Protein AF-0000000083695727 (afdb_homodimer)

Nearest PDB structures (foldseek):
  7vg2-assembly1_A  TM=9.216E-01  e=6.471E-38  Arabidopsis thaliana
  7vg3-assembly1_A  TM=9.177E-01  e=1.705E-36  Arabidopsis thaliana
  7yz4-assembly1_A  TM=7.762E-01  e=6.079E-14  Mus musculus
  7yym-assembly1_A  TM=6.990E-01  e=1.496E-14  Mus musculus
  7w0f-assembly1_A  TM=5.469E-01  e=5.383E-13  Drosophila melanogaster

Radius of gyration: 50.28 Å; Cα contacts (8 Å, |Δi|>4): 1415; chains: 2; bounding box: 49×164×102 Å

Sequence (978 aa):
MKVAKAKSFHELFFNGLFGRLIRKSKSGNGEREFLLQKDTELLWSPKNSYLLLPLEKSNDICMGSLQIHWSAISSCASAIEFVRRRFSLVAEDSDDNGKIISPPCDTTDSSDMERESTDIFHFANCAINVSNVKDTVALAIHTGKVYCIIDVVENSSAESAFDGNSDKAGAECKVTFSQYFKKRYGITLKHPEQPLLRLKQGHNAHNLFLNIHDEDAEDKSSLIGPVTKKPPVHVHIPAELLCLLDIKRDVYKSMYLLPSLMYRIESLMLSSQLRAEINGHTDIFKIPSSLVLEALTTLRCCEKFSMERLELLGDSVLKYAVSCHLFLKYPKIHEGHLSAKRQYAVRNSTLHKCGTDRNLQGYIRDSAFDPRRWVAPGQDCVHPVPCDCGLETLEVPLDKFHTEDPKKVVGKLCDRGHRWMCSKTIADCVEALIGAYYVGGGLIAALHMMKWLGIDSGLEPSMVDEAITAASLHTYTPKLNEIAILETKMKVAKAKSFHELFFNGLFGRLIRKSKSGNGEREFLLQKDTELLWSPKNSYLLLPLEKSNDICMGSLQIHWSAISSCASAIEFVRRRFSLVAEDSDDNGKIISPPCDTTDSSDMERESTDIFHFANCAINVSNVKDTVALAIHTGKVYCIIDVVENSSAESAFDGNSDKAGAECKVTFSQYFKKRYGITLKHPEQPLLRLKQGHNAHNLFLNIHDEDAEDKSSLIGPVTKKPPVHVHIPAELLCLLDIKRDVYKSMYLLPSLMYRIESLMLSSQLRAEINGHTDIFKIPSSLVLEALTTLRCCEKFSMERLELLGDSVLKYAVSCHLFLKYPKIHEGHLSAKRQYAVRNSTLHKCGTDRNLQGYIRDSAFDPRRWVAPGQDCVHPVPCDCGLETLEVPLDKFHTEDPKKVVGKLCDRGHRWMCSKTIADCVEALIGAYYVGGGLIAALHMMKWLGIDSGLEPSMVDEAITAASLHTYTPKLNEIAILETK

Organism: NCBI:txid97028

Solvent-accessible surface area (backbone atoms only — not comparable to full-atom values): 54596 Å² total; per-residue (Å²): 112,68,63,61,28,50,49,34,26,32,34,49,50,47,11,20,52,75,38,67,32,45,41,70,39,81,78,75,76,69,46,77,37,58,64,74,63,58,85,60,65,84,35,52,50,85,89,53,75,70,83,89,74,63,63,49,84,54,88,67,69,74,76,83,74,87,44,73,35,57,66,32,28,46,32,39,34,51,47,50,53,52,52,40,51,54,57,51,50,54,65,69,41,65,81,59,86,68,67,59,69,73,74,76,74,80,71,65,80,73,64,81,72,64,70,76,70,87,52,62,42,57,33,56,76,47,73,42,52,59,88,72,46,56,43,24,26,28,35,30,71,89,61,29,41,38,31,35,28,63,42,74,39,76,97,38,29,27,73,36,75,32,88,81,57,62,88,83,54,55,85,90,69,57,50,22,40,49,52,45,38,31,71,78,69,44,40,69,74,89,65,45,74,46,48,27,30,35,25,36,64,64,64,77,57,57,59,75,57,57,54,71,62,71,74,59,53,63,60,56,36,48,73,55,47,65,77,61,75,66,69,83,68,65,44,74,45,57,42,53,49,24,33,72,35,63,37,45,46,68,60,58,58,54,55,51,49,44,53,46,49,52,51,50,51,50,48,42,50,52,25,42,51,49,50,45,64,67,46,52,90,46,82,77,64,83,58,56,36,67,48,46,35,30,16,31,23,32,72,60,30,41,40,83,60,41,16,58,51,30,22,55,43,8,46,28,50,49,47,28,43,38,39,54,27,48,56,47,75,42,76,84,60,53,44,72,58,50,52,50,52,45,49,53,67,70,30,53,70,47,34,26,49,35,27,55,76,68,53,44,68,78,69,48,39,56,39,50,75,56,39,74,64,55,66,56,51,31,26,65,77,80,61,77,38,78,66,81,80,86,66,93,56,76,71,72,64,61,89,76,67,69,79,87,61,82,82,62,65,66,44,55,65,27,73,65,68,48,63,45,73,62,64,62,55,44,17,44,31,48,23,2,42,34,19,34,32,27,53,53,50,33,69,65,37,21,50,50,52,36,48,70,47,66,47,83,42,83,68,46,74,67,47,56,56,48,36,34,48,50,62,54,54,62,50,69,61,76,45,71,62,54,53,47,50,54,66,73,95,112,67,63,60,29,50,49,34,26,33,34,49,51,47,11,20,53,76,35,65,31,44,41,70,43,79,85,71,77,70,47,77,37,58,66,76,63,56,86,61,65,84,36,50,48,88,88,53,76,69,84,88,77,61,62,49,84,53,87,68,70,74,77,84,74,87,45,74,33,58,67,33,29,48,31,38,36,50,47,52,53,52,52,42,52,53,55,52,50,53,65,67,40,63,78,58,86,68,68,58,69,73,72,75,73,81,72,64,81,74,65,80,74,65,71,75,70,88,54,62,44,56,34,56,77,48,72,43,53,59,87,71,46,57,41,24,26,28,34,30,72,87,60,31,41,38,30,34,28,63,42,75,38,76,96,39,30,28,74,36,74,34,87,80,56,60,87,82,56,57,84,89,68,56,50,22,39,50,54,44,38,32,70,76,69,44,39,68,73,89,64,45,75,47,49,26,28,35,27,36,63,64,64,78,56,55,60,76,58,56,53,71,61,70,75,57,55,63,60,55,37,50,70,52,48,68,76,61,74,67,67,83,68,64,44,75,45,57,42,52,49,24,33,72,33,62,37,47,45,68,62,59,58,54,54,52,48,43,52,46,50,53,50,51,50,51,48,42,49,53,24,42,51,48,50,45,63,67,46,52,90,46,82,78,63,82,58,55,35,65,44,46,36,32,17,32,24,33,71,60,30,40,40,83,58,41,16,56,53,30,21,57,42,9,46,28,50,50,47,28,44,38,39,54,27,48,55,49,76,41,76,82,60,53,45,71,58,51,51,49,53,43,50,54,66,70,30,55,70,45,33,26,49,34,28,56,75,68,52,45,70,78,69,48,38,56,40,50,75,57,37,72,64,56,66,59,49,33,26,64,77,79,62,76,39,77,68,81,79,86,62,92,56,78,70,73,64,63,88,78,68,69,78,87,61,81,81,63,66,66,42,55,64,26,73,65,67,48,62,45,73,63,63,62,56,43,17,44,31,48,25,2,42,34,20,34,31,27,53,52,49,33,69,67,38,22,48,51,51,36,46,70,48,66,45,82,42,80,65,48,71,65,46,56,53,45,36,32,49,48,62,56,56,61,52,71,60,76,45,70,61,55,53,48,50,55,65,71,97

Foldseek 3Di:
DQVVLQLLLQQQQCCQQQHFQWDQDPPPPRDIDGNVLDDLVVLFDPVADDTDFDWDPDPCVPDDDTHTPSQLSNLSVVVSVLLNVQSVVQVVCVVDQSASPLPPPCPPPPPPVPPPPVFWAAASNDIDGQVPQAQFKWAQSQGSHIKGFHHWDPPAFQQDFAPPDDPPDDPVPTAGNQRVCCVPRVYHDPCRGGTKTKIATHDHADQPQAPPPVPVCPPCVVVVPVVPPPPRDIHIDRRHRIRTGRDGNVVVVVVSCCLNVVVVVVLLVLLVVVVCVLCPPPPPFPQHSVLSSQLQEDCQQNGPGHLQVLLVQLLVLLLVLLLLLLCLVCVPDDPVVSVVSSCVLLPLVNLLVLLVVVPVVLSHQRHHDDSSQDAHRSHDRPDAAADPPPDPDLDDDPVPPDDPDPPADARDAHPSGDGDDDSSSSSSSLSSNLSSLCVRPNSVSSVSSCVSSVRPRCVPVVSVVVSVVSVVVVPCPPPPVNVVVVVVD/DQVVLQLLLQQQQCCQQQHFQWDQDPPPPRDIDGNVLDDLVVLFDPVADDTDFDWDPDPCVPDDDTHTPSQLSVLSVVVSVLLNVQSVVQVVCVVDQSASPLPPPCPPPPPPVPPPPVQWAAASNGIDGQVPQAQFKKAQSQGSHIKGFHHWDPPAFQQDFAPPDDPPDPPVPTAGNQRVCCVPPVYHDPCRGGTKTKIATHDHADQPQAPPPPPVCPPCVVVVPVVPPPPRDIHIDRRHRIRTGRDGNVVVVVVSCCLNVVVVVVLLVLLVVVVCVLCPPPPPFPQHSVLSSQLQEDCQQNGPGHLQVLLVQLLVLLLVLLLLLLCLVCVPDDPVVSVVSSCVLLPLVNLLCLLVVVPVVLSHQRHHDDSSQDAHRSHDRPDAAADPPPDPDLDDDPVVDDDPDPPADARDAHPSGDGDDDSSSSSSSLSSNLSSLCVRPNSVSSVSSCVSSVRPSPPPVVSSVVSVVVVVVVPPPVPPVNVVVVVVD

pLDDT: mean 79.07, std 19.6, range [30.8, 98.0]

InterPro domains:
  IPR000999 Ribonuclease III domain [PF00636] (308-441)
  IPR000999 Ribonuclease III domain [PS50142] (271-442)
  IPR000999 Ribonuclease III domain [SM00535] (290-462)
  IPR000999 Ribonuclease III domain [cd00593] (290-453)
  IPR003100 PAZ domain [PF02170] (132-264)
  IPR003100 PAZ domain [PS50821] (119-246)
  IPR003100 PAZ domain [SM00949] (115-270)
  IPR036085 PAZ domain superfamily [SSF101690] (131-245)
  IPR036389 Ribonuclease III, endonuclease domain superfamily [G3DSA:1.10.1520.10] (277-453)
  IPR036389 Ribonuclease III, endonuclease domain superfamily [SSF69065] (285-456)

Secondary structure (DSSP, 8-state):
-HHHHHHHHHHHHHHHHHS-SEEE-SSSS--EEETTSS--GGG--TTS------B---S-TTSS-PPB-HHHHHHHHHHHHHHHHHHHHHHHTTSS------------S--S--S--TTEEE-SS-EEEGGGTTTEEEEETTT--EEEEEEEETT--TTSBPTT--TTS-GGGPPBHHHHHHHHH----S-TTSPEEEEEE------TT----SSTTTTTTTTS---------EEEE-GGGEEEEEEEHHHHHHGGGHHHHHHHHHHHHHHHHHHHHHHTT-TT----HHHHHHHHB-GGG--S--SHHHHHHHHHHHHHHHHHHHHHH-TTS-HHHHHHHHHHHHSHHHHHHHHHHTTGGGT-B-S---GGG---TTPPPSS-----SS--SSS--TTT-----TTSPTT---TTS-----HHHHHHHHHHHHHHHHHHHHHHHHHHHHHHHT------HHHHHHHHHHHHHT-----HHHHHHHHH-/-HHHHHHHHHHHHHHHHHS-SEEE-SSSS--EEETTSS--GGG--TTS------B---S-TTSS-PPB-HHHHHHHHHHHHHHHHHHHHHHHTTSS------------S--S-----TTEEE-SS-EEEGGGTTTEEEEETTT--EEEEEEEETT--TTSBPTT--TTS-GGGPPBHHHHHHHHH----S-TTSPEEEEEE------TT----SSTTTTTTTTS---------EEEEEGGGEEEEEEEHHHHHHGGGHHHHHHHHHHHHHHHHHHHHHHTT-TT----HHHHHHHHB-GGG--S--SHHHHHHHHHHHHHHHHHHHHHH-TTS-HHHHHHHHHHHHSHHHHHHHHHHTTGGGT-B-S---GGG---TTPPPSS-----SS--SSS--TTT-----TTSPTT---TTS-----HHHHHHHHHHHHHHHHHHHHHHHHHHHHHHHT------HHHHHHHHHHHHHT-----HHHHHHHHH-

Structure (mmCIF, N/CA/C/O backbone):
data_AF-0000000083695727-model_v1
#
loop_
_entity.id
_entity.type
_entity.pdbx_description
1 polymer 'Endoribonuclease dicer 3a-like'
#
loop_
_atom_site.group_PDB
_atom_site.id
_atom_site.type_symbol
_atom_site.label_atom_id
_atom_site.label_alt_id
_atom_site.label_comp_id
_atom_site.label_asym_id
_atom_site.label_entity_id
_atom_site.label_seq_id
_atom_site.pdbx_PDB_ins_code
_atom_site.Cartn_x
_atom_site.Cartn_y
_atom_site.Cartn_z
_atom_site.occupancy
_atom_site.B_iso_or_equiv
_atom_site.auth_seq_id
_atom_site.auth_comp_id
_atom_site.auth_asym_id
_atom_site.auth_atom_id
_atom_site.pdbx_PDB_model_num
ATOM 1 N N . MET A 1 1 ? -10.523 -45.406 -42.312 1 79.38 1 MET A N 1
ATOM 2 C CA . MET A 1 1 ? -9.594 -46.5 -42.062 1 79.38 1 MET A CA 1
ATOM 3 C C . MET A 1 1 ? -8.391 -46 -41.25 1 79.38 1 MET A C 1
ATOM 5 O O . MET A 1 1 ? -8.047 -46.562 -40.219 1 79.38 1 MET A O 1
ATOM 9 N N . LYS A 1 2 ? -7.922 -44.781 -41.594 1 87.25 2 LYS A N 1
ATOM 10 C CA . LYS A 1 2 ? -6.719 -44.281 -40.969 1 87.25 2 LYS A CA 1
ATOM 11 C C . LYS A 1 2 ? -7.02 -43.781 -39.531 1 87.25 2 LYS A C 1
ATOM 13 O O . LYS A 1 2 ? -6.242 -44.031 -38.625 1 87.25 2 LYS A O 1
ATOM 18 N N . VAL A 1 3 ? -8.203 -43.281 -39.406 1 89.69 3 VAL A N 1
ATOM 19 C CA . VAL A 1 3 ? -8.586 -42.75 -38.094 1 89.69 3 VAL A CA 1
ATOM 20 C C . VAL A 1 3 ? -8.812 -43.906 -37.125 1 89.69 3 VAL A C 1
ATOM 22 O O . VAL A 1 3 ? -8.453 -43.812 -35.938 1 89.69 3 VAL A O 1
ATOM 25 N N . ALA A 1 4 ? -9.344 -44.906 -37.594 1 91.19 4 ALA A N 1
ATOM 26 C CA . ALA A 1 4 ? -9.586 -46.062 -36.75 1 91.19 4 ALA A CA 1
ATOM 27 C C . ALA A 1 4 ? -8.273 -46.688 -36.281 1 91.19 4 ALA A C 1
ATOM 29 O O . ALA A 1 4 ? -8.164 -47.094 -35.125 1 91.19 4 ALA A O 1
ATOM 30 N N . LYS A 1 5 ? -7.285 -46.719 -37.156 1 93.25 5 LYS A N 1
ATOM 31 C CA . LYS A 1 5 ? -5.977 -47.25 -36.781 1 93.25 5 LYS A CA 1
ATOM 32 C C . LYS A 1 5 ? -5.289 -46.344 -35.75 1 93.25 5 LYS A C 1
ATOM 34 O O . LYS A 1 5 ? -4.613 -46.812 -34.844 1 93.25 5 LYS A O 1
ATOM 39 N N . ALA A 1 6 ? -5.52 -45.094 -36 1 93.06 6 ALA A N 1
ATOM 40 C CA . ALA A 1 6 ? -4.945 -44.125 -35.062 1 93.06 6 ALA A CA 1
ATOM 41 C C . ALA A 1 6 ? -5.551 -44.281 -33.656 1 93.06 6 ALA A C 1
ATOM 43 O O . ALA A 1 6 ? -4.844 -44.188 -32.656 1 93.06 6 ALA A O 1
ATOM 44 N N . LYS A 1 7 ? -6.809 -44.5 -33.625 1 93.44 7 LYS A N 1
ATOM 45 C CA . LYS A 1 7 ? -7.48 -44.75 -32.344 1 93.44 7 LYS A CA 1
ATOM 46 C C . LYS A 1 7 ? -6.961 -46 -31.688 1 93.44 7 LYS A C 1
ATOM 48 O O . LYS A 1 7 ? -6.77 -46.031 -30.469 1 93.44 7 LYS A O 1
ATOM 53 N N . SER A 1 8 ? -6.715 -46.969 -32.5 1 94 8 SER A N 1
ATOM 54 C CA . SER A 1 8 ? -6.184 -48.219 -31.984 1 94 8 SER A CA 1
ATOM 55 C C . SER A 1 8 ? -4.797 -48.031 -31.375 1 94 8 SER A C 1
ATOM 57 O O . SER A 1 8 ? -4.453 -48.656 -30.375 1 94 8 SER A O 1
ATOM 59 N N . PHE A 1 9 ? -4.129 -47.188 -32.062 1 94.19 9 PHE A N 1
ATOM 60 C CA . PHE A 1 9 ? -2.805 -46.875 -31.547 1 94.19 9 PHE A CA 1
ATOM 61 C C . PHE A 1 9 ? -2.902 -46.281 -30.141 1 94.19 9 PHE A C 1
ATOM 63 O O . PHE A 1 9 ? -2.188 -46.719 -29.234 1 94.19 9 PHE A O 1
ATOM 70 N N . HIS A 1 10 ? -3.744 -45.312 -29.938 1 94.19 10 HIS A N 1
ATOM 71 C CA . HIS A 1 10 ? -3.963 -44.719 -28.641 1 94.19 10 HIS A CA 1
ATOM 72 C C . HIS A 1 10 ? -4.355 -45.75 -27.594 1 94.19 10 HIS A C 1
ATOM 74 O O . HIS A 1 10 ? -3.793 -45.781 -26.5 1 94.19 10 HIS A O 1
ATOM 80 N N . GLU A 1 11 ? -5.281 -46.562 -28 1 94.31 11 GLU A N 1
ATOM 81 C CA . GLU A 1 11 ? -5.852 -47.562 -27.094 1 94.31 11 GLU A CA 1
ATOM 82 C C . GLU A 1 11 ? -4.797 -48.562 -26.625 1 94.31 11 GLU A C 1
ATOM 84 O O . GLU A 1 11 ? -4.738 -48.875 -25.438 1 94.31 11 GLU A O 1
ATOM 89 N N . LEU A 1 12 ? -4.008 -48.906 -27.5 1 94.06 12 LEU A N 1
ATOM 90 C CA . LEU A 1 12 ? -3.006 -49.906 -27.141 1 94.06 12 LEU A CA 1
ATOM 91 C C . LEU A 1 12 ? -1.843 -49.281 -26.391 1 94.06 12 LEU A C 1
ATOM 93 O O . LEU A 1 12 ? -1.468 -49.719 -25.312 1 94.06 12 LEU A O 1
ATOM 97 N N . PHE A 1 13 ? -1.393 -48.281 -26.953 1 91.81 13 PHE A N 1
ATOM 98 C CA . PHE A 1 13 ? -0.117 -47.75 -26.5 1 91.81 13 PHE A CA 1
ATOM 99 C C . PHE A 1 13 ? -0.275 -47.062 -25.141 1 91.81 13 PHE A C 1
ATOM 101 O O . PHE A 1 13 ? 0.503 -47.312 -24.219 1 91.81 13 PHE A O 1
ATOM 108 N N . PHE A 1 14 ? -1.23 -46.219 -24.938 1 92.69 14 PHE A N 1
ATOM 109 C CA . PHE A 1 14 ? -1.37 -45.469 -23.688 1 92.69 14 PHE A CA 1
ATOM 110 C C . PHE A 1 14 ? -1.872 -46.375 -22.578 1 92.69 14 PHE A C 1
ATOM 112 O O . PHE A 1 14 ? -1.518 -46.188 -21.406 1 92.69 14 PHE A O 1
ATOM 119 N N . ASN A 1 15 ? -2.711 -47.312 -22.906 1 92.56 15 ASN A N 1
ATOM 120 C CA . ASN A 1 15 ? -3.115 -48.25 -21.891 1 92.56 15 ASN A CA 1
ATOM 121 C C . ASN A 1 15 ? -1.979 -49.219 -21.547 1 92.56 15 ASN A C 1
ATOM 123 O O . ASN A 1 15 ? -1.878 -49.688 -20.406 1 92.56 15 ASN A O 1
ATOM 127 N N . GLY A 1 16 ? -1.174 -49.531 -22.469 1 91.56 16 GLY A N 1
ATOM 128 C CA . GLY A 1 16 ? -0.032 -50.375 -22.219 1 91.56 16 GLY A CA 1
ATOM 129 C C . GLY A 1 16 ? 1.057 -49.719 -21.406 1 91.56 16 GLY A C 1
ATOM 130 O O . GLY A 1 16 ? 1.688 -50.344 -20.547 1 91.56 16 GLY A O 1
ATOM 131 N N . LEU A 1 17 ? 1.228 -48.5 -21.656 1 90.38 17 LEU A N 1
ATOM 132 C CA . LEU A 1 17 ? 2.301 -47.781 -21 1 90.38 17 LEU A CA 1
ATOM 133 C C . LEU A 1 17 ? 1.855 -47.281 -19.625 1 90.38 17 LEU A C 1
ATOM 135 O O . LEU A 1 17 ? 2.592 -47.406 -18.641 1 90.38 17 LEU A O 1
ATOM 139 N N . PHE A 1 18 ? 0.673 -46.625 -19.609 1 90.56 18 PHE A N 1
ATOM 140 C CA . PHE A 1 18 ? 0.27 -45.938 -18.391 1 90.56 18 PHE A CA 1
ATOM 141 C C . PHE A 1 18 ? -0.938 -46.625 -17.766 1 90.56 18 PHE A C 1
ATOM 143 O O . PHE A 1 18 ? -1.421 -46.188 -16.719 1 90.56 18 PHE A O 1
ATOM 150 N N . GLY A 1 19 ? -1.404 -47.594 -18.344 1 89.88 19 GLY A N 1
ATOM 151 C CA . GLY A 1 19 ? -2.572 -48.312 -17.828 1 89.88 19 GLY A CA 1
ATOM 152 C C . GLY A 1 19 ? -2.377 -49.812 -17.75 1 89.88 19 GLY A C 1
ATOM 153 O O . GLY A 1 19 ? -1.295 -50.281 -17.391 1 89.88 19 GLY A O 1
ATOM 154 N N . ARG A 1 20 ? -3.588 -50.5 -17.938 1 89.5 20 ARG A N 1
ATOM 155 C CA . ARG A 1 20 ? -3.6 -51.969 -17.891 1 89.5 20 ARG A CA 1
ATOM 156 C C . ARG A 1 20 ? -4.426 -52.531 -19.047 1 89.5 20 ARG A C 1
ATOM 158 O O . ARG A 1 20 ? -5.645 -52.344 -19.094 1 89.5 20 ARG A O 1
ATOM 165 N N . LEU A 1 21 ? -3.695 -53.188 -19.875 1 91.94 21 LEU A N 1
ATOM 166 C CA . LEU A 1 21 ? -4.391 -53.781 -21.016 1 91.94 21 LEU A CA 1
ATOM 167 C C . LEU A 1 21 ? -5.066 -55.094 -20.625 1 91.94 21 LEU A C 1
ATOM 169 O O . LEU A 1 21 ? -6.117 -55.438 -21.172 1 91.94 21 LEU A O 1
ATOM 173 N N . ILE A 1 22 ? -4.43 -55.812 -19.703 1 91.19 22 ILE A N 1
ATOM 174 C CA . ILE A 1 22 ? -4.977 -57.094 -19.219 1 91.19 22 ILE A CA 1
ATOM 175 C C . ILE A 1 22 ? -5.27 -57 -17.734 1 91.19 22 ILE A C 1
ATOM 177 O O . ILE A 1 22 ? -4.398 -56.625 -16.938 1 91.19 22 ILE A O 1
ATOM 181 N N . ARG A 1 23 ? -6.516 -57.188 -17.359 1 85.81 23 ARG A N 1
ATOM 182 C CA . ARG A 1 23 ? -6.945 -57.125 -15.969 1 85.81 23 ARG A CA 1
ATOM 183 C C . ARG A 1 23 ? -7.566 -58.469 -15.523 1 85.81 23 ARG A C 1
ATOM 185 O O . ARG A 1 23 ? -8.078 -59.219 -16.359 1 85.81 23 ARG A O 1
ATOM 192 N N . LYS A 1 24 ? -7.367 -58.688 -14.219 1 77.94 24 LYS A N 1
ATOM 193 C CA . LYS A 1 24 ? -8.031 -59.875 -13.656 1 77.94 24 LYS A CA 1
ATOM 194 C C . LYS A 1 24 ? -9.523 -59.625 -13.492 1 77.94 24 LYS A C 1
ATOM 196 O O . LYS A 1 24 ? -9.945 -58.562 -13.039 1 77.94 24 LYS A O 1
ATOM 201 N N . SER A 1 25 ? -10.297 -60.406 -14.141 1 70.12 25 SER A N 1
ATOM 202 C CA . SER A 1 25 ? -11.742 -60.25 -14.094 1 70.12 25 SER A CA 1
ATOM 203 C C . SER A 1 25 ? -12.258 -60.312 -12.664 1 70.12 25 SER A C 1
ATOM 205 O O . SER A 1 25 ? -11.758 -61.062 -11.844 1 70.12 25 SER A O 1
ATOM 207 N N . LYS A 1 26 ? -12.992 -59.25 -12.164 1 64.5 26 LYS A N 1
ATOM 208 C CA . LYS A 1 26 ? -13.617 -59.25 -10.844 1 64.5 26 LYS A CA 1
ATOM 209 C C . LYS A 1 26 ? -14.594 -60.406 -10.688 1 64.5 26 LYS A C 1
ATOM 211 O O . LYS A 1 26 ? -14.969 -60.75 -9.57 1 64.5 26 LYS A O 1
ATOM 216 N N . SER A 1 27 ? -15.195 -60.656 -11.781 1 55.25 27 SER A N 1
ATOM 217 C CA . SER A 1 27 ? -16.234 -61.688 -11.641 1 55.25 27 SER A CA 1
ATOM 218 C C . SER A 1 27 ? -15.633 -63.031 -11.352 1 55.25 27 SER A C 1
ATOM 220 O O . SER A 1 27 ? -15.211 -63.75 -12.273 1 55.25 27 SER A O 1
ATOM 222 N N . GLY A 1 28 ? -15.086 -63.312 -10.258 1 54.44 28 GLY A N 1
ATOM 223 C CA . GLY A 1 28 ? -14.852 -64.5 -9.391 1 54.44 28 GLY A CA 1
ATOM 224 C C . GLY A 1 28 ? -13.828 -65.438 -9.945 1 54.44 28 GLY A C 1
ATOM 225 O O . GLY A 1 28 ? -13.227 -66.188 -9.195 1 54.44 28 GLY A O 1
ATOM 226 N N . ASN A 1 29 ? -13.867 -65.875 -11.18 1 54.75 29 ASN A N 1
ATOM 227 C CA . ASN A 1 29 ? -13.133 -67.125 -11.422 1 54.75 29 ASN A CA 1
ATOM 228 C C . ASN A 1 29 ? -11.68 -66.812 -11.797 1 54.75 29 ASN A C 1
ATOM 230 O O . ASN A 1 29 ? -11.008 -67.688 -12.359 1 54.75 29 ASN A O 1
ATOM 234 N N . GLY A 1 30 ? -11.078 -65.688 -11.57 1 62.12 30 GLY A N 1
ATOM 235 C CA . GLY A 1 30 ? -9.656 -65.438 -11.719 1 62.12 30 GLY A CA 1
ATOM 236 C C . GLY A 1 30 ? -9.227 -65.312 -13.164 1 62.12 30 GLY A C 1
ATOM 237 O O . GLY A 1 30 ? -8.047 -65.375 -13.492 1 62.12 30 GLY A O 1
ATOM 238 N N . GLU A 1 31 ? -10.164 -65.125 -14.117 1 73.12 31 GLU A N 1
ATOM 239 C CA . GLU A 1 31 ? -9.82 -65.125 -15.539 1 73.12 31 GLU A CA 1
ATOM 240 C C . GLU A 1 31 ? -9.344 -63.719 -15.945 1 73.12 31 GLU A C 1
ATOM 242 O O . GLU A 1 31 ? -9.766 -62.719 -15.367 1 73.12 31 GLU A O 1
ATOM 247 N N . ARG A 1 32 ? -8.289 -63.688 -16.766 1 82 32 ARG A N 1
ATOM 248 C CA . ARG A 1 32 ? -7.707 -62.469 -17.297 1 82 32 ARG A CA 1
ATOM 249 C C . ARG A 1 32 ? -8.531 -61.938 -18.469 1 82 32 ARG A C 1
ATOM 251 O O . ARG A 1 32 ? -9.039 -62.719 -19.281 1 82 32 ARG A O 1
ATOM 258 N N . GLU A 1 33 ? -8.828 -60.656 -18.375 1 86.31 33 GLU A N 1
ATOM 259 C CA . GLU A 1 33 ? -9.602 -60 -19.422 1 86.31 33 GLU A CA 1
ATOM 260 C C . GLU A 1 33 ? -8.758 -58.938 -20.156 1 86.31 33 GLU A C 1
ATOM 262 O O . GLU A 1 33 ? -7.984 -58.219 -19.547 1 86.31 33 GLU A O 1
ATOM 267 N N . PHE A 1 34 ? -8.906 -59.031 -21.484 1 90.56 34 PHE A N 1
ATOM 268 C CA . PHE A 1 34 ? -8.258 -58.031 -22.328 1 90.56 34 PHE A CA 1
ATOM 269 C C . PHE A 1 34 ? -9.125 -56.781 -22.453 1 90.56 34 PHE A C 1
ATOM 271 O O . PHE A 1 34 ? -10.266 -56.875 -22.922 1 90.56 34 PHE A O 1
ATOM 278 N N . LEU A 1 35 ? -8.688 -55.625 -22.109 1 90.56 35 LEU A N 1
ATOM 279 C CA . LEU A 1 35 ? -9.422 -54.375 -22.062 1 90.56 35 LEU A CA 1
ATOM 280 C C . LEU A 1 35 ? -10.039 -54.062 -23.406 1 90.56 35 LEU A C 1
ATOM 282 O O . LEU A 1 35 ? -11.164 -53.531 -23.484 1 90.56 35 LEU A O 1
ATOM 286 N N . LEU A 1 36 ? -9.312 -54.406 -24.5 1 91.38 36 LEU A N 1
ATOM 287 C CA . LEU A 1 36 ? -9.727 -54 -25.844 1 91.38 36 LEU A CA 1
ATOM 288 C C . LEU A 1 36 ? -10.438 -55.156 -26.547 1 91.38 36 LEU A C 1
ATOM 290 O O . LEU A 1 36 ? -10.461 -55.219 -27.781 1 91.38 36 LEU A O 1
ATOM 294 N N . GLN A 1 37 ? -10.938 -56.031 -25.797 1 87.19 37 GLN A N 1
ATOM 295 C CA . GLN A 1 37 ? -11.625 -57.188 -26.375 1 87.19 37 GLN A CA 1
ATOM 296 C C . GLN A 1 37 ? -12.945 -56.781 -27.016 1 87.19 37 GLN A C 1
ATOM 298 O O . GLN A 1 37 ? -13.289 -57.25 -28.094 1 87.19 37 GLN A O 1
ATOM 303 N N . LYS A 1 38 ? -13.68 -55.906 -26.219 1 80.81 38 LYS A N 1
ATOM 304 C CA . LYS A 1 38 ? -14.992 -55.469 -26.703 1 80.81 38 LYS A CA 1
ATOM 305 C C . LYS A 1 38 ? -14.938 -54.062 -27.25 1 80.81 38 LYS A C 1
ATOM 307 O O . LYS A 1 38 ? -13.859 -53.531 -27.531 1 80.81 38 LYS A O 1
ATOM 312 N N . ASP A 1 39 ? -16.047 -53.562 -27.422 1 81.62 39 ASP A N 1
ATOM 313 C CA . ASP A 1 39 ? -16.219 -52.219 -27.969 1 81.62 39 ASP A CA 1
ATOM 314 C C . ASP A 1 39 ? -15.523 -51.188 -27.109 1 81.62 39 ASP A C 1
ATOM 316 O O . ASP A 1 39 ? -15.727 -51.125 -25.891 1 81.62 39 ASP A O 1
ATOM 320 N N . THR A 1 40 ? -14.664 -50.406 -27.766 1 84.56 40 THR A N 1
ATOM 321 C CA . THR A 1 40 ? -13.812 -49.469 -27.078 1 84.56 40 THR A CA 1
ATOM 322 C C . THR A 1 40 ? -14.414 -48.062 -27.156 1 84.56 40 THR A C 1
ATOM 324 O O . THR A 1 40 ? -13.742 -47.062 -26.859 1 84.56 40 THR A O 1
ATOM 327 N N . GLU A 1 41 ? -15.648 -47.938 -27.469 1 84 41 GLU A N 1
ATOM 328 C CA . GLU A 1 41 ? -16.281 -46.625 -27.609 1 84 41 GLU A CA 1
ATOM 329 C C . GLU A 1 41 ? -16.328 -45.875 -26.281 1 84 41 GLU A C 1
ATOM 331 O O . GLU A 1 41 ? -16.25 -44.656 -26.266 1 84 41 GLU A O 1
ATOM 336 N N . LEU A 1 42 ? -16.312 -46.594 -25.25 1 83.31 42 LEU A N 1
ATOM 337 C CA . LEU A 1 42 ? -16.422 -46 -23.922 1 83.31 42 LEU A CA 1
ATOM 338 C C . LEU A 1 42 ? -15.125 -45.312 -23.516 1 83.31 42 LEU A C 1
ATOM 340 O O . LEU A 1 42 ? -15.109 -44.469 -22.609 1 83.31 42 LEU A O 1
ATOM 344 N N . LEU A 1 43 ? -14.039 -45.625 -24.188 1 89.88 43 LEU A N 1
ATOM 345 C CA . LEU A 1 43 ? -12.734 -45.062 -23.859 1 89.88 43 LEU A CA 1
ATOM 346 C C . LEU A 1 43 ? -12.57 -43.688 -24.484 1 89.88 43 LEU A C 1
ATOM 348 O O . LEU A 1 43 ? -11.656 -42.938 -24.125 1 89.88 43 LEU A O 1
ATOM 352 N N . TRP A 1 44 ? -13.508 -43.375 -25.328 1 90.31 44 TRP A N 1
ATOM 353 C CA . TRP A 1 44 ? -13.383 -42.125 -26.047 1 90.31 44 TRP A CA 1
ATOM 354 C C . TRP A 1 44 ? -14.484 -41.156 -25.641 1 90.31 44 TRP A C 1
ATOM 356 O O . TRP A 1 44 ? -15.664 -41.5 -25.641 1 90.31 44 TRP A O 1
ATOM 366 N N . SER A 1 45 ? -14.047 -40 -25.141 1 85.88 45 SER A N 1
ATOM 367 C CA . SER A 1 45 ? -14.977 -38.938 -24.766 1 85.88 45 SER A CA 1
ATOM 368 C C . SER A 1 45 ? -14.992 -37.812 -25.812 1 85.88 45 SER A C 1
ATOM 370 O O . SER A 1 45 ? -13.938 -37.438 -26.328 1 85.88 45 SER A O 1
ATOM 372 N N . PRO A 1 46 ? -16.078 -37.25 -26.062 1 82.88 46 PRO A N 1
ATOM 373 C CA . PRO A 1 46 ? -16.156 -36.125 -27.016 1 82.88 46 PRO A CA 1
ATOM 374 C C . PRO A 1 46 ? -15.555 -34.844 -26.484 1 82.88 46 PRO A C 1
ATOM 376 O O . PRO A 1 46 ? -15.188 -33.969 -27.266 1 82.88 46 PRO A O 1
ATOM 379 N N . LYS A 1 47 ? -15.414 -34.719 -25.25 1 78.75 47 LYS A N 1
ATOM 380 C CA . LYS A 1 47 ? -14.898 -33.5 -24.641 1 78.75 47 LYS A CA 1
ATOM 381 C C . LYS A 1 47 ? -13.383 -33.375 -24.828 1 78.75 47 LYS A C 1
ATOM 383 O O . LYS A 1 47 ? -12.836 -32.281 -24.844 1 78.75 47 LYS A O 1
ATOM 388 N N . ASN A 1 48 ? -12.766 -34.438 -24.922 1 79.5 48 ASN A N 1
ATOM 389 C CA . ASN A 1 48 ? -11.32 -34.469 -25.078 1 79.5 48 ASN A CA 1
ATOM 390 C C . ASN A 1 48 ? -10.898 -35.375 -26.219 1 79.5 48 ASN A C 1
ATOM 392 O O . ASN A 1 48 ? -10.5 -36.531 -26 1 79.5 48 ASN A O 1
ATOM 396 N N . SER A 1 49 ? -11.016 -34.812 -27.453 1 82.81 49 SER A N 1
ATOM 397 C CA . SER A 1 49 ? -10.711 -35.688 -28.578 1 82.81 49 SER A CA 1
ATOM 398 C C . SER A 1 49 ? -9.523 -35.156 -29.375 1 82.81 49 SER A C 1
ATOM 400 O O . SER A 1 49 ? -9.656 -34.156 -30.094 1 82.81 49 SER A O 1
ATOM 402 N N . TYR A 1 50 ? -8.492 -35.688 -29.125 1 88.38 50 TYR A N 1
ATOM 403 C CA . TYR A 1 50 ? -7.297 -35.406 -29.906 1 88.38 50 TYR A CA 1
ATOM 404 C C . TYR A 1 50 ? -6.445 -36.656 -30.094 1 88.38 50 TYR A C 1
ATOM 406 O O . TYR A 1 50 ? -6.645 -37.656 -29.406 1 88.38 50 TYR A O 1
ATOM 414 N N . LEU A 1 51 ? -5.562 -36.625 -31.047 1 91.62 51 LEU A N 1
ATOM 415 C CA . LEU A 1 51 ? -4.691 -37.75 -31.344 1 91.62 51 LEU A CA 1
ATOM 416 C C . LEU A 1 51 ? -3.223 -37.344 -31.234 1 91.62 51 LEU A C 1
ATOM 418 O O . LEU A 1 51 ? -2.832 -36.281 -31.703 1 91.62 51 LEU A O 1
ATOM 422 N N . LEU A 1 52 ? -2.545 -38.062 -30.484 1 91.44 52 LEU A N 1
ATOM 423 C CA . LEU A 1 52 ? -1.092 -37.938 -30.406 1 91.44 52 LEU A CA 1
ATOM 424 C C . LEU A 1 52 ? -0.419 -39.062 -31.172 1 91.44 52 LEU A C 1
ATOM 426 O O . LEU A 1 52 ? -0.492 -40.25 -30.766 1 91.44 52 LEU A O 1
ATOM 430 N N . LEU A 1 53 ? 0.289 -38.75 -32.25 1 91.81 53 LEU A N 1
ATOM 431 C CA . LEU A 1 53 ? 0.8 -39.75 -33.156 1 91.81 53 LEU A CA 1
ATOM 432 C C . LEU A 1 53 ? 2.303 -39.594 -33.344 1 91.81 53 LEU A C 1
ATOM 434 O O . LEU A 1 53 ? 2.826 -38.5 -33.312 1 91.81 53 LEU A O 1
ATOM 438 N N . PRO A 1 54 ? 2.979 -40.75 -33.5 1 90.94 54 PRO A N 1
ATOM 439 C CA . PRO A 1 54 ? 4.414 -40.688 -33.781 1 90.94 54 PRO A CA 1
ATOM 440 C C . PRO A 1 54 ? 4.727 -40.188 -35.188 1 90.94 54 PRO A C 1
ATOM 442 O O . PRO A 1 54 ? 3.949 -40.438 -36.125 1 90.94 54 PRO A O 1
ATOM 445 N N . LEU A 1 55 ? 5.859 -39.562 -35.312 1 86.25 55 LEU A N 1
ATOM 446 C CA . LEU A 1 55 ? 6.305 -39.031 -36.594 1 86.25 55 LEU A CA 1
ATOM 447 C C . LEU A 1 55 ? 7.484 -39.844 -37.125 1 86.25 55 LEU A C 1
ATOM 449 O O . LEU A 1 55 ? 8.234 -40.438 -36.344 1 86.25 55 LEU A O 1
ATOM 453 N N . GLU A 1 56 ? 7.586 -39.938 -38.438 1 80.69 56 GLU A N 1
ATOM 454 C CA . GLU A 1 56 ? 8.695 -40.656 -39.062 1 80.69 56 GLU A CA 1
ATOM 455 C C . GLU A 1 56 ? 9.961 -39.781 -39.094 1 80.69 56 GLU A C 1
ATOM 457 O O . GLU A 1 56 ? 9.891 -38.594 -39.312 1 80.69 56 GLU A O 1
ATOM 462 N N . LYS A 1 57 ? 11.125 -40.188 -38.344 1 70.38 57 LYS A N 1
ATOM 463 C CA . LYS A 1 57 ? 12.375 -39.438 -38.438 1 70.38 57 LYS A CA 1
ATOM 464 C C . LYS A 1 57 ? 12.859 -39.375 -39.875 1 70.38 57 LYS A C 1
ATOM 466 O O . LYS A 1 57 ? 13.047 -40.375 -40.562 1 70.38 57 LYS A O 1
ATOM 471 N N . SER A 1 58 ? 12.305 -38.656 -40.719 1 59.06 58 SER A N 1
ATOM 472 C CA . SER A 1 58 ? 12.891 -38.594 -42.031 1 59.06 58 SER A CA 1
ATOM 473 C C . SER A 1 58 ? 14.25 -37.906 -42 1 59.06 58 SER A C 1
ATOM 475 O O . SER A 1 58 ? 14.453 -36.969 -41.25 1 59.06 58 SER A O 1
ATOM 477 N N . ASN A 1 59 ? 15.391 -38.75 -42.188 1 54.41 59 ASN A N 1
ATOM 478 C CA . ASN A 1 59 ? 16.734 -38.219 -42.375 1 54.41 59 ASN A CA 1
ATOM 479 C C . ASN A 1 59 ? 16.703 -36.812 -42.969 1 54.41 59 ASN A C 1
ATOM 481 O O . ASN A 1 59 ? 17.703 -36.094 -42.938 1 54.41 59 ASN A O 1
ATOM 485 N N . ASP A 1 60 ? 15.977 -36.625 -43.906 1 48.47 60 ASP A N 1
ATOM 486 C CA . ASP A 1 60 ? 16.047 -35.312 -44.562 1 48.47 60 ASP A CA 1
ATOM 487 C C . ASP A 1 60 ? 15.289 -34.25 -43.781 1 48.47 60 ASP A C 1
ATOM 489 O O . ASP A 1 60 ? 14.102 -34.031 -44.031 1 48.47 60 ASP A O 1
ATOM 493 N N . ILE A 1 61 ? 15.648 -34.188 -42.562 1 50.5 61 ILE A N 1
ATOM 494 C CA . ILE A 1 61 ? 15.102 -33.188 -41.656 1 50.5 61 ILE A CA 1
ATOM 495 C C . ILE A 1 61 ? 14.875 -31.875 -42.406 1 50.5 61 ILE A C 1
ATOM 497 O O . ILE A 1 61 ? 14.32 -30.906 -41.844 1 50.5 61 ILE A O 1
ATOM 501 N N . CYS A 1 62 ? 15.766 -31.75 -43.438 1 45.44 62 CYS A N 1
ATOM 502 C CA . CYS A 1 62 ? 15.734 -30.422 -44.031 1 45.44 62 CYS A CA 1
ATOM 503 C C . CYS A 1 62 ? 14.312 -30 -44.375 1 45.44 62 CYS A C 1
ATOM 505 O O . CYS A 1 62 ? 14.008 -28.812 -44.438 1 45.44 62 CYS A O 1
ATOM 507 N N . MET A 1 63 ? 13.641 -30.625 -45.375 1 47 63 MET A N 1
ATOM 508 C CA . MET A 1 63 ? 12.633 -29.984 -46.219 1 47 63 MET A CA 1
ATOM 509 C C . MET A 1 63 ? 11.25 -30.094 -45.594 1 47 63 MET A C 1
ATOM 511 O O . MET A 1 63 ? 10.469 -30.984 -45.938 1 47 63 MET A O 1
ATOM 515 N N . GLY A 1 64 ? 10.812 -29.609 -44.406 1 55.94 64 GLY A N 1
ATOM 516 C CA . GLY A 1 64 ? 9.641 -28.953 -43.875 1 55.94 64 GLY A CA 1
ATOM 517 C C . GLY A 1 64 ? 8.562 -29.938 -43.438 1 55.94 64 GLY A C 1
ATOM 518 O O . GLY A 1 64 ? 7.629 -29.562 -42.719 1 55.94 64 GLY A O 1
ATOM 519 N N . SER A 1 65 ? 8.156 -31.125 -44.219 1 64.25 65 SER A N 1
ATOM 520 C CA . SER A 1 65 ? 6.852 -31.734 -43.969 1 64.25 65 SER A CA 1
ATOM 521 C C . SER A 1 65 ? 6.957 -32.906 -43 1 64.25 65 SER A C 1
ATOM 523 O O . SER A 1 65 ? 7.77 -33.812 -43.188 1 64.25 65 SER A O 1
ATOM 525 N N . LEU A 1 66 ? 6.582 -32.781 -41.75 1 75.88 66 LEU A N 1
ATOM 526 C CA . LEU A 1 66 ? 6.434 -33.844 -40.781 1 75.88 66 LEU A CA 1
ATOM 527 C C . LEU A 1 66 ? 5.383 -34.875 -41.219 1 75.88 66 LEU A C 1
ATOM 529 O O . LEU A 1 66 ? 4.277 -34.469 -41.594 1 75.88 66 LEU A O 1
ATOM 533 N N . GLN A 1 67 ? 5.93 -36.188 -41.438 1 84.44 67 GLN A N 1
ATOM 534 C CA . GLN A 1 67 ? 4.992 -37.25 -41.844 1 84.44 67 GLN A CA 1
ATOM 535 C C . GLN A 1 67 ? 4.676 -38.188 -40.688 1 84.44 67 GLN A C 1
ATOM 537 O O . GLN A 1 67 ? 5.559 -38.5 -39.875 1 84.44 67 GLN A O 1
ATOM 542 N N . ILE A 1 68 ? 3.461 -38.562 -40.625 1 89 68 ILE A N 1
ATOM 543 C CA . ILE A 1 68 ? 2.986 -39.469 -39.594 1 89 68 ILE A CA 1
ATOM 544 C C . ILE A 1 68 ? 3.547 -40.875 -39.844 1 89 68 ILE A C 1
ATOM 546 O O . ILE A 1 68 ? 3.617 -41.312 -41 1 89 68 ILE A O 1
ATOM 550 N N . HIS A 1 69 ? 4.031 -41.594 -38.812 1 90.75 69 HIS A N 1
ATOM 551 C CA . HIS A 1 69 ? 4.562 -42.938 -38.875 1 90.75 69 HIS A CA 1
ATOM 552 C C . HIS A 1 69 ? 3.438 -43.969 -38.938 1 90.75 69 HIS A C 1
ATOM 554 O O . HIS A 1 69 ? 3.186 -44.688 -37.969 1 90.75 69 HIS A O 1
ATOM 560 N N . TRP A 1 70 ? 2.855 -44.219 -40.125 1 90.88 70 TRP A N 1
ATOM 561 C CA . TRP A 1 70 ? 1.666 -45.062 -40.25 1 90.88 70 TRP A CA 1
ATOM 562 C C . TRP A 1 70 ? 2.01 -46.531 -40.062 1 90.88 70 TRP A C 1
ATOM 564 O O . TRP A 1 70 ? 1.17 -47.312 -39.594 1 90.88 70 TRP A O 1
ATOM 574 N N . SER A 1 71 ? 3.258 -46.969 -40.406 1 89.69 71 SER A N 1
ATOM 575 C CA . SER A 1 71 ? 3.654 -48.344 -40.188 1 89.69 71 SER A CA 1
ATOM 576 C C . SER A 1 71 ? 3.596 -48.719 -38.719 1 89.69 71 SER A C 1
ATOM 578 O O . SER A 1 71 ? 3.127 -49.781 -38.344 1 89.69 71 SER A O 1
ATOM 580 N N . ALA A 1 72 ? 4.043 -47.812 -37.938 1 91 72 ALA A N 1
ATOM 581 C CA . ALA A 1 72 ? 3.99 -48.031 -36.5 1 91 72 ALA A CA 1
ATOM 582 C C . ALA A 1 72 ? 2.547 -48.094 -36 1 91 72 ALA A C 1
ATOM 584 O O . ALA A 1 72 ? 2.205 -48.969 -35.219 1 91 72 ALA A O 1
ATOM 585 N N . ILE A 1 73 ? 1.723 -47.25 -36.5 1 93.56 73 ILE A N 1
ATOM 586 C CA . ILE A 1 73 ? 0.32 -47.188 -36.094 1 93.56 73 ILE A CA 1
ATOM 587 C C . ILE A 1 73 ? -0.392 -48.469 -36.531 1 93.56 73 ILE A C 1
ATOM 589 O O . ILE A 1 73 ? -1.139 -49.062 -35.75 1 93.56 73 ILE A O 1
ATOM 593 N N . SER A 1 74 ? -0.094 -48.875 -37.719 1 93.44 74 SER A N 1
ATOM 594 C CA . SER A 1 74 ? -0.715 -50.094 -38.25 1 93.44 74 SER A CA 1
ATOM 595 C C . SER A 1 74 ? -0.254 -51.344 -37.469 1 93.44 74 SER A C 1
ATOM 597 O O . SER A 1 74 ? -1.02 -52.281 -37.281 1 93.44 74 SER A O 1
ATOM 599 N N . SER A 1 75 ? 0.962 -51.312 -37.094 1 93.44 75 SER A N 1
ATOM 600 C CA . SER A 1 75 ? 1.486 -52.438 -36.312 1 93.44 75 SER A CA 1
ATOM 601 C C . SER A 1 75 ? 0.747 -52.594 -35 1 93.44 75 SER A C 1
ATOM 603 O O . SER A 1 75 ? 0.511 -53.719 -34.531 1 93.44 75 SER A O 1
ATOM 605 N N . CYS A 1 76 ? 0.381 -51.5 -34.406 1 93.44 76 CYS A N 1
ATOM 606 C CA . CYS A 1 76 ? -0.368 -51.562 -33.156 1 93.44 76 CYS A CA 1
ATOM 607 C C . CYS A 1 76 ? -1.773 -52.094 -33.375 1 93.44 76 CYS A C 1
ATOM 609 O O . CYS A 1 76 ? -2.279 -52.875 -32.562 1 93.44 76 CYS A O 1
ATOM 611 N N . ALA A 1 77 ? -2.385 -51.688 -34.406 1 93.25 77 ALA A N 1
ATOM 612 C CA . ALA A 1 77 ? -3.711 -52.188 -34.719 1 93.25 77 ALA A CA 1
ATOM 613 C C . ALA A 1 77 ? -3.67 -53.719 -34.938 1 93.25 77 ALA A C 1
ATOM 615 O O . ALA A 1 77 ? -4.547 -54.438 -34.469 1 93.25 77 ALA A O 1
ATOM 616 N N . SER A 1 78 ? -2.643 -54.156 -35.656 1 93.38 78 SER A N 1
ATOM 617 C CA . SER A 1 78 ? -2.479 -55.594 -35.906 1 93.38 78 SER A CA 1
ATOM 618 C C . SER A 1 78 ? -2.227 -56.344 -34.594 1 93.38 78 SER A C 1
ATOM 620 O O . SER A 1 78 ? -2.701 -57.469 -34.438 1 93.38 78 SER A O 1
ATOM 622 N N . ALA A 1 79 ? -1.506 -55.719 -33.781 1 93.69 79 ALA A N 1
ATOM 623 C CA . ALA A 1 79 ? -1.225 -56.344 -32.5 1 93.69 79 ALA A CA 1
ATOM 624 C C . ALA A 1 79 ? -2.504 -56.531 -31.688 1 93.69 79 ALA A C 1
ATOM 626 O O . ALA A 1 79 ? -2.684 -57.562 -31.031 1 93.69 79 ALA A O 1
ATOM 627 N N . ILE A 1 80 ? -3.383 -55.562 -31.703 1 93.62 80 ILE A N 1
ATOM 628 C CA . ILE A 1 80 ? -4.652 -55.656 -30.984 1 93.62 80 ILE A CA 1
ATOM 629 C C . ILE A 1 80 ? -5.461 -56.844 -31.516 1 93.62 80 ILE A C 1
ATOM 631 O O . ILE A 1 80 ? -5.992 -57.625 -30.734 1 93.62 80 ILE A O 1
ATOM 635 N N . GLU A 1 81 ? -5.52 -56.938 -32.812 1 91.5 81 GLU A N 1
ATOM 636 C CA . GLU A 1 81 ? -6.262 -58.031 -33.438 1 91.5 81 GLU A CA 1
ATOM 637 C C . GLU A 1 81 ? -5.652 -59.375 -33.062 1 91.5 81 GLU A C 1
ATOM 639 O O . GLU A 1 81 ? -6.375 -60.344 -32.812 1 91.5 81 GLU A O 1
ATOM 644 N N . PHE A 1 82 ? -4.383 -59.406 -33.062 1 91.69 82 PHE A N 1
ATOM 645 C CA . PHE A 1 82 ? -3.67 -60.625 -32.688 1 91.69 82 PHE A CA 1
ATOM 646 C C . PHE A 1 82 ? -4.023 -61.062 -31.266 1 91.69 82 PHE A C 1
ATOM 648 O O . PHE A 1 82 ? -4.34 -62.219 -31.016 1 91.69 82 PHE A O 1
ATOM 655 N N . VAL A 1 83 ? -3.971 -60.156 -30.344 1 90.44 83 VAL A N 1
ATOM 656 C CA . VAL A 1 83 ? -4.25 -60.438 -28.938 1 90.44 83 VAL A CA 1
ATOM 657 C C . VAL A 1 83 ? -5.727 -60.781 -28.766 1 90.44 83 VAL A C 1
ATOM 659 O O . VAL A 1 83 ? -6.074 -61.688 -27.984 1 90.44 83 VAL A O 1
ATOM 662 N N . ARG A 1 84 ? -6.566 -60.125 -29.484 1 89.56 84 ARG A N 1
ATOM 663 C CA . ARG A 1 84 ? -7.992 -60.438 -29.438 1 89.56 84 ARG A CA 1
ATOM 664 C C . ARG A 1 84 ? -8.25 -61.875 -29.812 1 89.56 84 ARG A C 1
ATOM 666 O O . ARG A 1 84 ? -9.031 -62.562 -29.156 1 89.56 84 ARG A O 1
ATOM 673 N N . ARG A 1 85 ? -7.633 -62.312 -30.828 1 86.81 85 ARG A N 1
ATOM 674 C CA . ARG A 1 85 ? -7.797 -63.656 -31.312 1 86.81 85 ARG A CA 1
ATOM 675 C C . ARG A 1 85 ? -7.293 -64.688 -30.281 1 86.81 85 ARG A C 1
ATOM 677 O O . ARG A 1 85 ? -7.898 -65.75 -30.094 1 86.81 85 ARG A O 1
ATOM 684 N N . ARG A 1 86 ? -6.262 -64.375 -29.719 1 82.38 86 ARG A N 1
ATOM 685 C CA . ARG A 1 86 ? -5.672 -65.25 -28.719 1 82.38 86 ARG A CA 1
ATOM 686 C C . ARG A 1 86 ? -6.59 -65.375 -27.516 1 82.38 86 ARG A C 1
ATOM 688 O O . ARG A 1 86 ? -6.746 -66.5 -26.984 1 82.38 86 ARG A O 1
ATOM 695 N N . PHE A 1 87 ? -7.145 -64.375 -27.031 1 81.56 87 PHE A N 1
ATOM 696 C CA . PHE A 1 87 ? -8.016 -64.375 -25.859 1 81.56 87 PHE A CA 1
ATOM 697 C C . PHE A 1 87 ? -9.359 -65 -26.203 1 81.56 87 PHE A C 1
ATOM 699 O O . PHE A 1 87 ? -10.016 -65.625 -25.344 1 81.56 87 PHE A O 1
ATOM 706 N N . SER A 1 88 ? -9.82 -64.812 -27.391 1 72.69 88 SER A N 1
ATOM 707 C CA . SER A 1 88 ? -11.062 -65.5 -27.828 1 72.69 88 SER A CA 1
ATOM 708 C C . SER A 1 88 ? -10.898 -67 -27.906 1 72.69 88 SER A C 1
ATOM 710 O O . SER A 1 88 ? -11.828 -67.75 -27.562 1 72.69 88 SER A O 1
ATOM 712 N N . LEU A 1 89 ? -9.797 -67.438 -28.328 1 63.44 89 LEU A N 1
ATOM 713 C CA . LEU A 1 89 ? -9.523 -68.875 -28.438 1 63.44 89 LEU A CA 1
ATOM 714 C C . LEU A 1 89 ? -9.461 -69.5 -27.062 1 63.44 89 LEU A C 1
ATOM 716 O O . LEU A 1 89 ? -9.953 -70.625 -26.891 1 63.44 89 LEU A O 1
ATOM 720 N N . VAL A 1 90 ? -8.914 -68.812 -26.156 1 58.56 90 VAL A N 1
ATOM 721 C CA . VAL A 1 90 ? -8.805 -69.312 -24.797 1 58.56 90 VAL A CA 1
ATOM 722 C C . VAL A 1 90 ? -10.195 -69.438 -24.172 1 58.56 90 VAL A C 1
ATOM 724 O O . VAL A 1 90 ? -10.477 -70.438 -23.453 1 58.56 90 VAL A O 1
ATOM 727 N N . ALA A 1 91 ? -11.125 -68.625 -24.422 1 56.94 91 ALA A N 1
ATOM 728 C CA . ALA A 1 91 ? -12.484 -68.688 -23.875 1 56.94 91 ALA A CA 1
ATOM 729 C C . ALA A 1 91 ? -13.25 -69.812 -24.469 1 56.94 91 ALA A C 1
ATOM 731 O O . ALA A 1 91 ? -14.07 -70.438 -23.781 1 56.94 91 ALA A O 1
ATOM 732 N N . GLU A 1 92 ? -13.031 -70.062 -25.734 1 53.12 92 GLU A N 1
ATOM 733 C CA . GLU A 1 92 ? -13.734 -71.188 -26.344 1 53.12 92 GLU A CA 1
ATOM 734 C C . GLU A 1 92 ? -13.156 -72.5 -25.875 1 53.12 92 GLU A C 1
ATOM 736 O O . GLU A 1 92 ? -13.875 -73.5 -25.75 1 53.12 92 GLU A O 1
ATOM 741 N N . ASP A 1 93 ? -11.844 -72.625 -25.781 1 49.31 93 ASP A N 1
ATOM 742 C CA . ASP A 1 93 ? -11.227 -73.875 -25.438 1 49.31 93 ASP A CA 1
ATOM 743 C C . ASP A 1 93 ? -11.414 -74.188 -23.969 1 49.31 93 ASP A C 1
ATOM 745 O O . ASP A 1 93 ? -10.727 -75.062 -23.422 1 49.31 93 ASP A O 1
ATOM 749 N N . SER A 1 94 ? -12.109 -73.438 -23.188 1 42.78 94 SER A N 1
ATOM 750 C CA . SER A 1 94 ? -12.312 -73.875 -21.797 1 42.78 94 SER A CA 1
ATOM 751 C C . SER A 1 94 ? -12.719 -75.312 -21.688 1 42.78 94 SER A C 1
ATOM 753 O O . SER A 1 94 ? -12.859 -75.875 -20.578 1 42.78 94 SER A O 1
ATOM 755 N N . ASP A 1 95 ? -13.461 -75.938 -22.547 1 37.97 95 ASP A N 1
ATOM 756 C CA . ASP A 1 95 ? -13.656 -77.375 -22.203 1 37.97 95 ASP A CA 1
ATOM 757 C C . ASP A 1 95 ? -12.32 -78.125 -22.141 1 37.97 95 ASP A C 1
ATOM 759 O O . ASP A 1 95 ? -12.18 -79.062 -21.391 1 37.97 95 ASP A O 1
ATOM 763 N N . ASP A 1 96 ? -11.594 -78.438 -23.359 1 34.56 96 ASP A N 1
ATOM 764 C CA . ASP A 1 96 ? -10.406 -79.25 -23.359 1 34.56 96 ASP A CA 1
ATOM 765 C C . ASP A 1 96 ? -9.211 -78.5 -22.734 1 34.56 96 ASP A C 1
ATOM 767 O O . ASP A 1 96 ? -9.188 -77.312 -22.688 1 34.56 96 ASP A O 1
ATOM 771 N N . ASN A 1 97 ? -8.086 -79.312 -22.203 1 35.03 97 ASN A N 1
ATOM 772 C CA . ASN A 1 97 ? -6.859 -78.875 -21.531 1 35.03 97 ASN A CA 1
ATOM 773 C C . ASN A 1 97 ? -6.258 -77.625 -22.172 1 35.03 97 ASN A C 1
ATOM 775 O O . ASN A 1 97 ? -6.273 -77.5 -23.406 1 35.03 97 ASN A O 1
ATOM 779 N N . GLY A 1 98 ? -6.176 -76.5 -21.594 1 35.22 98 GLY A N 1
ATOM 780 C CA . GLY A 1 98 ? -5.758 -75.062 -21.641 1 35.22 98 GLY A CA 1
ATOM 781 C C . GLY A 1 98 ? -4.551 -74.875 -22.531 1 35.22 98 GLY A C 1
ATOM 782 O O . GLY A 1 98 ? -3.812 -73.875 -22.344 1 35.22 98 GLY A O 1
ATOM 783 N N . LYS A 1 99 ? -4.211 -75.875 -23.344 1 38.19 99 LYS A N 1
ATOM 784 C CA . LYS A 1 99 ? -2.969 -75.625 -24.078 1 38.19 99 LYS A CA 1
ATOM 785 C C . LYS A 1 99 ? -3.139 -74.5 -25.094 1 38.19 99 LYS A C 1
ATOM 787 O O . LYS A 1 99 ? -3.998 -74.562 -25.969 1 38.19 99 LYS A O 1
ATOM 792 N N . ILE A 1 100 ? -2.971 -73.312 -24.734 1 36.94 100 ILE A N 1
ATOM 793 C CA . ILE A 1 100 ? -2.801 -72.188 -25.625 1 36.94 100 ILE A CA 1
ATOM 794 C C . ILE A 1 100 ? -1.894 -72.562 -26.781 1 36.94 100 ILE A C 1
ATOM 796 O O . ILE A 1 100 ? -0.705 -72.812 -26.594 1 36.94 100 ILE A O 1
ATOM 800 N N . ILE A 1 101 ? -2.391 -73.312 -27.797 1 34.62 101 ILE A N 1
ATOM 801 C CA . ILE A 1 101 ? -1.615 -73.562 -29 1 34.62 101 ILE A CA 1
ATOM 802 C C . ILE A 1 101 ? -1.262 -72.312 -29.719 1 34.62 101 ILE A C 1
ATOM 804 O O . ILE A 1 101 ? -2.135 -71.438 -29.969 1 34.62 101 ILE A O 1
ATOM 808 N N . SER A 1 102 ? -0.072 -71.75 -29.609 1 35.75 102 SER A N 1
ATOM 809 C CA . SER A 1 102 ? 0.467 -70.688 -30.422 1 35.75 102 SER A CA 1
ATOM 810 C C . SER A 1 102 ? -0.002 -70.812 -31.875 1 35.75 102 SER A C 1
ATOM 812 O O . SER A 1 102 ? 0.041 -71.875 -32.469 1 35.75 102 SER A O 1
ATOM 814 N N . PRO A 1 103 ? -1.025 -70.062 -32.281 1 36.53 103 PRO A N 1
ATOM 815 C CA . PRO A 1 103 ? -1.416 -70.25 -33.688 1 36.53 103 PRO A CA 1
ATOM 816 C C . PRO A 1 103 ? -0.216 -70.375 -34.625 1 36.53 103 PRO A C 1
ATOM 818 O O . PRO A 1 103 ? 0.874 -69.875 -34.312 1 36.53 103 PRO A O 1
ATOM 821 N N . PRO A 1 104 ? -0.099 -71.438 -35.469 1 32.56 104 PRO A N 1
ATOM 822 C CA . PRO A 1 104 ? 0.968 -71.562 -36.469 1 32.56 104 PRO A CA 1
ATOM 823 C C . PRO A 1 104 ? 1.192 -70.312 -37.281 1 32.56 104 PRO A C 1
ATOM 825 O O . PRO A 1 104 ? 0.236 -69.562 -37.594 1 32.56 104 PRO A O 1
ATOM 828 N N . CYS A 1 105 ? 2.164 -69.438 -36.969 1 33.41 105 CYS A N 1
ATOM 829 C CA . CYS A 1 105 ? 2.609 -68.5 -38 1 33.41 105 CYS A CA 1
ATOM 830 C C . CYS A 1 105 ? 2.377 -69.062 -39.406 1 33.41 105 CYS A C 1
ATOM 832 O O . CYS A 1 105 ? 2.85 -70.125 -39.719 1 33.41 105 CYS A O 1
ATOM 834 N N . ASP A 1 106 ? 1.231 -68.875 -40 1 32.19 106 ASP A N 1
ATOM 835 C CA . ASP A 1 106 ? 1.109 -69.188 -41.406 1 32.19 106 ASP A CA 1
ATOM 836 C C . ASP A 1 106 ? 2.406 -68.938 -42.156 1 32.19 106 ASP A C 1
ATOM 838 O O . ASP A 1 106 ? 2.734 -67.75 -42.438 1 32.19 106 ASP A O 1
ATOM 842 N N . THR A 1 107 ? 3.553 -69.5 -41.844 1 33.56 107 THR A N 1
ATOM 843 C CA . THR A 1 107 ? 4.695 -69.562 -42.75 1 33.56 107 THR A CA 1
ATOM 844 C C . THR A 1 107 ? 4.258 -70 -44.156 1 33.56 107 THR A C 1
ATOM 846 O O . THR A 1 107 ? 4.211 -71.188 -44.438 1 33.56 107 THR A O 1
ATOM 849 N N . THR A 1 108 ? 3.074 -69.625 -44.688 1 33.03 10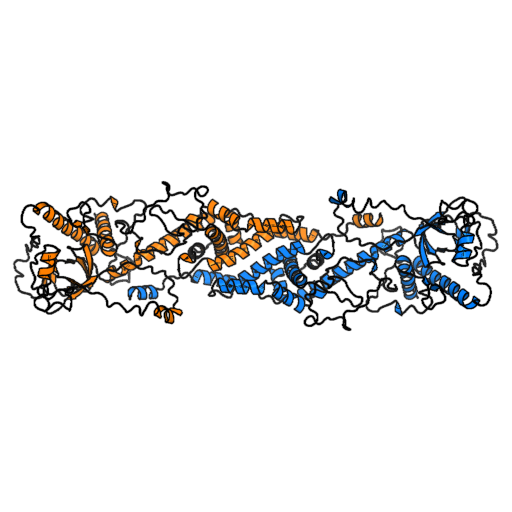8 THR A N 1
ATOM 850 C CA . THR A 1 108 ? 2.873 -70.062 -46.062 1 33.03 108 THR A CA 1
ATOM 851 C C . THR A 1 108 ? 4.188 -70.062 -46.844 1 33.03 108 THR A C 1
ATOM 853 O O . THR A 1 108 ? 4.535 -71.062 -47.5 1 33.03 108 THR A O 1
ATOM 856 N N . ASP A 1 109 ? 4.426 -68.938 -47.688 1 33.34 109 ASP A N 1
ATOM 857 C CA . ASP A 1 109 ? 5.16 -68.938 -48.938 1 33.34 109 ASP A CA 1
ATOM 858 C C . ASP A 1 109 ? 6.641 -69.25 -48.719 1 33.34 109 ASP A C 1
ATOM 860 O O . ASP A 1 109 ? 7.434 -69.25 -49.656 1 33.34 109 ASP A O 1
ATOM 864 N N . SER A 1 110 ? 7.297 -68.688 -47.656 1 32.66 110 SER A N 1
ATOM 865 C CA . SER A 1 110 ? 8.734 -68.938 -47.812 1 32.66 110 SER A CA 1
ATOM 866 C C . SER A 1 110 ? 9.102 -70.375 -47.656 1 32.66 110 SER A C 1
ATOM 868 O O . SER A 1 110 ? 9.156 -70.875 -46.531 1 32.66 110 SER A O 1
ATOM 870 N N . SER A 1 111 ? 8.508 -71.312 -48.344 1 33.5 111 SER A N 1
ATOM 871 C CA . SER A 1 111 ? 8.977 -72.688 -48.562 1 33.5 111 SER A CA 1
ATOM 872 C C . SER A 1 111 ? 10.492 -72.812 -48.469 1 33.5 111 SER A C 1
ATOM 874 O O . SER A 1 111 ? 11.031 -73.75 -47.906 1 33.5 111 SER A O 1
ATOM 876 N N . ASP A 1 112 ? 11.242 -72.25 -49.594 1 34.03 112 ASP A N 1
ATOM 877 C CA . ASP A 1 112 ? 12.625 -72.562 -49.938 1 34.03 112 ASP A CA 1
ATOM 878 C C . ASP A 1 112 ? 13.578 -72.062 -48.844 1 34.03 112 ASP A C 1
ATOM 880 O O . ASP A 1 112 ? 14.797 -72.25 -48.969 1 34.03 112 ASP A O 1
ATOM 884 N N . MET A 1 113 ? 13.297 -70.875 -48.188 1 33.47 113 MET A N 1
ATOM 885 C CA . MET A 1 113 ? 14.359 -70.5 -47.25 1 33.47 113 MET A CA 1
ATOM 886 C C . MET A 1 113 ? 14.391 -71.438 -46.062 1 33.47 113 MET A C 1
ATOM 888 O O . MET A 1 113 ? 13.703 -71.25 -45.062 1 33.47 113 MET A O 1
ATOM 892 N N . GLU A 1 114 ? 14.164 -72.688 -46.094 1 36.16 114 GLU A N 1
ATOM 893 C CA . GLU A 1 114 ? 14.523 -73.75 -45.156 1 36.16 114 GLU A CA 1
ATOM 894 C C . GLU A 1 114 ? 15.883 -73.5 -44.5 1 36.16 114 GLU A C 1
ATOM 896 O O . GLU A 1 114 ? 16.422 -74.312 -43.781 1 36.16 114 GLU A O 1
ATOM 901 N N . ARG A 1 115 ? 16.812 -72.812 -45.344 1 37.38 115 ARG A N 1
ATOM 902 C CA . ARG A 1 115 ? 18.141 -72.875 -44.75 1 37.38 115 ARG A CA 1
ATOM 903 C C . ARG A 1 115 ? 18.125 -72.438 -43.312 1 37.38 115 ARG A C 1
ATOM 905 O O . ARG A 1 115 ? 17.328 -71.562 -42.938 1 37.38 115 ARG A O 1
ATOM 912 N N . GLU A 1 116 ? 18.578 -73.188 -42.281 1 40.38 116 GLU A N 1
ATOM 913 C CA . GLU A 1 116 ? 19.047 -73.125 -40.906 1 40.38 116 GLU A CA 1
ATOM 914 C C . GLU A 1 116 ? 19.531 -71.75 -40.5 1 40.38 116 GLU A C 1
ATOM 916 O O . GLU A 1 116 ? 20.609 -71.625 -39.906 1 40.38 116 GLU A O 1
ATOM 921 N N . SER A 1 117 ? 19.359 -70.75 -41.188 1 44.16 117 SER A N 1
ATOM 922 C CA . SER A 1 117 ? 20.125 -69.562 -40.688 1 44.16 117 SER A CA 1
ATOM 923 C C . SER A 1 117 ? 19.766 -69.25 -39.219 1 44.16 117 SER A C 1
ATOM 925 O O . SER A 1 117 ? 18.594 -69.125 -38.906 1 44.16 117 SER A O 1
ATOM 927 N N . THR A 1 118 ? 20.453 -69.75 -38.188 1 55.94 118 THR A N 1
ATOM 928 C CA . THR A 1 118 ? 20.656 -69.625 -36.719 1 55.94 118 THR A CA 1
ATOM 929 C C . THR A 1 118 ? 20.219 -68.25 -36.219 1 55.94 118 THR A C 1
ATOM 931 O O . THR A 1 118 ? 20 -68.062 -35.031 1 55.94 118 THR A O 1
ATOM 934 N N . ASP A 1 119 ? 19.891 -67.375 -37.062 1 76.62 119 ASP A N 1
ATOM 935 C CA . ASP A 1 119 ? 19.781 -66 -36.5 1 76.62 119 ASP A CA 1
ATOM 936 C C . ASP A 1 119 ? 18.344 -65.5 -36.531 1 76.62 119 ASP A C 1
ATOM 938 O O . ASP A 1 119 ? 18.094 -64.312 -36.531 1 76.62 119 ASP A O 1
ATOM 942 N N . ILE A 1 120 ? 17.25 -66.375 -36.688 1 85.62 120 ILE A N 1
ATOM 943 C CA . ILE A 1 120 ? 15.875 -65.938 -36.75 1 85.62 120 ILE A CA 1
ATOM 944 C C . ILE A 1 120 ? 15.219 -66.125 -35.375 1 85.62 120 ILE A C 1
ATOM 946 O O . ILE A 1 120 ? 15.289 -67.188 -34.781 1 85.62 120 ILE A O 1
ATOM 950 N N . PHE A 1 121 ? 14.602 -65.062 -34.844 1 89.19 121 PHE A N 1
ATOM 951 C CA . PHE A 1 121 ? 13.836 -65.062 -33.625 1 89.19 121 PHE A CA 1
ATOM 952 C C . PHE A 1 121 ? 12.344 -65.188 -33.906 1 89.19 121 PHE A C 1
ATOM 954 O O . PHE A 1 121 ? 11.812 -64.438 -34.719 1 89.19 121 PHE A O 1
ATOM 961 N N . HIS A 1 122 ? 11.727 -66.125 -33.312 1 91 122 HIS A N 1
ATOM 962 C CA . HIS A 1 122 ? 10.281 -66.312 -33.406 1 91 122 HIS A CA 1
ATOM 963 C C . HIS A 1 122 ? 9.555 -65.562 -32.312 1 91 122 HIS A C 1
ATOM 965 O O . HIS A 1 122 ? 9.578 -66 -31.141 1 91 122 HIS A O 1
ATOM 971 N N . PHE A 1 123 ? 8.898 -64.5 -32.688 1 93.69 123 PHE A N 1
ATOM 972 C CA . PHE A 1 123 ? 8.062 -63.75 -31.766 1 93.69 123 PHE A CA 1
ATOM 973 C C . PHE A 1 123 ? 6.629 -64.25 -31.781 1 93.69 123 PHE A C 1
ATOM 975 O O . PHE A 1 123 ? 6.324 -65.25 -32.469 1 93.69 123 PHE A O 1
ATOM 982 N N . ALA A 1 124 ? 5.793 -63.688 -30.984 1 91.88 124 ALA A N 1
ATOM 983 C CA . ALA A 1 124 ? 4.402 -64.125 -30.922 1 91.88 124 ALA A CA 1
ATOM 984 C C . ALA A 1 124 ? 3.688 -63.875 -32.25 1 91.88 124 ALA A C 1
ATOM 986 O O . ALA A 1 124 ? 2.883 -64.688 -32.688 1 91.88 124 ALA A O 1
ATOM 987 N N . ASN A 1 125 ? 3.992 -62.719 -32.875 1 88.75 125 ASN A N 1
ATOM 988 C CA . ASN A 1 125 ? 3.236 -62.312 -34.031 1 88.75 125 ASN A CA 1
ATOM 989 C C . ASN A 1 125 ? 4.074 -62.438 -35.312 1 88.75 125 ASN A C 1
ATOM 991 O O . ASN A 1 125 ? 3.547 -62.344 -36.406 1 88.75 125 ASN A O 1
ATOM 995 N N . CYS A 1 126 ? 5.414 -62.562 -35.156 1 87.06 126 CYS A N 1
ATOM 996 C CA . CYS A 1 126 ? 6.23 -62.594 -36.344 1 87.06 126 CYS A CA 1
ATOM 997 C C . CYS A 1 126 ? 7.57 -63.25 -36.094 1 87.06 126 CYS A C 1
ATOM 999 O O . CYS A 1 126 ? 7.859 -63.656 -34.938 1 87.06 126 CYS A O 1
ATOM 1001 N N . ALA A 1 127 ? 8.312 -63.562 -37.188 1 90.31 127 ALA A N 1
ATOM 1002 C CA . ALA A 1 127 ? 9.68 -64.062 -37.156 1 90.31 127 ALA A CA 1
ATOM 1003 C C . ALA A 1 127 ? 10.641 -63.094 -37.844 1 90.31 127 ALA A C 1
ATOM 1005 O O . ALA A 1 127 ? 10.422 -62.719 -38.969 1 90.31 127 ALA A O 1
ATOM 1006 N N . ILE A 1 128 ? 11.492 -62.656 -37.062 1 87.75 128 ILE A N 1
ATOM 1007 C CA . ILE A 1 128 ? 12.398 -61.656 -37.625 1 87.75 128 ILE A CA 1
ATOM 1008 C C . ILE A 1 128 ? 13.844 -62.031 -37.312 1 87.75 128 ILE A C 1
ATOM 1010 O O . ILE A 1 128 ? 14.102 -62.844 -36.438 1 87.75 128 ILE A O 1
ATOM 1014 N N . ASN A 1 129 ? 14.633 -61.312 -38.094 1 86.38 129 ASN A N 1
ATOM 1015 C CA . ASN A 1 129 ? 16.062 -61.5 -37.844 1 86.38 129 ASN A CA 1
ATOM 1016 C C . ASN A 1 129 ? 16.516 -60.781 -36.594 1 86.38 129 ASN A C 1
ATOM 1018 O O . ASN A 1 129 ? 16.047 -59.688 -36.281 1 86.38 129 ASN A O 1
ATOM 1022 N N . VAL A 1 130 ? 17.516 -61.375 -35.906 1 80.69 130 VAL A N 1
ATOM 1023 C CA . VAL A 1 130 ? 18.016 -60.906 -34.625 1 80.69 130 VAL A CA 1
ATOM 1024 C C . VAL A 1 130 ? 18.562 -59.5 -34.75 1 80.69 130 VAL A C 1
ATOM 1026 O O . VAL A 1 130 ? 18.5 -58.688 -33.812 1 80.69 130 VAL A O 1
ATOM 1029 N N . SER A 1 131 ? 19.047 -59.062 -35.938 1 82.62 131 SER A N 1
ATOM 1030 C CA . SER A 1 131 ? 19.703 -57.781 -36.125 1 82.62 131 SER A CA 1
ATOM 1031 C C . SER A 1 131 ? 18.703 -56.625 -36.062 1 82.62 131 SER A C 1
ATOM 1033 O O . SER A 1 131 ? 19.094 -55.5 -35.781 1 82.62 131 SER A O 1
ATOM 1035 N N . ASN A 1 132 ? 17.469 -56.875 -36.188 1 83.62 132 ASN A N 1
ATOM 1036 C CA . ASN A 1 132 ? 16.469 -55.812 -36.281 1 83.62 132 ASN A CA 1
ATOM 1037 C C . ASN A 1 132 ? 15.633 -55.719 -35 1 83.62 132 ASN A C 1
ATOM 1039 O O . ASN A 1 132 ? 14.688 -54.906 -34.938 1 83.62 132 ASN A O 1
ATOM 1043 N N . VAL A 1 133 ? 16.047 -56.406 -33.969 1 88.31 133 VAL A N 1
ATOM 1044 C CA . VAL A 1 133 ? 15.172 -56.5 -32.812 1 88.31 133 VAL A CA 1
ATOM 1045 C C . VAL A 1 133 ? 15.594 -55.5 -31.75 1 88.31 133 VAL A C 1
ATOM 1047 O O . VAL A 1 133 ? 14.773 -55.031 -30.969 1 88.31 133 VAL A O 1
ATOM 1050 N N . LYS A 1 134 ? 16.812 -55.031 -31.844 1 90.69 134 LYS A N 1
ATOM 1051 C CA . LYS A 1 134 ? 17.344 -54.156 -30.812 1 90.69 134 LYS A CA 1
ATOM 1052 C C . LYS A 1 134 ? 16.625 -52.781 -30.859 1 90.69 134 LYS A C 1
ATOM 1054 O O . LYS A 1 134 ? 16.375 -52.25 -31.922 1 90.69 134 LYS A O 1
ATOM 1059 N N . ASP A 1 135 ? 16.234 -52.281 -29.688 1 92.31 135 ASP A N 1
ATOM 1060 C CA . ASP A 1 135 ? 15.641 -50.969 -29.469 1 92.31 135 ASP A CA 1
ATOM 1061 C C . ASP A 1 135 ? 14.242 -50.906 -30.078 1 92.31 135 ASP A C 1
ATOM 1063 O O . ASP A 1 135 ? 13.836 -49.844 -30.594 1 92.31 135 ASP A O 1
ATOM 1067 N N . THR A 1 136 ? 13.633 -52 -30.172 1 93.5 136 THR A N 1
ATOM 1068 C CA . THR A 1 136 ? 12.25 -52.031 -30.641 1 93.5 136 THR A CA 1
ATOM 1069 C C . THR A 1 136 ? 11.297 -52.312 -29.469 1 93.5 136 THR A C 1
ATOM 1071 O O . THR A 1 136 ? 11.656 -52.969 -28.5 1 93.5 136 THR A O 1
ATOM 1074 N N . VAL A 1 137 ? 10.125 -51.781 -29.625 1 94.88 137 VAL A N 1
ATOM 1075 C CA . VAL A 1 137 ? 9.125 -51.906 -28.578 1 94.88 137 VAL A CA 1
ATOM 1076 C C . VAL A 1 137 ? 8.289 -53.156 -28.812 1 94.88 137 VAL A C 1
ATOM 1078 O O . VAL A 1 137 ? 7.984 -53.5 -29.953 1 94.88 137 VAL A O 1
ATOM 1081 N N . ALA A 1 138 ? 7.988 -53.844 -27.719 1 95.5 138 ALA A N 1
ATOM 1082 C CA . ALA A 1 138 ? 7.195 -55.094 -27.812 1 95.5 138 ALA A CA 1
ATOM 1083 C C . ALA A 1 138 ? 6.125 -55.125 -26.719 1 95.5 138 ALA A C 1
ATOM 1085 O O . ALA A 1 138 ? 6.285 -54.5 -25.656 1 95.5 138 ALA A O 1
ATOM 1086 N N . LEU A 1 139 ? 5.035 -55.75 -26.984 1 95.19 139 LEU A N 1
ATOM 1087 C CA . LEU A 1 139 ? 3.932 -55.969 -26.062 1 95.19 139 LEU A CA 1
ATOM 1088 C C . LEU A 1 139 ? 3.943 -57.406 -25.531 1 95.19 139 LEU A C 1
ATOM 1090 O O . LEU A 1 139 ? 3.979 -58.344 -26.328 1 95.19 139 LEU A O 1
ATOM 1094 N N . ALA A 1 140 ? 4.023 -57.562 -24.266 1 94.44 140 ALA A N 1
ATOM 1095 C CA . ALA A 1 140 ? 3.91 -58.906 -23.688 1 94.44 140 ALA A CA 1
ATOM 1096 C C . ALA A 1 140 ? 2.471 -59.406 -23.75 1 94.44 140 ALA A C 1
ATOM 1098 O O . ALA A 1 140 ? 1.569 -58.812 -23.172 1 94.44 140 ALA A O 1
ATOM 1099 N N . ILE A 1 141 ? 2.256 -60.469 -24.297 1 91.25 141 ILE A N 1
ATOM 1100 C CA . ILE A 1 141 ? 0.903 -60.938 -24.562 1 91.25 141 ILE A CA 1
ATOM 1101 C C . ILE A 1 141 ? 0.278 -61.469 -23.281 1 91.25 141 ILE A C 1
ATOM 1103 O O . ILE A 1 141 ? -0.947 -61.5 -23.141 1 91.25 141 ILE A O 1
ATOM 1107 N N . HIS A 1 142 ? 1.11 -61.938 -22.359 1 88.5 142 HIS A N 1
ATOM 1108 C CA . HIS A 1 142 ? 0.578 -62.562 -21.141 1 88.5 142 HIS A CA 1
ATOM 1109 C C . HIS A 1 142 ? 0.232 -61.5 -20.094 1 88.5 142 HIS A C 1
ATOM 1111 O O . HIS A 1 142 ? -0.647 -61.719 -19.266 1 88.5 142 HIS A O 1
ATOM 1117 N N . THR A 1 143 ? 0.872 -60.344 -20.031 1 89.5 143 THR A N 1
ATOM 1118 C CA . THR A 1 143 ? 0.631 -59.312 -19.016 1 89.5 143 THR A CA 1
ATOM 1119 C C . THR A 1 143 ? 0.013 -58.062 -19.641 1 89.5 143 THR A C 1
ATOM 1121 O O . THR A 1 143 ? -0.619 -57.281 -18.953 1 89.5 143 THR A O 1
ATOM 1124 N N . GLY A 1 144 ? 0.257 -57.844 -20.875 1 90.38 144 GLY A N 1
ATOM 1125 C CA . GLY A 1 144 ? -0.225 -56.656 -21.531 1 90.38 144 GLY A CA 1
ATOM 1126 C C . GLY A 1 144 ? 0.678 -55.469 -21.328 1 90.38 144 GLY A C 1
ATOM 1127 O O . GLY A 1 144 ? 0.301 -54.312 -21.641 1 90.38 144 GLY A O 1
ATOM 1128 N N . LYS A 1 145 ? 1.836 -55.688 -20.797 1 92.19 145 LYS A N 1
ATOM 1129 C CA . LYS A 1 145 ? 2.781 -54.594 -20.547 1 92.19 145 LYS A CA 1
ATOM 1130 C C . LYS A 1 145 ? 3.662 -54.344 -21.766 1 92.19 145 LYS A C 1
ATOM 1132 O O . LYS A 1 145 ? 3.955 -55.281 -22.531 1 92.19 145 LYS A O 1
ATOM 1137 N N . VAL A 1 146 ? 3.998 -53.156 -21.875 1 93.19 146 VAL A N 1
ATOM 1138 C CA . VAL A 1 146 ? 4.852 -52.781 -23 1 93.19 146 VAL A CA 1
ATOM 1139 C C . VAL A 1 146 ? 6.305 -52.688 -22.531 1 93.19 146 VAL A C 1
ATOM 1141 O O . VAL A 1 146 ? 6.586 -52.125 -21.469 1 93.19 146 VAL A O 1
ATOM 1144 N N . TYR A 1 147 ? 7.219 -53.25 -23.359 1 93.56 147 TYR A N 1
ATOM 1145 C CA . TYR A 1 147 ? 8.648 -53.281 -23.047 1 93.56 147 TYR A CA 1
ATOM 1146 C C . TYR A 1 147 ? 9.469 -52.75 -24.219 1 93.56 147 TYR A C 1
ATOM 1148 O O . TYR A 1 147 ? 8.984 -52.719 -25.359 1 93.56 147 TYR A O 1
ATOM 1156 N N . CYS A 1 148 ? 10.586 -52.344 -23.891 1 93.44 148 CYS A N 1
ATOM 1157 C CA . CYS A 1 148 ? 11.594 -52.031 -24.906 1 93.44 148 CYS A CA 1
ATOM 1158 C C . CYS A 1 148 ? 12.695 -53.094 -24.906 1 93.44 148 CYS A C 1
ATOM 1160 O O . CYS A 1 148 ? 13.273 -53.375 -23.859 1 93.44 148 CYS A O 1
ATOM 1162 N N . ILE A 1 149 ? 12.992 -53.562 -26.031 1 94.88 149 ILE A N 1
ATOM 1163 C CA . ILE A 1 149 ? 14.016 -54.594 -26.141 1 94.88 149 ILE A CA 1
ATOM 1164 C C . ILE A 1 149 ? 15.398 -53.938 -26.141 1 94.88 149 ILE A C 1
ATOM 1166 O O . ILE A 1 149 ? 15.688 -53.094 -26.969 1 94.88 149 ILE A O 1
ATOM 1170 N N . ILE A 1 150 ? 16.188 -54.344 -25.25 1 92.31 150 ILE A N 1
ATOM 1171 C CA . ILE A 1 150 ? 17.516 -53.781 -25.125 1 92.31 150 ILE A CA 1
ATOM 1172 C C . ILE A 1 150 ? 18.516 -54.625 -25.906 1 92.31 150 ILE A C 1
ATOM 1174 O O . ILE A 1 150 ? 19.281 -54.094 -26.719 1 92.31 150 ILE A O 1
ATOM 1178 N N . ASP A 1 151 ? 18.469 -55.906 -25.578 1 91.88 151 ASP A N 1
ATOM 1179 C CA . ASP A 1 151 ? 19.453 -56.781 -26.203 1 91.88 151 ASP A CA 1
ATOM 1180 C C . ASP A 1 151 ? 19 -58.25 -26.141 1 91.88 151 ASP A C 1
ATOM 1182 O O . ASP A 1 151 ? 18.016 -58.562 -25.469 1 91.88 151 ASP A O 1
ATOM 1186 N N . VAL A 1 152 ? 19.766 -59.031 -26.969 1 91.94 152 VAL A N 1
ATOM 1187 C CA . VAL A 1 152 ? 19.594 -60.5 -26.922 1 91.94 152 VAL A CA 1
ATOM 1188 C C . VAL A 1 152 ? 20.594 -61.094 -25.938 1 91.94 152 VAL A C 1
ATOM 1190 O O . VAL A 1 152 ? 21.781 -60.75 -25.969 1 91.94 152 VAL A O 1
ATOM 1193 N N . VAL A 1 153 ? 20.062 -61.844 -25.047 1 93.12 153 VAL A N 1
ATOM 1194 C CA . VAL A 1 153 ? 20.938 -62.5 -24.078 1 93.12 153 VAL A CA 1
ATOM 1195 C C . VAL A 1 153 ? 21.578 -63.75 -24.703 1 93.12 153 VAL A C 1
ATOM 1197 O O . VAL A 1 153 ? 20.953 -64.812 -24.766 1 93.12 153 VAL A O 1
ATOM 1200 N N . GLU A 1 154 ? 22.844 -63.594 -24.938 1 88.75 154 GLU A N 1
ATOM 1201 C CA . GLU A 1 154 ? 23.562 -64.688 -25.562 1 88.75 154 GLU A CA 1
ATOM 1202 C C . GLU A 1 154 ? 23.703 -65.875 -24.609 1 88.75 154 GLU A C 1
ATOM 1204 O O . GLU A 1 154 ? 23.812 -65.688 -23.391 1 88.75 154 GLU A O 1
ATOM 1209 N N . ASN A 1 155 ? 23.703 -67.062 -25.094 1 88.5 155 ASN A N 1
ATOM 1210 C CA . ASN A 1 155 ? 23.906 -68.312 -24.375 1 88.5 155 ASN A CA 1
ATOM 1211 C C . ASN A 1 155 ? 22.797 -68.562 -23.344 1 88.5 155 ASN A C 1
ATOM 1213 O O . ASN A 1 155 ? 23.062 -69 -22.234 1 88.5 155 ASN A O 1
ATOM 1217 N N . SER A 1 156 ? 21.688 -68 -23.641 1 91.56 156 SER A N 1
ATOM 1218 C CA . SER A 1 156 ? 20.547 -68.25 -22.766 1 91.56 156 SER A CA 1
ATOM 1219 C C . SER A 1 156 ? 19.438 -69 -23.5 1 91.56 156 SER A C 1
ATOM 1221 O O . SER A 1 156 ? 19.469 -69.125 -24.734 1 91.56 156 SER A O 1
ATOM 1223 N N . SER A 1 157 ? 18.547 -69.562 -22.766 1 92.25 157 SER A N 1
ATOM 1224 C CA . SER A 1 157 ? 17.344 -70.188 -23.297 1 92.25 157 SER A CA 1
ATOM 1225 C C . SER A 1 157 ? 16.219 -70.188 -22.266 1 92.25 157 SER A C 1
ATOM 1227 O O . SER A 1 157 ? 16.406 -69.75 -21.125 1 92.25 157 SER A O 1
ATOM 1229 N N . ALA A 1 158 ? 15.117 -70.625 -22.641 1 92.75 158 ALA A N 1
ATOM 1230 C CA . ALA A 1 158 ? 13.977 -70.688 -21.734 1 92.75 158 ALA A CA 1
ATOM 1231 C C . ALA A 1 158 ? 14.188 -71.75 -20.641 1 92.75 158 ALA A C 1
ATOM 1233 O O . ALA A 1 158 ? 13.43 -71.812 -19.672 1 92.75 158 ALA A O 1
ATOM 1234 N N . GLU A 1 159 ? 15.258 -72.5 -20.828 1 91.5 159 GLU A N 1
ATOM 1235 C CA . GLU A 1 159 ? 15.57 -73.5 -19.828 1 91.5 159 GLU A CA 1
ATOM 1236 C C . GLU A 1 159 ? 16.547 -73 -18.781 1 91.5 159 GLU A C 1
ATOM 1238 O O . GLU A 1 159 ? 16.859 -73.688 -17.797 1 91.5 159 GLU A O 1
ATOM 1243 N N . SER A 1 160 ? 16.906 -71.75 -19.047 1 91.06 160 SER A N 1
ATOM 1244 C CA . SER A 1 160 ? 17.734 -71.125 -18.047 1 91.06 160 SER A CA 1
ATOM 1245 C C . SER A 1 160 ? 16.938 -70.75 -16.797 1 91.06 160 SER A C 1
ATOM 1247 O O . SER A 1 160 ? 15.703 -70.812 -16.812 1 91.06 160 SER A O 1
ATOM 1249 N N . ALA A 1 161 ? 17.609 -70.438 -15.75 1 88.5 161 ALA A N 1
ATOM 1250 C CA . ALA A 1 161 ? 17 -70.125 -14.461 1 88.5 161 ALA A CA 1
ATOM 1251 C C . ALA A 1 161 ? 16.219 -68.812 -14.508 1 88.5 161 ALA A C 1
ATOM 1253 O O . ALA A 1 161 ? 16.703 -67.812 -15.047 1 88.5 161 ALA A O 1
ATOM 1254 N N . PHE A 1 162 ? 15.062 -68.875 -14 1 89 162 PHE A N 1
ATOM 1255 C CA . PHE A 1 162 ? 14.188 -67.75 -13.969 1 89 162 PHE A CA 1
ATOM 1256 C C . PHE A 1 162 ? 14.727 -66.625 -13.031 1 89 162 PHE A C 1
ATOM 1258 O O . PHE A 1 162 ? 15.258 -67 -11.961 1 89 162 PHE A O 1
ATOM 1265 N N . ASP A 1 163 ? 14.5 -65.375 -13.391 1 80.94 163 ASP A N 1
ATOM 1266 C CA . ASP A 1 163 ? 15.055 -64.188 -12.68 1 80.94 163 ASP A CA 1
ATOM 1267 C C . ASP A 1 163 ? 14.516 -64.125 -11.25 1 80.94 163 ASP A C 1
ATOM 1269 O O . ASP A 1 163 ? 15.188 -63.625 -10.352 1 80.94 163 ASP A O 1
ATOM 1273 N N . GLY A 1 164 ? 13.359 -64.562 -11.008 1 73.62 164 GLY A N 1
ATOM 1274 C CA . GLY A 1 164 ? 12.719 -64.438 -9.711 1 73.62 164 GLY A CA 1
ATOM 1275 C C . GLY A 1 164 ? 13.164 -65.5 -8.711 1 73.62 164 GLY A C 1
ATOM 1276 O O . GLY A 1 164 ? 12.734 -65.438 -7.555 1 73.62 164 GLY A O 1
ATOM 1277 N N . ASN A 1 165 ? 13.969 -66.375 -9.062 1 71.94 165 ASN A N 1
ATOM 1278 C CA . ASN A 1 165 ? 14.43 -67.375 -8.141 1 71.94 165 ASN A CA 1
ATOM 1279 C C . ASN A 1 165 ? 15.242 -66.812 -6.996 1 71.94 165 ASN A C 1
ATOM 1281 O O . ASN A 1 165 ? 15.992 -65.875 -7.195 1 71.94 165 ASN A O 1
ATOM 1285 N N . SER A 1 166 ? 14.68 -67.062 -5.75 1 67.75 166 SER A N 1
ATOM 1286 C CA . SER A 1 166 ? 15.422 -66.625 -4.574 1 67.75 166 SER A CA 1
ATOM 1287 C C . SER A 1 166 ? 16.844 -67.188 -4.59 1 67.75 166 SER A C 1
ATOM 1289 O O . SER A 1 166 ? 17.094 -68.25 -5.094 1 67.75 166 SER A O 1
ATOM 1291 N N . ASP A 1 167 ? 17.781 -66.438 -4.172 1 64.88 167 ASP A N 1
ATOM 1292 C CA . ASP A 1 167 ? 19.172 -66.812 -4.062 1 64.88 167 ASP A CA 1
ATOM 1293 C C . ASP A 1 167 ? 19.312 -68 -3.094 1 64.88 167 ASP A C 1
ATOM 1295 O O . ASP A 1 167 ? 20.344 -68.688 -3.098 1 64.88 167 ASP A O 1
ATOM 1299 N N . LYS A 1 168 ? 18.359 -68 -2.145 1 60.47 168 LYS A N 1
ATOM 1300 C CA . LYS A 1 168 ? 18.531 -69 -1.079 1 60.47 168 LYS A CA 1
ATOM 1301 C C . LYS A 1 168 ? 18.078 -70.375 -1.534 1 60.47 168 LYS A C 1
ATOM 1303 O O . LYS A 1 168 ? 18.219 -71.375 -0.802 1 60.47 168 LYS A O 1
ATOM 1308 N N . ALA A 1 169 ? 17.391 -70.5 -2.707 1 58.66 169 ALA A N 1
ATOM 1309 C CA . ALA A 1 169 ? 16.859 -71.812 -3.08 1 58.66 169 ALA A CA 1
ATOM 1310 C C . ALA A 1 169 ? 17.922 -72.688 -3.766 1 58.66 169 ALA A C 1
ATOM 1312 O O . ALA A 1 169 ? 18.75 -72.125 -4.52 1 58.66 169 ALA A O 1
ATOM 1313 N N . GLY A 1 170 ? 18.344 -73.812 -3.287 1 55.5 170 GLY A N 1
ATOM 1314 C CA . GLY A 1 170 ? 19.297 -74.75 -3.816 1 55.5 170 GLY A CA 1
ATOM 1315 C C . GLY A 1 170 ? 19.141 -75 -5.305 1 55.5 170 GLY A C 1
ATOM 1316 O O . GLY A 1 170 ? 18.094 -74.688 -5.879 1 55.5 170 GLY A O 1
ATOM 1317 N N . ALA A 1 171 ? 20.188 -75.188 -6.137 1 60.03 171 ALA A N 1
ATOM 1318 C CA . ALA A 1 171 ? 20.297 -75.438 -7.578 1 60.03 171 ALA A CA 1
ATOM 1319 C C . ALA A 1 171 ? 19.172 -76.312 -8.086 1 60.03 171 ALA A C 1
ATOM 1321 O O . ALA A 1 171 ? 18.656 -76.125 -9.18 1 60.03 171 ALA A O 1
ATOM 1322 N N . GLU A 1 172 ? 18.875 -77.25 -7.363 1 59.44 172 GLU A N 1
ATOM 1323 C CA . GLU A 1 172 ? 17.906 -78.312 -7.762 1 59.44 172 GLU A CA 1
ATOM 1324 C C . GLU A 1 172 ? 16.484 -77.75 -7.738 1 59.44 172 GLU A C 1
ATOM 1326 O O . GLU A 1 172 ? 15.594 -78.312 -8.391 1 59.44 172 GLU A O 1
ATOM 1331 N N . CYS A 1 173 ? 16.25 -76.562 -7.156 1 63.97 173 CYS A N 1
ATOM 1332 C CA . CYS A 1 173 ? 14.875 -76.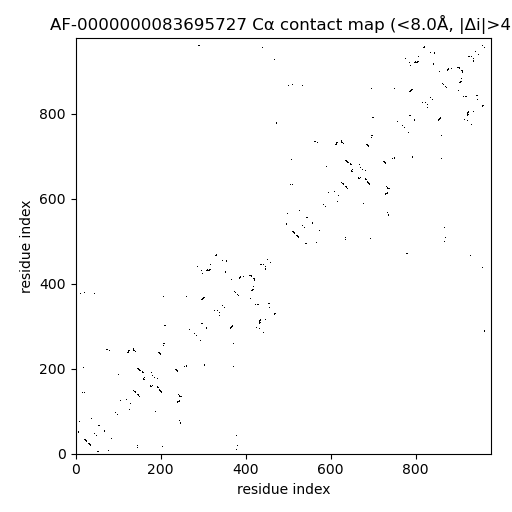062 -6.961 1 63.97 173 CYS A CA 1
ATOM 1333 C C . CYS A 1 173 ? 14.609 -74.812 -7.793 1 63.97 173 CYS A C 1
ATOM 1335 O O . CYS A 1 173 ? 13.555 -74.188 -7.656 1 63.97 173 CYS A O 1
ATOM 1337 N N . LYS A 1 174 ? 15.516 -74.688 -8.742 1 80.25 174 LYS A N 1
ATOM 1338 C CA . LYS A 1 174 ? 15.32 -73.438 -9.492 1 80.25 174 LYS A CA 1
ATOM 1339 C C . LYS A 1 174 ? 14.375 -73.625 -10.672 1 80.25 174 LYS A C 1
ATOM 1341 O O . LYS A 1 174 ? 14.523 -74.625 -11.422 1 80.25 174 LYS A O 1
ATOM 1346 N N . VAL A 1 175 ? 13.398 -72.875 -10.734 1 88.12 175 VAL A N 1
ATOM 1347 C CA . VAL A 1 175 ? 12.391 -72.938 -11.789 1 88.12 175 VAL A CA 1
ATOM 1348 C C . VAL A 1 175 ? 12.93 -72.25 -13.039 1 88.12 175 VAL A C 1
ATOM 1350 O O . VAL A 1 175 ? 13.602 -71.25 -12.953 1 88.12 175 VAL A O 1
ATOM 1353 N N . THR A 1 176 ? 12.914 -73 -14.148 1 91.56 176 THR A N 1
ATOM 1354 C CA . THR A 1 176 ? 13.336 -72.438 -15.422 1 91.56 176 THR A CA 1
ATOM 1355 C C . THR A 1 176 ? 12.258 -71.5 -15.969 1 91.56 176 THR A C 1
ATOM 1357 O O . THR A 1 176 ? 11.141 -71.438 -15.461 1 91.56 176 THR A O 1
ATOM 1360 N N . PHE A 1 177 ? 12.508 -70.688 -16.953 1 92.94 177 PHE A N 1
ATOM 1361 C CA . PHE A 1 177 ? 11.539 -69.812 -17.578 1 92.94 177 PHE A CA 1
ATOM 1362 C C . PHE A 1 177 ? 10.375 -70.562 -18.172 1 92.94 177 PHE A C 1
ATOM 1364 O O . PHE A 1 177 ? 9.219 -70.188 -18.047 1 92.94 177 PHE A O 1
ATOM 1371 N N . SER A 1 178 ? 10.68 -71.688 -18.797 1 92.25 178 SER A N 1
ATOM 1372 C CA . SER A 1 178 ? 9.641 -72.562 -19.375 1 92.25 178 SER A CA 1
ATOM 1373 C C . SER A 1 178 ? 8.68 -73.062 -18.297 1 92.25 178 SER A C 1
ATOM 1375 O O . SER A 1 178 ? 7.461 -73 -18.5 1 92.25 178 SER A O 1
ATOM 1377 N N . GLN A 1 179 ? 9.219 -73.438 -17.234 1 91.31 179 GLN A N 1
ATOM 1378 C CA . GLN A 1 179 ? 8.398 -73.938 -16.141 1 91.31 179 GLN A CA 1
ATOM 1379 C C . GLN A 1 179 ? 7.582 -72.812 -15.5 1 91.31 179 GLN A C 1
ATOM 1381 O O . GLN A 1 179 ? 6.414 -73 -15.148 1 91.31 179 GLN A O 1
ATOM 1386 N N . TYR A 1 180 ? 8.195 -71.812 -15.375 1 91.19 180 TYR A N 1
ATOM 1387 C CA . TYR A 1 180 ? 7.527 -70.688 -14.75 1 91.19 180 TYR A CA 1
ATOM 1388 C C . TYR A 1 180 ? 6.297 -70.25 -15.5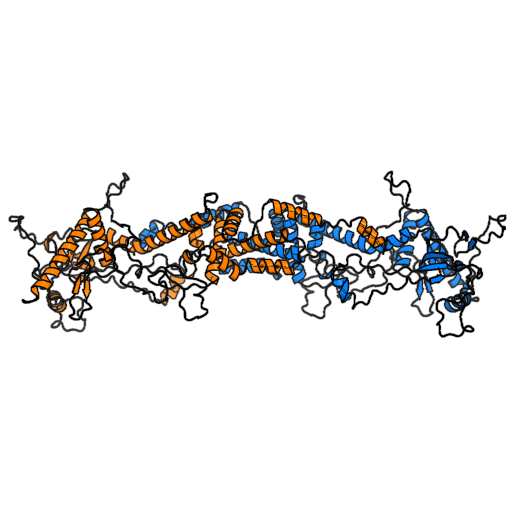47 1 91.19 180 TYR A C 1
ATOM 1390 O O . TYR A 1 180 ? 5.203 -70.125 -14.984 1 91.19 180 TYR A O 1
ATOM 1398 N N . PHE A 1 181 ? 6.395 -70.062 -16.812 1 90.75 181 PHE A N 1
ATOM 1399 C CA . PHE A 1 181 ? 5.293 -69.562 -17.641 1 90.75 181 PHE A CA 1
ATOM 1400 C C . PHE A 1 181 ? 4.219 -70.625 -17.797 1 90.75 181 PHE A C 1
ATOM 1402 O O . PHE A 1 181 ? 3.033 -70.312 -17.906 1 90.75 181 PHE A O 1
ATOM 1409 N N . LYS A 1 182 ? 4.656 -71.812 -17.797 1 89.88 182 LYS A N 1
ATOM 1410 C CA . LYS A 1 182 ? 3.676 -72.938 -17.828 1 89.88 182 LYS A CA 1
ATOM 1411 C C . LYS A 1 182 ? 2.861 -72.938 -16.531 1 89.88 182 LYS A C 1
ATOM 1413 O O . LYS A 1 182 ? 1.637 -73.062 -16.562 1 89.88 182 LYS A O 1
ATOM 1418 N N . LYS A 1 183 ? 3.521 -72.812 -15.484 1 88.25 183 LYS A N 1
ATOM 1419 C CA . LYS A 1 183 ? 2.865 -72.938 -14.188 1 88.25 183 LYS A CA 1
ATOM 1420 C C . LYS A 1 183 ? 2.004 -71.688 -13.93 1 88.25 183 LYS A C 1
ATOM 1422 O O . LYS A 1 183 ? 0.844 -71.812 -13.523 1 88.25 183 LYS A O 1
ATOM 1427 N N . ARG A 1 184 ? 2.514 -70.5 -14.141 1 86.94 184 ARG A N 1
ATOM 1428 C CA . ARG A 1 184 ? 1.872 -69.25 -13.742 1 86.94 184 ARG A CA 1
ATOM 1429 C C . ARG A 1 184 ? 0.828 -68.812 -14.766 1 86.94 184 ARG A C 1
ATOM 1431 O O . ARG A 1 184 ? -0.212 -68.25 -14.406 1 86.94 184 ARG A O 1
ATOM 1438 N N . TYR A 1 185 ? 1.101 -69.062 -16.047 1 85.94 185 TYR A N 1
ATOM 1439 C CA . TYR A 1 185 ? 0.226 -68.5 -17.078 1 85.94 185 TYR A CA 1
ATOM 1440 C C . TYR A 1 185 ? -0.357 -69.625 -17.953 1 85.94 185 TYR A C 1
ATOM 1442 O O . TYR A 1 185 ? -1.174 -69.312 -18.844 1 85.94 185 TYR A O 1
ATOM 1450 N N . GLY A 1 186 ? 0.11 -70.812 -17.766 1 83.19 186 GLY A N 1
ATOM 1451 C CA . GLY A 1 186 ? -0.384 -71.938 -18.562 1 83.19 186 GLY A CA 1
ATOM 1452 C C . GLY A 1 186 ? 0.113 -71.875 -20 1 83.19 186 GLY A C 1
ATOM 1453 O O . GLY A 1 186 ? -0.562 -72.375 -20.906 1 83.19 186 GLY A O 1
ATOM 1454 N N . ILE A 1 187 ? 1.259 -71.312 -20.188 1 88 187 ILE A N 1
ATOM 1455 C CA . ILE A 1 187 ? 1.779 -71.125 -21.547 1 88 187 ILE A CA 1
ATOM 1456 C C . ILE A 1 187 ? 2.92 -72.125 -21.766 1 88 187 ILE A C 1
ATOM 1458 O O . ILE A 1 187 ? 3.898 -72.125 -21.031 1 88 187 ILE A O 1
ATOM 1462 N N . THR A 1 188 ? 2.805 -72.938 -22.766 1 90.25 188 THR A N 1
ATOM 1463 C CA . THR A 1 188 ? 3.883 -73.812 -23.188 1 90.25 188 THR A CA 1
ATOM 1464 C C . THR A 1 188 ? 4.641 -73.25 -24.375 1 90.25 188 THR A C 1
ATOM 1466 O O . THR A 1 188 ? 4.051 -72.938 -25.422 1 90.25 188 THR A O 1
ATOM 1469 N N . LEU A 1 189 ? 5.883 -73.125 -24.266 1 91.44 189 LEU A N 1
ATOM 1470 C CA . LEU A 1 189 ? 6.703 -72.5 -25.281 1 91.44 189 LEU A CA 1
ATOM 1471 C C . LEU A 1 189 ? 6.957 -73.438 -26.453 1 91.44 189 LEU A C 1
ATOM 1473 O O . LEU A 1 189 ? 7.195 -74.625 -26.234 1 91.44 189 LEU A O 1
ATOM 1477 N N . LYS A 1 190 ? 6.941 -72.938 -27.609 1 89.5 190 LYS A N 1
ATOM 1478 C CA . LYS A 1 190 ? 7.199 -73.75 -28.812 1 89.5 190 LYS A CA 1
ATOM 1479 C C . LYS A 1 190 ? 8.688 -73.75 -29.141 1 89.5 190 LYS A C 1
ATOM 1481 O O . LYS A 1 190 ? 9.188 -74.75 -29.688 1 89.5 190 LYS A O 1
ATOM 1486 N N . HIS A 1 191 ? 9.328 -72.625 -28.859 1 90.56 191 HIS A N 1
ATOM 1487 C CA . HIS A 1 191 ? 10.75 -72.5 -29.172 1 90.56 191 HIS A CA 1
ATOM 1488 C C . HIS A 1 191 ? 11.555 -72.188 -27.922 1 90.56 191 HIS A C 1
ATOM 1490 O O . HIS A 1 191 ? 12.188 -71.125 -27.844 1 90.56 191 HIS A O 1
ATOM 1496 N N . PRO A 1 192 ? 11.672 -73.125 -26.969 1 92.06 192 PRO A N 1
ATOM 1497 C CA . PRO A 1 192 ? 12.367 -72.875 -25.719 1 92.06 192 PRO A CA 1
ATOM 1498 C C . PRO A 1 192 ? 13.875 -72.688 -25.891 1 92.06 192 PRO A C 1
ATOM 1500 O O . PRO A 1 192 ? 14.555 -72.188 -25 1 92.06 192 PRO A O 1
ATOM 1503 N N . GLU A 1 193 ? 14.383 -73.125 -27.047 1 90.62 193 GLU A N 1
ATOM 1504 C CA . GLU A 1 193 ? 15.82 -73.062 -27.266 1 90.62 193 GLU A CA 1
ATOM 1505 C C . GLU A 1 193 ? 16.297 -71.688 -27.672 1 90.62 193 GLU A C 1
ATOM 1507 O O . GLU A 1 193 ? 17.484 -71.375 -27.625 1 90.62 193 GLU A O 1
ATOM 1512 N N . GLN A 1 194 ? 15.328 -70.812 -28.062 1 90.75 194 GLN A N 1
ATOM 1513 C CA . GLN A 1 194 ? 15.711 -69.5 -28.469 1 90.75 194 GLN A CA 1
ATOM 1514 C C . GLN A 1 194 ? 16.25 -68.688 -27.297 1 90.75 194 GLN A C 1
ATOM 1516 O O . GLN A 1 194 ? 15.797 -68.812 -26.156 1 90.75 194 GLN A O 1
ATOM 1521 N N . PRO A 1 195 ? 17.25 -67.812 -27.625 1 92.62 195 PRO A N 1
ATOM 1522 C CA . PRO A 1 195 ? 17.781 -67 -26.547 1 92.62 195 PRO A CA 1
ATOM 1523 C C . PRO A 1 195 ? 16.719 -66.062 -25.969 1 92.62 195 PRO A C 1
ATOM 1525 O O . PRO A 1 195 ? 15.766 -65.688 -26.641 1 92.62 195 PRO A O 1
ATOM 1528 N N . LEU A 1 196 ? 16.922 -65.688 -24.703 1 94.19 196 LEU A N 1
ATOM 1529 C CA . LEU A 1 196 ? 16.031 -64.75 -24.031 1 94.19 196 LEU A CA 1
ATOM 1530 C C . LEU A 1 196 ? 16.344 -63.344 -24.453 1 94.19 196 LEU A C 1
ATOM 1532 O O . LEU A 1 196 ? 17.438 -63.062 -24.953 1 94.19 196 LEU A O 1
ATOM 1536 N N . LEU A 1 197 ? 15.352 -62.531 -24.312 1 94.25 197 LEU A N 1
ATOM 1537 C CA . LEU A 1 197 ? 15.531 -61.094 -24.578 1 94.25 197 LEU A CA 1
ATOM 1538 C C . LEU A 1 197 ? 15.602 -60.312 -23.281 1 94.25 197 LEU A C 1
ATOM 1540 O O . LEU A 1 197 ? 14.867 -60.594 -22.328 1 94.25 197 LEU A O 1
ATOM 1544 N N . ARG A 1 198 ? 16.516 -59.406 -23.281 1 94.5 198 ARG A N 1
ATOM 1545 C CA . ARG A 1 198 ? 16.609 -58.469 -22.172 1 94.5 198 ARG A CA 1
ATOM 1546 C C . ARG A 1 198 ? 15.734 -57.219 -22.453 1 94.5 198 ARG A C 1
ATOM 1548 O O . ARG A 1 198 ? 15.93 -56.531 -23.453 1 94.5 198 ARG A O 1
ATOM 1555 N N . LEU A 1 199 ? 14.789 -57.031 -21.578 1 93.81 199 LEU A N 1
ATOM 1556 C CA . LEU A 1 199 ? 13.805 -55.969 -21.812 1 93.81 199 LEU A CA 1
ATOM 1557 C C . LEU A 1 199 ? 13.812 -54.969 -20.688 1 93.81 199 LEU A C 1
ATOM 1559 O O . LEU A 1 199 ? 14.172 -55.281 -19.547 1 93.81 199 LEU A O 1
ATOM 1563 N N . LYS A 1 200 ? 13.469 -53.781 -21.047 1 90.94 200 LYS A N 1
ATOM 1564 C CA . LYS A 1 200 ? 13.227 -52.719 -20.078 1 90.94 200 LYS A CA 1
ATOM 1565 C C . LYS A 1 200 ? 11.742 -52.406 -19.969 1 90.94 200 LYS A C 1
ATOM 1567 O O . LYS A 1 200 ? 11.078 -52.156 -20.984 1 90.94 200 LYS A O 1
ATOM 1572 N N . GLN A 1 201 ? 11.266 -52.531 -18.75 1 85.12 201 GLN A N 1
ATOM 1573 C CA . GLN A 1 201 ? 9.844 -52.25 -18.547 1 85.12 201 GLN A CA 1
ATOM 1574 C C . GLN A 1 201 ? 9.578 -50.75 -18.469 1 85.12 201 GLN A C 1
ATOM 1576 O O . GLN A 1 201 ? 10.414 -50 -17.984 1 85.12 201 GLN A O 1
ATOM 1581 N N . GLY A 1 202 ? 8.438 -50.438 -18.984 1 78.75 202 GLY A N 1
ATOM 1582 C CA . GLY A 1 202 ? 8 -49.062 -18.844 1 78.75 202 GLY A CA 1
ATOM 1583 C C . GLY A 1 202 ? 7.789 -48.656 -17.391 1 78.75 202 GLY A C 1
ATOM 1584 O O . GLY A 1 202 ? 7.742 -49.5 -16.5 1 78.75 202 GLY A O 1
ATOM 1585 N N . HIS A 1 203 ? 7.879 -47.375 -17.109 1 78.62 203 HIS A N 1
ATOM 1586 C CA . HIS A 1 203 ? 7.66 -46.844 -15.766 1 78.62 203 HIS A CA 1
ATOM 1587 C C . HIS A 1 203 ? 6.527 -45.812 -15.758 1 78.62 203 HIS A C 1
ATOM 1589 O O . HIS A 1 203 ? 5.973 -45.5 -16.812 1 78.62 203 HIS A O 1
ATOM 1595 N N . ASN A 1 204 ? 6.164 -45.469 -14.57 1 80.75 204 ASN A N 1
ATOM 1596 C CA . ASN A 1 204 ? 5.129 -44.469 -14.422 1 80.75 204 ASN A CA 1
ATOM 1597 C C . ASN A 1 204 ? 5.605 -43.094 -14.93 1 80.75 204 ASN A C 1
ATOM 1599 O O . ASN A 1 204 ? 6.801 -42.812 -14.906 1 80.75 204 ASN A O 1
ATOM 1603 N N . ALA A 1 205 ? 4.625 -42.438 -15.406 1 81.88 205 ALA A N 1
ATOM 1604 C CA . ALA A 1 205 ? 4.949 -41.094 -15.82 1 81.88 205 ALA A CA 1
ATOM 1605 C C . ALA A 1 205 ? 5.336 -40.219 -14.617 1 81.88 205 ALA A C 1
ATOM 1607 O O . ALA A 1 205 ? 4.828 -40.438 -13.516 1 81.88 205 ALA A O 1
ATOM 1608 N N . HIS A 1 206 ? 6.223 -39.312 -14.828 1 79.44 206 HIS A N 1
ATOM 1609 C CA . HIS A 1 206 ? 6.672 -38.406 -13.766 1 79.44 206 HIS A CA 1
ATOM 1610 C C . HIS A 1 206 ? 6.27 -36.969 -14.055 1 79.44 206 HIS A C 1
ATOM 1612 O O . HIS A 1 206 ? 6.066 -36.594 -15.211 1 79.44 206 HIS A O 1
ATOM 1618 N N . ASN A 1 207 ? 6.07 -36.219 -12.961 1 82 207 ASN A N 1
ATOM 1619 C CA . ASN A 1 207 ? 5.848 -34.781 -13.07 1 82 207 ASN A CA 1
ATOM 1620 C C . ASN A 1 207 ? 7.141 -34.031 -13.414 1 82 207 ASN A C 1
ATOM 1622 O O . ASN A 1 207 ? 8.031 -33.906 -12.57 1 82 207 ASN A O 1
ATOM 1626 N N . LEU A 1 208 ? 7.188 -33.531 -14.547 1 76.69 208 LEU A N 1
ATOM 1627 C CA . LEU A 1 208 ? 8.422 -32.906 -15.047 1 76.69 208 LEU A CA 1
ATOM 1628 C C . LEU A 1 208 ? 8.523 -31.453 -14.602 1 76.69 208 LEU A C 1
ATOM 1630 O O . LEU A 1 208 ? 9.539 -30.797 -14.844 1 76.69 208 LEU A O 1
ATOM 1634 N N . PHE A 1 209 ? 7.488 -30.906 -13.984 1 78.88 209 PHE A N 1
ATOM 1635 C CA . PHE A 1 209 ? 7.449 -29.484 -13.633 1 78.88 209 PHE A CA 1
ATOM 1636 C C . PHE A 1 209 ? 7.996 -29.266 -12.227 1 78.88 209 PHE A C 1
ATOM 1638 O O . PHE A 1 209 ? 8.203 -28.125 -11.812 1 78.88 209 PHE A O 1
ATOM 1645 N N . LEU A 1 210 ? 8.25 -30.281 -11.516 1 72.44 210 LEU A N 1
ATOM 1646 C CA . LEU A 1 210 ? 8.664 -30.125 -10.125 1 72.44 210 LEU A CA 1
ATOM 1647 C C . LEU A 1 210 ? 9.984 -29.375 -10.023 1 72.44 210 LEU A C 1
ATOM 1649 O O . LEU A 1 210 ? 10.891 -29.609 -10.82 1 72.44 210 LEU A O 1
ATOM 1653 N N . ASN A 1 211 ? 9.953 -28.172 -9.328 1 64.5 211 ASN A N 1
ATOM 1654 C CA . ASN A 1 211 ? 11.148 -27.391 -9.062 1 64.5 211 ASN A CA 1
ATOM 1655 C C . ASN A 1 211 ? 12.141 -28.141 -8.195 1 64.5 211 ASN A C 1
ATOM 1657 O O . ASN A 1 211 ? 11.953 -28.266 -6.98 1 64.5 211 ASN A O 1
ATOM 1661 N N . ILE A 1 212 ? 12.945 -28.969 -8.75 1 53.22 212 ILE A N 1
ATOM 1662 C CA . ILE A 1 212 ? 13.961 -29.688 -7.969 1 53.22 212 ILE A CA 1
ATOM 1663 C C . ILE A 1 212 ? 15.094 -28.719 -7.602 1 53.22 212 ILE A C 1
ATOM 1665 O O . ILE A 1 212 ? 15.719 -28.125 -8.484 1 53.22 212 ILE A O 1
ATOM 1669 N N . HIS A 1 213 ? 14.938 -27.812 -6.691 1 49.16 213 HIS A N 1
ATOM 1670 C CA . HIS A 1 213 ? 16 -26.922 -6.23 1 49.16 213 HIS A CA 1
ATOM 1671 C C . HIS A 1 213 ? 17.375 -27.578 -6.371 1 49.16 213 HIS A C 1
ATOM 1673 O O . HIS A 1 213 ? 17.578 -28.703 -5.898 1 49.16 213 HIS A O 1
ATOM 1679 N N . ASP A 1 214 ? 18.062 -27.297 -7.281 1 39.5 214 ASP A N 1
ATOM 1680 C CA . ASP A 1 214 ? 19.469 -27.688 -7.434 1 39.5 214 ASP A CA 1
ATOM 1681 C C . ASP A 1 214 ? 20.203 -27.609 -6.098 1 39.5 214 ASP A C 1
ATOM 1683 O O . ASP A 1 214 ? 21.094 -28.422 -5.828 1 39.5 214 ASP A O 1
ATOM 1687 N N . GLU A 1 215 ? 20.125 -26.453 -5.293 1 39.06 215 GLU A N 1
ATOM 1688 C CA . GLU A 1 215 ? 21.141 -26.312 -4.258 1 39.06 215 GLU A CA 1
ATOM 1689 C C . GLU A 1 215 ? 20.984 -27.375 -3.178 1 39.06 215 GLU A C 1
ATOM 1691 O O . GLU A 1 215 ? 21.984 -27.922 -2.686 1 39.06 215 GLU A O 1
ATOM 1696 N N . ASP A 1 216 ? 19.859 -27.422 -2.359 1 35.16 216 ASP A N 1
ATOM 1697 C CA . ASP A 1 216 ? 19.938 -28.375 -1.254 1 35.16 216 ASP A CA 1
ATOM 1698 C C . ASP A 1 216 ? 19.703 -29.812 -1.742 1 35.16 216 ASP A C 1
ATOM 1700 O O . ASP A 1 216 ? 19.391 -30.703 -0.948 1 35.16 216 ASP A O 1
ATOM 1704 N N . ALA A 1 217 ? 19.594 -30.156 -2.973 1 35.81 217 ALA A N 1
ATOM 1705 C CA . ALA A 1 217 ? 19.797 -31.531 -3.43 1 35.81 217 ALA A CA 1
ATOM 1706 C C . ALA A 1 217 ? 21.062 -32.125 -2.811 1 35.81 217 ALA A C 1
ATOM 1708 O O . ALA A 1 217 ? 21.344 -33.312 -2.994 1 35.81 217 ALA A O 1
ATOM 1709 N N . GLU A 1 218 ? 21.922 -31.234 -2.217 1 33.66 218 GLU A N 1
ATOM 1710 C CA . GLU A 1 218 ? 22.938 -31.969 -1.492 1 33.66 218 GLU A CA 1
ATOM 1711 C C . GLU A 1 218 ? 22.375 -32.594 -0.213 1 33.66 218 GLU A C 1
ATOM 1713 O O . GLU A 1 218 ? 22.734 -33.719 0.152 1 33.66 218 GLU A O 1
ATOM 1718 N N . ASP A 1 219 ? 21.797 -31.719 0.713 1 32.53 219 ASP A N 1
ATOM 1719 C CA . ASP A 1 219 ? 21.609 -32.375 2.012 1 32.53 219 ASP A CA 1
ATOM 1720 C C . ASP A 1 219 ? 20.328 -33.219 2.027 1 32.53 219 ASP A C 1
ATOM 1722 O O . ASP A 1 219 ? 20.25 -34.219 2.736 1 32.53 219 ASP A O 1
ATOM 1726 N N . LYS A 1 220 ? 19.141 -32.656 1.723 1 33.69 220 LYS A N 1
ATOM 1727 C CA . LYS A 1 220 ? 18.016 -33.531 2.033 1 33.69 220 LYS A CA 1
ATOM 1728 C C . LYS A 1 220 ? 17.75 -34.5 0.901 1 33.69 220 LYS A C 1
ATOM 1730 O O . LYS A 1 220 ? 16.719 -35.188 0.875 1 33.69 220 LYS A O 1
ATOM 1735 N N . SER A 1 221 ? 18.344 -34.25 -0.194 1 30.88 221 SER A N 1
ATOM 1736 C CA . SER A 1 221 ? 18.5 -35.438 -0.985 1 30.88 221 SER A CA 1
ATOM 1737 C C . SER A 1 221 ? 18.922 -36.625 -0.111 1 30.88 221 SER A C 1
ATOM 1739 O O . SER A 1 221 ? 19.047 -37.75 -0.596 1 30.88 221 SER A O 1
ATOM 1741 N N . SER A 1 222 ? 19.594 -36.219 0.992 1 32.78 222 SER A N 1
ATOM 1742 C CA . SER A 1 222 ? 19.969 -37.281 1.928 1 32.78 222 SER A CA 1
ATOM 1743 C C . SER A 1 222 ? 18.734 -37.938 2.521 1 32.78 222 SER A C 1
ATOM 1745 O O . SER A 1 222 ? 18.828 -39.031 3.092 1 32.78 222 SER A O 1
ATOM 1747 N N . LEU A 1 223 ? 17.781 -37.094 2.994 1 32.41 223 LEU A N 1
ATOM 1748 C CA . LEU A 1 223 ? 16.75 -37.938 3.594 1 32.41 223 LEU A CA 1
ATOM 1749 C C . LEU A 1 223 ? 16.062 -38.781 2.531 1 32.41 223 LEU A C 1
ATOM 1751 O O . LEU A 1 223 ? 15.242 -39.625 2.857 1 32.41 223 LEU A O 1
ATOM 1755 N N . ILE A 1 224 ? 15.562 -38.062 1.388 1 31.19 224 ILE A N 1
ATOM 1756 C CA . ILE A 1 224 ? 15.312 -39.156 0.435 1 31.19 224 ILE A CA 1
ATOM 1757 C C . ILE A 1 224 ? 16.625 -39.812 0.027 1 31.19 224 ILE A C 1
ATOM 1759 O O . ILE A 1 224 ? 17.562 -39.125 -0.386 1 31.19 224 ILE A O 1
ATOM 1763 N N . GLY A 1 225 ? 17.125 -40.719 0.691 1 32.12 225 GLY A N 1
ATOM 1764 C CA . GLY A 1 225 ? 18.328 -41.469 0.39 1 32.12 225 GLY A CA 1
ATOM 1765 C C . GLY A 1 225 ? 18.844 -41.25 -1.023 1 32.12 225 GLY A C 1
ATOM 1766 O O . GLY A 1 225 ? 18.156 -40.656 -1.848 1 32.12 225 GLY A O 1
ATOM 1767 N N . PRO A 1 226 ? 20.125 -41.188 -1.23 1 33.78 226 PRO A N 1
ATOM 1768 C CA . PRO A 1 226 ? 20.578 -41.281 -2.619 1 33.78 226 PRO A CA 1
ATOM 1769 C C . PRO A 1 226 ? 19.531 -41.875 -3.539 1 33.78 226 PRO A C 1
ATOM 1771 O O . PRO A 1 226 ? 18.891 -42.875 -3.182 1 33.78 226 PRO A O 1
ATOM 1774 N N . VAL A 1 227 ? 18.609 -41.094 -4.133 1 37.5 227 VAL A N 1
ATOM 1775 C CA . VAL A 1 227 ? 18 -41.906 -5.18 1 37.5 227 VAL A CA 1
ATOM 1776 C C . VAL A 1 227 ? 18.969 -43 -5.621 1 37.5 227 VAL A C 1
ATOM 1778 O O . VAL A 1 227 ? 20.016 -42.719 -6.199 1 37.5 227 VAL A O 1
ATOM 1781 N N . THR A 1 228 ? 19.438 -43.844 -4.773 1 36.66 228 THR A N 1
ATOM 1782 C CA . THR A 1 228 ? 20.078 -45.031 -5.324 1 36.66 228 THR A CA 1
ATOM 1783 C C . THR A 1 228 ? 19.562 -45.312 -6.734 1 36.66 228 THR A C 1
ATOM 1785 O O . THR A 1 228 ? 18.359 -45.438 -6.949 1 36.66 228 THR A O 1
ATOM 1788 N N . LYS A 1 229 ? 20.188 -44.688 -7.707 1 43.44 229 LYS A N 1
ATOM 1789 C CA . LYS A 1 229 ? 19.938 -45.188 -9.062 1 43.44 229 LYS A CA 1
ATOM 1790 C C . LYS A 1 229 ? 19.438 -46.625 -9.047 1 43.44 229 LYS A C 1
ATOM 1792 O O . LYS A 1 229 ? 20.203 -47.562 -8.781 1 43.44 229 LYS A O 1
ATOM 1797 N N . LYS A 1 230 ? 18.328 -46.875 -8.562 1 46.66 230 LYS A N 1
ATOM 1798 C CA . LYS A 1 230 ? 17.906 -48.281 -8.703 1 46.66 230 LYS A CA 1
ATOM 1799 C C . LYS A 1 230 ? 18.375 -48.844 -10.047 1 46.66 230 LYS A C 1
ATOM 1801 O O . LYS A 1 230 ? 18.234 -48.188 -11.078 1 46.66 230 LYS A O 1
ATOM 1806 N N . PRO A 1 231 ? 19.312 -49.656 -10.109 1 52.31 231 PRO A N 1
ATOM 1807 C CA . PRO A 1 231 ? 19.688 -50.281 -11.367 1 52.31 231 PRO A CA 1
ATOM 1808 C C . PRO A 1 231 ? 18.5 -50.562 -12.289 1 52.31 231 PRO A C 1
ATOM 1810 O O . PRO A 1 231 ? 17.391 -50.781 -11.812 1 52.31 231 PRO A O 1
ATOM 1813 N N . PRO A 1 232 ? 18.672 -50 -13.523 1 59.66 232 PRO A N 1
ATOM 1814 C CA . PRO A 1 232 ? 17.562 -50.312 -14.43 1 59.66 232 PRO A CA 1
ATOM 1815 C C . PRO A 1 232 ? 17.078 -51.75 -14.297 1 59.66 232 PRO A C 1
ATOM 1817 O O . PRO A 1 232 ? 17.891 -52.688 -14.266 1 59.66 232 PRO A O 1
ATOM 1820 N N . VAL A 1 233 ? 15.938 -51.906 -13.781 1 72 233 VAL A N 1
ATOM 1821 C CA . VAL A 1 233 ? 15.375 -53.25 -13.633 1 72 233 VAL A CA 1
ATOM 1822 C C . VAL A 1 233 ? 15.086 -53.844 -15 1 72 233 VAL A C 1
ATOM 1824 O O . VAL A 1 233 ? 14.242 -53.344 -15.742 1 72 233 VAL A O 1
ATOM 1827 N N . HIS A 1 234 ? 16.016 -54.594 -15.523 1 87.19 234 HIS A N 1
ATOM 1828 C CA . HIS A 1 234 ? 15.797 -55.344 -16.75 1 87.19 234 HIS A CA 1
ATOM 1829 C C . HIS A 1 234 ? 15.133 -56.688 -16.469 1 87.19 234 HIS A C 1
ATOM 1831 O O . HIS A 1 234 ? 15.328 -57.25 -15.398 1 87.19 234 HIS A O 1
ATOM 1837 N N . VAL A 1 235 ? 14.297 -57.031 -17.297 1 90.19 235 VAL A N 1
ATOM 1838 C CA . VAL A 1 235 ? 13.641 -58.312 -17.203 1 90.19 235 VAL A CA 1
ATOM 1839 C C . VAL A 1 235 ? 13.969 -59.156 -18.438 1 90.19 235 VAL A C 1
ATOM 1841 O O . VAL A 1 235 ? 14.305 -58.625 -19.5 1 90.19 235 VAL A O 1
ATOM 1844 N N . HIS A 1 236 ? 13.906 -60.438 -18.234 1 93.75 236 HIS A N 1
ATOM 1845 C CA . HIS A 1 236 ? 14.109 -61.344 -19.359 1 93.75 236 HIS A CA 1
ATOM 1846 C C . HIS A 1 236 ? 12.812 -62.062 -19.734 1 93.75 236 HIS A C 1
ATOM 1848 O O . HIS A 1 236 ? 12.102 -62.562 -18.859 1 93.75 236 HIS A O 1
ATOM 1854 N N . ILE A 1 237 ? 12.516 -62.062 -21 1 94.31 237 ILE A N 1
ATOM 1855 C CA . ILE A 1 237 ? 11.305 -62.719 -21.484 1 94.31 237 ILE A CA 1
ATOM 1856 C C . ILE A 1 237 ? 11.594 -63.438 -22.781 1 94.31 237 ILE A C 1
ATOM 1858 O O . ILE A 1 237 ? 12.336 -62.969 -23.625 1 94.31 237 ILE A O 1
ATOM 1862 N N . PRO A 1 238 ? 11.078 -64.688 -22.875 1 94.56 238 PRO A N 1
ATOM 1863 C CA . PRO A 1 238 ? 11.195 -65.375 -24.172 1 94.56 238 PRO A CA 1
ATOM 1864 C C . PRO A 1 238 ? 10.516 -64.625 -25.297 1 94.56 238 PRO A C 1
ATOM 1866 O O . PRO A 1 238 ? 9.438 -64 -25.109 1 94.56 238 PRO A O 1
ATOM 1869 N N . ALA A 1 239 ? 11.055 -64.562 -26.453 1 93.44 239 ALA A N 1
ATOM 1870 C CA . ALA A 1 239 ? 10.586 -63.812 -27.609 1 93.44 239 ALA A CA 1
ATOM 1871 C C . ALA A 1 239 ? 9.188 -64.25 -28.016 1 93.44 239 ALA A C 1
ATOM 1873 O O . ALA A 1 239 ? 8.391 -63.438 -28.5 1 93.44 239 ALA A O 1
ATOM 1874 N N . GLU A 1 240 ? 8.836 -65.5 -27.797 1 92.88 240 GLU A N 1
ATOM 1875 C CA . GLU A 1 240 ? 7.551 -66 -28.25 1 92.88 240 GLU A CA 1
ATOM 1876 C C . GLU A 1 240 ? 6.391 -65.375 -27.484 1 92.88 240 GLU A C 1
ATOM 1878 O O . GLU A 1 240 ? 5.234 -65.5 -27.906 1 92.88 240 GLU A O 1
ATOM 1883 N N . LEU A 1 241 ? 6.688 -64.812 -26.375 1 94.25 241 LEU A N 1
ATOM 1884 C CA . LEU A 1 241 ? 5.648 -64.188 -25.562 1 94.25 241 LEU A CA 1
ATOM 1885 C C . LEU A 1 241 ? 5.512 -62.688 -25.875 1 94.25 241 LEU A C 1
ATOM 1887 O O . LEU A 1 241 ? 4.676 -62 -25.297 1 94.25 241 LEU A O 1
ATOM 1891 N N . LEU A 1 242 ? 6.262 -62.25 -26.797 1 95.19 242 LEU A N 1
ATOM 1892 C CA . LEU A 1 242 ? 6.293 -60.844 -27.109 1 95.19 242 LEU A CA 1
ATOM 1893 C C . LEU A 1 242 ? 5.734 -60.562 -28.5 1 95.19 242 LEU A C 1
ATOM 1895 O O . LEU A 1 242 ? 6.074 -61.281 -29.453 1 95.19 242 LEU A O 1
ATOM 1899 N N . CYS A 1 243 ? 4.824 -59.594 -28.516 1 94.5 243 CYS A N 1
ATOM 1900 C CA . CYS A 1 243 ? 4.344 -59.094 -29.797 1 94.5 243 CYS A CA 1
ATOM 1901 C C . CYS A 1 243 ? 5.145 -57.844 -30.219 1 94.5 243 CYS A C 1
ATOM 1903 O O . CYS A 1 243 ? 5.117 -56.812 -29.531 1 94.5 243 CYS A O 1
ATOM 1905 N N . LEU A 1 244 ? 5.836 -57.969 -31.297 1 93.69 244 LEU A N 1
ATOM 1906 C CA . LEU A 1 244 ? 6.695 -56.875 -31.734 1 93.69 244 LEU A CA 1
ATOM 1907 C C . LEU A 1 244 ? 5.871 -55.75 -32.344 1 93.69 244 LEU A C 1
ATOM 1909 O O . LEU A 1 244 ? 4.984 -56 -33.188 1 93.69 244 LEU A O 1
ATOM 1913 N N . LEU A 1 245 ? 6.172 -54.594 -31.828 1 93.31 245 LEU A N 1
ATOM 1914 C CA . LEU A 1 245 ? 5.562 -53.375 -32.406 1 93.31 245 LEU A CA 1
ATOM 1915 C C . LEU A 1 245 ? 6.574 -52.625 -33.25 1 93.31 245 LEU A C 1
ATOM 1917 O O . LEU A 1 245 ? 7.766 -52.594 -32.938 1 93.31 245 LEU A O 1
ATOM 1921 N N . ASP A 1 246 ? 6.215 -52.094 -34.344 1 90.62 246 ASP A N 1
ATOM 1922 C CA . ASP A 1 246 ? 7.102 -51.344 -35.219 1 90.62 246 ASP A CA 1
ATOM 1923 C C . ASP A 1 246 ? 7.355 -49.938 -34.656 1 90.62 246 ASP A C 1
ATOM 1925 O O . ASP A 1 246 ? 7.172 -48.938 -35.375 1 90.62 246 ASP A O 1
ATOM 1929 N N . ILE A 1 247 ? 7.641 -49.875 -33.438 1 92.31 247 ILE A N 1
ATOM 1930 C CA . ILE A 1 247 ? 7.941 -48.594 -32.75 1 92.31 247 ILE A CA 1
ATOM 1931 C C . ILE A 1 247 ? 9.344 -48.656 -32.156 1 92.31 247 ILE A C 1
ATOM 1933 O O . ILE A 1 247 ? 9.727 -49.656 -31.547 1 92.31 247 ILE A O 1
ATOM 1937 N N . LYS A 1 248 ? 10.008 -47.625 -32.375 1 90.56 248 LYS A N 1
ATOM 1938 C CA . LYS A 1 248 ? 11.383 -47.562 -31.906 1 90.56 248 LYS A CA 1
ATOM 1939 C C . LYS A 1 248 ? 11.453 -46.969 -30.5 1 90.56 248 LYS A C 1
ATOM 1941 O O . LYS A 1 248 ? 10.5 -46.344 -30.047 1 90.56 248 LYS A O 1
ATOM 1946 N N . ARG A 1 249 ? 12.547 -47.156 -29.922 1 89.56 249 ARG A N 1
ATOM 1947 C CA . ARG A 1 249 ? 12.789 -46.75 -28.547 1 89.56 249 ARG A CA 1
ATOM 1948 C C . ARG A 1 249 ? 12.609 -45.25 -28.375 1 89.56 249 ARG A C 1
ATOM 1950 O O . ARG A 1 249 ? 12.117 -44.812 -27.344 1 89.56 249 ARG A O 1
ATOM 1957 N N . ASP A 1 250 ? 12.953 -44.5 -29.359 1 85.44 250 ASP A N 1
ATOM 1958 C CA . ASP A 1 250 ? 12.875 -43.062 -29.25 1 85.44 250 ASP A CA 1
ATOM 1959 C C . ASP A 1 250 ? 11.43 -42.594 -29.094 1 85.44 250 ASP A C 1
ATOM 1961 O O . ASP A 1 250 ? 11.141 -41.656 -28.344 1 85.44 250 ASP A O 1
ATOM 1965 N N . VAL A 1 251 ? 10.602 -43.188 -29.844 1 86.62 251 VAL A N 1
ATOM 1966 C CA . VAL A 1 251 ? 9.188 -42.875 -29.75 1 86.62 251 VAL A CA 1
ATOM 1967 C C . VAL A 1 251 ? 8.641 -43.281 -28.391 1 86.62 251 VAL A C 1
ATOM 1969 O O . VAL A 1 251 ? 7.918 -42.531 -27.734 1 86.62 251 VAL A O 1
ATOM 1972 N N . TYR A 1 252 ? 9.07 -44.375 -28.031 1 88.12 252 TYR A N 1
ATOM 1973 C CA . TYR A 1 252 ? 8.688 -44.938 -26.719 1 88.12 252 TYR A CA 1
ATOM 1974 C C . TYR A 1 252 ? 9.094 -44 -25.594 1 88.12 252 TYR A C 1
ATOM 1976 O O . TYR A 1 252 ? 8.281 -43.688 -24.719 1 88.12 252 TYR A O 1
ATOM 1984 N N . LYS A 1 253 ? 10.203 -43.5 -25.609 1 84.88 253 LYS A N 1
ATOM 1985 C CA . LYS A 1 253 ? 10.719 -42.594 -24.578 1 84.88 253 LYS A CA 1
ATOM 1986 C C . LYS A 1 253 ? 9.984 -41.281 -24.594 1 84.88 253 LYS A C 1
ATOM 1988 O O . LYS A 1 253 ? 9.711 -40.688 -23.531 1 84.88 253 LYS A O 1
ATOM 1993 N N . SER A 1 254 ? 9.68 -40.781 -25.734 1 86.12 254 SER A N 1
ATOM 1994 C CA . SER A 1 254 ? 9.039 -39.469 -25.891 1 86.12 254 SER A CA 1
ATOM 1995 C C . SER A 1 254 ? 7.621 -39.5 -25.312 1 86.12 254 SER A C 1
ATOM 1997 O O . SER A 1 254 ? 7.078 -38.438 -24.969 1 86.12 254 SER A O 1
ATOM 1999 N N . MET A 1 255 ? 7.074 -40.656 -25.203 1 87.44 255 MET A N 1
ATOM 2000 C CA . MET A 1 255 ? 5.707 -40.781 -24.719 1 87.44 255 MET A CA 1
ATOM 2001 C C . MET A 1 255 ? 5.625 -40.375 -23.234 1 87.44 255 MET A C 1
ATOM 2003 O O . MET A 1 255 ? 4.59 -39.906 -22.781 1 87.44 255 MET A O 1
ATOM 2007 N N . TYR A 1 256 ? 6.676 -40.469 -22.547 1 87.44 256 TYR A N 1
ATOM 2008 C CA . TYR A 1 256 ? 6.691 -40.156 -21.125 1 87.44 256 TYR A CA 1
ATOM 2009 C C . TYR A 1 256 ? 6.691 -38.656 -20.875 1 87.44 256 TYR A C 1
ATOM 2011 O O . TYR A 1 256 ? 6.43 -38.219 -19.766 1 87.44 256 TYR A O 1
ATOM 2019 N N . LEU A 1 257 ? 6.859 -37.844 -21.875 1 87.81 257 LEU A N 1
ATOM 2020 C CA . LEU A 1 257 ? 6.82 -36.406 -21.766 1 87.81 257 LEU A CA 1
ATOM 2021 C C . LEU A 1 257 ? 5.402 -35.875 -21.984 1 87.81 257 LEU A C 1
ATOM 2023 O O . LEU A 1 257 ? 5.082 -34.75 -21.578 1 87.81 257 LEU A O 1
ATOM 2027 N N . LEU A 1 258 ? 4.621 -36.719 -22.531 1 89.88 258 LEU A N 1
ATOM 2028 C CA . LEU A 1 258 ? 3.342 -36.25 -23.047 1 89.88 258 LEU A CA 1
ATOM 2029 C C . LEU A 1 258 ? 2.424 -35.812 -21.922 1 89.88 258 LEU A C 1
ATOM 2031 O O . LEU A 1 258 ? 1.771 -34.781 -22 1 89.88 258 LEU A O 1
ATOM 2035 N N . PRO A 1 259 ? 2.375 -36.562 -20.812 1 91.06 259 PRO A N 1
ATOM 2036 C CA . PRO A 1 259 ? 1.481 -36.125 -19.75 1 91.06 259 PRO A CA 1
ATOM 2037 C C . PRO A 1 259 ? 1.811 -34.719 -19.25 1 91.06 259 PRO A C 1
ATOM 2039 O O . PRO A 1 259 ? 0.92 -33.875 -19.141 1 91.06 259 PRO A O 1
ATOM 2042 N N . SER A 1 260 ? 3.025 -34.406 -18.984 1 90.94 260 SER A N 1
ATOM 2043 C CA . SER A 1 260 ? 3.441 -33.094 -18.5 1 90.94 260 SER A CA 1
ATOM 2044 C C . SER A 1 260 ? 3.258 -32.031 -19.578 1 90.94 260 SER A C 1
ATOM 2046 O O . SER A 1 260 ? 2.814 -30.906 -19.297 1 90.94 260 SER A O 1
ATOM 2048 N N . LEU A 1 261 ? 3.582 -32.375 -20.781 1 89.88 261 LEU A N 1
ATOM 2049 C CA . LEU A 1 261 ? 3.449 -31.453 -21.891 1 89.88 261 LEU A CA 1
ATOM 2050 C C . LEU A 1 261 ? 1.991 -31.062 -22.109 1 89.88 261 LEU A C 1
ATOM 2052 O O . LEU A 1 261 ? 1.68 -29.891 -22.281 1 89.88 261 LEU A O 1
ATOM 2056 N N . MET A 1 262 ? 1.189 -32.094 -22.141 1 90.5 262 MET A N 1
ATOM 2057 C CA . MET A 1 262 ? -0.229 -31.828 -22.375 1 90.5 262 MET A CA 1
ATOM 2058 C C . MET A 1 262 ? -0.823 -31 -21.234 1 90.5 262 MET A C 1
ATOM 2060 O O . MET A 1 262 ? -1.683 -30.156 -21.453 1 90.5 262 MET A O 1
ATOM 2064 N N . TYR A 1 263 ? -0.377 -31.266 -20.047 1 92.06 263 TYR A N 1
ATOM 2065 C CA . TYR A 1 263 ? -0.805 -30.484 -18.906 1 92.06 263 TYR A CA 1
ATOM 2066 C C . TYR A 1 263 ? -0.432 -29.016 -19.078 1 92.06 263 TYR A C 1
ATOM 2068 O O . TYR A 1 263 ? -1.24 -28.125 -18.797 1 92.06 263 TYR A O 1
ATOM 2076 N N . ARG A 1 264 ? 0.719 -28.734 -19.531 1 91.12 264 ARG A N 1
ATOM 2077 C CA . ARG A 1 264 ? 1.198 -27.375 -19.719 1 91.12 264 ARG A CA 1
ATOM 2078 C C . ARG A 1 264 ? 0.427 -26.672 -20.844 1 91.12 264 ARG A C 1
ATOM 2080 O O . ARG A 1 264 ? 0.063 -25.5 -20.719 1 91.12 264 ARG A O 1
ATOM 2087 N N . ILE A 1 265 ? 0.213 -27.406 -21.906 1 89.94 265 ILE A N 1
ATOM 2088 C CA . ILE A 1 265 ? -0.544 -26.844 -23.016 1 89.94 265 ILE A CA 1
ATOM 2089 C C . ILE A 1 265 ? -1.946 -26.453 -22.547 1 89.94 265 ILE A C 1
ATOM 2091 O O . ILE A 1 265 ? -2.434 -25.375 -22.859 1 89.94 265 ILE A O 1
ATOM 2095 N N . GLU A 1 266 ? -2.496 -27.359 -21.828 1 90.62 266 GLU A N 1
ATOM 2096 C CA . GLU A 1 266 ? -3.826 -27.078 -21.297 1 90.62 266 GLU A CA 1
ATOM 2097 C C . GLU A 1 266 ? -3.814 -25.844 -20.406 1 90.62 266 GLU A C 1
ATOM 2099 O O . GLU A 1 266 ? -4.707 -25 -20.484 1 90.62 266 GLU A O 1
ATOM 2104 N N . SER A 1 267 ? -2.826 -25.719 -19.547 1 93.44 267 SER A N 1
ATOM 2105 C CA . SER A 1 267 ? -2.703 -24.578 -18.656 1 93.44 267 SER A CA 1
ATOM 2106 C C . SER A 1 267 ? -2.555 -23.266 -19.438 1 93.44 267 SER A C 1
ATOM 2108 O O . SER A 1 267 ? -3.154 -22.266 -19.062 1 93.44 267 SER A O 1
ATOM 2110 N N . LEU A 1 268 ? -1.812 -23.281 -20.469 1 91.88 268 LEU A N 1
ATOM 2111 C CA . LEU A 1 268 ? -1.596 -22.094 -21.281 1 91.88 268 LEU A CA 1
ATOM 2112 C C . LEU A 1 268 ? -2.861 -21.734 -22.047 1 91.88 268 LEU A C 1
ATOM 2114 O O . LEU A 1 268 ? -3.158 -20.547 -22.219 1 91.88 268 LEU A O 1
ATOM 2118 N N . MET A 1 269 ? -3.535 -22.734 -22.484 1 92.94 269 MET A N 1
ATOM 2119 C CA . MET A 1 269 ? -4.793 -22.484 -23.188 1 92.94 269 MET A CA 1
ATOM 2120 C C . MET A 1 269 ? -5.805 -21.812 -22.266 1 92.94 269 MET A C 1
ATOM 2122 O O . MET A 1 269 ? -6.5 -20.891 -22.656 1 92.94 269 MET A O 1
ATOM 2126 N N . LEU A 1 270 ? -5.859 -22.344 -21.094 1 93.44 270 LEU A N 1
ATOM 2127 C CA . LEU A 1 270 ? -6.754 -21.734 -20.109 1 93.44 270 LEU A CA 1
ATOM 2128 C C . LEU A 1 270 ? -6.359 -20.297 -19.812 1 93.44 270 LEU A C 1
ATOM 2130 O O . LEU A 1 270 ? -7.219 -19.422 -19.688 1 93.44 270 LEU A O 1
ATOM 2134 N N . SER A 1 271 ? -5.09 -20.016 -19.641 1 94.56 271 SER A N 1
ATOM 2135 C CA . SER A 1 271 ? -4.594 -18.656 -19.422 1 94.56 271 SER A CA 1
ATOM 2136 C C . SER A 1 271 ? -4.953 -17.75 -20.594 1 94.56 271 SER A C 1
ATOM 2138 O O . SER A 1 271 ? -5.316 -16.594 -20.391 1 94.56 271 SER A O 1
ATOM 2140 N N . SER A 1 272 ? -4.828 -18.297 -21.797 1 91.44 272 SER A N 1
ATOM 2141 C CA . SER A 1 272 ? -5.176 -17.547 -23 1 91.44 272 SER A CA 1
ATOM 2142 C C . SER A 1 272 ? -6.668 -17.219 -23.031 1 91.44 272 SER A C 1
ATOM 2144 O O . SER A 1 272 ? -7.062 -16.125 -23.422 1 91.44 272 SER A O 1
ATOM 2146 N N . GLN A 1 273 ? -7.426 -18.203 -22.672 1 93.5 273 GLN A N 1
ATOM 2147 C CA . GLN A 1 273 ? -8.867 -18 -22.609 1 93.5 273 GLN A CA 1
ATOM 2148 C C . GLN A 1 273 ? -9.227 -16.891 -21.625 1 93.5 273 GLN A C 1
ATOM 2150 O O . GLN A 1 273 ? -10.055 -16.031 -21.922 1 93.5 273 GLN A O 1
ATOM 2155 N N . LEU A 1 274 ? -8.617 -16.906 -20.484 1 95.38 274 LEU A N 1
ATOM 2156 C CA . LEU A 1 274 ? -8.867 -15.875 -19.484 1 95.38 274 LEU A CA 1
ATOM 2157 C C . LEU A 1 274 ? -8.445 -14.5 -20 1 95.38 274 LEU A C 1
ATOM 2159 O O . LEU A 1 274 ? -9.172 -13.523 -19.812 1 95.38 274 LEU A O 1
ATOM 2163 N N . ARG A 1 275 ? -7.309 -14.43 -20.562 1 92.31 275 ARG A N 1
ATOM 2164 C CA . ARG A 1 275 ? -6.836 -13.18 -21.141 1 92.31 275 ARG A CA 1
ATOM 2165 C C . ARG A 1 275 ? -7.852 -12.617 -22.141 1 92.31 275 ARG A C 1
ATOM 2167 O O . ARG A 1 275 ? -8.109 -11.414 -22.156 1 92.31 275 ARG A O 1
ATOM 2174 N N . ALA A 1 276 ? -8.383 -13.539 -22.953 1 90.81 276 ALA A N 1
ATOM 2175 C CA . ALA A 1 276 ? -9.375 -13.125 -23.938 1 90.81 276 ALA A CA 1
ATOM 2176 C C . ALA A 1 276 ? -10.641 -12.602 -23.266 1 90.81 276 ALA A C 1
ATOM 2178 O O . ALA A 1 276 ? -11.258 -11.648 -23.75 1 90.81 276 ALA A O 1
ATOM 2179 N N . GLU A 1 277 ? -10.969 -13.234 -22.219 1 91.88 277 GLU A N 1
ATOM 2180 C CA . GLU A 1 277 ? -12.133 -12.789 -21.469 1 91.88 277 GLU A CA 1
ATOM 2181 C C . GLU A 1 277 ? -11.906 -11.406 -20.859 1 91.88 277 GLU A C 1
ATOM 2183 O O . GLU A 1 277 ? -12.82 -10.57 -20.844 1 91.88 277 GLU A O 1
ATOM 2188 N N . ILE A 1 278 ? -10.727 -11.172 -20.328 1 92.19 278 ILE A N 1
ATOM 2189 C CA . ILE A 1 278 ? -10.398 -9.906 -19.672 1 92.19 278 ILE A CA 1
ATOM 2190 C C . ILE A 1 278 ? -10.305 -8.797 -20.719 1 92.19 278 ILE A C 1
ATOM 2192 O O . ILE A 1 278 ? -10.812 -7.695 -20.516 1 92.19 278 ILE A O 1
ATOM 2196 N N . ASN A 1 279 ? -9.57 -9.039 -21.797 1 84.25 279 ASN A N 1
ATOM 2197 C CA . ASN A 1 279 ? -9.328 -8.031 -22.828 1 84.25 279 ASN A CA 1
ATOM 2198 C C . ASN A 1 279 ? -10.594 -7.75 -23.641 1 84.25 279 ASN A C 1
ATOM 2200 O O . ASN A 1 279 ? -10.758 -6.656 -24.188 1 84.25 279 ASN A O 1
ATOM 2204 N N . GLY A 1 280 ? -11.43 -8.617 -23.562 1 71.19 280 GLY A N 1
ATOM 2205 C CA . GLY A 1 280 ? -12.609 -8.477 -24.406 1 71.19 280 GLY A CA 1
ATOM 2206 C C . GLY A 1 280 ? -12.289 -8.453 -25.875 1 71.19 280 GLY A C 1
ATOM 2207 O O . GLY A 1 280 ? -11.547 -9.297 -26.375 1 71.19 280 GLY A O 1
ATOM 2208 N N . HIS A 1 281 ? -12.891 -7.5 -26.516 1 59.81 281 HIS A N 1
ATOM 2209 C CA . HIS A 1 281 ? -12.766 -7.379 -27.953 1 59.81 281 HIS A CA 1
ATOM 2210 C C . HIS A 1 281 ? -11.586 -6.496 -28.344 1 59.81 281 HIS A C 1
ATOM 2212 O O . HIS A 1 281 ? -11.25 -6.375 -29.516 1 59.81 281 HIS A O 1
ATOM 2218 N N . THR A 1 282 ? -10.906 -5.945 -27.328 1 59.97 282 THR A N 1
ATOM 2219 C CA . THR A 1 282 ? -9.844 -5.008 -27.688 1 59.97 282 THR A CA 1
ATOM 2220 C C . THR A 1 282 ? -8.477 -5.602 -27.391 1 59.97 282 THR A C 1
ATOM 2222 O O . THR A 1 282 ? -8.227 -6.059 -26.266 1 59.97 282 THR A O 1
ATOM 2225 N N . ASP A 1 283 ? -7.898 -6.203 -28.328 1 63.12 283 ASP A N 1
ATOM 2226 C CA . ASP A 1 283 ? -6.543 -6.703 -28.141 1 63.12 283 ASP A CA 1
ATOM 2227 C C . ASP A 1 283 ? -5.566 -5.559 -27.875 1 63.12 283 ASP A C 1
ATOM 2229 O O . ASP A 1 283 ? -4.598 -5.379 -28.609 1 63.12 283 ASP A O 1
ATOM 2233 N N . ILE A 1 284 ? -5.965 -4.688 -26.906 1 67.75 284 ILE A N 1
ATOM 2234 C CA . ILE A 1 284 ? -5.18 -3.477 -26.688 1 67.75 284 ILE A CA 1
ATOM 2235 C C . ILE A 1 284 ? -3.91 -3.82 -25.906 1 67.75 284 ILE A C 1
ATOM 2237 O O . ILE A 1 284 ? -2.832 -3.309 -26.219 1 67.75 284 ILE A O 1
ATOM 2241 N N . PHE A 1 285 ? -4.098 -4.914 -25.016 1 77.62 285 PHE A N 1
ATOM 2242 C CA . PHE A 1 285 ? -2.918 -5.219 -24.219 1 77.62 285 PHE A CA 1
ATOM 2243 C C . PHE A 1 285 ? -2.338 -6.574 -24.609 1 77.62 285 PHE A C 1
ATOM 2245 O O . PHE A 1 285 ? -3.07 -7.555 -24.734 1 77.62 285 PHE A O 1
ATOM 2252 N N . LYS A 1 286 ? -1.222 -6.66 -25.078 1 80.81 286 LYS A N 1
ATOM 2253 C CA . LYS A 1 286 ? -0.55 -7.902 -25.453 1 80.81 286 LYS A CA 1
ATOM 2254 C C . LYS A 1 286 ? 0.143 -8.531 -24.234 1 80.81 286 LYS A C 1
ATOM 2256 O O . LYS A 1 286 ? 1.37 -8.648 -24.219 1 80.81 286 LYS A O 1
ATOM 2261 N N . ILE A 1 287 ? -0.69 -8.984 -23.281 1 87.69 287 ILE A N 1
ATOM 2262 C CA . ILE A 1 287 ? -0.151 -9.625 -22.078 1 87.69 287 ILE A CA 1
ATOM 2263 C C . ILE A 1 287 ? 0.199 -11.078 -22.391 1 87.69 287 ILE A C 1
ATOM 2265 O O . ILE A 1 287 ? -0.635 -11.828 -22.891 1 87.69 287 ILE A O 1
ATOM 2269 N N . PRO A 1 288 ? 1.333 -11.508 -22.156 1 86.94 288 PRO A N 1
ATOM 2270 C CA . PRO A 1 288 ? 1.695 -12.898 -22.406 1 86.94 288 PRO A CA 1
ATOM 2271 C C . PRO A 1 288 ? 0.89 -13.883 -21.562 1 86.94 288 PRO A C 1
ATOM 2273 O O . PRO A 1 288 ? 0.663 -13.641 -20.375 1 86.94 288 PRO A O 1
ATOM 2276 N N . SER A 1 289 ? 0.493 -14.977 -22.188 1 90.31 289 SER A N 1
ATOM 2277 C CA . SER A 1 289 ? -0.248 -16.016 -21.469 1 90.31 289 SER A CA 1
ATOM 2278 C C . SER A 1 289 ? 0.597 -16.625 -20.359 1 90.31 289 SER A C 1
ATOM 2280 O O . SER A 1 289 ? 0.065 -17.062 -19.344 1 90.31 289 SER A O 1
ATOM 2282 N N . SER A 1 290 ? 1.856 -16.672 -20.578 1 90.69 290 SER A N 1
ATOM 2283 C CA . SER A 1 290 ? 2.758 -17.203 -19.578 1 90.69 290 SER A CA 1
ATOM 2284 C C . SER A 1 290 ? 2.703 -16.391 -18.281 1 90.69 290 SER A C 1
ATOM 2286 O O . SER A 1 290 ? 2.789 -16.938 -17.188 1 90.69 290 SER A O 1
ATOM 2288 N N . LEU A 1 291 ? 2.561 -15.125 -18.484 1 92.31 291 LEU A N 1
ATOM 2289 C CA . LEU A 1 291 ? 2.467 -14.242 -17.328 1 92.31 291 LEU A CA 1
ATOM 2290 C C . LEU A 1 291 ? 1.153 -14.461 -16.578 1 92.31 291 LEU A C 1
ATOM 2292 O O . LEU A 1 291 ? 1.126 -14.461 -15.344 1 92.31 291 LEU A O 1
ATOM 2296 N N . VAL A 1 292 ? 0.135 -14.602 -17.344 1 95.81 292 VAL A N 1
ATOM 2297 C CA . VAL A 1 292 ? -1.167 -14.898 -16.766 1 95.81 292 VAL A CA 1
ATOM 2298 C C . VAL A 1 292 ? -1.116 -16.25 -16.047 1 95.81 292 VAL A C 1
ATOM 2300 O O . VAL A 1 292 ? -1.65 -16.391 -14.938 1 95.81 292 VAL A O 1
ATOM 2303 N N . LEU A 1 293 ? -0.44 -17.219 -16.672 1 96.06 293 LEU A N 1
ATOM 2304 C CA . LEU A 1 293 ? -0.291 -18.531 -16.062 1 96.06 293 LEU A CA 1
ATOM 2305 C C . LEU A 1 293 ? 0.446 -18.438 -14.727 1 96.06 293 LEU A C 1
ATOM 2307 O O . LEU A 1 293 ? 0.061 -19.078 -13.75 1 96.06 293 LEU A O 1
ATOM 2311 N N . GLU A 1 294 ? 1.448 -17.656 -14.711 1 94.81 294 GLU A N 1
ATOM 2312 C CA . GLU A 1 294 ? 2.193 -17.453 -13.469 1 94.81 294 GLU A CA 1
ATOM 2313 C C . GLU A 1 294 ? 1.293 -16.891 -12.375 1 94.81 294 GLU A C 1
ATOM 2315 O O . GLU A 1 294 ? 1.366 -17.312 -11.219 1 94.81 294 GLU A O 1
ATOM 2320 N N . ALA A 1 295 ? 0.479 -15.969 -12.719 1 97.56 295 ALA A N 1
ATOM 2321 C CA . ALA A 1 295 ? -0.411 -15.312 -11.766 1 97.56 295 ALA A CA 1
ATOM 2322 C C . ALA A 1 295 ? -1.459 -16.281 -11.234 1 97.56 295 ALA A C 1
ATOM 2324 O O . ALA A 1 295 ? -2.025 -16.078 -10.164 1 97.56 295 ALA A O 1
ATOM 2325 N N . LEU A 1 296 ? -1.697 -17.375 -11.992 1 97.75 296 LEU A N 1
ATOM 2326 C CA . LEU A 1 296 ? -2.746 -18.328 -11.633 1 97.75 296 LEU A CA 1
ATOM 2327 C C . LEU A 1 296 ? -2.16 -19.531 -10.922 1 97.75 296 LEU A C 1
ATOM 2329 O O . LEU A 1 296 ? -2.895 -20.438 -10.516 1 97.75 296 LEU A O 1
ATOM 2333 N N . THR A 1 297 ? -0.877 -19.609 -10.758 1 96.56 297 THR A N 1
ATOM 2334 C CA . THR A 1 297 ? -0.206 -20.781 -10.211 1 96.56 297 THR A CA 1
ATOM 2335 C C . THR A 1 297 ? 0.228 -20.531 -8.766 1 96.56 297 THR A C 1
ATOM 2337 O O . THR A 1 297 ? 1.021 -19.625 -8.5 1 96.56 297 THR A O 1
ATOM 2340 N N . THR A 1 298 ? -0.3 -21.281 -7.852 1 95 298 THR A N 1
ATOM 2341 C CA . THR A 1 298 ? 0.047 -21.125 -6.441 1 95 298 THR A CA 1
ATOM 2342 C C . THR A 1 298 ? 1.335 -21.875 -6.117 1 95 298 THR A C 1
ATOM 2344 O O . THR A 1 298 ? 1.849 -22.625 -6.945 1 95 298 THR A O 1
ATOM 2347 N N . LEU A 1 299 ? 1.776 -21.703 -4.891 1 90.81 299 LEU A N 1
ATOM 2348 C CA . LEU A 1 299 ? 2.977 -22.391 -4.414 1 90.81 299 LEU A CA 1
ATOM 2349 C C . LEU A 1 299 ? 2.732 -23.891 -4.281 1 90.81 299 LEU A C 1
ATOM 2351 O O . LEU A 1 299 ? 3.668 -24.688 -4.391 1 90.81 299 LEU A O 1
ATOM 2355 N N . ARG A 1 300 ? 1.532 -24.297 -4.109 1 90.31 300 ARG A N 1
ATOM 2356 C CA . ARG A 1 300 ? 1.191 -25.688 -3.893 1 90.31 300 ARG A CA 1
ATOM 2357 C C . ARG A 1 300 ? 1.432 -26.516 -5.152 1 90.31 300 ARG A C 1
ATOM 2359 O O . ARG A 1 300 ? 1.476 -27.75 -5.098 1 90.31 300 ARG A O 1
ATOM 2366 N N . CYS A 1 301 ? 1.584 -25.859 -6.27 1 91.44 301 CYS A N 1
ATOM 2367 C CA . CYS A 1 301 ? 1.84 -26.547 -7.527 1 91.44 301 CYS A CA 1
ATOM 2368 C C . CYS A 1 301 ? 3.289 -27.016 -7.609 1 91.44 301 CYS A C 1
ATOM 2370 O O . CYS A 1 301 ? 3.631 -27.844 -8.445 1 91.44 301 CYS A O 1
ATOM 2372 N N . CYS A 1 302 ? 4.145 -26.438 -6.773 1 87 302 CYS A N 1
ATOM 2373 C CA . CYS A 1 302 ? 5.547 -26.828 -6.668 1 87 302 CYS A CA 1
ATOM 2374 C C . CYS A 1 302 ? 6.262 -26.672 -8.008 1 87 302 CYS A C 1
ATOM 2376 O O . CYS A 1 302 ? 7.059 -27.531 -8.391 1 87 302 CYS A O 1
ATOM 2378 N N . GLU A 1 303 ? 5.859 -25.781 -8.719 1 89.5 303 GLU A N 1
ATOM 2379 C CA . GLU A 1 303 ? 6.531 -25.484 -9.984 1 89.5 303 GLU A CA 1
ATOM 2380 C C . GLU A 1 303 ? 7.609 -24.422 -9.805 1 89.5 303 GLU A C 1
ATOM 2382 O O . GLU A 1 303 ? 7.809 -23.906 -8.695 1 89.5 303 GLU A O 1
ATOM 2387 N N . LYS A 1 304 ? 8.359 -24.141 -10.883 1 82.5 304 LYS A N 1
ATOM 2388 C CA . LYS A 1 304 ? 9.477 -23.203 -10.836 1 82.5 304 LYS A CA 1
ATOM 2389 C C . LYS A 1 304 ? 8.984 -21.766 -10.648 1 82.5 304 LYS A C 1
ATOM 2391 O O . LYS A 1 304 ? 9.734 -20.891 -10.203 1 82.5 304 LYS A O 1
ATOM 2396 N N . PHE A 1 305 ? 7.785 -21.516 -11 1 86.56 305 PHE A N 1
ATOM 2397 C CA . PHE A 1 305 ? 7.207 -20.188 -10.836 1 86.56 305 PHE A CA 1
ATOM 2398 C C . PHE A 1 305 ? 5.949 -20.25 -9.977 1 86.56 305 PHE A C 1
ATOM 2400 O O . PHE A 1 305 ? 5.355 -21.312 -9.812 1 86.56 305 PHE A O 1
ATOM 2407 N N . SER A 1 306 ? 5.602 -19.219 -9.375 1 92.44 306 SER A N 1
ATOM 2408 C CA . SER A 1 306 ? 4.379 -19.078 -8.594 1 92.44 306 SER A CA 1
ATOM 2409 C C . SER A 1 306 ? 3.867 -17.641 -8.625 1 92.44 306 SER A C 1
ATOM 2411 O O . SER A 1 306 ? 4.559 -16.734 -9.102 1 92.44 306 SER A O 1
ATOM 2413 N N . MET A 1 307 ? 2.766 -17.469 -8.125 1 95.88 307 MET A N 1
ATOM 2414 C CA . MET A 1 307 ? 2.088 -16.172 -8.211 1 95.88 307 MET A CA 1
ATOM 2415 C C . MET A 1 307 ? 2.564 -15.234 -7.102 1 95.88 307 MET A C 1
ATOM 2417 O O . MET A 1 307 ? 2.189 -14.062 -7.074 1 95.88 307 MET A O 1
ATOM 2421 N N . GLU A 1 308 ? 3.463 -15.625 -6.211 1 94.19 308 GLU A N 1
ATOM 2422 C CA . GLU A 1 308 ? 3.746 -14.914 -4.969 1 94.19 308 GLU A CA 1
ATOM 2423 C C . GLU A 1 308 ? 4.336 -13.539 -5.242 1 94.19 308 GLU A C 1
ATOM 2425 O O . GLU A 1 308 ? 3.924 -12.547 -4.633 1 94.19 308 GLU A O 1
ATOM 2430 N N . ARG A 1 309 ? 5.277 -13.445 -6.125 1 92.88 309 ARG A N 1
ATOM 2431 C CA . ARG A 1 309 ? 5.914 -12.172 -6.434 1 92.88 309 ARG A CA 1
ATOM 2432 C C . ARG A 1 309 ? 4.926 -11.219 -7.105 1 92.88 309 ARG A C 1
ATOM 2434 O O . ARG A 1 309 ? 4.902 -10.023 -6.797 1 92.88 309 ARG A O 1
ATOM 2441 N N . LEU A 1 310 ? 4.145 -11.773 -8.031 1 94.75 310 LEU A N 1
ATOM 2442 C CA . LEU A 1 310 ? 3.139 -10.961 -8.711 1 94.75 310 LEU A CA 1
ATOM 2443 C C . LEU A 1 310 ? 2.066 -10.492 -7.738 1 94.75 310 LEU A C 1
ATOM 2445 O O . LEU A 1 310 ? 1.538 -9.391 -7.875 1 94.75 310 LEU A O 1
ATOM 2449 N N . GLU A 1 311 ? 1.721 -11.398 -6.801 1 96.75 311 GLU A N 1
ATOM 2450 C CA . GLU A 1 311 ? 0.763 -11.055 -5.754 1 96.75 311 GLU A CA 1
ATOM 2451 C C . GLU A 1 311 ? 1.229 -9.836 -4.957 1 96.75 311 GLU A C 1
ATOM 2453 O O . GLU A 1 311 ? 0.45 -8.914 -4.711 1 96.75 311 GLU A O 1
ATOM 2458 N N . LEU A 1 312 ? 2.5 -9.859 -4.598 1 94.69 312 LEU A N 1
ATOM 2459 C CA . LEU A 1 312 ? 3.078 -8.766 -3.824 1 94.69 312 LEU A CA 1
ATOM 2460 C C . LEU A 1 312 ? 3.025 -7.457 -4.605 1 94.69 312 LEU A C 1
ATOM 2462 O O . LEU A 1 312 ? 2.641 -6.418 -4.062 1 94.69 312 LEU A O 1
ATOM 2466 N N . LEU A 1 313 ? 3.434 -7.484 -5.824 1 93.38 313 LEU A N 1
ATOM 2467 C CA . LEU A 1 313 ? 3.389 -6.305 -6.68 1 93.38 313 LEU A CA 1
ATOM 2468 C C . LEU A 1 313 ? 1.952 -5.844 -6.898 1 93.38 313 LEU A C 1
ATOM 2470 O O . LEU A 1 313 ? 1.656 -4.648 -6.805 1 93.38 313 LEU A O 1
ATOM 2474 N N . GLY A 1 314 ? 1.073 -6.809 -7.199 1 95.56 314 GLY A N 1
ATOM 2475 C CA . GLY A 1 314 ? -0.324 -6.496 -7.453 1 95.56 314 GLY A CA 1
ATOM 2476 C C . GLY A 1 314 ? -1.01 -5.832 -6.273 1 95.56 314 GLY A C 1
ATOM 2477 O O . GLY A 1 314 ? -1.835 -4.934 -6.453 1 95.56 314 GLY A O 1
ATOM 2478 N N . ASP A 1 315 ? -0.708 -6.277 -5.066 1 95.31 315 ASP A N 1
ATOM 2479 C CA . ASP A 1 315 ? -1.248 -5.68 -3.852 1 95.31 315 ASP A CA 1
ATOM 2480 C C . ASP A 1 315 ? -0.918 -4.188 -3.779 1 95.31 315 ASP A C 1
ATOM 2482 O O . ASP A 1 315 ? -1.775 -3.375 -3.432 1 95.31 315 ASP A O 1
ATOM 2486 N N . SER A 1 316 ? 0.327 -3.861 -4.078 1 93.44 316 SER A N 1
ATOM 2487 C CA . SER A 1 316 ? 0.768 -2.471 -4.047 1 93.44 316 SER A CA 1
ATOM 2488 C C . SER A 1 316 ? 0.069 -1.644 -5.121 1 93.44 316 SER A C 1
ATOM 2490 O O . SER A 1 316 ? -0.319 -0.5 -4.875 1 93.44 316 SER A O 1
ATOM 2492 N N . VAL A 1 317 ? -0.064 -2.182 -6.297 1 92.19 317 VAL A N 1
ATOM 2493 C CA . VAL A 1 317 ? -0.719 -1.484 -7.398 1 92.19 317 VAL A CA 1
ATOM 2494 C C . VAL A 1 317 ? -2.189 -1.253 -7.062 1 92.19 317 VAL A C 1
ATOM 2496 O O . VAL A 1 317 ? -2.725 -0.167 -7.301 1 92.19 317 VAL A O 1
ATOM 2499 N N . LEU A 1 318 ? -2.785 -2.285 -6.504 1 95.06 318 LEU A N 1
ATOM 2500 C CA . LEU A 1 318 ? -4.191 -2.201 -6.125 1 95.06 318 LEU A CA 1
ATOM 2501 C C . LEU A 1 318 ? -4.414 -1.11 -5.086 1 95.06 318 LEU A C 1
ATOM 2503 O O . LEU A 1 318 ? -5.289 -0.257 -5.25 1 95.06 318 LEU A O 1
ATOM 2507 N N . LYS A 1 319 ? -3.637 -1.121 -4.074 1 93.25 319 LYS A N 1
ATOM 2508 C CA . LYS A 1 319 ? -3.764 -0.146 -2.994 1 93.25 319 LYS A CA 1
ATOM 2509 C C . LYS A 1 319 ? -3.502 1.271 -3.5 1 93.25 319 LYS A C 1
ATOM 2511 O O . LYS A 1 319 ? -4.18 2.215 -3.09 1 93.25 319 LYS A O 1
ATOM 2516 N N . TYR A 1 320 ? -2.527 1.384 -4.316 1 91.62 320 TYR A N 1
ATOM 2517 C CA . TYR A 1 320 ? -2.209 2.672 -4.922 1 91.62 320 TYR A CA 1
ATOM 2518 C C . TYR A 1 320 ? -3.385 3.195 -5.738 1 91.62 320 TYR A C 1
ATOM 2520 O O . TYR A 1 320 ? -3.816 4.336 -5.555 1 91.62 320 TYR A O 1
ATOM 2528 N N . ALA A 1 321 ? -3.891 2.375 -6.621 1 90.38 321 ALA A N 1
ATOM 2529 C CA . ALA A 1 321 ? -4.977 2.771 -7.512 1 90.38 321 ALA A CA 1
ATOM 2530 C C . ALA A 1 321 ? -6.23 3.129 -6.723 1 90.38 321 ALA A C 1
ATOM 2532 O O . ALA A 1 321 ? -6.867 4.152 -6.988 1 90.38 321 ALA A O 1
ATOM 2533 N N . VAL A 1 322 ? -6.586 2.338 -5.754 1 92.81 322 VAL A N 1
ATOM 2534 C CA . VAL A 1 322 ? -7.785 2.553 -4.949 1 92.81 322 VAL A CA 1
ATOM 2535 C C . VAL A 1 322 ? -7.625 3.814 -4.109 1 92.81 322 VAL A C 1
ATOM 2537 O O . VAL A 1 322 ? -8.562 4.609 -3.984 1 92.81 322 VAL A O 1
ATOM 2540 N N . SER A 1 323 ? -6.422 3.975 -3.506 1 90.62 323 SER A N 1
ATOM 2541 C CA . SER A 1 323 ? -6.164 5.156 -2.689 1 90.62 323 SER A CA 1
ATOM 2542 C C . SER A 1 323 ? -6.289 6.434 -3.514 1 90.62 323 SER A C 1
ATOM 2544 O O . SER A 1 323 ? -6.891 7.41 -3.064 1 90.62 323 SER A O 1
ATOM 2546 N N . CYS A 1 324 ? -5.707 6.43 -4.668 1 85.81 324 CYS A N 1
ATOM 2547 C CA . CYS A 1 324 ? -5.801 7.578 -5.562 1 85.81 324 CYS A CA 1
ATOM 2548 C C . CYS A 1 324 ? -7.254 7.875 -5.914 1 85.81 324 CYS A C 1
ATOM 2550 O O . CYS A 1 324 ? -7.68 9.031 -5.875 1 85.81 324 CYS A O 1
ATOM 2552 N N . HIS A 1 325 ? -7.969 6.828 -6.199 1 87.31 325 HIS A N 1
ATOM 2553 C CA . HIS A 1 325 ? -9.375 6.98 -6.562 1 87.31 325 HIS A CA 1
ATOM 2554 C C . HIS A 1 325 ? -10.18 7.582 -5.414 1 87.31 325 HIS A C 1
ATOM 2556 O O . HIS A 1 325 ? -10.945 8.531 -5.617 1 87.31 325 HIS A O 1
ATOM 2562 N N . LEU A 1 326 ? -10 7.047 -4.238 1 89.44 326 LEU A N 1
ATOM 2563 C CA . LEU A 1 326 ? -10.758 7.5 -3.072 1 89.44 326 LEU A CA 1
ATOM 2564 C C . LEU A 1 326 ? -10.375 8.93 -2.701 1 89.44 326 LEU A C 1
ATOM 2566 O O . LEU A 1 326 ? -11.234 9.727 -2.326 1 89.44 326 LEU A O 1
ATOM 2570 N N . PHE A 1 327 ? -9.094 9.281 -2.781 1 89.12 327 PHE A N 1
ATOM 2571 C CA . PHE A 1 327 ? -8.602 10.617 -2.455 1 89.12 327 PHE A CA 1
ATOM 2572 C C . PHE A 1 327 ? -9.242 11.664 -3.354 1 89.12 327 PHE A C 1
ATOM 2574 O O . PHE A 1 327 ? -9.594 12.75 -2.891 1 89.12 327 PHE A O 1
ATOM 2581 N N . LEU A 1 328 ? -9.391 11.273 -4.578 1 82.06 328 LEU A N 1
ATOM 2582 C CA . LEU A 1 328 ? -9.938 12.195 -5.566 1 82.06 328 LEU A CA 1
ATOM 2583 C C . LEU A 1 328 ? -11.461 12.227 -5.488 1 82.06 328 LEU A C 1
ATOM 2585 O O . LEU A 1 328 ? -12.07 13.297 -5.621 1 82.06 328 LEU A O 1
ATOM 2589 N N . LYS A 1 329 ? -12.086 11.164 -5.281 1 83.19 329 LYS A N 1
ATOM 2590 C CA . LYS A 1 329 ? -13.539 11.039 -5.273 1 83.19 329 LYS A CA 1
ATOM 2591 C C . LYS A 1 329 ? -14.141 11.711 -4.039 1 83.19 329 LYS A C 1
ATOM 2593 O O . LYS A 1 329 ? -15.219 12.297 -4.109 1 83.19 329 LYS A O 1
ATOM 2598 N N . TYR A 1 330 ? -13.398 11.648 -2.93 1 85.62 330 TYR A N 1
ATOM 2599 C CA . TYR A 1 330 ? -13.922 12.164 -1.672 1 85.62 330 TYR A CA 1
ATOM 2600 C C . TYR A 1 330 ? -12.984 13.227 -1.091 1 85.62 330 TYR A C 1
ATOM 2602 O O . TYR A 1 330 ? -12.305 12.977 -0.095 1 85.62 330 TYR A O 1
ATOM 2610 N N . PRO A 1 331 ? -13.062 14.414 -1.533 1 79.44 331 PRO A N 1
ATOM 2611 C CA . PRO A 1 331 ? -12.141 15.453 -1.081 1 79.44 331 PRO A CA 1
ATOM 2612 C C . PRO A 1 331 ? -12.461 15.969 0.321 1 79.44 331 PRO A C 1
ATOM 2614 O O . PRO A 1 331 ? -11.602 16.547 0.987 1 79.44 331 PRO A O 1
ATOM 2617 N N . LYS A 1 332 ? -13.672 15.75 0.847 1 78.69 332 LYS A N 1
ATOM 2618 C CA . LYS A 1 332 ? -14.086 16.359 2.105 1 78.69 332 LYS A CA 1
ATOM 2619 C C . LYS A 1 332 ? -14.141 15.336 3.227 1 78.69 332 LYS A C 1
ATOM 2621 O O . LYS A 1 332 ? -14.359 15.68 4.391 1 78.69 332 LYS A O 1
ATOM 2626 N N . ILE A 1 333 ? -13.953 14.094 2.834 1 79.12 333 ILE A N 1
ATOM 2627 C CA . ILE A 1 333 ? -14.078 13.055 3.852 1 79.12 333 ILE A CA 1
ATOM 2628 C C . ILE A 1 333 ? -12.789 12.961 4.66 1 79.12 333 ILE A C 1
ATOM 2630 O O . ILE A 1 333 ? -11.695 13.07 4.109 1 79.12 333 ILE A O 1
ATOM 2634 N N . HIS A 1 334 ? -13.008 12.758 5.984 1 81.44 334 HIS A N 1
ATOM 2635 C CA . HIS A 1 334 ? -11.875 12.641 6.895 1 81.44 334 HIS A CA 1
ATOM 2636 C C . HIS A 1 334 ? -11.078 11.367 6.617 1 81.44 334 HIS A C 1
ATOM 2638 O O . HIS A 1 334 ? -11.594 10.422 6.027 1 81.44 334 HIS A O 1
ATOM 2644 N N . GLU A 1 335 ? -9.828 11.406 7.066 1 81.62 335 GLU A N 1
ATOM 2645 C CA . GLU A 1 335 ? -8.883 10.312 6.844 1 81.62 335 GLU A CA 1
ATOM 2646 C C . GLU A 1 335 ? -9.445 8.984 7.352 1 81.62 335 GLU A C 1
ATOM 2648 O O . GLU A 1 335 ? -9.289 7.953 6.699 1 81.62 335 GLU A O 1
ATOM 2653 N N . GLY A 1 336 ? -10.109 9.047 8.539 1 82.62 336 GLY A N 1
ATOM 2654 C CA . GLY A 1 336 ? -10.641 7.82 9.102 1 82.62 336 GLY A CA 1
ATOM 2655 C C . GLY A 1 336 ? -11.602 7.102 8.172 1 82.62 336 GLY A C 1
ATOM 2656 O O . GLY A 1 336 ? -11.5 5.887 7.984 1 82.62 336 GLY A O 1
ATOM 2657 N N . HIS A 1 337 ? -12.438 7.844 7.508 1 87.56 337 HIS A N 1
ATOM 2658 C CA . HIS A 1 337 ? -13.398 7.27 6.57 1 87.56 337 HIS A CA 1
ATOM 2659 C C . HIS A 1 337 ? -12.711 6.832 5.281 1 87.56 337 HIS A C 1
ATOM 2661 O O . HIS A 1 337 ? -13.07 5.805 4.699 1 87.56 337 HIS A O 1
ATOM 2667 N N . LEU A 1 338 ? -11.766 7.605 4.863 1 89.19 338 LEU A N 1
ATOM 2668 C CA . LEU A 1 338 ? -11.016 7.258 3.662 1 89.19 338 LEU A CA 1
ATOM 2669 C C . LEU A 1 338 ? -10.258 5.949 3.854 1 89.19 338 LEU A C 1
ATOM 2671 O O . LEU A 1 338 ? -10.25 5.094 2.967 1 89.19 338 LEU A O 1
ATOM 2675 N N . SER A 1 339 ? -9.656 5.809 4.973 1 91 339 SER A N 1
ATOM 2676 C CA . SER A 1 339 ? -8.922 4.594 5.309 1 91 339 SER A CA 1
ATOM 2677 C C . SER A 1 339 ? -9.852 3.385 5.363 1 91 339 SER A C 1
ATOM 2679 O O . SER A 1 339 ? -9.492 2.301 4.898 1 91 339 SER A O 1
ATOM 2681 N N . ALA A 1 340 ? -11.023 3.588 5.91 1 92.25 340 ALA A N 1
ATOM 2682 C CA . ALA A 1 340 ? -12.008 2.51 6 1 92.25 340 ALA A CA 1
ATOM 2683 C C . ALA A 1 340 ? -12.469 2.078 4.609 1 92.25 340 ALA A C 1
ATOM 2685 O O . ALA A 1 340 ? -12.594 0.883 4.336 1 92.25 340 ALA A O 1
ATOM 2686 N N . LYS A 1 341 ? -12.734 3.045 3.82 1 91.69 341 LYS A N 1
ATOM 2687 C CA . LYS A 1 341 ? -13.164 2.744 2.457 1 91.69 341 LYS A CA 1
ATOM 2688 C C . LYS A 1 341 ? -12.07 2.004 1.688 1 91.69 341 LYS A C 1
ATOM 2690 O O . LYS A 1 341 ? -12.359 1.091 0.913 1 91.69 341 LYS A O 1
ATOM 2695 N N . ARG A 1 342 ? -10.875 2.439 1.861 1 91.44 342 ARG A N 1
ATOM 2696 C CA . ARG A 1 342 ? -9.75 1.754 1.223 1 91.44 342 ARG A CA 1
ATOM 2697 C C . ARG A 1 342 ? -9.648 0.31 1.703 1 91.44 342 ARG A C 1
ATOM 2699 O O . ARG A 1 342 ? -9.516 -0.611 0.894 1 91.44 342 ARG A O 1
ATOM 2706 N N . GLN A 1 343 ? -9.695 0.132 3 1 93.12 343 GLN A N 1
ATOM 2707 C CA . GLN A 1 343 ? -9.594 -1.202 3.584 1 93.12 343 GLN A CA 1
ATOM 2708 C C . GLN A 1 343 ? -10.703 -2.113 3.062 1 93.12 343 GLN A C 1
ATOM 2710 O O . GLN A 1 343 ? -10.469 -3.293 2.793 1 93.12 343 GLN A O 1
ATOM 2715 N N . TYR A 1 344 ? -11.836 -1.561 2.889 1 93 344 TYR A N 1
ATOM 2716 C CA . TYR A 1 344 ? -12.969 -2.33 2.381 1 93 344 TYR A CA 1
ATOM 2717 C C . TYR A 1 344 ? -12.727 -2.762 0.938 1 93 344 TYR A C 1
ATOM 2719 O O . TYR A 1 344 ? -13.023 -3.9 0.568 1 93 344 TYR A O 1
ATOM 2727 N N . ALA A 1 345 ? -12.188 -1.919 0.187 1 91.81 345 ALA A N 1
ATOM 2728 C CA . ALA A 1 345 ? -12 -2.16 -1.241 1 91.81 345 ALA A CA 1
ATOM 2729 C C . ALA A 1 345 ? -10.891 -3.186 -1.483 1 91.81 345 ALA A C 1
ATOM 2731 O O . ALA A 1 345 ? -10.938 -3.938 -2.459 1 91.81 345 ALA A O 1
ATOM 2732 N N . VAL A 1 346 ? -9.883 -3.256 -0.534 1 93.56 346 VAL A N 1
ATOM 2733 C CA . VAL A 1 346 ? -8.703 -4.062 -0.824 1 93.56 346 VAL A CA 1
ATOM 2734 C C . VAL A 1 346 ? -8.688 -5.297 0.074 1 93.56 346 VAL A C 1
ATOM 2736 O O . VAL A 1 346 ? -7.789 -6.137 -0.033 1 93.56 346 VAL A O 1
ATOM 2739 N N . ARG A 1 347 ? -9.695 -5.477 0.895 1 93.75 347 ARG A N 1
ATOM 2740 C CA . ARG A 1 347 ? -9.688 -6.602 1.821 1 93.75 347 ARG A CA 1
ATOM 2741 C C . ARG A 1 347 ? -9.914 -7.918 1.084 1 93.75 347 ARG A C 1
ATOM 2743 O O . ARG A 1 347 ? -10.5 -7.938 -0 1 93.75 347 ARG A O 1
ATOM 2750 N N . ASN A 1 348 ? -9.5 -8.969 1.66 1 93.94 348 ASN A N 1
ATOM 2751 C CA . ASN A 1 348 ? -9.531 -10.297 1.047 1 93.94 348 ASN A CA 1
ATOM 2752 C C . ASN A 1 348 ? -10.953 -10.719 0.703 1 93.94 348 ASN A C 1
ATOM 2754 O O . ASN A 1 348 ? -11.195 -11.312 -0.349 1 93.94 348 ASN A O 1
ATOM 2758 N N . SER A 1 349 ? -11.891 -10.461 1.569 1 94.5 349 SER A N 1
ATOM 2759 C CA . SER A 1 349 ? -13.273 -10.867 1.324 1 94.5 349 SER A CA 1
ATOM 2760 C C . SER A 1 349 ? -13.836 -10.195 0.078 1 94.5 349 SER A C 1
ATOM 2762 O O . SER A 1 349 ? -14.539 -10.828 -0.714 1 94.5 349 SER A O 1
ATOM 2764 N N . THR A 1 350 ? -13.523 -8.898 -0.069 1 95.5 350 THR A N 1
ATOM 2765 C CA . THR A 1 350 ? -13.984 -8.172 -1.245 1 95.5 350 THR A CA 1
ATOM 2766 C C . THR A 1 350 ? -13.328 -8.711 -2.51 1 95.5 350 THR A C 1
ATOM 2768 O O . THR A 1 350 ? -13.992 -8.93 -3.521 1 95.5 350 THR A O 1
ATOM 2771 N N . LEU A 1 351 ? -12.039 -8.945 -2.449 1 96.75 351 LEU A N 1
ATOM 2772 C CA . LEU A 1 351 ? -11.312 -9.453 -3.605 1 96.75 351 LEU A CA 1
ATOM 2773 C C . LEU A 1 351 ? -11.781 -10.867 -3.961 1 96.75 351 LEU A C 1
ATOM 2775 O O . LEU A 1 351 ? -11.852 -11.219 -5.141 1 96.75 351 LEU A O 1
ATOM 2779 N N . HIS A 1 352 ? -12.055 -11.656 -2.916 1 95.88 352 HIS A N 1
ATOM 2780 C CA . HIS A 1 352 ? -12.617 -12.984 -3.125 1 95.88 352 HIS A CA 1
ATOM 2781 C C . HIS A 1 352 ? -13.93 -12.914 -3.906 1 95.88 352 HIS A C 1
ATOM 2783 O O . HIS A 1 352 ? -14.133 -13.68 -4.852 1 95.88 352 HIS A O 1
ATOM 2789 N N . LYS A 1 353 ? -14.773 -12.016 -3.52 1 95.5 353 LYS A N 1
ATOM 2790 C CA . LYS A 1 353 ? -16.062 -11.852 -4.195 1 95.5 353 LYS A CA 1
ATOM 2791 C C . LYS A 1 353 ? -15.867 -11.391 -5.641 1 95.5 353 LYS A C 1
ATOM 2793 O O . LYS A 1 353 ? -16.5 -11.914 -6.555 1 95.5 353 LYS A O 1
ATOM 2798 N N . CYS A 1 354 ? -14.953 -10.438 -5.855 1 96.19 354 CYS A N 1
ATOM 2799 C CA . CYS A 1 354 ? -14.664 -9.969 -7.203 1 96.19 354 CYS A CA 1
ATOM 2800 C C . CYS A 1 354 ? -14.172 -11.109 -8.086 1 96.19 354 CYS A C 1
ATOM 2802 O O . CYS A 1 354 ? -14.57 -11.211 -9.25 1 96.19 354 CYS A O 1
ATOM 2804 N N . GLY A 1 355 ? -13.297 -11.953 -7.547 1 96.31 355 GLY A N 1
ATOM 2805 C CA . GLY A 1 355 ? -12.766 -13.086 -8.289 1 96.31 355 GLY A CA 1
ATOM 2806 C C . GLY A 1 355 ? -13.82 -14.141 -8.609 1 96.31 355 GLY A C 1
ATOM 2807 O O . GLY A 1 355 ? -13.898 -14.617 -9.742 1 96.31 355 GLY A O 1
ATOM 2808 N N . THR A 1 356 ? -14.648 -14.5 -7.609 1 94.94 356 THR A N 1
ATOM 2809 C CA . THR A 1 356 ? -15.656 -15.539 -7.789 1 94.94 356 THR A CA 1
ATOM 2810 C C . THR A 1 356 ? -16.766 -15.062 -8.711 1 94.94 356 THR A C 1
ATOM 2812 O O . THR A 1 356 ? -17.359 -15.852 -9.453 1 94.94 356 THR A O 1
ATOM 2815 N N . ASP A 1 357 ? -17.062 -13.742 -8.703 1 94.69 357 ASP A N 1
ATOM 2816 C CA . ASP A 1 357 ? -18.062 -13.18 -9.609 1 94.69 357 ASP A CA 1
ATOM 2817 C C . ASP A 1 357 ? -17.641 -13.352 -11.062 1 94.69 357 ASP A C 1
ATOM 2819 O O . ASP A 1 357 ? -18.5 -13.383 -11.961 1 94.69 357 ASP A O 1
ATOM 2823 N N . ARG A 1 358 ? -16.359 -13.5 -11.336 1 95.19 358 ARG A N 1
ATOM 2824 C CA . ARG A 1 358 ? -15.852 -13.68 -12.688 1 95.19 358 ARG A CA 1
ATOM 2825 C C . ARG A 1 358 ? -15.391 -15.117 -12.922 1 95.19 358 ARG A C 1
ATOM 2827 O O . ARG A 1 358 ? -14.695 -15.398 -13.891 1 95.19 358 ARG A O 1
ATOM 2834 N N . ASN A 1 359 ? -15.641 -15.992 -11.992 1 93.5 359 ASN A N 1
ATOM 2835 C CA . ASN A 1 359 ? -15.328 -17.422 -12.062 1 93.5 359 ASN A CA 1
ATOM 2836 C C . ASN A 1 359 ? -13.828 -17.656 -12.164 1 93.5 359 ASN A C 1
ATOM 2838 O O . ASN A 1 359 ? -13.383 -18.516 -12.922 1 93.5 359 ASN A O 1
ATOM 2842 N N . LEU A 1 360 ? -13.047 -16.875 -11.43 1 95.44 360 LEU A N 1
ATOM 2843 C CA . LEU A 1 360 ? -11.594 -17.016 -11.477 1 95.44 360 LEU A CA 1
ATOM 2844 C C . LEU A 1 360 ? -11.156 -18.328 -10.852 1 95.44 360 LEU A C 1
ATOM 2846 O O . LEU A 1 360 ? -10.102 -18.859 -11.195 1 95.44 360 LEU A O 1
ATOM 2850 N N . GLN A 1 361 ? -11.93 -18.922 -9.922 1 92.94 361 GLN A N 1
ATOM 2851 C CA . GLN A 1 361 ? -11.578 -20.156 -9.211 1 92.94 361 GLN A CA 1
ATOM 2852 C C . GLN A 1 361 ? -11.391 -21.312 -10.18 1 92.94 361 GLN A C 1
ATOM 2854 O O . GLN A 1 361 ? -10.602 -22.234 -9.914 1 92.94 361 GLN A O 1
ATOM 2859 N N . GLY A 1 362 ? -12.055 -21.25 -11.305 1 92 362 GLY A N 1
ATOM 2860 C CA . GLY A 1 362 ? -11.938 -22.312 -12.281 1 92 362 GLY A CA 1
ATOM 2861 C C . GLY A 1 362 ? -10.617 -22.297 -13.039 1 92 362 GLY A C 1
ATOM 2862 O O . GLY A 1 362 ? -10.195 -23.312 -13.586 1 92 362 GLY A O 1
ATOM 2863 N N . TYR A 1 363 ? -9.945 -21.156 -13.031 1 95.31 363 TYR A N 1
ATOM 2864 C CA . TYR A 1 363 ? -8.703 -21 -13.773 1 95.31 363 TYR A CA 1
ATOM 2865 C C . TYR A 1 363 ? -7.492 -21.25 -12.883 1 95.31 363 TYR A C 1
ATOM 2867 O O . TYR A 1 363 ? -6.387 -21.484 -13.375 1 95.31 363 TYR A O 1
ATOM 2875 N N . ILE A 1 364 ? -7.641 -21.203 -11.57 1 96 364 ILE A N 1
ATOM 2876 C CA . ILE A 1 364 ? -6.535 -21.203 -10.617 1 96 364 ILE A CA 1
ATOM 2877 C C . ILE A 1 364 ? -5.98 -22.625 -10.484 1 96 364 ILE A C 1
ATOM 2879 O O . ILE A 1 364 ? -6.742 -23.594 -10.414 1 96 364 ILE A O 1
ATOM 2883 N N . ARG A 1 365 ? -4.703 -22.703 -10.508 1 94.19 365 ARG A N 1
ATOM 2884 C CA . ARG A 1 365 ? -3.996 -23.953 -10.25 1 94.19 365 ARG A CA 1
ATOM 2885 C C . ARG A 1 365 ? -3.484 -24 -8.82 1 94.19 365 ARG A C 1
ATOM 2887 O O . ARG A 1 365 ? -2.615 -23.219 -8.43 1 94.19 365 ARG A O 1
ATOM 2894 N N . ASP A 1 366 ? -3.986 -24.906 -8.023 1 92.19 366 ASP A N 1
ATOM 2895 C CA . ASP A 1 366 ? -3.68 -24.891 -6.598 1 92.19 366 ASP A CA 1
ATOM 2896 C C . ASP A 1 366 ? -3.18 -26.25 -6.121 1 92.19 366 ASP A C 1
ATOM 2898 O O . ASP A 1 366 ? -3.242 -26.547 -4.93 1 92.19 366 ASP A O 1
ATOM 2902 N N . SER A 1 367 ? -2.809 -27.141 -7.043 1 90.19 367 SER A N 1
ATOM 2903 C CA . SER A 1 367 ? -2.217 -28.422 -6.684 1 90.19 367 SER A CA 1
ATOM 2904 C C . SER A 1 367 ? -1.172 -28.859 -7.707 1 90.19 367 SER A C 1
ATOM 2906 O O . SER A 1 367 ? -1.228 -28.453 -8.867 1 90.19 367 SER A O 1
ATOM 2908 N N . ALA A 1 368 ? -0.335 -29.672 -7.191 1 90.19 368 ALA A N 1
ATOM 2909 C CA . ALA A 1 368 ? 0.702 -30.188 -8.078 1 90.19 368 ALA A CA 1
ATOM 2910 C C . ALA A 1 368 ? 0.11 -31.125 -9.125 1 90.19 368 ALA A C 1
ATOM 2912 O O . ALA A 1 368 ? -0.817 -31.875 -8.836 1 90.19 368 ALA A O 1
ATOM 2913 N N . PHE A 1 369 ? 0.688 -31.062 -10.289 1 91.12 369 PHE A N 1
ATOM 2914 C CA . PHE A 1 369 ? 0.274 -31.953 -11.367 1 91.12 369 PHE A CA 1
ATOM 2915 C C . PHE A 1 369 ? 0.566 -33.406 -11.008 1 91.12 369 PHE A C 1
ATOM 2917 O O . PHE A 1 369 ? 1.67 -33.719 -10.57 1 91.12 369 PHE A O 1
ATOM 2924 N N . ASP A 1 370 ? -0.441 -34.25 -11.102 1 89.75 370 ASP A N 1
ATOM 2925 C CA . ASP A 1 370 ? -0.274 -35.688 -10.922 1 89.75 370 ASP A CA 1
ATOM 2926 C C . ASP A 1 370 ? -0.335 -36.406 -12.266 1 89.75 370 ASP A C 1
ATOM 2928 O O . ASP A 1 370 ? -1.421 -36.656 -12.789 1 89.75 370 ASP A O 1
ATOM 2932 N N . PRO A 1 371 ? 0.798 -36.812 -12.742 1 89.75 371 PRO A N 1
ATOM 2933 C CA . PRO A 1 371 ? 0.832 -37.469 -14.062 1 89.75 371 PRO A CA 1
ATOM 2934 C C . PRO A 1 371 ? 0.063 -38.781 -14.094 1 89.75 371 PRO A C 1
ATOM 2936 O O . PRO A 1 371 ? -0.355 -39.219 -15.164 1 89.75 371 PRO A O 1
ATOM 2939 N N . ARG A 1 372 ? -0.096 -39.469 -12.977 1 88.31 372 ARG A N 1
ATOM 2940 C CA . ARG A 1 372 ? -0.796 -40.75 -12.93 1 88.31 372 ARG A CA 1
ATOM 2941 C C . ARG A 1 372 ? -2.287 -40.562 -13.188 1 88.31 372 ARG A C 1
ATOM 2943 O O . ARG A 1 372 ? -2.986 -41.5 -13.523 1 88.31 372 ARG A O 1
ATOM 2950 N N . ARG A 1 373 ? -2.676 -39.344 -13.086 1 89 373 ARG A N 1
ATOM 2951 C CA . ARG A 1 373 ? -4.098 -39.062 -13.266 1 89 373 ARG A CA 1
ATOM 2952 C C . ARG A 1 373 ? -4.379 -38.5 -14.648 1 89 373 ARG A C 1
ATOM 2954 O O . ARG A 1 373 ? -5.535 -38.281 -15.016 1 89 373 ARG A O 1
ATOM 2961 N N . TRP A 1 374 ? -3.363 -38.25 -15.328 1 89.69 374 TRP A N 1
ATOM 2962 C CA . TRP A 1 374 ? -3.551 -37.844 -16.719 1 89.69 374 TRP A CA 1
ATOM 2963 C C . TRP A 1 374 ? -4 -39 -17.578 1 89.69 374 TRP A C 1
ATOM 2965 O O . TRP A 1 374 ? -3.422 -40.094 -17.516 1 89.69 374 TRP A O 1
ATOM 2975 N N . VAL A 1 375 ? -4.996 -38.844 -18.312 1 90.81 375 VAL A N 1
ATOM 2976 C CA . VAL A 1 375 ? -5.539 -39.906 -19.156 1 90.81 375 VAL A CA 1
ATOM 2977 C C . VAL A 1 375 ? -5.637 -39.406 -20.609 1 90.81 375 VAL A C 1
ATOM 2979 O O . VAL A 1 375 ? -6.293 -38.406 -20.891 1 90.81 375 VAL A O 1
ATOM 2982 N N . ALA A 1 376 ? -4.973 -40.094 -21.469 1 92.19 376 ALA A N 1
ATOM 2983 C CA . ALA A 1 376 ? -5.098 -39.781 -22.891 1 92.19 376 ALA A CA 1
ATOM 2984 C C . ALA A 1 376 ? -6.418 -40.281 -23.453 1 92.19 376 ALA A C 1
ATOM 2986 O O . ALA A 1 376 ? -7.016 -41.219 -22.891 1 92.19 376 ALA A O 1
ATOM 2987 N N . PRO A 1 377 ? -6.902 -39.656 -24.562 1 91.56 377 PRO A N 1
ATOM 2988 C CA . PRO A 1 377 ? -8.086 -40.219 -25.203 1 91.56 377 PRO A CA 1
ATOM 2989 C C . PRO A 1 377 ? -7.895 -41.688 -25.594 1 91.56 377 PRO A C 1
ATOM 2991 O O . PRO A 1 377 ? -6.867 -42.062 -26.188 1 91.56 377 PRO A O 1
ATOM 2994 N N . GLY A 1 378 ? -8.812 -42.531 -25.219 1 91.31 378 GLY A N 1
ATOM 2995 C CA . GLY A 1 378 ? -8.711 -43.938 -25.531 1 91.31 378 GLY A CA 1
ATOM 2996 C C . GLY A 1 378 ? -8.078 -44.75 -24.406 1 91.31 378 GLY A C 1
ATOM 2997 O O . GLY A 1 378 ? -7.941 -45.969 -24.516 1 91.31 378 GLY A O 1
ATOM 2998 N N . GLN A 1 379 ? -7.676 -44.062 -23.406 1 92.38 379 GLN A N 1
ATOM 2999 C CA . GLN A 1 379 ? -7.062 -44.719 -22.266 1 92.38 379 GLN A CA 1
ATOM 3000 C C . GLN A 1 379 ? -8.062 -44.906 -21.125 1 92.38 379 GLN A C 1
ATOM 3002 O O . GLN A 1 379 ? -8.891 -44 -20.875 1 92.38 379 GLN A O 1
ATOM 3007 N N . ASP A 1 380 ? -7.926 -45.969 -20.469 1 90.44 380 ASP A N 1
ATOM 3008 C CA . ASP A 1 380 ? -8.742 -46.219 -19.281 1 90.44 380 ASP A CA 1
ATOM 3009 C C . ASP A 1 380 ? -8.078 -45.625 -18.031 1 90.44 380 ASP A C 1
ATOM 3011 O O . ASP A 1 380 ? -6.859 -45.688 -17.875 1 90.44 380 ASP A O 1
ATOM 3015 N N . CYS A 1 381 ? -8.875 -45.062 -17.188 1 86.62 381 CYS A N 1
ATOM 3016 C CA . CYS A 1 381 ? -8.344 -44.469 -15.969 1 86.62 381 CYS A CA 1
ATOM 3017 C C . CYS A 1 381 ? -8.055 -45.531 -14.914 1 86.62 381 CYS A C 1
ATOM 3019 O O . CYS A 1 381 ? -8.961 -46.25 -14.484 1 86.62 381 CYS A O 1
ATOM 3021 N N . VAL A 1 382 ? -6.82 -45.562 -14.438 1 87.5 382 VAL A N 1
ATOM 3022 C CA . VAL A 1 382 ? -6.398 -46.562 -13.469 1 87.5 382 VAL A CA 1
ATOM 3023 C C . VAL A 1 382 ? -6.551 -46 -12.055 1 87.5 382 VAL A C 1
ATOM 3025 O O . VAL A 1 382 ? -6.711 -46.781 -11.094 1 87.5 382 VAL A O 1
ATOM 3028 N N . HIS A 1 383 ? -6.535 -44.719 -11.938 1 88.5 383 HIS A N 1
ATOM 3029 C CA . HIS A 1 383 ? -6.613 -44.094 -10.625 1 88.5 383 HIS A CA 1
ATOM 3030 C C . HIS A 1 383 ? -7.805 -43.156 -10.531 1 88.5 383 HIS A C 1
ATOM 3032 O O . HIS A 1 383 ? -7.629 -41.938 -10.391 1 88.5 383 HIS A O 1
ATOM 3038 N N . PRO A 1 384 ? -8.914 -43.719 -10.547 1 87.75 384 PRO A N 1
ATOM 3039 C CA . PRO A 1 384 ? -10.102 -42.844 -10.461 1 87.75 384 PRO A CA 1
ATOM 3040 C C . PRO A 1 384 ? -10.305 -42.25 -9.07 1 87.75 384 PRO A C 1
ATOM 3042 O O . PRO A 1 384 ? -9.906 -42.875 -8.07 1 87.75 384 PRO A O 1
ATOM 3045 N N . VAL A 1 385 ? -10.742 -41.094 -8.992 1 88.25 385 VAL A N 1
ATOM 3046 C CA . VAL A 1 385 ? -11.148 -40.438 -7.762 1 88.25 385 VAL A CA 1
ATOM 3047 C C . VAL A 1 385 ? -12.633 -40.062 -7.84 1 88.25 385 VAL A C 1
ATOM 3049 O O . VAL A 1 385 ? -12.984 -38.938 -8.242 1 88.25 385 VAL A O 1
ATOM 3052 N N . PRO A 1 386 ? -13.445 -41 -7.43 1 87.75 386 PRO A N 1
ATOM 3053 C CA . PRO A 1 386 ? -14.891 -40.75 -7.539 1 87.75 386 PRO A CA 1
ATOM 3054 C C . PRO A 1 386 ? -15.328 -39.5 -6.777 1 87.75 386 PRO A C 1
ATOM 3056 O O . PRO A 1 386 ? -14.781 -39.188 -5.715 1 87.75 386 PRO A O 1
ATOM 3059 N N . CYS A 1 387 ? -16.234 -38.812 -7.406 1 87.62 387 CYS A N 1
ATOM 3060 C CA . CYS A 1 387 ? -16.734 -37.594 -6.801 1 87.62 387 CYS A CA 1
ATOM 3061 C C . CYS A 1 387 ? -17.688 -37.906 -5.648 1 87.62 387 CYS A C 1
ATOM 3063 O O . CYS A 1 387 ? -18.734 -38.5 -5.855 1 87.62 387 CYS A O 1
ATOM 3065 N N . ASP A 1 388 ? -17.344 -37.594 -4.453 1 83 388 ASP A N 1
ATOM 3066 C CA . ASP A 1 388 ? -18.188 -37.75 -3.281 1 83 388 ASP A CA 1
ATOM 3067 C C . ASP A 1 388 ? -18.625 -36.406 -2.727 1 83 388 ASP A C 1
ATOM 3069 O O . ASP A 1 388 ? -18.844 -36.25 -1.523 1 83 388 ASP A O 1
ATOM 3073 N N . CYS A 1 389 ? -18.734 -35.406 -3.609 1 82.44 389 CYS A N 1
ATOM 3074 C CA . CYS A 1 389 ? -18.969 -34.062 -3.156 1 82.44 389 CYS A CA 1
ATOM 3075 C C . CYS A 1 389 ? -20.469 -33.75 -3.082 1 82.44 389 CYS A C 1
ATOM 3077 O O . CYS A 1 389 ? -20.875 -32.719 -2.559 1 82.44 389 CYS A O 1
ATOM 3079 N N . GLY A 1 390 ? -21.312 -34.656 -3.441 1 78.62 390 GLY A N 1
ATOM 3080 C CA . GLY A 1 390 ? -22.766 -34.5 -3.344 1 78.62 390 GLY A CA 1
ATOM 3081 C C . GLY A 1 390 ? -23.344 -33.594 -4.426 1 78.62 390 GLY A C 1
ATOM 3082 O O . GLY A 1 390 ? -24.422 -33.031 -4.27 1 78.62 390 GLY A O 1
ATOM 3083 N N . LEU A 1 391 ? -22.5 -33.219 -5.371 1 82 391 LEU A N 1
ATOM 3084 C CA . LEU A 1 391 ? -22.969 -32.375 -6.469 1 82 391 LEU A CA 1
ATOM 3085 C C . LEU A 1 391 ? -22.984 -33.156 -7.777 1 82 391 LEU A C 1
ATOM 3087 O O . LEU A 1 391 ? -22.109 -33.969 -8.031 1 82 391 LEU A O 1
ATOM 3091 N N . GLU A 1 392 ? -24.062 -32.969 -8.492 1 78 392 GLU A N 1
ATOM 3092 C CA . GLU A 1 392 ? -24.172 -33.656 -9.781 1 78 392 GLU A CA 1
ATOM 3093 C C . GLU A 1 392 ? -23.688 -32.75 -10.914 1 78 392 GLU A C 1
ATOM 3095 O O . GLU A 1 392 ? -23.344 -33.219 -11.992 1 78 392 GLU A O 1
ATOM 3100 N N . THR A 1 393 ? -23.609 -31.438 -10.57 1 81.31 393 THR A N 1
ATOM 3101 C CA . THR A 1 393 ? -23.234 -30.5 -11.617 1 81.31 393 THR A CA 1
ATOM 3102 C C . THR A 1 393 ? -21.766 -30.141 -11.516 1 81.31 393 THR A C 1
ATOM 3104 O O . THR A 1 393 ? -21.141 -30.312 -10.469 1 81.31 393 THR A O 1
ATOM 3107 N N . LEU A 1 394 ? -21.188 -29.797 -12.703 1 80.12 394 LEU A N 1
ATOM 3108 C CA . LEU A 1 394 ? -19.812 -29.328 -12.758 1 80.12 394 LEU A CA 1
ATOM 3109 C C . LEU A 1 394 ? -19.656 -28.016 -12.016 1 80.12 394 LEU A C 1
ATOM 3111 O O . LEU A 1 394 ? -18.641 -27.797 -11.344 1 80.12 394 LEU A O 1
ATOM 3115 N N . GLU A 1 395 ? -20.734 -27.234 -12.055 1 82.75 395 GLU A N 1
ATOM 3116 C CA . GLU A 1 395 ? -20.719 -25.922 -11.398 1 82.75 395 GLU A CA 1
ATOM 3117 C C . GLU A 1 395 ? -21.078 -26.047 -9.922 1 82.75 395 GLU A C 1
ATOM 3119 O O . GLU A 1 395 ? -22.016 -26.781 -9.562 1 82.75 395 GLU A O 1
ATOM 3124 N N . VAL A 1 396 ? -20.312 -25.547 -9.117 1 84.5 396 VAL A N 1
ATOM 3125 C CA . VAL A 1 396 ? -20.531 -25.609 -7.676 1 84.5 396 VAL A CA 1
ATOM 3126 C C . VAL A 1 396 ? -21.156 -24.297 -7.188 1 84.5 396 VAL A C 1
ATOM 3128 O O . VAL A 1 396 ? -20.609 -23.219 -7.426 1 84.5 396 VAL A O 1
ATOM 3131 N N . PRO A 1 397 ? -22.312 -24.391 -6.633 1 82.12 397 PRO A N 1
ATOM 3132 C CA . PRO A 1 397 ? -22.844 -23.188 -5.98 1 82.12 397 PRO A CA 1
ATOM 3133 C C . PRO A 1 397 ? -22 -22.766 -4.777 1 82.12 397 PRO A C 1
ATOM 3135 O O . PRO A 1 397 ? -22.031 -23.422 -3.732 1 82.12 397 PRO A O 1
ATOM 3138 N N . LEU A 1 398 ? -21.312 -21.75 -4.859 1 83.75 398 LEU A N 1
ATOM 3139 C CA . LEU A 1 398 ? -20.312 -21.312 -3.885 1 83.75 398 LEU A CA 1
ATOM 3140 C C . LEU A 1 398 ? -20.984 -20.906 -2.572 1 83.75 398 LEU A C 1
ATOM 3142 O O . LEU A 1 398 ? -20.359 -21 -1.507 1 83.75 398 LEU A O 1
ATOM 3146 N N . ASP A 1 399 ? -22.156 -20.453 -2.594 1 80.25 399 ASP A N 1
ATOM 3147 C CA . ASP A 1 399 ? -22.875 -20.016 -1.397 1 80.25 399 ASP A CA 1
ATOM 3148 C C . ASP A 1 399 ? -23.172 -21.203 -0.473 1 80.25 399 ASP A C 1
ATOM 3150 O O . ASP A 1 399 ? -23.203 -21.031 0.749 1 80.25 399 ASP A O 1
ATOM 3154 N N . LYS A 1 400 ? -23.297 -22.359 -1.029 1 78.12 400 LYS A N 1
ATOM 3155 C CA . LYS A 1 400 ? -23.703 -23.547 -0.263 1 78.12 400 LYS A CA 1
ATOM 3156 C C . LYS A 1 400 ? -22.484 -24.375 0.128 1 78.12 400 LYS A C 1
ATOM 3158 O O . LYS A 1 400 ? -22.547 -25.156 1.084 1 78.12 400 LYS A O 1
ATOM 3163 N N . PHE A 1 401 ? -21.453 -24.188 -0.583 1 80.25 401 PHE A N 1
ATOM 3164 C CA . PHE A 1 401 ? -20.312 -25.062 -0.364 1 80.25 401 PHE A CA 1
ATOM 3165 C C . PHE A 1 401 ? -19.125 -24.281 0.213 1 80.25 401 PHE A C 1
ATOM 3167 O O . PHE A 1 401 ? -18.094 -24.125 -0.447 1 80.25 401 PHE A O 1
ATOM 3174 N N . HIS A 1 402 ? -19.312 -23.734 1.33 1 82 402 HIS A N 1
ATOM 3175 C CA . HIS A 1 402 ? -18.281 -23.078 2.129 1 82 402 HIS A CA 1
ATOM 3176 C C . HIS A 1 402 ? -18.109 -23.781 3.477 1 82 402 HIS A C 1
ATOM 3178 O O . HIS A 1 402 ? -19.078 -24.203 4.09 1 82 402 HIS A O 1
ATOM 3184 N N . THR A 1 403 ? -16.906 -24.125 3.797 1 80 403 THR A N 1
ATOM 3185 C CA . THR A 1 403 ? -16.672 -24.812 5.059 1 80 403 THR A CA 1
ATOM 3186 C C . THR A 1 403 ? -15.445 -24.266 5.77 1 80 403 THR A C 1
ATOM 3188 O O . THR A 1 403 ? -14.539 -23.719 5.129 1 80 403 THR A O 1
ATOM 3191 N N . GLU A 1 404 ? -15.445 -24.203 7.023 1 78.81 404 GLU A N 1
ATOM 3192 C CA . GLU A 1 404 ? -14.297 -23.844 7.84 1 78.81 404 GLU A CA 1
ATOM 3193 C C . GLU A 1 404 ? -13.648 -25.078 8.461 1 78.81 404 GLU A C 1
ATOM 3195 O O . GLU A 1 404 ? -12.781 -24.969 9.328 1 78.81 404 GLU A O 1
ATOM 3200 N N . ASP A 1 405 ? -14.102 -26.188 8 1 76.12 405 ASP A N 1
ATOM 3201 C CA . ASP A 1 405 ? -13.586 -27.438 8.523 1 76.12 405 ASP A CA 1
ATOM 3202 C C . ASP A 1 405 ? -12.148 -27.688 8.078 1 76.12 405 ASP A C 1
ATOM 3204 O O . ASP A 1 405 ? -11.875 -27.797 6.879 1 76.12 405 ASP A O 1
ATOM 3208 N N . PRO A 1 406 ? -11.195 -27.734 8.992 1 71.56 406 PRO A N 1
ATOM 3209 C CA . PRO A 1 406 ? -9.789 -27.938 8.633 1 71.56 406 PRO A CA 1
ATOM 3210 C C . PRO A 1 406 ? -9.516 -29.328 8.078 1 71.56 406 PRO A C 1
ATOM 3212 O O . PRO A 1 406 ? -8.469 -29.562 7.465 1 71.56 406 PRO A O 1
ATOM 3215 N N . LYS A 1 407 ? -10.5 -30.25 8.25 1 75.69 407 LYS A N 1
ATOM 3216 C CA . LYS A 1 407 ? -10.281 -31.625 7.832 1 75.69 407 LYS A CA 1
ATOM 3217 C C . LYS A 1 407 ? -10.398 -31.781 6.316 1 75.69 407 LYS A C 1
ATOM 3219 O O . LYS A 1 407 ? -9.93 -32.75 5.742 1 75.69 407 LYS A O 1
ATOM 3224 N N . LYS A 1 408 ? -11.047 -30.797 5.703 1 78.19 408 LYS A N 1
ATOM 3225 C CA . LYS A 1 408 ? -11.195 -30.891 4.254 1 78.19 408 LYS A CA 1
ATOM 3226 C C . LYS A 1 408 ? -9.867 -30.641 3.549 1 78.19 408 LYS A C 1
ATOM 3228 O O . LYS A 1 408 ? -9.156 -29.688 3.871 1 78.19 408 LYS A O 1
ATOM 3233 N N . VAL A 1 409 ? -9.531 -31.625 2.736 1 78.88 409 VAL A N 1
ATOM 3234 C CA . VAL A 1 409 ? -8.25 -31.547 2.037 1 78.88 409 VAL A CA 1
ATOM 3235 C C . VAL A 1 409 ? -8.375 -30.578 0.856 1 78.88 409 VAL A C 1
ATOM 3237 O O . VAL A 1 409 ? -9.234 -30.75 -0.006 1 78.88 409 VAL A O 1
ATOM 3240 N N . VAL A 1 410 ? -7.527 -29.641 0.864 1 80.44 410 VAL A N 1
ATOM 3241 C CA . VAL A 1 410 ? -7.531 -28.609 -0.172 1 80.44 410 VAL A CA 1
ATOM 3242 C C . VAL A 1 410 ? -6.719 -29.094 -1.375 1 80.44 410 VAL A C 1
ATOM 3244 O O . VAL A 1 410 ? -5.672 -29.719 -1.214 1 80.44 410 VAL A O 1
ATOM 3247 N N . GLY A 1 411 ? -7.176 -28.875 -2.57 1 75.31 411 GLY A N 1
ATOM 3248 C CA . GLY A 1 411 ? -6.422 -29.062 -3.801 1 75.31 411 GLY A CA 1
ATOM 3249 C C . GLY A 1 411 ? -6.633 -30.438 -4.422 1 75.31 411 GLY A C 1
ATOM 3250 O O . GLY A 1 411 ? -6.035 -30.75 -5.453 1 75.31 411 GLY A O 1
ATOM 3251 N N . LYS A 1 412 ? -7.383 -31.328 -3.748 1 78.94 412 LYS A N 1
ATOM 3252 C CA . LYS A 1 412 ? -7.629 -32.625 -4.332 1 78.94 412 LYS A CA 1
ATOM 3253 C C . LYS A 1 412 ? -8.844 -32.625 -5.258 1 78.94 412 LYS A C 1
ATOM 3255 O O . LYS A 1 412 ? -9.945 -32.25 -4.836 1 78.94 412 LYS A O 1
ATOM 3260 N N . LEU A 1 413 ? -8.578 -32.938 -6.535 1 85.38 413 LEU A N 1
ATOM 3261 C CA . LEU A 1 413 ? -9.609 -32.875 -7.562 1 85.38 413 LEU A CA 1
ATOM 3262 C C . LEU A 1 413 ? -10.336 -34.219 -7.664 1 85.38 413 LEU A C 1
ATOM 3264 O O . LEU A 1 413 ? -9.695 -35.281 -7.656 1 85.38 413 LEU A O 1
ATOM 3268 N N . CYS A 1 414 ? -11.656 -34.156 -7.648 1 88 414 CYS A N 1
ATOM 3269 C CA . CYS A 1 414 ? -12.422 -35.375 -7.957 1 88 414 CYS A CA 1
ATOM 3270 C C . CYS A 1 414 ? -12.578 -35.562 -9.461 1 88 414 CYS A C 1
ATOM 3272 O O . CYS A 1 414 ? -12.148 -34.688 -10.242 1 88 414 CYS A O 1
ATOM 3274 N N . ASP A 1 415 ? -13.133 -36.625 -9.906 1 86 415 ASP A N 1
ATOM 3275 C CA . ASP A 1 415 ? -13.234 -36.969 -11.32 1 86 415 ASP A CA 1
ATOM 3276 C C . ASP A 1 415 ? -14.211 -36.062 -12.047 1 86 415 ASP A C 1
ATOM 3278 O O . ASP A 1 415 ? -14.211 -36 -13.281 1 86 415 ASP A O 1
ATOM 3282 N N . ARG A 1 416 ? -15 -35.281 -11.297 1 85.19 416 ARG A N 1
ATOM 3283 C CA . ARG A 1 416 ? -15.914 -34.344 -11.914 1 85.19 416 ARG A CA 1
ATOM 3284 C C . ARG A 1 416 ? -15.32 -32.938 -11.938 1 85.19 416 ARG A C 1
ATOM 3286 O O . ARG A 1 416 ? -15.969 -32 -12.391 1 85.19 416 ARG A O 1
ATOM 3293 N N . GLY A 1 417 ? -14.211 -32.844 -11.406 1 83.88 417 GLY A N 1
ATOM 3294 C CA . GLY A 1 417 ? -13.516 -31.578 -11.484 1 83.88 417 GLY A CA 1
ATOM 3295 C C . GLY A 1 417 ? -13.727 -30.703 -10.266 1 83.88 417 GLY A C 1
ATOM 3296 O O . GLY A 1 417 ? -13.336 -29.531 -10.258 1 83.88 417 GLY A O 1
ATOM 3297 N N . HIS A 1 418 ? -14.367 -31.25 -9.203 1 88.5 418 HIS A N 1
ATOM 3298 C CA . HIS A 1 418 ? -14.602 -30.469 -7.996 1 88.5 418 HIS A CA 1
ATOM 3299 C C . HIS A 1 418 ? -13.359 -30.438 -7.113 1 88.5 418 HIS A C 1
ATOM 3301 O O . HIS A 1 418 ? -12.641 -31.422 -6.996 1 88.5 418 HIS A O 1
ATOM 3307 N N . ARG A 1 419 ? -13.141 -29.359 -6.473 1 87.81 419 ARG A N 1
ATOM 3308 C CA . ARG A 1 419 ? -12.062 -29.25 -5.496 1 87.81 419 ARG A CA 1
ATOM 3309 C C . ARG A 1 419 ? -12.359 -28.172 -4.469 1 87.81 419 ARG A C 1
ATOM 3311 O O . ARG A 1 419 ? -13.055 -27.188 -4.766 1 87.81 419 ARG A O 1
ATOM 3318 N N . TRP A 1 420 ? -11.781 -28.359 -3.305 1 88.31 420 TRP A N 1
ATOM 3319 C CA . TRP A 1 420 ? -11.844 -27.344 -2.252 1 88.31 420 TRP A CA 1
ATOM 3320 C C . TRP A 1 420 ? -10.664 -26.391 -2.35 1 88.31 420 TRP A C 1
ATOM 3322 O O . TRP A 1 420 ? -9.539 -26.797 -2.633 1 88.31 420 TRP A O 1
ATOM 3332 N N . MET A 1 421 ? -10.953 -25.156 -2.201 1 90.31 421 MET A N 1
ATOM 3333 C CA . MET A 1 421 ? -9.914 -24.125 -2.25 1 90.31 421 MET A CA 1
ATOM 3334 C C . MET A 1 421 ? -10.102 -23.109 -1.139 1 90.31 421 MET A C 1
ATOM 3336 O O . MET A 1 421 ? -11.234 -22.797 -0.767 1 90.31 421 MET A O 1
ATOM 3340 N N . CYS A 1 422 ? -8.969 -22.625 -0.601 1 89.75 422 CYS A N 1
ATOM 3341 C CA . CYS A 1 422 ? -9.055 -21.562 0.396 1 89.75 422 CYS A CA 1
ATOM 3342 C C . CYS A 1 422 ? -9.523 -20.25 -0.234 1 89.75 422 CYS A C 1
ATOM 3344 O O . CYS A 1 422 ? -9.094 -19.906 -1.335 1 89.75 422 CYS A O 1
ATOM 3346 N N . SER A 1 423 ? -10.352 -19.516 0.488 1 89.56 423 SER A N 1
ATOM 3347 C CA . SER A 1 423 ? -10.859 -18.234 -0.015 1 89.56 423 SER A CA 1
ATOM 3348 C C . SER A 1 423 ? -9.734 -17.25 -0.259 1 89.56 423 SER A C 1
ATOM 3350 O O . SER A 1 423 ? -9.781 -16.453 -1.207 1 89.56 423 SER A O 1
ATOM 3352 N N . LYS A 1 424 ? -8.758 -17.281 0.561 1 93.56 424 LYS A N 1
ATOM 3353 C CA . LYS A 1 424 ? -7.637 -16.359 0.439 1 93.56 424 LYS A CA 1
ATOM 3354 C C . LYS A 1 424 ? -6.871 -16.578 -0.86 1 93.56 424 LYS A C 1
ATOM 3356 O O . LYS A 1 424 ? -6.305 -15.648 -1.429 1 93.56 424 LYS A O 1
ATOM 3361 N N . THR A 1 425 ? -6.898 -17.828 -1.339 1 94.94 425 THR A N 1
ATOM 3362 C CA . THR A 1 425 ? -6.172 -18.156 -2.562 1 94.94 425 THR A CA 1
ATOM 3363 C C . THR A 1 425 ? -6.746 -17.391 -3.75 1 94.94 425 THR A C 1
ATOM 3365 O O . THR A 1 425 ? -5.996 -16.891 -4.598 1 94.94 425 THR A O 1
ATOM 3368 N N . ILE A 1 426 ? -8.031 -17.297 -3.787 1 96.5 426 ILE A N 1
ATOM 3369 C CA . ILE A 1 426 ? -8.688 -16.594 -4.879 1 96.5 426 ILE A CA 1
ATOM 3370 C C . ILE A 1 426 ? -8.336 -15.102 -4.812 1 96.5 426 ILE A C 1
ATOM 3372 O O . ILE A 1 426 ? -8.016 -14.484 -5.828 1 96.5 426 ILE A O 1
ATOM 3376 N N . ALA A 1 427 ? -8.414 -14.562 -3.617 1 97.38 427 ALA A N 1
ATOM 3377 C CA . ALA A 1 427 ? -8.055 -13.156 -3.422 1 97.38 427 ALA A CA 1
ATOM 3378 C C . ALA A 1 427 ? -6.609 -12.891 -3.828 1 97.38 427 ALA A C 1
ATOM 3380 O O . ALA A 1 427 ? -6.32 -11.906 -4.5 1 97.38 427 ALA A O 1
ATOM 3381 N N . ASP A 1 428 ? -5.703 -13.734 -3.43 1 97.38 428 ASP A N 1
ATOM 3382 C CA . ASP A 1 428 ? -4.293 -13.625 -3.789 1 97.38 428 ASP A CA 1
ATOM 3383 C C . ASP A 1 428 ? -4.105 -13.672 -5.305 1 97.38 428 ASP A C 1
ATOM 3385 O O . ASP A 1 428 ? -3.256 -12.961 -5.848 1 97.38 428 ASP A O 1
ATOM 3389 N N . CYS A 1 429 ? -4.867 -14.5 -5.93 1 97.75 429 CYS A N 1
ATOM 3390 C CA . CYS A 1 429 ? -4.762 -14.617 -7.379 1 97.75 429 CYS A CA 1
ATOM 3391 C C . CYS A 1 429 ? -5.238 -13.344 -8.062 1 97.75 429 CYS A C 1
ATOM 3393 O O . CYS A 1 429 ? -4.699 -12.945 -9.102 1 97.75 429 CYS A O 1
ATOM 3395 N N . VAL A 1 430 ? -6.301 -12.727 -7.496 1 98 430 VAL A N 1
ATOM 3396 C CA . VAL A 1 430 ? -6.77 -11.445 -8.023 1 98 430 VAL A CA 1
ATOM 3397 C C . VAL A 1 430 ? -5.637 -10.422 -7.988 1 98 430 VAL A C 1
ATOM 3399 O O . VAL A 1 430 ? -5.363 -9.75 -8.984 1 98 430 VAL A O 1
ATOM 3402 N N . GLU A 1 431 ? -4.996 -10.336 -6.879 1 97.88 431 GLU A N 1
ATOM 3403 C CA . GLU A 1 431 ? -3.863 -9.422 -6.734 1 97.88 431 GLU A CA 1
ATOM 3404 C C . GLU A 1 431 ? -2.748 -9.773 -7.715 1 97.88 431 GLU A C 1
ATOM 3406 O O . GLU A 1 431 ? -2.182 -8.883 -8.359 1 97.88 431 GLU A O 1
ATOM 3411 N N . ALA A 1 432 ? -2.459 -11.039 -7.844 1 97.81 432 ALA A N 1
ATOM 3412 C CA . ALA A 1 432 ? -1.396 -11.492 -8.742 1 97.81 432 ALA A CA 1
ATOM 3413 C C . ALA A 1 432 ? -1.717 -11.148 -10.188 1 97.81 432 ALA A C 1
ATOM 3415 O O . ALA A 1 432 ? -0.825 -10.773 -10.961 1 97.81 432 ALA A O 1
ATOM 3416 N N . LEU A 1 433 ? -2.973 -11.297 -10.578 1 97.69 433 LEU A N 1
ATOM 3417 C CA . LEU A 1 433 ? -3.377 -10.953 -11.938 1 97.69 433 LEU A CA 1
ATOM 3418 C C . LEU A 1 433 ? -3.197 -9.461 -12.195 1 97.69 433 LEU A C 1
ATOM 3420 O O . LEU A 1 433 ? -2.754 -9.062 -13.273 1 97.69 433 LEU A O 1
ATOM 3424 N N . ILE A 1 434 ? -3.566 -8.68 -11.211 1 96.25 434 ILE A N 1
ATOM 3425 C CA . ILE A 1 434 ? -3.324 -7.25 -11.328 1 96.25 434 ILE A CA 1
ATOM 3426 C C . ILE A 1 434 ? -1.835 -6.992 -11.539 1 96.25 434 ILE A C 1
ATOM 3428 O O . ILE A 1 434 ? -1.452 -6.207 -12.406 1 96.25 434 ILE A O 1
ATOM 3432 N N . GLY A 1 435 ? -1.022 -7.66 -10.766 1 95.12 435 GLY A N 1
ATOM 3433 C CA . GLY A 1 435 ? 0.417 -7.555 -10.945 1 95.12 435 GLY A CA 1
ATOM 3434 C C . GLY A 1 435 ? 0.879 -7.969 -12.328 1 95.12 435 GLY A C 1
ATOM 3435 O O . GLY A 1 435 ? 1.743 -7.32 -12.922 1 95.12 435 GLY A O 1
ATOM 3436 N N . ALA A 1 436 ? 0.33 -9.047 -12.836 1 95.44 436 ALA A N 1
ATOM 3437 C CA . ALA A 1 436 ? 0.699 -9.539 -14.164 1 95.44 436 ALA A CA 1
ATOM 3438 C C . ALA A 1 436 ? 0.363 -8.516 -15.242 1 95.44 436 ALA A C 1
ATOM 3440 O O . ALA A 1 436 ? 1.172 -8.258 -16.141 1 95.44 436 ALA A O 1
ATOM 3441 N N . TYR A 1 437 ? -0.792 -7.977 -15.172 1 92.38 437 TYR A N 1
ATOM 3442 C CA . TYR A 1 437 ? -1.193 -6.977 -16.156 1 92.38 437 TYR A CA 1
ATOM 3443 C C . TYR A 1 437 ? -0.364 -5.707 -16.016 1 92.38 437 TYR A C 1
ATOM 3445 O O . TYR A 1 437 ? -0.089 -5.023 -17 1 92.38 437 TYR A O 1
ATOM 3453 N N . TYR A 1 438 ? -0.033 -5.383 -14.852 1 90.88 438 TYR A N 1
ATOM 3454 C CA . TYR A 1 438 ? 0.842 -4.234 -14.641 1 90.88 438 TYR A CA 1
ATOM 3455 C C . TYR A 1 438 ? 2.197 -4.457 -15.305 1 90.88 438 TYR A C 1
ATOM 3457 O O . TYR A 1 438 ? 2.709 -3.574 -16 1 90.88 438 TYR A O 1
ATOM 3465 N N . VAL A 1 439 ? 2.752 -5.625 -15.055 1 88.94 439 VAL A N 1
ATOM 3466 C CA . VAL A 1 439 ? 4.059 -5.957 -15.617 1 88.94 439 VAL A CA 1
ATOM 3467 C C . VAL A 1 439 ? 3.98 -5.98 -17.141 1 88.94 439 VAL A C 1
ATOM 3469 O O . VAL A 1 439 ? 4.871 -5.469 -17.812 1 88.94 439 VAL A O 1
ATOM 3472 N N . GLY A 1 440 ? 2.953 -6.543 -17.641 1 84.81 440 GLY A N 1
ATOM 3473 C CA . GLY A 1 440 ? 2.818 -6.715 -19.078 1 84.81 440 GLY A CA 1
ATOM 3474 C C . GLY A 1 440 ? 2.416 -5.441 -19.797 1 84.81 440 GLY A C 1
ATOM 3475 O O . GLY A 1 440 ? 2.816 -5.211 -20.938 1 84.81 440 GLY A O 1
ATOM 3476 N N . GLY A 1 441 ? 1.575 -4.586 -19.156 1 82.81 441 GLY A N 1
ATOM 3477 C CA . GLY A 1 441 ? 1.007 -3.455 -19.859 1 82.81 441 GLY A CA 1
ATOM 3478 C C . GLY A 1 441 ? 1.032 -2.168 -19.062 1 82.81 441 GLY A C 1
ATOM 3479 O O . GLY A 1 441 ? 0.446 -1.164 -19.469 1 82.81 441 GLY A O 1
ATOM 3480 N N . GLY A 1 442 ? 1.611 -2.154 -17.969 1 83.06 442 GLY A N 1
ATOM 3481 C CA . GLY A 1 442 ? 1.701 -0.951 -17.156 1 83.06 442 GLY A CA 1
ATOM 3482 C C . GLY A 1 442 ? 0.446 -0.681 -16.359 1 83.06 442 GLY A C 1
ATOM 3483 O O . GLY A 1 442 ? -0.376 -1.578 -16.156 1 83.06 442 GLY A O 1
ATOM 3484 N N . LEU A 1 443 ? 0.382 0.584 -15.891 1 82.69 443 LEU A N 1
ATOM 3485 C CA . LEU A 1 443 ? -0.712 0.967 -15 1 82.69 443 LEU A CA 1
ATOM 3486 C C . LEU A 1 443 ? -2.045 0.935 -15.742 1 82.69 443 LEU A C 1
ATOM 3488 O O . LEU A 1 443 ? -3.066 0.538 -15.172 1 82.69 443 LEU A O 1
ATOM 3492 N N . ILE A 1 444 ? -2.051 1.299 -16.906 1 82.69 444 ILE A N 1
ATOM 3493 C CA . ILE A 1 444 ? -3.277 1.354 -17.703 1 82.69 444 ILE A CA 1
ATOM 3494 C C . ILE A 1 444 ? -3.869 -0.047 -17.828 1 82.69 444 ILE A C 1
ATOM 3496 O O . ILE A 1 444 ? -5.078 -0.234 -17.672 1 82.69 444 ILE A O 1
ATOM 3500 N N . ALA A 1 445 ? -3.02 -1.034 -18.125 1 88.12 445 ALA A N 1
ATOM 3501 C CA . ALA A 1 445 ? -3.477 -2.416 -18.234 1 88.12 445 ALA A CA 1
ATOM 3502 C C . ALA A 1 445 ? -4.004 -2.936 -16.906 1 88.12 445 ALA A C 1
ATOM 3504 O O . ALA A 1 445 ? -5.012 -3.646 -16.859 1 88.12 445 ALA A O 1
ATOM 3505 N N . ALA A 1 446 ? -3.275 -2.572 -15.828 1 91 446 ALA A N 1
ATOM 3506 C CA . ALA A 1 446 ? -3.709 -2.986 -14.492 1 91 446 ALA A CA 1
ATOM 3507 C C . ALA A 1 446 ? -5.082 -2.41 -14.164 1 91 446 ALA A C 1
ATOM 3509 O O . ALA A 1 446 ? -5.938 -3.107 -13.617 1 91 446 ALA A O 1
ATOM 3510 N N . LEU A 1 447 ? -5.309 -1.127 -14.555 1 89.19 447 LEU A N 1
ATOM 3511 C CA . LEU A 1 447 ? -6.59 -0.478 -14.305 1 89.19 447 LEU A CA 1
ATOM 3512 C C . LEU A 1 447 ? -7.699 -1.135 -15.117 1 89.19 447 LEU A C 1
ATOM 3514 O O . LEU A 1 447 ? -8.828 -1.271 -14.641 1 89.19 447 LEU A O 1
ATOM 3518 N N . HIS A 1 448 ? -7.363 -1.494 -16.297 1 89.44 448 HIS A N 1
ATOM 3519 C CA . HIS A 1 448 ? -8.32 -2.207 -17.141 1 89.44 448 HIS A CA 1
ATOM 3520 C C . HIS A 1 448 ? -8.75 -3.518 -16.5 1 89.44 448 HIS A C 1
ATOM 3522 O O . HIS A 1 448 ? -9.938 -3.844 -16.484 1 89.44 448 HIS A O 1
ATOM 3528 N N . MET A 1 449 ? -7.77 -4.246 -16.016 1 92.31 449 MET A N 1
ATOM 3529 C CA . MET A 1 449 ? -8.031 -5.512 -15.336 1 92.31 449 MET A CA 1
ATOM 3530 C C . MET A 1 449 ? -8.891 -5.293 -14.094 1 92.31 449 MET A C 1
ATOM 3532 O O . MET A 1 449 ? -9.82 -6.062 -13.828 1 92.31 449 MET A O 1
ATOM 3536 N N . MET A 1 450 ? -8.609 -4.266 -13.305 1 94.62 450 MET A N 1
ATOM 3537 C CA . MET A 1 450 ? -9.375 -3.943 -12.109 1 94.62 450 MET A CA 1
ATOM 3538 C C . MET A 1 450 ? -10.82 -3.596 -12.461 1 94.62 450 MET A C 1
ATOM 3540 O O . MET A 1 450 ? -11.75 -4.008 -11.766 1 94.62 450 MET A O 1
ATOM 3544 N N . LYS A 1 451 ? -10.977 -2.863 -13.5 1 91.69 451 LYS A N 1
ATOM 3545 C CA . LYS A 1 451 ? -12.32 -2.521 -13.961 1 91.69 451 LYS A CA 1
ATOM 3546 C C . LYS A 1 451 ? -13.102 -3.771 -14.352 1 91.69 451 LYS A C 1
ATOM 3548 O O . LYS A 1 451 ? -14.289 -3.889 -14.039 1 91.69 451 LYS A O 1
ATOM 3553 N N . TRP A 1 452 ? -12.43 -4.672 -15.102 1 93.06 452 TRP A N 1
ATOM 3554 C CA . TRP A 1 452 ? -13.055 -5.934 -15.477 1 93.06 452 TRP A CA 1
ATOM 3555 C C . TRP A 1 452 ? -13.516 -6.703 -14.25 1 93.06 452 TRP A C 1
ATOM 3557 O O . TRP A 1 452 ? -14.578 -7.336 -14.266 1 93.06 452 TRP A O 1
ATOM 3567 N N . LEU A 1 453 ? -12.742 -6.625 -13.133 1 94.56 453 LEU A N 1
ATOM 3568 C CA . LEU A 1 453 ? -13.055 -7.316 -11.891 1 94.56 453 LEU A CA 1
ATOM 3569 C C . LEU A 1 453 ? -14.188 -6.609 -11.141 1 94.56 453 LEU A C 1
ATOM 3571 O O . LEU A 1 453 ? -14.75 -7.156 -10.195 1 94.56 453 LEU A O 1
ATOM 3575 N N . GLY A 1 454 ? -14.469 -5.344 -11.547 1 91.88 454 GLY A N 1
ATOM 3576 C CA . GLY A 1 454 ? -15.508 -4.574 -10.891 1 91.88 454 GLY A CA 1
ATOM 3577 C C . GLY A 1 454 ? -14.984 -3.719 -9.75 1 91.88 454 GLY A C 1
ATOM 3578 O O . GLY A 1 454 ? -15.758 -3.275 -8.898 1 91.88 454 GLY A O 1
ATOM 3579 N N . ILE A 1 455 ? -13.695 -3.561 -9.664 1 90 455 ILE A N 1
ATOM 3580 C CA . ILE A 1 455 ? -13.102 -2.705 -8.633 1 90 455 ILE A CA 1
ATOM 3581 C C . ILE A 1 455 ? -13.125 -1.252 -9.102 1 90 455 ILE A C 1
ATOM 3583 O O . ILE A 1 455 ? -12.641 -0.935 -10.188 1 90 455 ILE A O 1
ATOM 3587 N N . ASP A 1 456 ? -13.797 -0.394 -8.375 1 77.69 456 ASP A N 1
ATOM 3588 C CA . ASP A 1 456 ? -13.891 1.019 -8.727 1 77.69 456 ASP A CA 1
ATOM 3589 C C . ASP A 1 456 ? -12.523 1.696 -8.633 1 77.69 456 ASP A C 1
ATOM 3591 O O . ASP A 1 456 ? -11.961 1.821 -7.543 1 77.69 456 ASP A O 1
ATOM 3595 N N . SER A 1 457 ? -11.812 1.911 -9.633 1 64.69 457 SER A N 1
ATOM 3596 C CA . SER A 1 457 ? -10.508 2.559 -9.664 1 64.69 457 SER A CA 1
ATOM 3597 C C . SER A 1 457 ? -10.453 3.65 -10.727 1 64.69 457 SER A C 1
ATOM 3599 O O . SER A 1 457 ? -9.375 3.969 -11.242 1 64.69 457 SER A O 1
ATOM 3601 N N . GLY A 1 458 ? -11.633 4.238 -11.203 1 60.56 458 GLY A N 1
ATOM 3602 C CA . GLY A 1 458 ? -11.703 5.148 -12.336 1 60.56 458 GLY A CA 1
ATOM 3603 C C . GLY A 1 458 ? -10.789 6.352 -12.188 1 60.56 458 GLY A C 1
ATOM 3604 O O . GLY A 1 458 ? -11.219 7.406 -11.703 1 60.56 458 GLY A O 1
ATOM 3605 N N . LEU A 1 459 ? -9.43 6.188 -12.078 1 56.16 459 LEU A N 1
ATOM 3606 C CA . LEU A 1 459 ? -8.477 7.289 -12.172 1 56.16 459 LEU A CA 1
ATOM 3607 C C . LEU A 1 459 ? -8.562 7.965 -13.539 1 56.16 459 LEU A C 1
ATOM 3609 O O . LEU A 1 459 ? -8.047 7.434 -14.531 1 56.16 459 LEU A O 1
ATOM 3613 N N . GLU A 1 460 ? -9.758 8.445 -13.914 1 52.06 460 GLU A N 1
ATOM 3614 C CA . GLU A 1 460 ? -9.734 9.227 -15.148 1 52.06 460 GLU A CA 1
ATOM 3615 C C . GLU A 1 460 ? -8.781 10.414 -15.031 1 52.06 460 GLU A C 1
ATOM 3617 O O . GLU A 1 460 ? -8.68 11.031 -13.969 1 52.06 460 GLU A O 1
ATOM 3622 N N . PRO A 1 461 ? -7.832 10.516 -15.875 1 48.81 461 PRO A N 1
ATOM 3623 C CA . PRO A 1 461 ? -6.914 11.656 -15.875 1 48.81 461 PRO A CA 1
ATOM 3624 C C . PRO A 1 461 ? -7.59 12.953 -15.438 1 48.81 461 PRO A C 1
ATOM 3626 O O . PRO A 1 461 ? -6.961 13.797 -14.797 1 48.81 461 PRO A O 1
ATOM 3629 N N . SER A 1 462 ? -8.766 13.109 -15.797 1 49.5 462 SER A N 1
ATOM 3630 C CA . SER A 1 462 ? -9.484 14.344 -15.484 1 49.5 462 SER A CA 1
ATOM 3631 C C . SER A 1 462 ? -9.641 14.531 -13.984 1 49.5 462 SER A C 1
ATOM 3633 O O . SER A 1 462 ? -9.648 15.656 -13.492 1 49.5 462 SER A O 1
ATOM 3635 N N . MET A 1 463 ? -9.672 13.492 -13.32 1 50.34 463 MET A N 1
ATOM 3636 C CA . MET A 1 463 ? -9.906 13.578 -11.883 1 50.34 463 MET A CA 1
ATOM 3637 C C . MET A 1 463 ? -8.656 14.055 -11.148 1 50.34 463 MET A C 1
ATOM 3639 O O . MET A 1 463 ? -8.758 14.719 -10.117 1 50.34 463 MET A O 1
ATOM 3643 N N . VAL A 1 464 ? -7.543 13.695 -11.688 1 48.59 464 VAL A N 1
ATOM 3644 C CA . VAL A 1 464 ? -6.289 14.148 -11.102 1 48.59 464 VAL A CA 1
ATOM 3645 C C . VAL A 1 464 ? -6.23 15.672 -11.117 1 48.59 464 VAL A C 1
ATOM 3647 O O . VAL A 1 464 ? -5.832 16.297 -10.133 1 48.59 464 VAL A O 1
ATOM 3650 N N . ASP A 1 465 ? -6.641 16.266 -12.25 1 48.06 465 ASP A N 1
ATOM 3651 C CA . ASP A 1 465 ? -6.676 17.719 -12.367 1 48.06 465 ASP A CA 1
ATOM 3652 C C . ASP A 1 465 ? -7.605 18.328 -11.32 1 48.06 465 ASP A C 1
ATOM 3654 O O . ASP A 1 465 ? -7.293 19.375 -10.734 1 48.06 465 ASP A O 1
ATOM 3658 N N . GLU A 1 466 ? -8.656 17.734 -11.102 1 48.91 466 GLU A N 1
ATOM 3659 C CA . GLU A 1 466 ? -9.609 18.266 -10.141 1 48.91 466 GLU A CA 1
ATOM 3660 C C . GLU A 1 466 ? -9.07 18.172 -8.719 1 48.91 466 GLU A C 1
ATOM 3662 O O . GLU A 1 466 ? -9.273 19.094 -7.91 1 48.91 466 GLU A O 1
ATOM 3667 N N . ALA A 1 467 ? -8.438 17.141 -8.523 1 50 467 ALA A N 1
ATOM 3668 C CA . ALA A 1 467 ? -7.867 16.984 -7.188 1 50 467 ALA A CA 1
ATOM 3669 C C . ALA A 1 467 ? -6.816 18.047 -6.898 1 50 467 ALA A C 1
ATOM 3671 O O . ALA A 1 467 ? -6.75 18.578 -5.789 1 50 467 ALA A O 1
ATOM 3672 N N . ILE A 1 468 ? -6.023 18.281 -7.91 1 47.19 468 ILE A N 1
ATOM 3673 C CA . ILE A 1 468 ? -5.039 19.359 -7.793 1 47.19 468 ILE A CA 1
ATOM 3674 C C . ILE A 1 468 ? -5.738 20.672 -7.484 1 47.19 468 ILE A C 1
ATOM 3676 O O . ILE A 1 468 ? -5.301 21.438 -6.613 1 47.19 468 ILE A O 1
ATOM 3680 N N . THR A 1 469 ? -6.777 20.875 -8.281 1 45.94 469 THR A N 1
ATOM 3681 C CA . THR A 1 469 ? -7.52 22.109 -8.094 1 45.94 469 THR A CA 1
ATOM 3682 C C . THR A 1 469 ? -8.148 22.156 -6.703 1 45.94 469 THR A C 1
ATOM 3684 O O . THR A 1 469 ? -8.172 23.219 -6.059 1 45.94 469 THR A O 1
ATOM 3687 N N . ALA A 1 470 ? -8.688 21.094 -6.336 1 45.47 470 ALA A N 1
ATOM 3688 C CA . ALA A 1 470 ? -9.344 21.062 -5.031 1 45.47 470 ALA A CA 1
ATOM 3689 C C . ALA A 1 470 ? -8.328 21.219 -3.9 1 45.47 470 ALA A C 1
ATOM 3691 O O . ALA A 1 470 ? -8.602 21.875 -2.898 1 45.47 470 ALA A O 1
ATOM 3692 N N . ALA A 1 471 ? -7.297 20.453 -4.016 1 45.38 471 ALA A N 1
ATOM 3693 C CA . ALA A 1 471 ? -6.223 20.594 -3.031 1 45.38 471 ALA A CA 1
ATOM 3694 C C . ALA A 1 471 ? -5.711 22.031 -2.994 1 45.38 471 ALA A C 1
ATOM 3696 O O . ALA A 1 471 ? -5.387 22.562 -1.925 1 45.38 471 ALA A O 1
ATOM 3697 N N . SER A 1 472 ? -5.523 22.594 -4.215 1 40.59 472 SER A N 1
ATOM 3698 C CA . SER A 1 472 ? -5.129 23.984 -4.289 1 40.59 472 SER A CA 1
ATOM 3699 C C . SER A 1 472 ? -6.16 24.891 -3.617 1 40.59 472 SER A C 1
ATOM 3701 O O . SER A 1 472 ? -5.805 25.891 -3.004 1 40.59 472 SER A O 1
ATOM 3703 N N . LEU A 1 473 ? -7.383 24.547 -3.928 1 37.78 473 LEU A N 1
ATOM 3704 C CA . LEU A 1 473 ? -8.453 25.438 -3.477 1 37.78 473 LEU A CA 1
ATOM 3705 C C . LEU A 1 473 ? -8.602 25.391 -1.96 1 37.78 473 LEU A C 1
ATOM 3707 O O . LEU A 1 473 ? -9.266 26.234 -1.367 1 37.78 473 LEU A O 1
ATOM 3711 N N . HIS A 1 474 ? -8.297 24.297 -1.451 1 37.06 474 HIS A N 1
ATOM 3712 C CA . HIS A 1 474 ? -8.398 24.5 -0.011 1 37.06 474 HIS A CA 1
ATOM 3713 C C . HIS A 1 474 ? -7.43 25.578 0.457 1 37.06 474 HIS A C 1
ATOM 3715 O O . HIS A 1 474 ? -7.18 25.719 1.656 1 37.06 474 HIS A O 1
ATOM 3721 N N . THR A 1 475 ? -6.664 26.047 -0.406 1 34.78 475 THR A N 1
ATOM 3722 C CA . THR A 1 475 ? -6.008 27.297 -0.034 1 34.78 475 THR A CA 1
ATOM 3723 C C . THR A 1 475 ? -7 28.266 0.619 1 34.78 475 THR A C 1
ATOM 3725 O O . THR A 1 475 ? -7.879 28.812 -0.053 1 34.78 475 THR A O 1
ATOM 3728 N N . TYR A 1 476 ? -7.43 27.953 1.643 1 34.41 476 TYR A N 1
ATOM 3729 C CA . TYR A 1 476 ? -8.258 28.875 2.424 1 34.41 476 TYR A CA 1
ATOM 3730 C C . TYR A 1 476 ? -7.727 30.297 2.336 1 34.41 476 TYR A C 1
ATOM 3732 O O . TYR A 1 476 ? -6.672 30.609 2.896 1 34.41 476 TYR A O 1
ATOM 3740 N N . THR A 1 477 ? -7.656 30.828 1.215 1 35.94 477 THR A N 1
ATOM 3741 C CA . THR A 1 477 ? -7.562 32.281 1.342 1 35.94 477 THR A CA 1
ATOM 3742 C C . THR A 1 477 ? -8.633 32.812 2.285 1 35.94 477 THR A C 1
ATOM 3744 O O . THR A 1 477 ? -9.828 32.625 2.055 1 35.94 477 THR A O 1
ATOM 3747 N N . PRO A 1 478 ? -8.32 33.094 3.443 1 37.25 478 PRO A N 1
ATOM 3748 C CA . PRO A 1 478 ? -9.352 33.75 4.254 1 37.25 478 PRO A CA 1
ATOM 3749 C C . PRO A 1 478 ? -10.211 34.719 3.447 1 37.25 478 PRO A C 1
ATOM 3751 O O . PRO A 1 478 ? -9.68 35.562 2.727 1 37.25 478 PRO A O 1
ATOM 3754 N N . LYS A 1 479 ? -11.289 34.312 3.02 1 40.97 479 LYS A N 1
ATOM 3755 C CA . LYS A 1 479 ? -12.195 35.25 2.33 1 40.97 479 LYS A CA 1
ATOM 3756 C C . LYS A 1 479 ? -12.391 36.531 3.119 1 40.97 479 LYS A C 1
ATOM 3758 O O . LYS A 1 479 ? -12.281 36.531 4.348 1 40.97 479 LYS A O 1
ATOM 3763 N N . LEU A 1 480 ? -12.297 37.531 2.412 1 43.19 480 LEU A N 1
ATOM 3764 C CA . LEU A 1 480 ? -12.57 38.875 2.936 1 43.19 480 LEU A CA 1
ATOM 3765 C C . LEU A 1 480 ? -13.711 38.844 3.947 1 43.19 480 LEU A C 1
ATOM 3767 O O . LEU A 1 480 ? -13.664 39.531 4.957 1 43.19 480 LEU A O 1
ATOM 3771 N N . ASN A 1 481 ? -14.602 37.969 3.672 1 43.25 481 ASN A N 1
ATOM 3772 C CA . ASN A 1 481 ? -15.75 37.938 4.574 1 43.25 481 ASN A CA 1
ATOM 3773 C C . ASN A 1 481 ? -15.383 37.312 5.914 1 43.25 481 ASN A C 1
ATOM 3775 O O . ASN A 1 481 ? -15.969 37.625 6.945 1 43.25 481 ASN A O 1
ATOM 3779 N N . GLU A 1 482 ? -14.531 36.406 5.898 1 44.59 482 GLU A N 1
ATOM 3780 C CA . GLU A 1 482 ? -14.164 35.781 7.156 1 44.59 482 GLU A CA 1
ATOM 3781 C C . GLU A 1 482 ? -13.32 36.719 8.023 1 44.59 482 GLU A C 1
ATOM 3783 O O . GLU A 1 482 ? -13.445 36.719 9.25 1 44.59 482 GLU A O 1
ATOM 3788 N N . ILE A 1 483 ? -12.547 37.438 7.398 1 41.66 483 ILE A N 1
ATOM 3789 C CA . ILE A 1 483 ? -11.875 38.531 8.117 1 41.66 483 ILE A CA 1
ATOM 3790 C C . ILE A 1 483 ? -12.914 39.5 8.68 1 41.66 483 ILE A C 1
ATOM 3792 O O . ILE A 1 483 ? -12.797 39.969 9.812 1 41.66 483 ILE A O 1
ATOM 3796 N N . ALA A 1 484 ? -13.914 39.75 7.848 1 44.12 484 ALA A N 1
ATOM 3797 C CA . ALA A 1 484 ? -14.969 40.625 8.305 1 44.12 484 ALA A CA 1
ATOM 3798 C C . ALA A 1 484 ? -15.672 40.094 9.539 1 44.12 484 ALA A C 1
ATOM 3800 O O . ALA A 1 484 ? -15.984 40.812 10.469 1 44.12 484 ALA A O 1
ATOM 3801 N N . ILE A 1 485 ? -15.805 38.844 9.531 1 42.75 485 ILE A N 1
ATOM 3802 C CA . ILE A 1 485 ? -16.5 38.219 10.656 1 42.75 485 ILE A CA 1
ATOM 3803 C C . ILE A 1 485 ? -15.602 38.281 11.898 1 42.75 485 ILE A C 1
ATOM 3805 O O . ILE A 1 485 ? -16.078 38.5 13.008 1 42.75 485 ILE A O 1
ATOM 3809 N N . LEU A 1 486 ? -14.461 38.094 11.656 1 40.44 486 LEU A N 1
ATOM 3810 C CA . LEU A 1 486 ? -13.523 38.156 12.773 1 40.44 486 LEU A CA 1
ATOM 3811 C C . LEU A 1 486 ? -13.43 39.562 13.32 1 40.44 486 LEU A C 1
ATOM 3813 O O . LEU A 1 486 ? -13.289 39.781 14.531 1 40.44 486 LEU A O 1
ATOM 3817 N N . GLU A 1 487 ? -13.523 40.5 12.359 1 42.28 487 GLU A N 1
ATOM 3818 C CA . GLU A 1 487 ? -13.562 41.875 12.766 1 42.28 487 GLU A CA 1
ATOM 3819 C C . GLU A 1 487 ? -14.836 42.188 13.547 1 42.28 487 GLU A C 1
ATOM 3821 O O . GLU A 1 487 ? -14.836 43.062 14.422 1 42.28 487 GLU A O 1
ATOM 3826 N N . THR A 1 488 ? -15.859 41.531 13.156 1 41.75 488 THR A N 1
ATOM 3827 C CA . THR A 1 488 ? -17.109 41.844 13.836 1 41.75 488 THR A CA 1
ATOM 3828 C C . THR A 1 488 ? -17.125 41.25 15.25 1 41.75 488 THR A C 1
ATOM 3830 O O . THR A 1 488 ? -17.953 41.625 16.078 1 41.75 488 THR A O 1
ATOM 3833 N N . LYS A 1 489 ? -16.281 40.25 15.406 1 40.62 489 LYS A N 1
ATOM 3834 C CA . LYS A 1 489 ? -16.328 39.719 16.766 1 40.62 489 LYS A CA 1
ATOM 3835 C C . LYS A 1 489 ? -15.391 40.469 17.688 1 40.62 489 LYS A C 1
ATOM 3837 O O . LYS A 1 489 ? -14.258 40.781 17.328 1 40.62 489 LYS A O 1
ATOM 3842 N N . MET B 1 1 ? 14.977 59.312 12.273 1 79.31 1 MET B N 1
ATOM 3843 C CA . MET B 1 1 ? 13.914 59.875 13.109 1 79.31 1 MET B CA 1
ATOM 3844 C C . MET B 1 1 ? 12.625 59.094 12.953 1 79.31 1 MET B C 1
ATOM 3846 O O . MET B 1 1 ? 12.023 58.656 13.938 1 79.31 1 MET B O 1
ATOM 3850 N N . LYS B 1 2 ? 12.367 58.656 11.695 1 87.56 2 LYS B N 1
ATOM 3851 C CA . LYS B 1 2 ? 11.109 57.969 11.422 1 87.56 2 LYS B CA 1
ATOM 3852 C C . LYS B 1 2 ? 11.148 56.531 11.93 1 87.56 2 LYS B C 1
ATOM 3854 O O . LYS B 1 2 ? 10.18 56.031 12.508 1 87.56 2 LYS B O 1
ATOM 3859 N N . VAL B 1 3 ? 12.305 55.969 11.867 1 89.69 3 VAL B N 1
ATOM 3860 C CA . VAL B 1 3 ? 12.453 54.594 12.305 1 89.69 3 VAL B CA 1
ATOM 3861 C C . VAL B 1 3 ? 12.359 54.531 13.828 1 89.69 3 VAL B C 1
ATOM 3863 O O . VAL B 1 3 ? 11.773 53.594 14.375 1 89.69 3 VAL B O 1
ATOM 3866 N N . ALA B 1 4 ? 12.891 55.438 14.43 1 91.31 4 ALA B N 1
ATOM 3867 C CA . ALA B 1 4 ? 12.844 55.469 15.891 1 91.31 4 ALA B CA 1
ATOM 3868 C C . ALA B 1 4 ? 11.406 55.625 16.391 1 91.31 4 ALA B C 1
ATOM 3870 O O . ALA B 1 4 ? 11.023 55 17.391 1 91.31 4 ALA B O 1
ATOM 3871 N N . LYS B 1 5 ? 10.633 56.438 15.703 1 93.38 5 LYS B N 1
ATOM 3872 C CA . LYS B 1 5 ? 9.227 56.594 16.078 1 93.38 5 LYS B CA 1
ATOM 3873 C C . LYS B 1 5 ? 8.43 55.312 15.82 1 93.38 5 LYS B C 1
ATOM 3875 O O . LYS B 1 5 ? 7.535 54.969 16.594 1 93.38 5 LYS B O 1
ATOM 3880 N N . ALA B 1 6 ? 8.812 54.719 14.742 1 93.12 6 ALA B N 1
ATOM 3881 C CA . ALA B 1 6 ? 8.148 53.438 14.43 1 93.12 6 ALA B CA 1
ATOM 3882 C C . ALA B 1 6 ? 8.438 52.406 15.492 1 93.12 6 ALA B C 1
ATOM 3884 O O . ALA B 1 6 ? 7.551 51.625 15.859 1 93.12 6 ALA B O 1
ATOM 3885 N N . LYS B 1 7 ? 9.633 52.375 15.938 1 93.5 7 LYS B N 1
ATOM 3886 C CA . LYS B 1 7 ? 10.008 51.438 17.016 1 93.5 7 LYS B CA 1
ATOM 3887 C C . LYS B 1 7 ? 9.242 51.75 18.297 1 93.5 7 LYS B C 1
ATOM 3889 O O . LYS B 1 7 ? 8.812 50.844 19 1 93.5 7 LYS B O 1
ATOM 3894 N N . SER B 1 8 ? 9.086 53.031 18.516 1 94.12 8 SER B N 1
ATOM 3895 C CA . SER B 1 8 ? 8.344 53.438 19.688 1 94.12 8 SER B CA 1
ATOM 3896 C C . SER B 1 8 ? 6.883 53 19.609 1 94.12 8 SER B C 1
ATOM 3898 O O . SER B 1 8 ? 6.281 52.656 20.625 1 94.12 8 SER B O 1
ATOM 3900 N N . PHE B 1 9 ? 6.453 53.094 18.422 1 94.25 9 PHE B N 1
ATOM 3901 C CA . PHE B 1 9 ? 5.086 52.625 18.219 1 94.25 9 PHE B CA 1
ATOM 3902 C C . PHE B 1 9 ? 4.945 51.156 18.594 1 94.25 9 PHE B C 1
ATOM 3904 O O . PHE B 1 9 ? 4.016 50.781 19.312 1 94.25 9 PHE B O 1
ATOM 3911 N N . HIS B 1 10 ? 5.816 50.344 18.125 1 94.19 10 HIS B N 1
ATOM 3912 C CA . HIS B 1 10 ? 5.812 48.906 18.469 1 94.19 10 HIS B CA 1
ATOM 3913 C C . HIS B 1 10 ? 5.879 48.719 19.969 1 94.19 10 HIS B C 1
ATOM 3915 O O . HIS B 1 10 ? 5.105 47.938 20.531 1 94.19 10 HIS B O 1
ATOM 3921 N N . GLU B 1 11 ? 6.789 49.406 20.562 1 94.38 11 GLU B N 1
ATOM 3922 C CA . GLU B 1 11 ? 7.062 49.25 21.984 1 94.38 11 GLU B CA 1
ATOM 3923 C C . GLU B 1 11 ? 5.84 49.625 22.828 1 94.38 11 GLU B C 1
ATOM 3925 O O . GLU B 1 11 ? 5.508 48.906 23.781 1 94.38 11 GLU B O 1
ATOM 3930 N N . LEU B 1 12 ? 5.227 50.594 22.438 1 94.19 12 LEU B N 1
ATOM 3931 C CA . LEU B 1 12 ? 4.078 51.062 23.219 1 94.19 12 LEU B CA 1
ATOM 3932 C C . LEU B 1 12 ? 2.854 50.188 22.922 1 94.19 12 LEU B C 1
ATOM 3934 O O . LEU B 1 12 ? 2.213 49.688 23.844 1 94.19 12 LEU B O 1
ATOM 3938 N N . PHE B 1 13 ? 2.623 50.062 21.719 1 91.94 13 PHE B N 1
ATOM 3939 C CA . PHE B 1 13 ? 1.332 49.531 21.328 1 91.94 13 PHE B CA 1
ATOM 3940 C C . PHE B 1 13 ? 1.27 48.031 21.625 1 91.94 13 PHE B C 1
ATOM 3942 O O . PHE B 1 13 ? 0.292 47.531 22.188 1 91.94 13 PHE B O 1
ATOM 3949 N N . PHE B 1 14 ? 2.24 47.219 21.266 1 92.81 14 PHE B N 1
ATOM 3950 C CA . PHE B 1 14 ? 2.189 45.781 21.453 1 92.81 14 PHE B CA 1
ATOM 3951 C C . PHE B 1 14 ? 2.352 45.438 22.922 1 92.81 14 PHE B C 1
ATOM 3953 O O . PHE B 1 14 ? 1.775 44.438 23.391 1 92.81 14 PHE B O 1
ATOM 3960 N N . ASN B 1 15 ? 3.146 46.188 23.609 1 92.62 15 ASN B N 1
ATOM 3961 C CA . ASN B 1 15 ? 3.232 45.938 25.047 1 92.62 15 ASN B CA 1
ATOM 3962 C C . ASN B 1 15 ? 1.961 46.375 25.766 1 92.62 15 ASN B C 1
ATOM 3964 O O . ASN B 1 15 ? 1.578 45.781 26.781 1 92.62 15 ASN B O 1
ATOM 3968 N N . GLY B 1 16 ? 1.347 47.375 25.297 1 91.75 16 GLY B N 1
ATOM 3969 C CA . GLY B 1 16 ? 0.1 47.812 25.891 1 91.75 16 GLY B CA 1
ATOM 3970 C C . GLY B 1 16 ? -1.065 46.875 25.625 1 91.75 16 GLY B C 1
ATOM 3971 O O . GLY B 1 16 ? -1.92 46.688 26.5 1 91.75 16 GLY B O 1
ATOM 3972 N N . LEU B 1 17 ? -1.063 46.344 24.5 1 90.5 17 LEU B N 1
ATOM 3973 C CA . LEU B 1 17 ? -2.174 45.5 24.094 1 90.5 17 LEU B CA 1
ATOM 3974 C C . LEU B 1 17 ? -1.979 44.062 24.625 1 90.5 17 LEU B C 1
ATOM 3976 O O . LEU B 1 17 ? -2.918 43.469 25.141 1 90.5 17 LEU B O 1
ATOM 3980 N N . PHE B 1 18 ? -0.75 43.562 24.359 1 90.69 18 PHE B N 1
ATOM 3981 C CA . PHE B 1 18 ? -0.544 42.125 24.609 1 90.69 18 PHE B CA 1
ATOM 3982 C C . PHE B 1 18 ? 0.436 41.938 25.766 1 90.69 18 PHE B C 1
ATOM 3984 O O . PHE B 1 18 ? 0.732 40.781 26.141 1 90.69 18 PHE B O 1
ATOM 3991 N N . GLY B 1 19 ? 0.907 42.938 26.281 1 90 19 GLY B N 1
ATOM 3992 C CA . GLY B 1 19 ? 1.869 42.844 27.375 1 90 19 GLY B CA 1
ATOM 3993 C C . GLY B 1 19 ? 1.519 43.75 28.562 1 90 19 GLY B C 1
ATOM 3994 O O . GLY B 1 19 ? 0.347 43.875 28.922 1 90 19 GLY B O 1
ATOM 3995 N N . ARG B 1 20 ? 2.67 44.188 29.219 1 89.56 20 ARG B N 1
ATOM 3996 C CA . ARG B 1 20 ? 2.535 45.062 30.391 1 89.56 20 ARG B CA 1
ATOM 3997 C C . ARG B 1 20 ? 3.525 46.219 30.312 1 89.56 20 ARG B C 1
ATOM 3999 O O . ARG B 1 20 ? 4.738 46 30.391 1 89.56 20 ARG B O 1
ATOM 4006 N N . LEU B 1 21 ? 2.936 47.344 30.203 1 91.94 21 LEU B N 1
ATOM 4007 C CA . LEU B 1 21 ? 3.795 48.531 30.125 1 91.94 21 LEU B CA 1
ATOM 4008 C C . LEU B 1 21 ? 4.246 48.938 31.516 1 91.94 21 LEU B C 1
ATOM 4010 O O . LEU B 1 21 ? 5.348 49.469 31.688 1 91.94 21 LEU B O 1
ATOM 4014 N N . ILE B 1 22 ? 3.365 48.75 32.5 1 91.19 22 ILE B N 1
ATOM 4015 C CA . ILE B 1 22 ? 3.682 49.094 33.875 1 91.19 22 ILE B CA 1
ATOM 4016 C C . ILE B 1 22 ? 3.656 47.844 34.75 1 91.19 22 ILE B C 1
ATOM 4018 O O . ILE B 1 22 ? 2.68 47.094 34.75 1 91.19 22 ILE B O 1
ATOM 4022 N N . ARG B 1 23 ? 4.77 47.531 35.375 1 85.75 23 ARG B N 1
ATOM 4023 C CA . ARG B 1 23 ? 4.902 46.375 36.25 1 85.75 23 ARG B CA 1
ATOM 4024 C C . ARG B 1 23 ? 5.293 46.781 37.656 1 85.75 23 ARG B C 1
ATOM 4026 O O . ARG B 1 23 ? 5.879 47.844 37.875 1 85.75 23 ARG B O 1
ATOM 4033 N N . LYS B 1 24 ? 4.816 45.906 38.562 1 78 24 LYS B N 1
ATOM 4034 C CA . LYS B 1 24 ? 5.234 46.125 39.969 1 78 24 LYS B CA 1
ATOM 4035 C C . LYS B 1 24 ? 6.68 45.688 40.156 1 78 24 LYS B C 1
ATOM 4037 O O . LYS B 1 24 ? 7.098 44.625 39.688 1 78 24 LYS B O 1
ATOM 4042 N N . SER B 1 25 ? 7.488 46.594 40.562 1 69.81 25 SER B N 1
ATOM 4043 C CA . SER B 1 25 ? 8.906 46.312 40.75 1 69.81 25 SER B CA 1
ATOM 4044 C C . SER B 1 25 ? 9.109 45.156 41.75 1 69.81 25 SER B C 1
ATOM 4046 O O . SER B 1 25 ? 8.383 45.031 42.719 1 69.81 25 SER B O 1
ATOM 4048 N N . LYS B 1 26 ? 9.836 44.031 41.375 1 63.84 26 LYS B N 1
ATOM 4049 C CA . LYS B 1 26 ? 10.18 42.938 42.25 1 63.84 26 LYS B CA 1
ATOM 4050 C C . LYS B 1 26 ? 10.992 43.406 43.438 1 63.84 26 LYS B C 1
ATOM 4052 O O . LYS B 1 26 ? 11.125 42.719 44.438 1 63.84 26 LYS B O 1
ATOM 4057 N N . SER B 1 27 ? 11.812 44.344 43.156 1 53.94 27 SER B N 1
ATOM 4058 C CA . SER B 1 27 ? 12.734 44.719 44.219 1 53.94 27 SER B CA 1
ATOM 4059 C C . SER B 1 27 ? 11.992 45.406 45.375 1 53.94 27 SER B C 1
ATOM 4061 O O . SER B 1 27 ? 12.469 46.375 45.938 1 53.94 27 SER B O 1
ATOM 4063 N N . GLY B 1 28 ? 11.008 44.844 45.969 1 53.84 28 GLY B N 1
ATOM 4064 C CA . GLY B 1 28 ? 10.508 44.875 47.344 1 53.84 28 GLY B CA 1
ATOM 4065 C C . GLY B 1 28 ? 9.555 46.031 47.594 1 53.84 28 GLY B C 1
ATOM 4066 O O . GLY B 1 28 ? 8.766 46 48.531 1 53.84 28 GLY B O 1
ATOM 4067 N N . ASN B 1 29 ? 9.836 47.25 47.219 1 54.06 29 ASN B N 1
ATOM 4068 C CA . ASN B 1 29 ? 9.07 48.281 47.906 1 54.06 29 ASN B CA 1
ATOM 4069 C C . ASN B 1 29 ? 7.754 48.562 47.188 1 54.06 29 ASN B C 1
ATOM 4071 O O . ASN B 1 29 ? 7.145 49.625 47.406 1 54.06 29 ASN B O 1
ATOM 4075 N N . GLY B 1 30 ? 7.223 47.75 46.344 1 61.59 30 GLY B N 1
ATOM 4076 C CA . GLY B 1 30 ? 5.879 47.906 45.781 1 61.59 30 GLY B CA 1
ATOM 4077 C C . GLY B 1 30 ? 5.781 48.969 44.719 1 61.59 30 GLY B C 1
ATOM 4078 O O . GLY B 1 30 ? 4.684 49.406 44.406 1 61.59 30 GLY B O 1
ATOM 4079 N N . GLU B 1 31 ? 6.895 49.531 44.25 1 72.81 31 GLU B N 1
ATOM 4080 C CA . GLU B 1 31 ? 6.863 50.625 43.312 1 72.81 31 GLU B CA 1
ATOM 4081 C C . GLU B 1 31 ? 6.613 50.156 41.875 1 72.81 31 GLU B C 1
ATOM 4083 O O . GLU B 1 31 ? 6.996 49.031 41.531 1 72.81 31 GLU B O 1
ATOM 4088 N N . ARG B 1 32 ? 5.758 50.875 41.188 1 81.94 32 ARG B N 1
ATOM 4089 C CA . ARG B 1 32 ? 5.422 50.625 39.781 1 81.94 32 ARG B CA 1
ATOM 4090 C C . ARG B 1 32 ? 6.516 51.094 38.844 1 81.94 32 ARG B C 1
ATOM 4092 O O . ARG B 1 32 ? 7.109 52.156 39.094 1 81.94 32 ARG B O 1
ATOM 4099 N N . GLU B 1 33 ? 6.906 50.219 37.938 1 86.44 33 GLU B N 1
ATOM 4100 C CA . GLU B 1 33 ? 7.938 50.531 36.969 1 86.44 33 GLU B CA 1
ATOM 4101 C C . GLU B 1 33 ? 7.367 50.562 35.562 1 86.44 33 GLU B C 1
ATOM 4103 O O . GLU B 1 33 ? 6.543 49.719 35.188 1 86.44 33 GLU B O 1
ATOM 4108 N N . PHE B 1 34 ? 7.789 51.625 34.875 1 90.5 34 PHE B N 1
ATOM 4109 C CA . PHE B 1 34 ? 7.426 51.75 33.469 1 90.5 34 PHE B CA 1
ATOM 4110 C C . PHE B 1 34 ? 8.414 51 32.594 1 90.5 34 PHE B C 1
ATOM 4112 O O . PHE B 1 34 ? 9.617 51.281 32.625 1 90.5 34 PHE B O 1
ATOM 4119 N N . LEU B 1 35 ? 8.016 50.062 31.797 1 90.31 35 LEU B N 1
ATOM 4120 C CA . LEU B 1 35 ? 8.836 49.156 30.984 1 90.31 35 LEU B CA 1
ATOM 4121 C C . LEU B 1 35 ? 9.75 49.938 30.062 1 90.31 35 LEU B C 1
ATOM 4123 O O . LEU B 1 35 ? 10.906 49.562 29.844 1 90.31 35 LEU B O 1
ATOM 4127 N N . LEU B 1 36 ? 9.25 51.094 29.562 1 91.25 36 LEU B N 1
ATOM 4128 C CA . LEU B 1 36 ? 9.969 51.844 28.547 1 91.25 36 LEU B CA 1
ATOM 4129 C C . LEU B 1 36 ? 10.711 53.031 29.156 1 91.25 36 LEU B C 1
ATOM 4131 O O . LEU B 1 36 ? 10.992 54.031 28.484 1 91.25 36 LEU B O 1
ATOM 4135 N N . GLN B 1 37 ? 10.938 52.938 30.406 1 87.06 37 GLN B N 1
ATOM 4136 C CA . GLN B 1 37 ? 11.625 54.031 31.109 1 87.06 37 GLN B CA 1
ATOM 4137 C C . GLN B 1 37 ? 13.086 54.125 30.672 1 87.06 37 GLN B C 1
ATOM 4139 O O . GLN B 1 37 ? 13.609 55.219 30.469 1 87.06 37 GLN B O 1
ATOM 4144 N N . LYS B 1 38 ? 13.703 52.875 30.594 1 80.5 38 LYS B N 1
ATOM 4145 C CA . LYS B 1 38 ? 15.125 52.844 30.234 1 80.5 38 LYS B CA 1
ATOM 4146 C C . LYS B 1 38 ? 15.32 52.406 28.797 1 80.5 38 LYS B C 1
ATOM 4148 O O . LYS B 1 38 ? 14.383 52.406 28 1 80.5 38 LYS B O 1
ATOM 4153 N N . ASP B 1 39 ? 16.469 52.094 28.547 1 81.25 39 ASP B N 1
ATOM 4154 C CA . ASP B 1 39 ? 16.891 51.688 27.203 1 81.25 39 ASP B CA 1
ATOM 4155 C C . ASP B 1 39 ? 16.109 50.438 26.75 1 81.25 39 ASP B C 1
ATOM 4157 O O . ASP B 1 39 ? 16.047 49.469 27.484 1 81.25 39 ASP B O 1
ATOM 4161 N N . THR B 1 40 ? 15.516 50.594 25.594 1 84.44 40 THR B N 1
ATOM 4162 C CA . THR B 1 40 ? 14.625 49.594 25.062 1 84.44 40 THR B CA 1
ATOM 4163 C C . THR B 1 40 ? 15.359 48.688 24.047 1 84.44 40 THR B C 1
ATOM 4165 O O . THR B 1 40 ? 14.734 47.938 23.312 1 84.44 40 THR B O 1
ATOM 4168 N N . GLU B 1 41 ? 16.625 48.75 24.031 1 84 41 GLU B N 1
ATOM 4169 C CA . GLU B 1 41 ? 17.391 47.969 23.047 1 84 41 GLU B CA 1
ATOM 4170 C C . GLU B 1 41 ? 17.234 46.469 23.266 1 84 41 GLU B C 1
ATOM 4172 O O . GLU B 1 41 ? 17.281 45.688 22.312 1 84 41 GLU B O 1
ATOM 4177 N N . LEU B 1 42 ? 16.938 46.125 24.438 1 83.44 42 LEU B N 1
ATOM 4178 C CA . LEU B 1 42 ? 16.844 44.688 24.781 1 83.44 42 LEU B CA 1
ATOM 4179 C C . LEU B 1 42 ? 15.555 44.094 24.219 1 83.44 42 LEU B C 1
ATOM 4181 O O . LEU B 1 42 ? 15.43 42.875 24.109 1 83.44 42 LEU B O 1
ATOM 4185 N N . LEU B 1 43 ? 14.602 44.938 23.875 1 90.06 43 LEU B N 1
ATOM 4186 C CA . LEU B 1 43 ? 13.32 44.438 23.359 1 90.06 43 LEU B CA 1
ATOM 4187 C C . LEU B 1 43 ? 13.422 44.094 21.875 1 90.06 43 LEU B C 1
ATOM 4189 O O . LEU B 1 43 ? 12.523 43.469 21.328 1 90.06 43 LEU B O 1
ATOM 4193 N N . TRP B 1 44 ? 14.539 44.469 21.328 1 90.25 44 TRP B N 1
ATOM 4194 C CA . TRP B 1 44 ? 14.688 44.281 19.891 1 90.25 44 TRP B CA 1
ATOM 4195 C C . TRP B 1 44 ? 15.766 43.25 19.594 1 90.25 44 TRP B C 1
ATOM 4197 O O . TRP B 1 44 ? 16.891 43.344 20.094 1 90.25 44 TRP B O 1
ATOM 4207 N N . SER B 1 45 ? 15.352 42.219 18.891 1 86 45 SER B N 1
ATOM 4208 C CA . SER B 1 45 ? 16.266 41.156 18.469 1 86 45 SER B CA 1
ATOM 4209 C C . SER B 1 45 ? 16.609 41.281 17 1 86 45 SER B C 1
ATOM 4211 O O . SER B 1 45 ? 15.742 41.562 16.172 1 86 45 SER B O 1
ATOM 4213 N N . PRO B 1 46 ? 17.797 41.031 16.625 1 82.94 46 PRO B N 1
ATOM 4214 C CA . PRO B 1 46 ? 18.188 41.094 15.211 1 82.94 46 PRO B CA 1
ATOM 4215 C C . PRO B 1 46 ? 17.609 39.938 14.383 1 82.94 46 PRO B C 1
ATOM 4217 O O . PRO B 1 46 ? 17.5 40.031 13.164 1 82.94 46 PRO B O 1
ATOM 4220 N N . LYS B 1 47 ? 17.219 38.906 14.984 1 78.88 47 LYS B N 1
ATOM 4221 C CA . LYS B 1 47 ? 16.719 37.75 14.266 1 78.88 47 LYS B CA 1
ATOM 4222 C C . LYS B 1 47 ? 15.297 37.969 13.758 1 78.88 47 LYS B C 1
ATOM 4224 O O . LYS B 1 47 ? 14.875 37.375 12.773 1 78.88 47 LYS B O 1
ATOM 4229 N N . ASN B 1 48 ? 14.602 38.75 14.414 1 79.56 48 ASN B N 1
ATOM 4230 C CA . ASN B 1 48 ? 13.219 39.031 14.055 1 79.56 48 ASN B CA 1
ATOM 4231 C C . ASN B 1 48 ? 12.953 40.531 14.008 1 79.56 48 ASN B C 1
ATOM 4233 O O . ASN B 1 48 ? 12.406 41.125 14.945 1 79.56 48 ASN B O 1
ATOM 4237 N N . SER B 1 49 ? 13.391 41.156 12.891 1 82.81 49 SER B N 1
ATOM 4238 C CA . SER B 1 49 ? 13.227 42.594 12.844 1 82.81 49 SER B CA 1
ATOM 4239 C C . SER B 1 49 ? 12.297 43 11.711 1 82.81 49 SER B C 1
ATOM 4241 O O . SER B 1 49 ? 12.664 42.938 10.539 1 82.81 49 SER B O 1
ATOM 4243 N N . TYR B 1 50 ? 11.188 43.25 12.055 1 88.38 50 TYR B N 1
ATOM 4244 C CA . TYR B 1 50 ? 10.219 43.812 11.125 1 88.38 50 TYR B CA 1
ATOM 4245 C C . TYR B 1 50 ? 9.305 44.812 11.812 1 88.38 50 TYR B C 1
ATOM 4247 O O . TYR B 1 50 ? 9.258 44.875 13.039 1 88.38 50 TYR B O 1
ATOM 4255 N N . LEU B 1 51 ? 8.648 45.625 11.047 1 91.69 51 LEU B N 1
ATOM 4256 C CA . LEU B 1 51 ? 7.75 46.656 11.57 1 91.69 51 LEU B CA 1
ATOM 4257 C C . LEU B 1 51 ? 6.34 46.469 11.016 1 91.69 51 LEU B C 1
ATOM 4259 O O . LEU B 1 51 ? 6.164 46.219 9.828 1 91.69 51 LEU B O 1
ATOM 4263 N N . LEU B 1 52 ? 5.445 46.406 11.867 1 91.38 52 LEU B N 1
ATOM 4264 C CA . LEU B 1 52 ? 4.027 46.438 11.531 1 91.38 52 LEU B CA 1
ATOM 4265 C C . LEU B 1 52 ? 3.426 47.812 11.82 1 91.38 52 LEU B C 1
ATOM 4267 O O . LEU B 1 52 ? 3.277 48.188 12.984 1 91.38 52 LEU B O 1
ATOM 4271 N N . LEU B 1 53 ? 2.994 48.5 10.789 1 91.81 53 LEU B N 1
ATOM 4272 C CA . LEU B 1 53 ? 2.588 49.906 10.953 1 91.81 53 LEU B CA 1
ATOM 4273 C C . LEU B 1 53 ? 1.184 50.125 10.398 1 91.81 53 LEU B C 1
ATOM 4275 O O . LEU B 1 53 ? 0.774 49.438 9.445 1 91.81 53 LEU B O 1
ATOM 4279 N N . PRO B 1 54 ? 0.444 51.031 11.055 1 90.94 54 PRO B N 1
ATOM 4280 C CA . PRO B 1 54 ? -0.89 51.344 10.547 1 90.94 54 PRO B CA 1
ATOM 4281 C C . PRO B 1 54 ? -0.846 52.188 9.273 1 90.94 54 PRO B C 1
ATOM 4283 O O . PRO B 1 54 ? 0.079 53 9.094 1 90.94 54 PRO B O 1
ATOM 4286 N N . LEU B 1 55 ? -1.865 52.031 8.477 1 86.06 55 LEU B N 1
ATOM 4287 C CA . LEU B 1 55 ? -1.977 52.75 7.227 1 86.06 55 LEU B CA 1
ATOM 4288 C C . LEU B 1 55 ? -3.092 53.812 7.312 1 86.06 55 LEU B C 1
ATOM 4290 O O . LEU B 1 55 ? -4.043 53.625 8.078 1 86.06 55 LEU B O 1
ATOM 4294 N N . GLU B 1 56 ? -2.924 54.875 6.578 1 80.44 56 GLU B N 1
ATOM 4295 C CA . GLU B 1 56 ? -3.941 55.938 6.531 1 80.44 56 GLU B CA 1
ATOM 4296 C C . GLU B 1 56 ? -5.082 55.531 5.59 1 80.44 56 GLU B C 1
ATOM 4298 O O . GLU B 1 56 ? -4.848 54.969 4.527 1 80.44 56 GLU B O 1
ATOM 4303 N N . LYS B 1 57 ? -6.418 55.344 6.098 1 70.06 57 LYS B N 1
ATOM 4304 C CA . LYS B 1 57 ? -7.543 55.094 5.203 1 70.06 57 LYS B CA 1
ATOM 4305 C C . LYS B 1 57 ? -7.691 56.219 4.18 1 70.06 57 LYS B C 1
ATOM 4307 O O . LYS B 1 57 ? -7.84 57.375 4.551 1 70.06 57 LYS B O 1
ATOM 4312 N N . SER B 1 58 ? -6.891 56.375 3.291 1 58.75 58 SER B N 1
ATOM 4313 C CA . SER B 1 58 ? -7.172 57.438 2.34 1 58.75 58 SER B CA 1
ATOM 4314 C C . SER B 1 58 ? -8.43 57.156 1.528 1 58.75 58 SER B C 1
ATOM 4316 O O . SER B 1 58 ? -8.703 56 1.192 1 58.75 58 SER B O 1
ATOM 4318 N N . ASN B 1 59 ? -9.57 57.938 1.86 1 53.34 59 ASN B N 1
ATOM 4319 C CA . ASN B 1 59 ? -10.789 57.875 1.051 1 53.34 59 ASN B CA 1
ATOM 4320 C C . ASN B 1 59 ? -10.484 57.5 -0.391 1 53.34 59 ASN B C 1
ATOM 4322 O O . ASN B 1 59 ? -11.391 57.125 -1.14 1 53.34 59 ASN B O 1
ATOM 4326 N N . ASP B 1 60 ? -9.562 58 -0.918 1 47.94 60 ASP B N 1
ATOM 4327 C CA . ASP B 1 60 ? -9.375 57.719 -2.34 1 47.94 60 ASP B CA 1
ATOM 4328 C C . ASP B 1 60 ? -8.688 56.375 -2.553 1 47.94 60 ASP B C 1
ATOM 4330 O O . ASP B 1 60 ? -7.457 56.312 -2.633 1 47.94 60 ASP B O 1
ATOM 4334 N N . ILE B 1 61 ? -9.281 55.406 -1.982 1 50.22 61 ILE B N 1
ATOM 4335 C CA . ILE B 1 61 ? -8.844 54.031 -2.133 1 50.22 61 ILE B CA 1
ATOM 4336 C C . ILE B 1 61 ? -8.336 53.812 -3.555 1 50.22 61 ILE B C 1
ATOM 4338 O O . ILE B 1 61 ? -7.848 52.719 -3.879 1 50.22 61 ILE B O 1
ATOM 4342 N N . CYS B 1 62 ? -8.977 54.625 -4.398 1 45.03 62 CYS B N 1
ATOM 4343 C CA . CYS B 1 62 ? -8.695 54.281 -5.785 1 45.03 62 CYS B CA 1
ATOM 4344 C C . CYS B 1 62 ? -7.195 54.156 -6.023 1 45.03 62 CYS B C 1
ATOM 4346 O O . CYS B 1 62 ? -6.766 53.469 -6.965 1 45.03 62 CYS B O 1
ATOM 4348 N N . MET B 1 63 ? -6.414 55.281 -6.012 1 46.59 63 MET B N 1
ATOM 4349 C CA . MET B 1 63 ? -5.195 55.406 -6.797 1 46.59 63 MET B CA 1
ATOM 4350 C C . MET B 1 63 ? -3.996 54.812 -6.066 1 46.59 63 MET B C 1
ATOM 4352 O O . MET B 1 63 ? -3.203 55.562 -5.469 1 46.59 63 MET B O 1
ATOM 4356 N N . GLY B 1 64 ? -3.803 53.562 -5.672 1 55.72 64 GLY B N 1
ATOM 4357 C CA . GLY B 1 64 ? -2.73 52.594 -5.613 1 55.72 64 GLY B CA 1
ATOM 4358 C C . GLY B 1 64 ? -1.859 52.719 -4.379 1 55.72 64 GLY B C 1
ATOM 4359 O O . GLY B 1 64 ? -1.065 51.844 -4.07 1 55.72 64 GLY B O 1
ATOM 4360 N N . SER B 1 65 ? -1.394 54.031 -3.832 1 64.25 65 SER B N 1
ATOM 4361 C CA . SER B 1 65 ? -0.237 54.062 -2.943 1 64.25 65 SER B CA 1
ATOM 4362 C C . SER B 1 65 ? -0.664 54.031 -1.479 1 64.25 65 SER B C 1
ATOM 4364 O O . SER B 1 65 ? -1.506 54.844 -1.052 1 64.25 65 SER B O 1
ATOM 4366 N N . LEU B 1 66 ? -0.541 52.969 -0.765 1 75.81 66 LEU B N 1
ATOM 4367 C CA . LEU B 1 66 ? -0.708 52.844 0.678 1 75.81 66 LEU B CA 1
ATOM 4368 C C . LEU B 1 66 ? 0.304 53.688 1.426 1 75.81 66 LEU B C 1
ATOM 4370 O O . LEU B 1 66 ? 1.5 53.656 1.126 1 75.81 66 LEU B O 1
ATOM 4374 N N . GLN B 1 67 ? -0.316 54.75 2.23 1 84.19 67 GLN B N 1
ATOM 4375 C CA . GLN B 1 67 ? 0.577 55.594 3.008 1 84.19 67 GLN B CA 1
ATOM 4376 C C . GLN B 1 67 ? 0.548 55.219 4.484 1 84.19 67 GLN B C 1
ATOM 4378 O O . GLN B 1 67 ? -0.508 54.875 5.027 1 84.19 67 GLN B O 1
ATOM 4383 N N . ILE B 1 68 ? 1.677 55.281 5.074 1 88.94 68 ILE B N 1
ATOM 4384 C CA . ILE B 1 68 ? 1.832 54.969 6.496 1 88.94 68 ILE B CA 1
ATOM 4385 C C . ILE B 1 68 ? 1.202 56.094 7.324 1 88.94 68 ILE B C 1
ATOM 4387 O O . ILE B 1 68 ? 1.327 57.281 6.977 1 88.94 68 ILE B O 1
ATOM 4391 N N . HIS B 1 69 ? 0.45 55.781 8.391 1 90.75 69 HIS B N 1
ATOM 4392 C CA . HIS B 1 69 ? -0.185 56.719 9.297 1 90.75 69 HIS B CA 1
ATOM 4393 C C . HIS B 1 69 ? 0.819 57.281 10.297 1 90.75 69 HIS B C 1
ATOM 4395 O O . HIS B 1 69 ? 0.783 56.938 11.477 1 90.75 69 HIS B O 1
ATOM 4401 N N . TRP B 1 70 ? 1.601 58.281 9.922 1 90.88 70 TRP B N 1
ATOM 4402 C CA . TRP B 1 70 ? 2.707 58.781 10.742 1 90.88 70 TRP B CA 1
ATOM 4403 C C . TRP B 1 70 ? 2.191 59.562 11.938 1 90.88 70 TRP B C 1
ATOM 4405 O O . TRP B 1 70 ? 2.838 59.625 12.984 1 90.88 70 TRP B O 1
ATOM 4415 N N . SER B 1 71 ? 1.02 60.25 11.812 1 89.75 71 SER B N 1
ATOM 4416 C CA . SER B 1 71 ? 0.454 60.969 12.945 1 89.75 71 SER B CA 1
ATOM 4417 C C . SER B 1 71 ? 0.17 60.031 14.117 1 89.75 71 SER B C 1
ATOM 4419 O O . SER B 1 71 ? 0.443 60.375 15.266 1 89.75 71 SER B O 1
ATOM 4421 N N . ALA B 1 72 ? -0.333 58.938 13.781 1 91.06 72 ALA B N 1
ATOM 4422 C CA . ALA B 1 72 ? -0.604 57.938 14.805 1 91.06 72 ALA B CA 1
ATOM 4423 C C . ALA B 1 72 ? 0.691 57.469 15.453 1 91.06 72 ALA B C 1
ATOM 4425 O O . ALA B 1 72 ? 0.767 57.312 16.672 1 91.06 72 ALA B O 1
ATOM 4426 N N . ILE B 1 73 ? 1.676 57.219 14.664 1 93.56 73 ILE B N 1
ATOM 4427 C CA . ILE B 1 73 ? 2.963 56.719 15.133 1 93.56 73 ILE B CA 1
ATOM 4428 C C . ILE B 1 73 ? 3.627 57.781 16.016 1 93.56 73 ILE B C 1
ATOM 4430 O O . ILE B 1 73 ? 4.141 57.469 17.094 1 93.56 73 ILE B O 1
ATOM 4434 N N . SER B 1 74 ? 3.543 59 15.594 1 93.5 74 SER B N 1
ATOM 4435 C CA . SER B 1 74 ? 4.141 60.094 16.359 1 93.5 74 SER B CA 1
ATOM 4436 C C . SER B 1 74 ? 3.414 60.281 17.688 1 93.5 74 SER B C 1
ATOM 4438 O O . SER B 1 74 ? 4.031 60.656 18.688 1 93.5 74 SER B O 1
ATOM 4440 N N . SER B 1 75 ? 2.16 60.125 17.656 1 93.56 75 SER B N 1
ATOM 4441 C CA . SER B 1 75 ? 1.383 60.25 18.875 1 93.56 75 SER B CA 1
ATOM 4442 C C . SER B 1 75 ? 1.812 59.25 19.922 1 93.56 75 SER B C 1
ATOM 4444 O O . SER B 1 75 ? 1.828 59.531 21.125 1 93.56 75 SER B O 1
ATOM 4446 N N . CYS B 1 76 ? 2.152 58.094 19.5 1 93.5 76 CYS B N 1
ATOM 4447 C CA . CYS B 1 76 ? 2.615 57.062 20.406 1 93.5 76 CYS B CA 1
ATOM 4448 C C . CYS B 1 76 ? 3.98 57.406 21 1 93.5 76 CYS B C 1
ATOM 4450 O O . CYS B 1 76 ? 4.234 57.188 22.172 1 93.5 76 CYS B O 1
ATOM 4452 N N . ALA B 1 77 ? 4.828 57.875 20.188 1 93.38 77 ALA B N 1
ATOM 4453 C CA . ALA B 1 77 ? 6.141 58.312 20.672 1 93.38 77 ALA B CA 1
ATOM 4454 C C . ALA B 1 77 ? 6.004 59.406 21.719 1 93.38 77 ALA B C 1
ATOM 4456 O O . ALA B 1 77 ? 6.707 59.406 22.734 1 93.38 77 ALA B O 1
ATOM 4457 N N . SER B 1 78 ? 5.117 60.344 21.438 1 93.44 78 SER B N 1
ATOM 4458 C CA . SER B 1 78 ? 4.875 61.438 22.375 1 93.44 78 SER B CA 1
ATOM 4459 C C . SER B 1 78 ? 4.289 60.906 23.688 1 93.44 78 SER B C 1
ATOM 4461 O O . SER B 1 78 ? 4.602 61.438 24.75 1 93.44 78 SER B O 1
ATOM 4463 N N . ALA B 1 79 ? 3.475 60 23.531 1 93.75 79 ALA B N 1
ATOM 4464 C CA . ALA B 1 79 ? 2.873 59.406 24.734 1 93.75 79 ALA B CA 1
ATOM 4465 C C . ALA B 1 79 ? 3.932 58.75 25.609 1 93.75 79 ALA B C 1
ATOM 4467 O O . ALA B 1 79 ? 3.863 58.844 26.844 1 93.75 79 ALA B O 1
ATOM 4468 N N . ILE B 1 80 ? 4.879 58.062 25.016 1 93.69 80 ILE B N 1
ATOM 4469 C CA . ILE B 1 80 ? 5.957 57.406 25.766 1 93.69 80 ILE B CA 1
ATOM 4470 C C . ILE B 1 80 ? 6.746 58.469 26.531 1 93.69 80 ILE B C 1
ATOM 4472 O O . ILE B 1 80 ? 7.031 58.312 27.719 1 93.69 80 ILE B O 1
ATOM 4476 N N . GLU B 1 81 ? 7.07 59.531 25.844 1 91.5 81 GLU B N 1
ATOM 4477 C CA . GLU B 1 81 ? 7.816 60.625 26.5 1 91.5 81 GLU B CA 1
ATOM 4478 C C . GLU B 1 81 ? 7.016 61.219 27.641 1 91.5 81 GLU B C 1
ATOM 4480 O O . GLU B 1 81 ? 7.582 61.562 28.688 1 91.5 81 GLU B O 1
ATOM 4485 N N . PHE B 1 82 ? 5.785 61.406 27.438 1 91.81 82 PHE B N 1
ATOM 4486 C CA . PHE B 1 82 ? 4.902 61.938 28.453 1 91.81 82 PHE B CA 1
ATOM 4487 C C . PHE B 1 82 ? 4.906 61.062 29.703 1 91.81 82 PHE B C 1
ATOM 4489 O O . PHE B 1 82 ? 5.039 61.531 30.812 1 91.81 82 PHE B O 1
ATOM 4496 N N . VAL B 1 83 ? 4.746 59.781 29.531 1 90.44 83 VAL B N 1
ATOM 4497 C CA . VAL B 1 83 ? 4.695 58.844 30.641 1 90.44 83 VAL B CA 1
ATOM 4498 C C . VAL B 1 83 ? 6.062 58.75 31.312 1 90.44 83 VAL B C 1
ATOM 4500 O O . VAL B 1 83 ? 6.156 58.656 32.531 1 90.44 83 VAL B O 1
ATOM 4503 N N . ARG B 1 84 ? 7.094 58.812 30.531 1 89.56 84 ARG B N 1
ATOM 4504 C CA . ARG B 1 84 ? 8.445 58.812 31.078 1 89.56 84 ARG B CA 1
ATOM 4505 C C . ARG B 1 84 ? 8.641 59.969 32.062 1 89.56 84 ARG B C 1
ATOM 4507 O O . ARG B 1 84 ? 9.203 59.812 33.125 1 89.56 84 ARG B O 1
ATOM 4514 N N . ARG B 1 85 ? 8.219 61.094 31.656 1 87 85 ARG B N 1
ATOM 4515 C CA . ARG B 1 85 ? 8.352 62.281 32.469 1 87 85 ARG B CA 1
ATOM 4516 C C . ARG B 1 85 ? 7.551 62.156 33.75 1 87 85 ARG B C 1
ATOM 4518 O O . ARG B 1 85 ? 8 62.594 34.812 1 87 85 ARG B O 1
ATOM 4525 N N . ARG B 1 86 ? 6.461 61.625 33.625 1 82.44 86 ARG B N 1
ATOM 4526 C CA . ARG B 1 86 ? 5.598 61.469 34.781 1 82.44 86 ARG B CA 1
ATOM 4527 C C . ARG B 1 86 ? 6.227 60.531 35.812 1 82.44 86 ARG B C 1
ATOM 4529 O O . ARG B 1 86 ? 6.168 60.781 37.031 1 82.44 86 ARG B O 1
ATOM 4536 N N . PHE B 1 87 ? 6.77 59.438 35.406 1 81.69 87 PHE B N 1
ATOM 4537 C CA . PHE B 1 87 ? 7.371 58.469 36.281 1 81.69 87 PHE B CA 1
ATOM 4538 C C . PHE B 1 87 ? 8.703 58.969 36.844 1 81.69 87 PHE B C 1
ATOM 4540 O O . PHE B 1 87 ? 9.102 58.594 37.938 1 81.69 87 PHE B O 1
ATOM 4547 N N . SER B 1 88 ? 9.406 59.75 36.094 1 72.81 88 SER B N 1
ATOM 4548 C CA . SER B 1 88 ? 10.648 60.344 36.594 1 72.81 88 SER B CA 1
ATOM 4549 C C . SER B 1 88 ? 10.367 61.344 37.688 1 72.81 88 SER B C 1
ATOM 4551 O O . SER B 1 88 ? 11.133 61.438 38.656 1 72.81 88 SER B O 1
ATOM 4553 N N . LEU B 1 89 ? 9.344 62.062 37.562 1 63.75 89 LEU B N 1
ATOM 4554 C CA . LEU B 1 89 ? 8.969 63.062 38.562 1 63.75 89 LEU B CA 1
ATOM 4555 C C . LEU B 1 89 ? 8.562 62.406 39.875 1 63.75 89 LEU B C 1
ATOM 4557 O O . LEU B 1 89 ? 8.898 62.906 40.969 1 63.75 89 LEU B O 1
ATOM 4561 N N . VAL B 1 90 ? 7.891 61.344 39.75 1 58.5 90 VAL B N 1
ATOM 4562 C CA . VAL B 1 90 ? 7.449 60.625 40.938 1 58.5 90 VAL B CA 1
ATOM 4563 C C . VAL B 1 90 ? 8.664 60.062 41.688 1 58.5 90 VAL B C 1
ATOM 4565 O O . VAL B 1 90 ? 8.703 60.062 42.906 1 58.5 90 VAL B O 1
ATOM 4568 N N . ALA B 1 91 ? 9.719 59.625 41.062 1 57.09 91 ALA B N 1
ATOM 4569 C CA . ALA B 1 91 ? 10.922 59.094 41.688 1 57.09 91 ALA B CA 1
ATOM 4570 C C . ALA B 1 91 ? 11.688 60.188 42.438 1 57.09 91 ALA B C 1
ATOM 4572 O O . ALA B 1 91 ? 12.289 59.969 43.469 1 57.09 91 ALA B O 1
ATOM 4573 N N . GLU B 1 92 ? 11.711 61.344 41.812 1 53.09 92 GLU B N 1
ATOM 4574 C CA . GLU B 1 92 ? 12.422 62.438 42.469 1 53.09 92 GLU B CA 1
ATOM 4575 C C . GLU B 1 92 ? 11.641 62.969 43.688 1 53.09 92 GLU B C 1
ATOM 4577 O O . GLU B 1 92 ? 12.227 63.406 44.656 1 53.09 92 GLU B O 1
ATOM 4582 N N . ASP B 1 93 ? 10.344 63.062 43.531 1 49.16 93 ASP B N 1
ATOM 4583 C CA . ASP B 1 93 ? 9.562 63.656 44.594 1 49.16 93 ASP B CA 1
ATOM 4584 C C . ASP B 1 93 ? 9.422 62.688 45.781 1 49.16 93 ASP B C 1
ATOM 4586 O O . ASP B 1 93 ? 8.562 62.875 46.625 1 49.16 93 ASP B O 1
ATOM 4590 N N . SER B 1 94 ? 10.008 61.531 45.781 1 42.62 94 SER B N 1
ATOM 4591 C CA . SER B 1 94 ? 9.883 60.688 46.938 1 42.62 94 SER B CA 1
ATOM 4592 C C . SER B 1 94 ? 10.148 61.438 48.219 1 42.62 94 SER B C 1
ATOM 4594 O O . SER B 1 94 ? 10.047 60.906 49.312 1 42.62 94 SER B O 1
ATOM 4596 N N . ASP B 1 95 ? 10.992 62.438 48.344 1 37.81 95 ASP B N 1
ATOM 4597 C CA . ASP B 1 95 ? 10.984 63 49.688 1 37.81 95 ASP B CA 1
ATOM 4598 C C . ASP B 1 95 ? 9.602 63.562 50.062 1 37.81 95 ASP B C 1
ATOM 4600 O O . ASP B 1 95 ? 9.219 63.562 51.219 1 37.81 95 ASP B O 1
ATOM 4604 N N . ASP B 1 96 ? 9.117 64.812 49.438 1 34.34 96 ASP B N 1
ATOM 4605 C CA . ASP B 1 96 ? 7.883 65.438 49.875 1 34.34 96 ASP B CA 1
ATOM 4606 C C . ASP B 1 96 ? 6.656 64.625 49.438 1 34.34 96 ASP B C 1
ATOM 4608 O O . ASP B 1 96 ? 6.727 63.875 48.5 1 34.34 96 ASP B O 1
ATOM 4612 N N . ASN B 1 97 ? 5.363 64.875 50.062 1 34.56 97 ASN B N 1
ATOM 4613 C CA . ASN B 1 97 ? 4.051 64.25 49.906 1 34.56 97 ASN B CA 1
ATOM 4614 C C . ASN B 1 97 ? 3.717 64 48.438 1 34.56 97 ASN B C 1
ATOM 4616 O O . ASN B 1 97 ? 4.039 64.875 47.594 1 34.56 97 ASN B O 1
ATOM 4620 N N . GLY B 1 98 ? 3.588 62.844 47.875 1 35.44 98 GLY B N 1
ATOM 4621 C CA . GLY B 1 98 ? 3.299 62.031 46.719 1 35.44 98 GLY B CA 1
ATOM 4622 C C . GLY B 1 98 ? 2.34 62.719 45.75 1 35.44 98 GLY B C 1
ATOM 4623 O O . GLY B 1 98 ? 1.642 62.062 45 1 35.44 98 GLY B O 1
ATOM 4624 N N . LYS B 1 99 ? 2.078 64.062 45.969 1 38.28 99 LYS B N 1
ATOM 4625 C CA . LYS B 1 99 ? 1.032 64.562 45.094 1 38.28 99 LYS B CA 1
ATOM 4626 C C . LYS B 1 99 ? 1.505 64.625 43.656 1 38.28 99 LYS B C 1
ATOM 4628 O O . LYS B 1 99 ? 2.514 65.25 43.344 1 38.28 99 LYS B O 1
ATOM 4633 N N . ILE B 1 100 ? 1.366 63.625 42.906 1 37.22 100 ILE B N 1
ATOM 4634 C CA . ILE B 1 100 ? 1.485 63.594 41.469 1 37.22 100 ILE B CA 1
ATOM 4635 C C . ILE B 1 100 ? 0.826 64.875 40.875 1 37.22 100 ILE B C 1
ATOM 4637 O O . ILE B 1 100 ? -0.395 65 40.969 1 37.22 100 ILE B O 1
ATOM 4641 N N . ILE B 1 101 ? 1.46 66.062 40.969 1 34.88 101 ILE B N 1
ATOM 4642 C CA . ILE B 1 101 ? 0.929 67.25 40.312 1 34.88 101 ILE B CA 1
ATOM 4643 C C . ILE B 1 101 ? 0.851 67.062 38.812 1 34.88 101 ILE B C 1
ATOM 4645 O O . ILE B 1 101 ? 1.824 66.625 38.188 1 34.88 101 ILE B O 1
ATOM 4649 N N . SER B 1 102 ? -0.284 66.75 38.219 1 35.94 102 SER B N 1
ATOM 4650 C CA . SER B 1 102 ? -0.537 66.812 36.781 1 35.94 102 SER B CA 1
ATOM 4651 C C . SER B 1 102 ? 0.226 67.938 36.094 1 35.94 102 SER B C 1
ATOM 4653 O O . SER B 1 102 ? 0.225 69.062 36.594 1 35.94 102 SER B O 1
ATOM 4655 N N . PRO B 1 103 ? 1.367 67.688 35.531 1 36.66 103 PRO B N 1
ATOM 4656 C CA . PRO B 1 103 ? 2.039 68.812 34.875 1 36.66 103 PRO B CA 1
ATOM 4657 C C . PRO B 1 103 ? 1.062 69.812 34.219 1 36.66 103 PRO B C 1
ATOM 4659 O O . PRO B 1 103 ? -0.028 69.375 33.812 1 36.66 103 PRO B O 1
ATOM 4662 N N . PRO B 1 104 ? 1.06 71.125 34.531 1 32.62 104 PRO B N 1
ATOM 4663 C CA . PRO B 1 104 ? 0.22 72.125 33.844 1 32.62 104 PRO B CA 1
ATOM 4664 C C . PRO B 1 104 ? 0.265 72 32.312 1 32.62 104 PRO B C 1
ATOM 4666 O O . PRO B 1 104 ? 1.317 71.688 31.766 1 32.62 104 PRO B O 1
ATOM 4669 N N . CYS B 1 105 ? -0.676 71.312 31.656 1 33.56 105 CYS B N 1
ATOM 4670 C CA . CYS B 1 105 ? -0.823 71.625 30.219 1 33.56 105 CYS B CA 1
ATOM 4671 C C . CYS B 1 105 ? -0.341 73 29.891 1 33.56 105 CYS B C 1
ATOM 4673 O O . CYS B 1 105 ? -0.819 74 30.469 1 33.56 105 CYS B O 1
ATOM 4675 N N . ASP B 1 106 ? 0.914 73.25 29.625 1 32.34 106 ASP B N 1
ATOM 4676 C CA . ASP B 1 106 ? 1.306 74.562 29.094 1 32.34 106 ASP B CA 1
ATOM 4677 C C . ASP B 1 106 ? 0.225 75.125 28.188 1 32.34 106 ASP B C 1
ATOM 4679 O O . ASP B 1 106 ? 0.055 74.688 27.047 1 32.34 106 ASP B O 1
ATOM 4683 N N . THR B 1 107 ? -0.994 75.375 28.609 1 33.56 107 THR B N 1
ATOM 4684 C CA . THR B 1 107 ? -1.933 76.25 27.922 1 33.56 107 THR B CA 1
ATOM 4685 C C . THR B 1 107 ? -1.259 77.562 27.547 1 33.56 107 THR B C 1
ATOM 4687 O O . THR B 1 107 ? -1.326 78.562 28.297 1 33.56 107 THR B O 1
ATOM 4690 N N . THR B 1 108 ? 0.048 77.688 27.188 1 32.88 108 THR B N 1
ATOM 4691 C CA . THR B 1 108 ? 0.471 79 26.812 1 32.88 108 THR B CA 1
ATOM 4692 C C . THR B 1 108 ? -0.64 79.75 26.047 1 32.88 108 THR B C 1
ATOM 4694 O O . THR B 1 108 ? -0.952 80.875 26.344 1 32.88 108 THR B O 1
ATOM 4697 N N . ASP B 1 109 ? -0.556 79.688 24.594 1 33.19 109 ASP B N 1
ATOM 4698 C CA . ASP B 1 109 ? -0.992 80.75 23.703 1 33.19 109 ASP B CA 1
ATOM 4699 C C . ASP B 1 109 ? -2.512 80.938 23.734 1 33.19 109 ASP B C 1
ATOM 4701 O O . ASP B 1 109 ? -3.076 81.688 22.969 1 33.19 109 ASP B O 1
ATOM 4705 N N . SER B 1 110 ? -3.318 79.812 23.797 1 32.62 110 SER B N 1
ATOM 4706 C CA . SER B 1 110 ? -4.707 80.25 23.562 1 32.62 110 SER B CA 1
ATOM 4707 C C . SER B 1 110 ? -5.25 81.062 24.719 1 32.62 110 SER B C 1
ATOM 4709 O O . SER B 1 110 ? -5.613 80.5 25.766 1 32.62 110 SER B O 1
ATOM 4711 N N . SER B 1 111 ? -4.605 82.125 25.203 1 33.25 111 SER B N 1
ATOM 4712 C CA . SER B 1 111 ? -5.145 83.188 26.047 1 33.25 111 SER B CA 1
ATOM 4713 C C . SER B 1 111 ? -6.648 83.312 25.844 1 33.25 111 SER B C 1
ATOM 4715 O O . SER B 1 111 ? -7.387 83.562 26.812 1 33.25 111 SER B O 1
ATOM 4717 N N . ASP B 1 112 ? -7.062 83.938 24.609 1 33.59 112 ASP B N 1
ATOM 4718 C CA . ASP B 1 112 ? -8.359 84.562 24.359 1 33.59 112 ASP B CA 1
ATOM 4719 C C . ASP B 1 112 ? -9.484 83.562 24.406 1 33.59 112 ASP B C 1
ATOM 4721 O O . ASP B 1 112 ? -10.656 83.875 24.234 1 33.59 112 ASP B O 1
ATOM 4725 N N . MET B 1 113 ? -9.25 82.25 23.906 1 33.47 113 MET B N 1
ATOM 4726 C CA . MET B 1 113 ? -10.469 81.438 23.938 1 33.47 113 MET B CA 1
ATOM 4727 C C . MET B 1 113 ? -10.844 81.125 25.375 1 33.47 113 MET B C 1
ATOM 4729 O O . MET B 1 113 ? -10.359 80.125 25.922 1 33.47 113 MET B O 1
ATOM 4733 N N . GLU B 1 114 ? -10.758 81.812 26.375 1 35.66 114 GLU B N 1
ATOM 4734 C CA . GLU B 1 114 ? -11.422 81.812 27.672 1 35.66 114 GLU B CA 1
ATOM 4735 C C . GLU B 1 114 ? -12.836 81.25 27.547 1 35.66 114 GLU B C 1
ATOM 4737 O O . GLU B 1 114 ? -13.602 81.25 28.516 1 35.66 114 GLU B O 1
ATOM 4742 N N . ARG B 1 115 ? -13.508 81.625 26.375 1 36.66 115 ARG B N 1
ATOM 4743 C CA . ARG B 1 115 ? -14.93 81.312 26.484 1 36.66 115 ARG B CA 1
ATOM 4744 C C . ARG B 1 115 ? -15.148 79.875 26.984 1 36.66 115 ARG B C 1
ATOM 4746 O O . ARG B 1 115 ? -14.367 79 26.672 1 36.66 115 ARG B O 1
ATOM 4753 N N . GLU B 1 116 ? -15.898 79.562 28.062 1 39.88 116 GLU B N 1
ATOM 4754 C CA . GLU B 1 116 ? -16.641 78.562 28.781 1 39.88 116 GLU B CA 1
ATOM 4755 C C . GLU B 1 116 ? -17.047 77.438 27.844 1 39.88 116 GLU B C 1
ATOM 4757 O O . GLU B 1 116 ? -18.188 76.938 27.875 1 39.88 116 GLU B O 1
ATOM 4762 N N . SER B 1 117 ? -16.672 77.25 26.672 1 44 117 SER B N 1
ATOM 4763 C CA . SER B 1 117 ? -17.406 76.25 25.922 1 44 117 SER B CA 1
ATOM 4764 C C . SER B 1 117 ? -17.312 74.875 26.609 1 44 117 SER B C 1
ATOM 4766 O O . SER B 1 117 ? -16.219 74.438 26.938 1 44 117 SER B O 1
ATOM 4768 N N . THR B 1 118 ? -18.25 74.438 27.469 1 55.78 118 THR B N 1
ATOM 4769 C CA . THR B 1 118 ? -18.719 73.25 28.203 1 55.78 118 THR B CA 1
ATOM 4770 C C . THR B 1 118 ? -18.281 71.938 27.516 1 55.78 118 THR B C 1
ATOM 4772 O O . THR B 1 118 ? -18.328 70.875 28.125 1 55.78 118 THR B O 1
ATOM 4775 N N . ASP B 1 119 ? -17.734 72 26.375 1 76.5 119 ASP B N 1
ATOM 4776 C CA . ASP B 1 119 ? -17.625 70.75 25.656 1 76.5 119 ASP B CA 1
ATOM 4777 C C . ASP B 1 119 ? -16.172 70.312 25.547 1 76.5 119 ASP B C 1
ATOM 4779 O O . ASP B 1 119 ? -15.828 69.5 24.672 1 76.5 119 ASP B O 1
ATOM 4783 N N . ILE B 1 120 ? -15.164 70.812 26.359 1 85.81 120 ILE B N 1
ATOM 4784 C CA . ILE B 1 120 ? -13.766 70.438 26.25 1 85.81 120 ILE B CA 1
ATOM 4785 C C . ILE B 1 120 ? -13.438 69.438 27.328 1 85.81 120 ILE B C 1
ATOM 4787 O O . ILE B 1 120 ? -13.727 69.625 28.516 1 85.81 120 ILE B O 1
ATOM 4791 N N . PHE B 1 121 ? -12.852 68.312 26.953 1 89.38 121 PHE B N 1
ATOM 4792 C CA . PHE B 1 121 ? -12.375 67.25 27.859 1 89.38 121 PHE B CA 1
ATOM 4793 C C . PHE B 1 121 ? -10.867 67.375 28.078 1 89.38 121 PHE B C 1
ATOM 4795 O O . PHE B 1 121 ? -10.109 67.562 27.109 1 89.38 121 PHE B O 1
ATOM 4802 N N . HIS B 1 122 ? -10.469 67.438 29.297 1 91.12 122 HIS B N 1
ATOM 4803 C CA . HIS B 1 122 ? -9.055 67.5 29.641 1 91.12 122 HIS B CA 1
ATOM 4804 C C . HIS B 1 122 ? -8.516 66.062 29.859 1 91.12 122 HIS B C 1
ATOM 4806 O O . HIS B 1 122 ? -8.805 65.438 30.875 1 91.12 122 HIS B O 1
ATOM 4812 N N . PHE B 1 123 ? -7.703 65.688 28.953 1 93.75 123 PHE B N 1
ATOM 4813 C CA . PHE B 1 123 ? -7.008 64.375 29.078 1 93.75 123 PHE B CA 1
ATOM 4814 C C . PHE B 1 123 ? -5.656 64.562 29.75 1 93.75 123 PHE B C 1
ATOM 4816 O O . PHE B 1 123 ? -5.309 65.688 30.172 1 93.75 123 PHE B O 1
ATOM 4823 N N . ALA B 1 124 ? -4.957 63.5 29.922 1 91.88 124 ALA B N 1
ATOM 4824 C CA . ALA B 1 124 ? -3.658 63.594 30.578 1 91.88 124 ALA B CA 1
ATOM 4825 C C . ALA B 1 124 ? -2.662 64.375 29.75 1 91.88 124 ALA B C 1
ATOM 4827 O O . ALA B 1 124 ? -1.856 65.125 30.281 1 91.88 124 ALA B O 1
ATOM 4828 N N . ASN B 1 125 ? -2.725 64.188 28.438 1 88.81 125 ASN B N 1
ATOM 4829 C CA . ASN B 1 125 ? -1.703 64.75 27.578 1 88.81 125 ASN B CA 1
ATOM 4830 C C . ASN B 1 125 ? -2.266 65.938 26.75 1 88.81 125 ASN B C 1
ATOM 4832 O O . ASN B 1 125 ? -1.511 66.688 26.141 1 88.81 125 ASN B O 1
ATOM 4836 N N . CYS B 1 126 ? -3.621 66 26.672 1 87.12 126 CYS B N 1
ATOM 4837 C CA . CYS B 1 126 ? -4.168 67.062 25.828 1 87.12 126 CYS B CA 1
ATOM 4838 C C . CYS B 1 126 ? -5.594 67.438 26.234 1 87.12 126 CYS B C 1
ATOM 4840 O O . CYS B 1 126 ? -6.141 66.812 27.156 1 87.12 126 CYS B O 1
ATOM 4842 N N . ALA B 1 127 ? -6.105 68.562 25.672 1 90.38 127 ALA B N 1
ATOM 4843 C CA . ALA B 1 127 ? -7.5 68.938 25.812 1 90.38 127 ALA B CA 1
ATOM 4844 C C . ALA B 1 127 ? -8.195 69 24.453 1 90.38 127 ALA B C 1
ATOM 4846 O O . ALA B 1 127 ? -7.703 69.625 23.516 1 90.38 127 ALA B O 1
ATOM 4847 N N . ILE B 1 128 ? -9.141 68.25 24.375 1 87.88 128 ILE B N 1
ATOM 4848 C CA . ILE B 1 128 ? -9.812 68.125 23.094 1 87.88 128 ILE B CA 1
ATOM 4849 C C . ILE B 1 128 ? -11.32 68.312 23.281 1 87.88 128 ILE B C 1
ATOM 4851 O O . ILE B 1 128 ? -11.828 68.125 24.406 1 87.88 128 ILE B O 1
ATOM 4855 N N . ASN B 1 129 ? -11.867 68.5 22.109 1 86.5 129 ASN B N 1
ATOM 4856 C CA . ASN B 1 129 ? -13.328 68.625 22.094 1 86.5 129 ASN B CA 1
ATOM 4857 C C . ASN B 1 129 ? -13.969 67.25 22.203 1 86.5 129 ASN B C 1
ATOM 4859 O O . ASN B 1 129 ? -13.469 66.25 21.625 1 86.5 129 ASN B O 1
ATOM 4863 N N . VAL B 1 130 ? -15.117 67.188 22.859 1 80.56 130 VAL B N 1
ATOM 4864 C CA . VAL B 1 130 ? -15.836 65.938 23.156 1 80.56 130 VAL B CA 1
ATOM 4865 C C . VAL B 1 130 ? -16.219 65.25 21.859 1 80.56 130 VAL B C 1
ATOM 4867 O O . VAL B 1 130 ? -16.281 64 21.797 1 80.56 130 VAL B O 1
ATOM 4870 N N . SER B 1 131 ? -16.391 65.938 20.734 1 82.56 131 SER B N 1
ATOM 4871 C CA . SER B 1 131 ? -16.875 65.375 19.484 1 82.56 131 SER B CA 1
ATOM 4872 C C . SER B 1 131 ? -15.812 64.5 18.828 1 82.56 131 SER B C 1
ATOM 4874 O O . SER B 1 131 ? -16.141 63.625 18.016 1 82.56 131 SER B O 1
ATOM 4876 N N . ASN B 1 132 ? -14.602 64.625 19.203 1 83.62 132 ASN B N 1
ATOM 4877 C CA . ASN B 1 132 ? -13.516 63.906 18.516 1 83.62 132 ASN B CA 1
ATOM 4878 C C . ASN B 1 132 ? -12.961 62.75 19.359 1 83.62 132 ASN B C 1
ATOM 4880 O O . ASN B 1 132 ? -11.984 62.125 18.984 1 83.62 132 ASN B O 1
ATOM 4884 N N . VAL B 1 133 ? -13.648 62.438 20.422 1 88.38 133 VAL B N 1
ATOM 4885 C CA . VAL B 1 133 ? -13.039 61.5 21.359 1 88.38 133 VAL B CA 1
ATOM 4886 C C . VAL B 1 133 ? -13.578 60.094 21.109 1 88.38 133 VAL B C 1
ATOM 4888 O O . VAL B 1 133 ? -12.891 59.094 21.359 1 88.38 133 VAL B O 1
ATOM 4891 N N . LYS B 1 134 ? -14.711 60.031 20.453 1 90.75 134 LYS B N 1
ATOM 4892 C CA . LYS B 1 134 ? -15.352 58.719 20.25 1 90.75 134 LYS B CA 1
ATOM 4893 C C . LYS B 1 134 ? -14.523 57.844 19.312 1 90.75 134 LYS B C 1
ATOM 4895 O O . LYS B 1 134 ? -13.992 58.312 18.312 1 90.75 134 LYS B O 1
ATOM 4900 N N . ASP B 1 135 ? -14.328 56.594 19.688 1 92.38 135 ASP B N 1
ATOM 4901 C CA . ASP B 1 135 ? -13.672 55.562 18.906 1 92.38 135 ASP B CA 1
ATOM 4902 C C . ASP B 1 135 ? -12.18 55.812 18.766 1 92.38 135 ASP B C 1
ATOM 4904 O O . ASP B 1 135 ? -11.578 55.531 17.734 1 92.38 135 ASP B O 1
ATOM 4908 N N . THR B 1 136 ? -11.672 56.5 19.703 1 93.56 136 THR B N 1
ATOM 4909 C CA . THR B 1 136 ? -10.234 56.75 19.734 1 93.56 136 THR B CA 1
ATOM 4910 C C . THR B 1 136 ? -9.57 55.906 20.828 1 93.56 136 THR B C 1
ATOM 4912 O O . THR B 1 136 ? -10.188 55.594 21.844 1 93.56 136 THR B O 1
ATOM 4915 N N . VAL B 1 137 ? -8.352 55.562 20.547 1 95 137 VAL B N 1
ATOM 4916 C CA . VAL B 1 137 ? -7.605 54.719 21.484 1 95 137 VAL B CA 1
ATOM 4917 C C . VAL B 1 137 ? -6.863 55.594 22.484 1 95 137 VAL B C 1
ATOM 4919 O O . VAL B 1 137 ? -6.375 56.656 22.141 1 95 137 VAL B O 1
ATOM 4922 N N . ALA B 1 138 ? -6.859 55.125 23.734 1 95.56 138 ALA B N 1
ATOM 4923 C CA . ALA B 1 138 ? -6.184 55.875 24.797 1 95.56 138 ALA B CA 1
ATOM 4924 C C . ALA B 1 138 ? -5.371 54.938 25.688 1 95.56 138 ALA B C 1
ATOM 4926 O O . ALA B 1 138 ? -5.684 53.75 25.797 1 95.56 138 ALA B O 1
ATOM 4927 N N . LEU B 1 139 ? -4.324 55.406 26.25 1 95.38 139 LEU B N 1
ATOM 4928 C CA . LEU B 1 139 ? -3.465 54.688 27.188 1 95.38 139 LEU B CA 1
ATOM 4929 C C . LEU B 1 139 ? -3.721 55.188 28.609 1 95.38 139 LEU B C 1
ATOM 4931 O O . LEU B 1 139 ? -3.676 56.375 28.891 1 95.38 139 LEU B O 1
ATOM 4935 N N . ALA B 1 140 ? -4.082 54.312 29.484 1 94.5 140 ALA B N 1
ATOM 4936 C CA . ALA B 1 140 ? -4.215 54.656 30.891 1 94.5 140 ALA B CA 1
ATOM 4937 C C . ALA B 1 140 ? -2.846 54.875 31.531 1 94.5 140 ALA B C 1
ATOM 4939 O O . ALA B 1 140 ? -2.037 53.938 31.594 1 94.5 140 ALA B O 1
ATOM 4940 N N . ILE B 1 141 ? -2.617 55.906 32.062 1 91.38 141 ILE B N 1
ATOM 4941 C CA . ILE B 1 141 ? -1.285 56.281 32.562 1 91.38 141 ILE B CA 1
ATOM 4942 C C . ILE B 1 141 ? -0.993 55.531 33.875 1 91.38 141 ILE B C 1
ATOM 4944 O O . ILE B 1 141 ? 0.17 55.312 34.219 1 91.38 141 ILE B O 1
ATOM 4948 N N . HIS B 1 142 ? -2.031 55.188 34.625 1 88.56 142 HIS B N 1
ATOM 4949 C CA . HIS B 1 142 ? -1.819 54.562 35.906 1 88.56 142 HIS B CA 1
ATOM 4950 C C . HIS B 1 142 ? -1.602 53.062 35.781 1 88.56 142 HIS B C 1
ATOM 4952 O O . HIS B 1 142 ? -0.939 52.438 36.594 1 88.56 142 HIS B O 1
ATOM 4958 N N . THR B 1 143 ? -2.131 52.375 34.75 1 89.69 143 THR B N 1
ATOM 4959 C CA . THR B 1 143 ? -2.012 50.938 34.625 1 89.69 143 THR B CA 1
ATOM 4960 C C . THR B 1 143 ? -1.165 50.562 33.406 1 89.69 143 THR B C 1
ATOM 4962 O O . THR B 1 143 ? -0.626 49.469 33.312 1 89.69 143 THR B O 1
ATOM 4965 N N . GLY B 1 144 ? -1.132 51.438 32.438 1 90.56 144 GLY B N 1
ATOM 4966 C CA . GLY B 1 144 ? -0.412 51.156 31.219 1 90.56 144 GLY B CA 1
ATOM 4967 C C . GLY B 1 144 ? -1.225 50.344 30.219 1 90.56 144 GLY B C 1
ATOM 4968 O O . GLY B 1 144 ? -0.688 49.875 29.219 1 90.56 144 GLY B O 1
ATOM 4969 N N . LYS B 1 145 ? -2.479 50.188 30.484 1 92.25 145 LYS B N 1
ATOM 4970 C CA . LYS B 1 145 ? -3.348 49.438 29.578 1 92.25 145 LYS B CA 1
ATOM 4971 C C . LYS B 1 145 ? -3.926 50.312 28.484 1 92.25 145 LYS B C 1
ATOM 4973 O O . LYS B 1 145 ? -4.133 51.531 28.703 1 92.25 145 LYS B O 1
ATOM 4978 N N . VAL B 1 146 ? -4.133 49.719 27.438 1 93.31 146 VAL B N 1
ATOM 4979 C CA . VAL B 1 146 ? -4.695 50.438 26.297 1 93.31 146 VAL B CA 1
ATOM 4980 C C . VAL B 1 146 ? -6.195 50.188 26.219 1 93.31 146 VAL B C 1
ATOM 4982 O O . VAL B 1 146 ? -6.645 49.031 26.359 1 93.31 146 VAL B O 1
ATOM 4985 N N . TYR B 1 147 ? -6.973 51.281 26 1 93.62 147 TYR B N 1
ATOM 4986 C CA . TYR B 1 147 ? -8.43 51.188 25.906 1 93.62 147 TYR B CA 1
ATOM 4987 C C . TYR B 1 147 ? -8.938 51.875 24.641 1 93.62 147 TYR B C 1
ATOM 4989 O O . TYR B 1 147 ? -8.227 52.688 24.047 1 93.62 147 TYR B O 1
ATOM 4997 N N . CYS B 1 148 ? -10.055 51.5 24.281 1 93.5 148 CYS B N 1
ATOM 4998 C CA . CYS B 1 148 ? -10.797 52.188 23.25 1 93.5 148 CYS B CA 1
ATOM 4999 C C 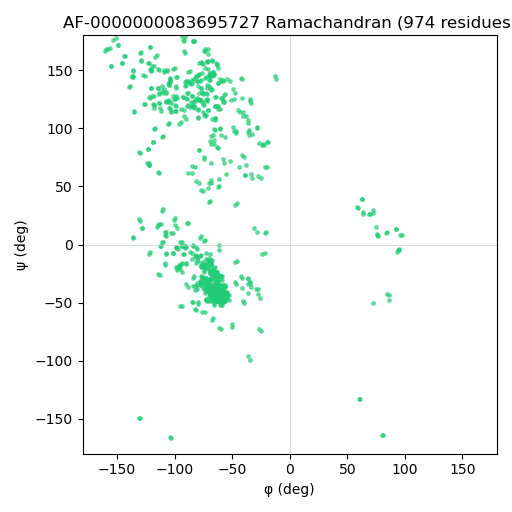. CYS B 1 148 ? -11.969 52.969 23.859 1 93.5 148 CYS B C 1
ATOM 5001 O O . CYS B 1 148 ? -12.773 52.406 24.594 1 93.5 148 CYS B O 1
ATOM 5003 N N . ILE B 1 149 ? -12.062 54.156 23.5 1 94.88 149 ILE B N 1
ATOM 5004 C CA . ILE B 1 149 ? -13.141 55 24.047 1 94.88 149 ILE B CA 1
ATOM 5005 C C . ILE B 1 149 ? -14.422 54.75 23.25 1 94.88 149 ILE B C 1
ATOM 5007 O O . ILE B 1 149 ? -14.445 54.906 22.031 1 94.88 149 ILE B O 1
ATOM 5011 N N . ILE B 1 150 ? -15.406 54.406 23.938 1 92.31 150 ILE B N 1
ATOM 5012 C CA . ILE B 1 150 ? -16.672 54.094 23.281 1 92.31 150 ILE B CA 1
ATOM 5013 C C . ILE B 1 150 ? -17.562 55.312 23.281 1 92.31 150 ILE B C 1
ATOM 5015 O O . ILE B 1 150 ? -18.109 55.688 22.234 1 92.31 150 ILE B O 1
ATOM 5019 N N . ASP B 1 151 ? -17.719 55.844 24.5 1 91.94 151 ASP B N 1
ATOM 5020 C CA . ASP B 1 151 ? -18.609 57 24.625 1 91.94 151 ASP B CA 1
ATOM 5021 C C . ASP B 1 151 ? -18.328 57.812 25.891 1 91.94 151 ASP B C 1
ATOM 5023 O O . ASP B 1 151 ? -17.547 57.375 26.734 1 91.94 151 ASP B O 1
ATOM 5027 N N . VAL B 1 152 ? -18.969 59 25.875 1 92 152 VAL B N 1
ATOM 5028 C CA . VAL B 1 152 ? -18.953 59.844 27.062 1 92 152 VAL B CA 1
ATOM 5029 C C . VAL B 1 152 ? -20.188 59.562 27.922 1 92 152 VAL B C 1
ATOM 5031 O O . VAL B 1 152 ? -21.297 59.5 27.391 1 92 152 VAL B O 1
ATOM 5034 N N . VAL B 1 153 ? -19.922 59.281 29.141 1 93.19 153 VAL B N 1
ATOM 5035 C CA . VAL B 1 153 ? -21.047 59.031 30.047 1 93.19 153 VAL B CA 1
ATOM 5036 C C . VAL B 1 153 ? -21.656 60.344 30.516 1 93.19 153 VAL B C 1
ATOM 5038 O O . VAL B 1 153 ? -21.141 60.969 31.438 1 93.19 153 VAL B O 1
ATOM 5041 N N . GLU B 1 154 ? -22.828 60.562 30.016 1 88.81 154 GLU B N 1
ATOM 5042 C CA . GLU B 1 154 ? -23.5 61.812 30.375 1 88.81 154 GLU B CA 1
ATOM 5043 C C . GLU B 1 154 ? -23.938 61.812 31.828 1 88.81 154 GLU B C 1
ATOM 5045 O O . GLU B 1 154 ? -24.281 60.781 32.375 1 88.81 154 GLU B O 1
ATOM 5050 N N . ASN B 1 155 ? -23.938 62.906 32.469 1 88.62 155 ASN B N 1
ATOM 5051 C CA . ASN B 1 155 ? -24.391 63.125 33.812 1 88.62 155 ASN B CA 1
ATOM 5052 C C . ASN B 1 155 ? -23.547 62.344 34.812 1 88.62 155 ASN B C 1
ATOM 5054 O O . ASN B 1 155 ? -24.078 61.812 35.812 1 88.62 155 ASN B O 1
ATOM 5058 N N . SER B 1 156 ? -22.359 62.125 34.438 1 91.56 156 SER B N 1
ATOM 5059 C CA . SER B 1 156 ? -21.453 61.469 35.375 1 91.56 156 SER B CA 1
ATOM 5060 C C . SER B 1 156 ? -20.281 62.375 35.75 1 91.56 156 SER B C 1
ATOM 5062 O O . SER B 1 156 ? -20.062 63.438 35.094 1 91.56 156 SER B O 1
ATOM 5064 N N . SER B 1 157 ? -19.625 62.094 36.812 1 92.25 157 SER B N 1
ATOM 5065 C CA . SER B 1 157 ? -18.406 62.75 37.25 1 92.25 157 SER B CA 1
ATOM 5066 C C . SER B 1 157 ? -17.531 61.812 38.062 1 92.25 157 SER B C 1
ATOM 5068 O O . SER B 1 157 ? -17.906 60.688 38.344 1 92.25 157 SER B O 1
ATOM 5070 N N . ALA B 1 158 ? -16.422 62.312 38.438 1 92.88 158 ALA B N 1
ATOM 5071 C CA . ALA B 1 158 ? -15.5 61.5 39.219 1 92.88 158 ALA B CA 1
ATOM 5072 C C . ALA B 1 158 ? -16.031 61.312 40.656 1 92.88 158 ALA B C 1
ATOM 5074 O O . ALA B 1 158 ? -15.508 60.5 41.406 1 92.88 158 ALA B O 1
ATOM 5075 N N . GLU B 1 159 ? -17.094 62.031 40.906 1 91.56 159 GLU B N 1
ATOM 5076 C CA . GLU B 1 159 ? -17.703 61.906 42.219 1 91.56 159 GLU B CA 1
ATOM 5077 C C . GLU B 1 159 ? -18.812 60.875 42.25 1 91.56 159 GLU B C 1
ATOM 5079 O O . GLU B 1 159 ? -19.359 60.531 43.281 1 91.56 159 GLU B O 1
ATOM 5084 N N . SER B 1 160 ? -19 60.344 41.062 1 91.12 160 SER B N 1
ATOM 5085 C CA . SER B 1 160 ? -19.953 59.25 40.969 1 91.12 160 SER B CA 1
ATOM 5086 C C . SER B 1 160 ? -19.406 58 41.625 1 91.12 160 SER B C 1
ATOM 5088 O O . SER B 1 160 ? -18.203 57.875 41.875 1 91.12 160 SER B O 1
ATOM 5090 N N . ALA B 1 161 ? -20.25 57.031 41.812 1 88.56 161 ALA B N 1
ATOM 5091 C CA . ALA B 1 161 ? -19.891 55.781 42.469 1 88.56 161 ALA B CA 1
ATOM 5092 C C . ALA B 1 161 ? -19 54.938 41.562 1 88.56 161 ALA B C 1
ATOM 5094 O O . ALA B 1 161 ? -19.281 54.812 40.375 1 88.56 161 ALA B O 1
ATOM 5095 N N . PHE B 1 162 ? -17.984 54.438 42.156 1 89.12 162 PHE B N 1
ATOM 5096 C CA . PHE B 1 162 ? -17.031 53.625 41.438 1 89.12 162 PHE B CA 1
ATOM 5097 C C . PHE B 1 162 ? -17.656 52.281 41.031 1 89.12 162 PHE B C 1
ATOM 5099 O O . PHE B 1 162 ? -18.422 51.688 41.812 1 89.12 162 PHE B O 1
ATOM 5106 N N . ASP B 1 163 ? -17.234 51.75 39.844 1 81.38 163 ASP B N 1
ATOM 5107 C CA . ASP B 1 163 ? -17.828 50.531 39.281 1 81.38 163 ASP B CA 1
ATOM 5108 C C . ASP B 1 163 ? -17.594 49.312 40.156 1 81.38 163 ASP B C 1
ATOM 5110 O O . ASP B 1 163 ? -18.391 48.375 40.188 1 81.38 163 ASP B O 1
ATOM 5114 N N . GLY B 1 164 ? -16.562 49.281 40.875 1 73.88 164 GLY B N 1
ATOM 5115 C CA . GLY B 1 164 ? -16.188 48.125 41.688 1 73.88 164 GLY B CA 1
ATOM 5116 C C . GLY B 1 164 ? -16.938 48.031 43 1 73.88 164 GLY B C 1
ATOM 5117 O O . GLY B 1 164 ? -16.766 47.062 43.75 1 73.88 164 GLY B O 1
ATOM 5118 N N . ASN B 1 165 ? -17.734 48.938 43.312 1 71.94 165 ASN B N 1
ATOM 5119 C CA . ASN B 1 165 ? -18.469 48.906 44.562 1 71.94 165 ASN B CA 1
ATOM 5120 C C . ASN B 1 165 ? -19.453 47.75 44.625 1 71.94 165 ASN B C 1
ATOM 5122 O O . ASN B 1 165 ? -20.047 47.406 43.594 1 71.94 165 ASN B O 1
ATOM 5126 N N . SER B 1 166 ? -19.203 46.875 45.656 1 67.56 166 SER B N 1
ATOM 5127 C CA . SER B 1 166 ? -20.141 45.781 45.875 1 67.56 166 SER B CA 1
ATOM 5128 C C . SER B 1 166 ? -21.562 46.281 45.969 1 67.56 166 SER B C 1
ATOM 5130 O O . SER B 1 166 ? -21.812 47.375 46.5 1 67.56 166 SER B O 1
ATOM 5132 N N . ASP B 1 167 ? -22.484 45.625 45.438 1 64.94 167 ASP B N 1
ATOM 5133 C CA . ASP B 1 167 ? -23.891 45.938 45.562 1 64.94 167 ASP B CA 1
ATOM 5134 C C . ASP B 1 167 ? -24.359 45.938 47 1 64.94 167 ASP B C 1
ATOM 5136 O O . ASP B 1 167 ? -25.406 46.5 47.344 1 64.94 167 ASP B O 1
ATOM 5140 N N . LYS B 1 168 ? -23.609 45.125 47.75 1 59.34 168 LYS B N 1
ATOM 5141 C CA . LYS B 1 168 ? -24.094 44.938 49.125 1 59.34 168 LYS B CA 1
ATOM 5142 C C . LYS B 1 168 ? -23.672 46.094 50.031 1 59.34 168 LYS B C 1
ATOM 5144 O O . LYS B 1 168 ? -24.062 46.156 51.188 1 59.34 168 LYS B O 1
ATOM 5149 N N . ALA B 1 169 ? -22.781 46.969 49.562 1 58.84 169 ALA B N 1
ATOM 5150 C CA . ALA B 1 169 ? -22.312 48 50.5 1 58.84 169 ALA B CA 1
ATOM 5151 C C . ALA B 1 169 ? -23.266 49.188 50.531 1 58.84 169 ALA B C 1
ATOM 5153 O O . ALA B 1 169 ? -23.859 49.531 49.5 1 58.84 169 ALA B O 1
ATOM 5154 N N . GLY B 1 170 ? -23.859 49.531 51.594 1 56.38 170 GLY B N 1
ATOM 5155 C CA . GLY B 1 170 ? -24.75 50.656 51.844 1 56.38 170 GLY B CA 1
ATOM 5156 C C . GLY B 1 170 ? -24.297 51.938 51.188 1 56.38 170 GLY B C 1
ATOM 5157 O O . GLY B 1 170 ? -23.125 52.062 50.812 1 56.38 170 GLY B O 1
ATOM 5158 N N . ALA B 1 171 ? -25.172 52.844 50.625 1 59.31 171 ALA B N 1
ATOM 5159 C CA . ALA B 1 171 ? -24.984 54.094 49.906 1 59.31 171 ALA B CA 1
ATOM 5160 C C . ALA B 1 171 ? -23.891 54.938 50.562 1 59.31 171 ALA B C 1
ATOM 5162 O O . ALA B 1 171 ? -23.125 55.625 49.875 1 59.31 171 ALA B O 1
ATOM 5163 N N . GLU B 1 172 ? -23.844 54.906 51.812 1 59.16 172 GLU B N 1
ATOM 5164 C CA . GLU B 1 172 ? -22.906 55.719 52.594 1 59.16 172 GLU B CA 1
ATOM 5165 C C . GLU B 1 172 ? -21.484 55.219 52.469 1 59.16 172 GLU B C 1
ATOM 5167 O O . GLU B 1 172 ? -20.516 55.969 52.688 1 59.16 172 GLU B O 1
ATOM 5172 N N . CYS B 1 173 ? -21.281 54.031 51.938 1 63.72 173 CYS B N 1
ATOM 5173 C CA . CYS B 1 173 ? -19.953 53.406 51.969 1 63.72 173 CYS B CA 1
ATOM 5174 C C . CYS B 1 173 ? -19.391 53.25 50.562 1 63.72 173 CYS B C 1
ATOM 5176 O O . CYS B 1 173 ? -18.344 52.656 50.375 1 63.72 173 CYS B O 1
ATOM 5178 N N . LYS B 1 174 ? -20.062 54 49.656 1 80.19 174 LYS B N 1
ATOM 5179 C CA . LYS B 1 174 ? -19.594 53.781 48.312 1 80.19 174 LYS B CA 1
ATOM 5180 C C . LYS B 1 174 ? -18.453 54.75 47.969 1 80.19 174 LYS B C 1
ATOM 5182 O O . LYS B 1 174 ? -18.516 55.938 48.25 1 80.19 174 LYS B O 1
ATOM 5187 N N . VAL B 1 175 ? -17.438 54.219 47.562 1 88.12 175 VAL B N 1
ATOM 5188 C CA . VAL B 1 175 ? -16.25 54.938 47.156 1 88.12 175 VAL B CA 1
ATOM 5189 C C . VAL B 1 175 ? -16.438 55.562 45.781 1 88.12 175 VAL B C 1
ATOM 5191 O O . VAL B 1 175 ? -17.016 54.938 44.906 1 88.12 175 VAL B O 1
ATOM 5194 N N . THR B 1 176 ? -16.266 56.875 45.719 1 91.62 176 THR B N 1
ATOM 5195 C CA . THR B 1 176 ? -16.344 57.562 44.438 1 91.62 176 THR B CA 1
ATOM 5196 C C . THR B 1 176 ? -15.102 57.281 43.594 1 91.62 176 THR B C 1
ATOM 5198 O O . THR B 1 176 ? -14.109 56.75 44.094 1 91.62 176 THR B O 1
ATOM 5201 N N . PHE B 1 177 ? -15.055 57.594 42.344 1 93 177 PHE B N 1
ATOM 5202 C CA . PHE B 1 177 ? -13.898 57.438 41.469 1 93 177 PHE B CA 1
ATOM 5203 C C . PHE B 1 177 ? -12.719 58.25 41.969 1 93 177 PHE B C 1
ATOM 5205 O O . PHE B 1 177 ? -11.578 57.781 41.969 1 93 177 PHE B O 1
ATOM 5212 N N . SER B 1 178 ? -12.984 59.469 42.406 1 92.31 178 SER B N 1
ATOM 5213 C CA . SER B 1 178 ? -11.93 60.312 42.938 1 92.31 178 SER B CA 1
ATOM 5214 C C . SER B 1 178 ? -11.266 59.688 44.156 1 92.31 178 SER B C 1
ATOM 5216 O O . SER B 1 178 ? -10.039 59.719 44.281 1 92.31 178 SER B O 1
ATOM 5218 N N . GLN B 1 179 ? -12.055 59.156 45 1 91.44 179 GLN B N 1
ATOM 5219 C CA . GLN B 1 179 ? -11.531 58.531 46.188 1 91.44 179 GLN B CA 1
ATOM 5220 C C . GLN B 1 179 ? -10.766 57.25 45.875 1 91.44 179 GLN B C 1
ATOM 5222 O O . GLN B 1 179 ? -9.727 56.969 46.469 1 91.44 179 GLN B O 1
ATOM 5227 N N . TYR B 1 180 ? -11.297 56.594 45.031 1 91.31 180 TYR B N 1
ATOM 5228 C CA . TYR B 1 180 ? -10.672 55.344 44.625 1 91.31 180 TYR B CA 1
ATOM 5229 C C . TYR B 1 180 ? -9.266 55.562 44.094 1 91.31 180 TYR B C 1
ATOM 5231 O O . TYR B 1 180 ? -8.312 54.938 44.531 1 91.31 180 TYR B O 1
ATOM 5239 N N . PHE B 1 181 ? -9.078 56.438 43.156 1 90.75 181 PHE B N 1
ATOM 5240 C CA . PHE B 1 181 ? -7.789 56.656 42.5 1 90.75 181 PHE B CA 1
ATOM 5241 C C . PHE B 1 181 ? -6.809 57.312 43.469 1 90.75 181 PHE B C 1
ATOM 5243 O O . PHE B 1 181 ? -5.602 57.094 43.375 1 90.75 181 PHE B O 1
ATOM 5250 N N . LYS B 1 182 ? -7.352 58.125 44.312 1 89.94 182 LYS B N 1
ATOM 5251 C CA . LYS B 1 182 ? -6.488 58.688 45.344 1 89.94 182 LYS B CA 1
ATOM 5252 C C . LYS B 1 182 ? -5.973 57.625 46.312 1 89.94 182 LYS B C 1
ATOM 5254 O O . LYS B 1 182 ? -4.785 57.594 46.625 1 89.94 182 LYS B O 1
ATOM 5259 N N . LYS B 1 183 ? -6.824 56.812 46.656 1 88.31 183 LYS B N 1
ATOM 5260 C CA . LYS B 1 183 ? -6.465 55.75 47.625 1 88.31 183 LYS B CA 1
ATOM 5261 C C . LYS B 1 183 ? -5.562 54.719 47 1 88.31 183 LYS B C 1
ATOM 5263 O O . LYS B 1 183 ? -4.531 54.344 47.562 1 88.31 183 LYS B O 1
ATOM 5268 N N . ARG B 1 184 ? -5.902 54.219 45.844 1 87 184 ARG B N 1
ATOM 5269 C CA . ARG B 1 184 ? -5.246 53.062 45.25 1 87 184 ARG B CA 1
ATOM 5270 C C . ARG B 1 184 ? -3.975 53.5 44.5 1 87 184 ARG B C 1
ATOM 5272 O O . ARG B 1 184 ? -2.986 52.75 44.5 1 87 184 ARG B O 1
ATOM 5279 N N . TYR B 1 185 ? -3.994 54.656 43.875 1 86.06 185 TYR B N 1
ATOM 5280 C CA . TYR B 1 185 ? -2.877 55.031 43.031 1 86.06 185 TYR B CA 1
ATOM 5281 C C . TYR B 1 185 ? -2.23 56.312 43.469 1 86.06 185 TYR B C 1
ATOM 5283 O O . TYR B 1 185 ? -1.23 56.75 42.906 1 86.06 185 TYR B O 1
ATOM 5291 N N . GLY B 1 186 ? -2.83 56.969 44.438 1 83.31 186 GLY B N 1
ATOM 5292 C CA . GLY B 1 186 ? -2.287 58.219 44.938 1 83.31 186 GLY B CA 1
ATOM 5293 C C . GLY B 1 186 ? -2.471 59.375 43.969 1 83.31 186 GLY B C 1
ATOM 5294 O O . GLY B 1 186 ? -1.668 60.312 43.969 1 83.31 186 GLY B O 1
ATOM 5295 N N . ILE B 1 187 ? -3.496 59.281 43.156 1 88.06 187 ILE B N 1
ATOM 5296 C CA . ILE B 1 187 ? -3.707 60.312 42.125 1 88.06 187 ILE B CA 1
ATOM 5297 C C . ILE B 1 187 ? -4.859 61.219 42.531 1 88.06 187 ILE B C 1
ATOM 5299 O O . ILE B 1 187 ? -5.969 60.75 42.781 1 88.06 187 ILE B O 1
ATOM 5303 N N . THR B 1 188 ? -4.621 62.469 42.594 1 90.31 188 THR B N 1
ATOM 5304 C CA . THR B 1 188 ? -5.664 63.438 42.812 1 90.31 188 THR B CA 1
ATOM 5305 C C . THR B 1 188 ? -6.102 64.125 41.5 1 90.31 188 THR B C 1
ATOM 5307 O O . THR B 1 188 ? -5.281 64.688 40.812 1 90.31 188 THR B O 1
ATOM 5310 N N . LEU B 1 189 ? -7.312 64.062 41.25 1 91.44 189 LEU B N 1
ATOM 5311 C CA . LEU B 1 189 ? -7.836 64.562 39.969 1 91.44 189 LEU B CA 1
ATOM 5312 C C . LEU B 1 189 ? -7.926 66.125 39.969 1 91.44 189 LEU B C 1
ATOM 5314 O O . LEU B 1 189 ? -8.297 66.688 41 1 91.44 189 LEU B O 1
ATOM 5318 N N . LYS B 1 190 ? -7.633 66.688 38.938 1 89.62 190 LYS B N 1
ATOM 5319 C CA . LYS B 1 190 ? -7.699 68.125 38.781 1 89.62 190 LYS B CA 1
ATOM 5320 C C . LYS B 1 190 ? -9.086 68.562 38.312 1 89.62 190 LYS B C 1
ATOM 5322 O O . LYS B 1 190 ? -9.547 69.688 38.656 1 89.62 190 LYS B O 1
ATOM 5327 N N . HIS B 1 191 ? -9.664 67.75 37.469 1 90.62 191 HIS B N 1
ATOM 5328 C CA . HIS B 1 191 ? -10.977 68.062 36.906 1 90.62 191 HIS B CA 1
ATOM 5329 C C . HIS B 1 191 ? -11.992 66.938 37.219 1 90.62 191 HIS B C 1
ATOM 5331 O O . HIS B 1 191 ? -12.523 66.312 36.312 1 90.62 191 HIS B O 1
ATOM 5337 N N . PRO B 1 192 ? -12.391 66.812 38.469 1 92.12 192 PRO B N 1
ATOM 5338 C CA . PRO B 1 192 ? -13.305 65.75 38.875 1 92.12 192 PRO B CA 1
ATOM 5339 C C . PRO B 1 192 ? -14.719 65.938 38.344 1 92.12 192 PRO B C 1
ATOM 5341 O O . PRO B 1 192 ? -15.516 65 38.312 1 92.12 192 PRO B O 1
ATOM 5344 N N . GLU B 1 193 ? -15.008 67.188 37.875 1 90.62 193 GLU B N 1
ATOM 5345 C CA . GLU B 1 193 ? -16.359 67.5 37.438 1 90.62 193 GLU B CA 1
ATOM 5346 C C . GLU B 1 193 ? -16.609 67 36.031 1 90.62 193 GLU B C 1
ATOM 5348 O O . GLU B 1 193 ? -17.766 66.875 35.594 1 90.62 193 GLU B O 1
ATOM 5353 N N . GLN B 1 194 ? -15.516 66.625 35.312 1 90.88 194 GLN B N 1
ATOM 5354 C CA . GLN B 1 194 ? -15.68 66.188 33.938 1 90.88 194 GLN B CA 1
ATOM 5355 C C . GLN B 1 194 ? -16.375 64.812 33.906 1 90.88 194 GLN B C 1
ATOM 5357 O O . GLN B 1 194 ? -16.188 64 34.812 1 90.88 194 GLN B O 1
ATOM 5362 N N . PRO B 1 195 ? -17.188 64.688 32.844 1 92.62 195 PRO B N 1
ATOM 5363 C CA . PRO B 1 195 ? -17.844 63.344 32.719 1 92.62 195 PRO B CA 1
ATOM 5364 C C . PRO B 1 195 ? -16.859 62.219 32.531 1 92.62 195 PRO B C 1
ATOM 5366 O O . PRO B 1 195 ? -15.742 62.406 32.031 1 92.62 195 PRO B O 1
ATOM 5369 N N . LEU B 1 196 ? -17.281 61.031 33 1 94.25 196 LEU B N 1
ATOM 5370 C CA . LEU B 1 196 ? -16.484 59.844 32.812 1 94.25 196 LEU B CA 1
ATOM 5371 C C . LEU B 1 196 ? -16.562 59.312 31.391 1 94.25 196 LEU B C 1
ATOM 5373 O O . LEU B 1 196 ? -17.484 59.656 30.656 1 94.25 196 LEU B O 1
ATOM 5377 N N . LEU B 1 197 ? -15.547 58.594 31.047 1 94.31 197 LEU B N 1
ATOM 5378 C CA . LEU B 1 197 ? -15.539 57.938 29.734 1 94.31 197 LEU B CA 1
ATOM 5379 C C . LEU B 1 197 ? -15.805 56.438 29.875 1 94.31 197 LEU B C 1
ATOM 5381 O O . LEU B 1 197 ? -15.312 55.812 30.797 1 94.31 197 LEU B O 1
ATOM 5385 N N . ARG B 1 198 ? -16.625 56 28.984 1 94.56 198 ARG B N 1
ATOM 5386 C CA . ARG B 1 198 ? -16.844 54.562 28.875 1 94.56 198 ARG B CA 1
ATOM 5387 C C . ARG B 1 198 ? -15.82 53.938 27.922 1 94.56 198 ARG B C 1
ATOM 5389 O O . ARG B 1 198 ? -15.727 54.312 26.75 1 94.56 198 ARG B O 1
ATOM 5396 N N . LEU B 1 199 ? -15.055 53.031 28.453 1 93.88 199 LEU B N 1
ATOM 5397 C CA . LEU B 1 199 ? -13.953 52.438 27.703 1 93.88 199 LEU B CA 1
ATOM 5398 C C . LEU B 1 199 ? -14.102 50.938 27.562 1 93.88 199 LEU B C 1
ATOM 5400 O O . LEU B 1 199 ? -14.727 50.312 28.422 1 93.88 199 LEU B O 1
ATOM 5404 N N . LYS B 1 200 ? -13.586 50.469 26.516 1 91.06 200 LYS B N 1
ATOM 5405 C CA . LYS B 1 200 ? -13.453 49.031 26.297 1 91.06 200 LYS B CA 1
ATOM 5406 C C . LYS B 1 200 ? -12 48.594 26.422 1 91.06 200 LYS B C 1
ATOM 5408 O O . LYS B 1 200 ? -11.117 49.125 25.75 1 91.06 200 LYS B O 1
ATOM 5413 N N . GLN B 1 201 ? -11.805 47.656 27.328 1 84.81 201 GLN B N 1
ATOM 5414 C CA . GLN B 1 201 ? -10.445 47.156 27.531 1 84.81 201 GLN B CA 1
ATOM 5415 C C . GLN B 1 201 ? -10.055 46.156 26.469 1 84.81 201 GLN B C 1
ATOM 5417 O O . GLN B 1 201 ? -10.906 45.406 25.984 1 84.81 201 GLN B O 1
ATOM 5422 N N . GLY B 1 202 ? -8.812 46.219 26.156 1 78.69 202 GLY B N 1
ATOM 5423 C CA . GLY B 1 202 ? -8.289 45.219 25.25 1 78.69 202 GLY B CA 1
ATOM 5424 C C . GLY B 1 202 ? -8.352 43.812 25.844 1 78.69 202 GLY B C 1
ATOM 5425 O O . GLY B 1 202 ? -8.602 43.656 27.031 1 78.69 202 GLY B O 1
ATOM 5426 N N . HIS B 1 203 ? -8.375 42.812 24.984 1 78.62 203 HIS B N 1
ATOM 5427 C CA . HIS B 1 203 ? -8.391 41.406 25.391 1 78.62 203 HIS B CA 1
ATOM 5428 C C . HIS B 1 203 ? -7.195 40.656 24.828 1 78.62 203 HIS B C 1
ATOM 5430 O O . HIS B 1 203 ? -6.395 41.219 24.078 1 78.62 203 HIS B O 1
ATOM 5436 N N . ASN B 1 204 ? -7.059 39.469 25.328 1 80.75 204 ASN B N 1
ATOM 5437 C CA . ASN B 1 204 ? -5.988 38.625 24.812 1 80.75 204 ASN B CA 1
ATOM 5438 C C . ASN B 1 204 ? -6.219 38.219 23.359 1 80.75 204 ASN B C 1
ATOM 5440 O O . ASN B 1 204 ? -7.359 38.156 22.906 1 80.75 204 ASN B O 1
ATOM 5444 N N . ALA B 1 205 ? -5.105 38.094 22.766 1 82.31 205 ALA B N 1
ATOM 5445 C CA . ALA B 1 205 ? -5.207 37.625 21.391 1 82.31 205 ALA B CA 1
ATOM 5446 C C . ALA B 1 205 ? -5.746 36.188 21.344 1 82.31 205 ALA B C 1
ATOM 5448 O O . ALA B 1 205 ? -5.504 35.406 22.266 1 82.31 205 ALA B O 1
ATOM 5449 N N . HIS B 1 206 ? -6.48 35.875 20.328 1 79.62 206 HIS B N 1
ATOM 5450 C CA . HIS B 1 206 ? -7.055 34.562 20.156 1 79.62 206 HIS B CA 1
ATOM 5451 C C . HIS B 1 206 ? -6.461 33.844 18.953 1 79.62 206 HIS B C 1
ATOM 5453 O O . HIS B 1 206 ? -5.984 34.5 18.016 1 79.62 206 HIS B O 1
ATOM 5459 N N . ASN B 1 207 ? -6.418 32.5 19.047 1 82.06 207 ASN B N 1
ATOM 5460 C CA . ASN B 1 207 ? -6.043 31.672 17.906 1 82.06 207 ASN B CA 1
ATOM 5461 C C . ASN B 1 207 ? -7.156 31.625 16.859 1 82.06 207 ASN B C 1
ATOM 5463 O O . ASN B 1 207 ? -8.18 30.969 17.078 1 82.06 207 ASN B O 1
ATOM 5467 N N . LEU B 1 208 ? -6.914 32.188 15.789 1 76.88 208 LEU B N 1
ATOM 5468 C CA . LEU B 1 208 ? -7.949 32.344 14.766 1 76.88 208 LEU B CA 1
ATOM 5469 C C . LEU B 1 208 ? -8 31.109 13.867 1 76.88 208 LEU B C 1
ATOM 5471 O O . LEU B 1 208 ? -8.875 31 13.008 1 76.88 208 LEU B O 1
ATOM 5475 N N . PHE B 1 209 ? -7.082 30.172 14.023 1 79.31 209 PHE B N 1
ATOM 5476 C CA . PHE B 1 209 ? -6.984 29.031 13.133 1 79.31 209 PHE B CA 1
ATOM 5477 C C . PHE B 1 209 ? -7.789 27.844 13.672 1 79.31 209 PHE B C 1
ATOM 5479 O O . PHE B 1 209 ? -7.969 26.844 12.984 1 79.31 209 PHE B O 1
ATOM 5486 N N . LEU B 1 210 ? -8.273 27.938 14.828 1 72.5 210 LEU B N 1
ATOM 5487 C CA . LEU B 1 210 ? -8.953 26.812 15.453 1 72.5 210 LEU B CA 1
ATOM 5488 C C . LEU B 1 210 ? -10.188 26.406 14.656 1 72.5 210 LEU B C 1
ATOM 5490 O O . LEU B 1 210 ? -10.93 27.266 14.172 1 72.5 210 LEU B O 1
ATOM 5494 N N . ASN B 1 211 ? -10.18 25.109 14.148 1 65.06 211 ASN B N 1
ATOM 5495 C CA . ASN B 1 211 ? -11.328 24.547 13.438 1 65.06 211 ASN B CA 1
ATOM 5496 C C . ASN B 1 211 ? -12.555 24.453 14.344 1 65.06 211 ASN B C 1
ATOM 5498 O O . ASN B 1 211 ? -12.633 23.562 15.195 1 65.06 211 ASN B O 1
ATOM 5502 N N . ILE B 1 212 ? -13.297 25.469 14.5 1 53.69 212 ILE B N 1
ATOM 5503 C CA . ILE B 1 212 ? -14.508 25.406 15.305 1 53.69 212 ILE B CA 1
ATOM 5504 C C . ILE B 1 212 ? -15.594 24.641 14.539 1 53.69 212 ILE B C 1
ATOM 5506 O O . ILE B 1 212 ? -15.953 25.031 13.422 1 53.69 212 ILE B O 1
ATOM 5510 N N . HIS B 1 213 ? -15.562 23.359 14.414 1 49.22 213 HIS B N 1
ATOM 5511 C CA . HIS B 1 213 ? -16.609 22.578 13.773 1 49.22 213 HIS B CA 1
ATOM 5512 C C . HIS B 1 213 ? -17.969 23.25 13.898 1 49.22 213 HIS B C 1
ATOM 5514 O O . HIS B 1 213 ? -18.391 23.594 15.008 1 49.22 213 HIS B O 1
ATOM 5520 N N . ASP B 1 214 ? -18.406 23.844 12.984 1 39.44 214 ASP B N 1
ATOM 5521 C CA . ASP B 1 214 ? -19.766 24.359 12.883 1 39.44 214 ASP B CA 1
ATOM 5522 C C . ASP B 1 214 ? -20.781 23.344 13.445 1 39.44 214 ASP B C 1
ATOM 5524 O O . ASP B 1 214 ? -21.797 23.75 14.008 1 39.44 214 ASP B O 1
ATOM 5528 N N . GLU B 1 215 ? -20.766 22.016 13.078 1 38.88 215 GLU B N 1
ATOM 5529 C CA . GLU B 1 215 ? -21.953 21.219 13.367 1 38.88 215 GLU B CA 1
ATOM 5530 C C . GLU B 1 215 ? -22.156 21.062 14.875 1 38.88 215 GLU B C 1
ATOM 5532 O O . GLU B 1 215 ? -23.297 21.125 15.352 1 38.88 215 GLU B O 1
ATOM 5537 N N . ASP B 1 216 ? -21.25 20.406 15.68 1 34.88 216 ASP B N 1
ATOM 5538 C CA . ASP B 1 216 ? -21.656 20.203 17.062 1 34.88 216 ASP B CA 1
ATOM 5539 C C . ASP B 1 216 ? -21.5 21.484 17.875 1 34.88 216 ASP B C 1
ATOM 5541 O O . ASP B 1 216 ? -21.5 21.438 19.109 1 34.88 216 ASP B O 1
ATOM 5545 N N . ALA B 1 217 ? -21.172 22.625 17.438 1 35.62 217 ALA B N 1
ATOM 5546 C CA . ALA B 1 217 ? -21.469 23.875 18.125 1 35.62 217 ALA B CA 1
ATOM 5547 C C . ALA B 1 217 ? -22.922 23.922 18.578 1 35.62 217 ALA B C 1
ATOM 5549 O O . ALA B 1 217 ? -23.328 24.844 19.312 1 35.62 217 ALA B O 1
ATOM 5550 N N . GLU B 1 218 ? -23.766 22.984 18.016 1 33.62 218 GLU B N 1
ATOM 5551 C CA . GLU B 1 218 ? -25.047 23 18.719 1 33.62 218 GLU B CA 1
ATOM 5552 C C . GLU B 1 218 ? -24.922 22.297 20.078 1 33.62 218 GLU B C 1
ATOM 5554 O O . GLU B 1 218 ? -25.516 22.75 21.062 1 33.62 218 GLU B O 1
ATOM 5559 N N . ASP B 1 219 ? -24.5 21 20.125 1 32.38 219 ASP B N 1
ATOM 5560 C CA . ASP B 1 219 ? -24.734 20.359 21.422 1 32.38 219 ASP B CA 1
ATOM 5561 C C . ASP B 1 219 ? -23.641 20.719 22.422 1 32.38 219 ASP B C 1
ATOM 5563 O O . ASP B 1 219 ? -23.875 20.734 23.625 1 32.38 219 ASP B O 1
ATOM 5567 N N . LYS B 1 220 ? -22.344 20.484 22.141 1 32.97 220 LYS B N 1
ATOM 5568 C CA . LYS B 1 220 ? -21.484 20.688 23.297 1 32.97 220 LYS B CA 1
ATOM 5569 C C . LYS B 1 220 ? -21.156 22.172 23.484 1 32.97 220 LYS B C 1
ATOM 5571 O O . LYS B 1 220 ? -20.297 22.516 24.297 1 32.97 220 LYS B O 1
ATOM 5576 N N . SER B 1 221 ? -21.391 22.938 22.484 1 30.8 221 SER B N 1
ATOM 5577 C CA . SER B 1 221 ? -21.578 24.312 22.938 1 30.8 221 SER B CA 1
ATOM 5578 C C . SER B 1 221 ? -22.406 24.375 24.219 1 30.8 221 SER B C 1
ATOM 5580 O O . SER B 1 221 ? -22.578 25.438 24.812 1 30.8 221 SER B O 1
ATOM 5582 N N . SER B 1 222 ? -23.266 23.344 24.312 1 32.66 222 SER B N 1
ATOM 5583 C CA . SER B 1 222 ? -24.016 23.281 25.562 1 32.66 222 SER B CA 1
ATOM 5584 C C . SER B 1 222 ? -23.078 23.031 26.75 1 32.66 222 SER B C 1
ATOM 5586 O O . SER B 1 222 ? -23.453 23.219 27.891 1 32.66 222 SER B O 1
ATOM 5588 N N . LEU B 1 223 ? -22.219 22 26.578 1 32.28 223 LEU B N 1
ATOM 5589 C CA . LEU B 1 223 ? -21.5 21.875 27.844 1 32.28 223 LEU B CA 1
ATOM 5590 C C . LEU B 1 223 ? -20.641 23.109 28.094 1 32.28 223 LEU B C 1
ATOM 5592 O O . LEU B 1 223 ? -20.016 23.234 29.156 1 32.28 223 LEU B O 1
ATOM 5596 N N . ILE B 1 224 ? -19.781 23.531 27.016 1 31.2 224 ILE B N 1
ATOM 5597 C CA . ILE B 1 224 ? -19.406 24.875 27.438 1 31.2 224 ILE B CA 1
ATOM 5598 C C . ILE B 1 224 ? -20.625 25.781 27.438 1 31.2 224 ILE B C 1
ATOM 5600 O O . ILE B 1 224 ? -21.359 25.844 26.438 1 31.2 224 ILE B O 1
ATOM 5604 N N . GLY B 1 225 ? -21.312 25.891 28.438 1 32.44 225 GLY B N 1
ATOM 5605 C CA . GLY B 1 225 ? -22.453 26.781 28.609 1 32.44 225 GLY B CA 1
ATOM 5606 C C . GLY B 1 225 ? -22.562 27.828 27.531 1 32.44 225 GLY B C 1
ATOM 5607 O O . GLY B 1 225 ? -21.656 27.984 26.703 1 32.44 225 GLY B O 1
ATOM 5608 N N . PRO B 1 226 ? -23.75 28.203 27.141 1 33.38 226 PRO B N 1
ATOM 5609 C CA . PRO B 1 226 ? -23.828 29.422 26.344 1 33.38 226 PRO B CA 1
ATOM 5610 C C . PRO B 1 226 ? -22.609 30.312 26.484 1 33.38 226 PRO B C 1
ATOM 5612 O O . PRO B 1 226 ? -22.125 30.516 27.609 1 33.38 226 PRO B O 1
ATOM 5615 N N . VAL B 1 227 ? -21.594 30.141 25.703 1 37.03 227 VAL B N 1
ATOM 5616 C CA . VAL B 1 227 ? -20.781 31.328 25.875 1 37.03 227 VAL B CA 1
ATOM 5617 C C . VAL B 1 227 ? -21.656 32.5 26.281 1 37.03 227 VAL B C 1
ATOM 5619 O O . VAL B 1 227 ? -22.5 32.969 25.5 1 37.03 227 VAL B O 1
ATOM 5622 N N . THR B 1 228 ? -22.359 32.469 27.328 1 35.44 228 THR B N 1
ATOM 5623 C CA . THR B 1 228 ? -22.922 33.719 27.781 1 35.44 228 THR B CA 1
ATOM 5624 C C . THR B 1 228 ? -22.125 34.906 27.234 1 35.44 228 THR B C 1
ATOM 5626 O O . THR B 1 228 ? -20.906 34.969 27.406 1 35.44 228 THR B O 1
ATOM 5629 N N . LYS B 1 229 ? -22.375 35.375 26.109 1 43.5 229 LYS B N 1
ATOM 5630 C CA . LYS B 1 229 ? -21.828 36.656 25.734 1 43.5 229 LYS B CA 1
ATOM 5631 C C . LYS B 1 229 ? -21.406 37.469 26.969 1 43.5 229 LYS B C 1
ATOM 5633 O O . LYS B 1 229 ? -22.25 37.938 27.719 1 43.5 229 LYS B O 1
ATOM 5638 N N . LYS B 1 230 ? -20.469 37.031 27.625 1 45.97 230 LYS B N 1
ATOM 5639 C CA . LYS B 1 230 ? -20.109 37.906 28.719 1 45.97 230 LYS B CA 1
ATOM 5640 C C . LYS B 1 230 ? -20.281 39.375 28.297 1 45.97 230 LYS B C 1
ATOM 5642 O O . LYS B 1 230 ? -19.859 39.781 27.203 1 45.97 230 LYS B O 1
ATOM 5647 N N . PRO B 1 231 ? -21.219 40.062 28.672 1 52.22 231 PRO B N 1
ATOM 5648 C CA . PRO B 1 231 ? -21.375 41.469 28.359 1 52.22 231 PRO B CA 1
ATOM 5649 C C . PRO B 1 231 ? -20.031 42.219 28.266 1 52.22 231 PRO B C 1
ATOM 5651 O O . PRO B 1 231 ? -19.078 41.844 28.953 1 52.22 231 PRO B O 1
ATOM 5654 N N . PRO B 1 232 ? -19.891 42.781 27.062 1 59.62 232 PRO B N 1
ATOM 5655 C CA . PRO B 1 232 ? -18.656 43.562 26.984 1 59.62 232 PRO B CA 1
ATOM 5656 C C . PRO B 1 232 ? -18.344 44.312 28.281 1 59.62 232 PRO B C 1
ATOM 5658 O O . PRO B 1 232 ? -19.219 44.969 28.859 1 59.62 232 PRO B O 1
ATOM 5661 N N . VAL B 1 233 ? -17.344 43.875 28.906 1 71.5 233 VAL B N 1
ATOM 5662 C CA . VAL B 1 233 ? -16.953 44.531 30.156 1 71.5 233 VAL B CA 1
ATOM 5663 C C . VAL B 1 233 ? -16.422 45.938 29.859 1 71.5 233 VAL B C 1
ATOM 5665 O O . VAL B 1 233 ? -15.406 46.094 29.188 1 71.5 233 VAL B O 1
ATOM 5668 N N . HIS B 1 234 ? -17.297 46.906 29.922 1 87.19 234 HIS B N 1
ATOM 5669 C CA . HIS B 1 234 ? -16.891 48.312 29.828 1 87.19 234 HIS B CA 1
ATOM 5670 C C . HIS B 1 234 ? -16.422 48.844 31.172 1 87.19 234 HIS B C 1
ATOM 5672 O O . HIS B 1 234 ? -16.891 48.375 32.219 1 87.19 234 HIS B O 1
ATOM 5678 N N . VAL B 1 235 ? -15.477 49.625 31.109 1 90.25 235 VAL B N 1
ATOM 5679 C CA . VAL B 1 235 ? -14.977 50.281 32.312 1 90.25 235 VAL B CA 1
ATOM 5680 C C . VAL B 1 235 ? -15.117 51.812 32.156 1 90.25 235 VAL B C 1
ATOM 5682 O O . VAL B 1 235 ? -15.188 52.312 31.047 1 90.25 235 VAL B O 1
ATOM 5685 N N . HIS B 1 236 ? -15.219 52.438 33.281 1 93.81 236 HIS B N 1
ATOM 5686 C CA . HIS B 1 236 ? -15.266 53.875 33.312 1 93.81 236 HIS B CA 1
ATOM 5687 C C . HIS B 1 236 ? -13.992 54.469 33.906 1 93.81 236 HIS B C 1
ATOM 5689 O O . HIS B 1 236 ? -13.523 54.031 34.938 1 93.81 236 HIS B O 1
ATOM 5695 N N . ILE B 1 237 ? -13.438 55.438 33.188 1 94.31 237 ILE B N 1
ATOM 5696 C CA . ILE B 1 237 ? -12.219 56.094 33.656 1 94.31 237 ILE B CA 1
ATOM 5697 C C . ILE B 1 237 ? -12.305 57.594 33.406 1 94.31 237 ILE B C 1
ATOM 5699 O O . ILE B 1 237 ? -12.797 58.031 32.375 1 94.31 237 ILE B O 1
ATOM 5703 N N . PRO B 1 238 ? -11.883 58.375 34.406 1 94.62 238 PRO B N 1
ATOM 5704 C CA . PRO B 1 238 ? -11.797 59.812 34.156 1 94.62 238 PRO B CA 1
ATOM 5705 C C . PRO B 1 238 ? -10.828 60.156 33.031 1 94.62 238 PRO B C 1
ATOM 5707 O O . PRO B 1 238 ? -9.758 59.531 32.938 1 94.62 238 PRO B O 1
ATOM 5710 N N . ALA B 1 239 ? -11.109 61.094 32.25 1 93.56 239 ALA B N 1
ATOM 5711 C CA . ALA B 1 239 ? -10.344 61.469 31.062 1 93.56 239 ALA B CA 1
ATOM 5712 C C . ALA B 1 239 ? -8.93 61.906 31.438 1 93.56 239 ALA B C 1
ATOM 5714 O O . ALA B 1 239 ? -7.984 61.688 30.672 1 93.56 239 ALA B O 1
ATOM 5715 N N . GLU B 1 240 ? -8.734 62.469 32.594 1 93 240 GLU B N 1
ATOM 5716 C CA . GLU B 1 240 ? -7.445 63 33.031 1 93 240 GLU B CA 1
ATOM 5717 C C . GLU B 1 240 ? -6.41 61.906 33.188 1 93 240 GLU B C 1
ATOM 5719 O O . GLU B 1 240 ? -5.211 62.156 33.281 1 93 240 GLU B O 1
ATOM 5724 N N . LEU B 1 241 ? -6.891 60.688 33.312 1 94.31 241 LEU B N 1
ATOM 5725 C CA . LEU B 1 241 ? -5.992 59.562 33.531 1 94.31 241 LEU B CA 1
ATOM 5726 C C . LEU B 1 241 ? -5.656 58.875 32.219 1 94.31 241 LEU B C 1
ATOM 5728 O O . LEU B 1 241 ? -4.895 57.906 32.188 1 94.31 241 LEU B O 1
ATOM 5732 N N . LEU B 1 242 ? -6.16 59.406 31.188 1 95.19 242 LEU B N 1
ATOM 5733 C CA . LEU B 1 242 ? -5.996 58.781 29.891 1 95.19 242 LEU B CA 1
ATOM 5734 C C . LEU B 1 242 ? -5.133 59.625 28.969 1 95.19 242 LEU B C 1
ATOM 5736 O O . LEU B 1 242 ? -5.328 60.844 28.875 1 95.19 242 LEU B O 1
ATOM 5740 N N . CYS B 1 243 ? -4.152 58.969 28.391 1 94.62 243 CYS B N 1
ATOM 5741 C CA . CYS B 1 243 ? -3.369 59.562 27.312 1 94.62 243 CYS B CA 1
ATOM 5742 C C . CYS B 1 243 ? -3.949 59.219 25.953 1 94.62 243 CYS B C 1
ATOM 5744 O O . CYS B 1 243 ? -3.965 58.062 25.547 1 94.62 243 CYS B O 1
ATOM 5746 N N . LEU B 1 244 ? -4.402 60.219 25.25 1 93.69 244 LEU B N 1
ATOM 5747 C CA . LEU B 1 244 ? -5.043 59.969 23.969 1 93.69 244 LEU B CA 1
ATOM 5748 C C . LEU B 1 244 ? -4.004 59.656 22.891 1 93.69 244 LEU B C 1
ATOM 5750 O O . LEU B 1 244 ? -2.994 60.375 22.781 1 93.69 244 LEU B O 1
ATOM 5754 N N . LEU B 1 245 ? -4.301 58.594 22.219 1 93.44 245 LEU B N 1
ATOM 5755 C CA . LEU B 1 245 ? -3.479 58.219 21.078 1 93.44 245 LEU B CA 1
ATOM 5756 C C . LEU B 1 245 ? -4.211 58.531 19.766 1 93.44 245 LEU B C 1
ATOM 5758 O O . LEU B 1 245 ? -5.438 58.406 19.703 1 93.44 245 LEU B O 1
ATOM 5762 N N . ASP B 1 246 ? -3.586 59.031 18.797 1 90.75 246 ASP B N 1
ATOM 5763 C CA . ASP B 1 246 ? -4.199 59.344 17.5 1 90.75 246 ASP B CA 1
ATOM 5764 C C . ASP B 1 246 ? -4.43 58.062 16.688 1 90.75 246 ASP B C 1
ATOM 5766 O O . ASP B 1 246 ? -4.004 57.969 15.539 1 90.75 246 ASP B O 1
ATOM 5770 N N . ILE B 1 247 ? -4.953 57.094 17.297 1 92.44 247 ILE B N 1
ATOM 5771 C CA . ILE B 1 247 ? -5.27 55.812 16.656 1 92.44 247 ILE B CA 1
ATOM 5772 C C . ILE B 1 247 ? -6.766 55.531 16.766 1 92.44 247 ILE B C 1
ATOM 5774 O O . ILE B 1 247 ? -7.359 55.719 17.844 1 92.44 247 ILE B O 1
ATOM 5778 N N . LYS B 1 248 ? -7.277 55.125 15.703 1 90.62 248 LYS B N 1
ATOM 5779 C CA . LYS B 1 248 ? -8.711 54.875 15.68 1 90.62 248 LYS B CA 1
ATOM 5780 C C . LYS B 1 248 ? -9.016 53.406 16.031 1 90.62 248 LYS B C 1
ATOM 5782 O O . LYS B 1 248 ? -8.125 52.562 15.992 1 90.62 248 LYS B O 1
ATOM 5787 N N . ARG B 1 249 ? -10.219 53.188 16.281 1 8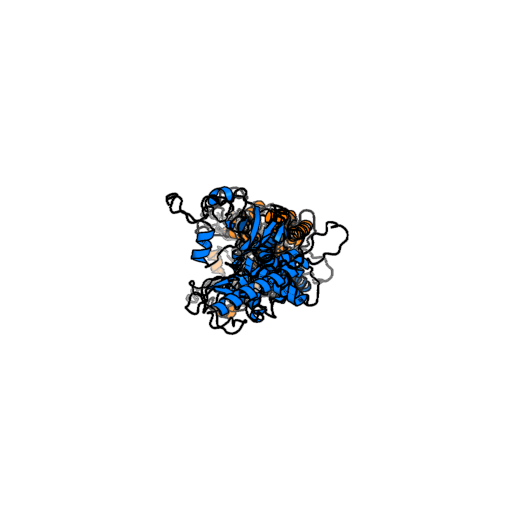9.56 249 ARG B N 1
ATOM 5788 C CA . ARG B 1 249 ? -10.695 51.875 16.734 1 89.56 249 ARG B CA 1
ATOM 5789 C C . ARG B 1 249 ? -10.414 50.812 15.695 1 89.56 249 ARG B C 1
ATOM 5791 O O . ARG B 1 249 ? -10.117 49.656 16.047 1 89.56 249 ARG B O 1
ATOM 5798 N N . ASP B 1 250 ? -10.469 51.156 14.469 1 85.38 250 ASP B N 1
ATOM 5799 C CA . ASP B 1 250 ? -10.281 50.188 13.414 1 85.38 250 ASP B CA 1
ATOM 5800 C C . ASP B 1 250 ? -8.859 49.625 13.43 1 85.38 250 ASP B C 1
ATOM 5802 O O . ASP B 1 250 ? -8.648 48.438 13.203 1 85.38 250 ASP B O 1
ATOM 5806 N N . VAL B 1 251 ? -7.957 50.469 13.625 1 86.69 251 VAL B N 1
ATOM 5807 C CA . VAL B 1 251 ? -6.566 50.062 13.703 1 86.69 251 VAL B CA 1
ATOM 5808 C C . VAL B 1 251 ? -6.363 49.188 14.945 1 86.69 251 VAL B C 1
ATOM 5810 O O . VAL B 1 251 ? -5.707 48.156 14.883 1 86.69 251 VAL B O 1
ATOM 5813 N N . TYR B 1 252 ? -6.953 49.625 15.945 1 88.31 252 TYR B N 1
ATOM 5814 C CA . TYR B 1 252 ? -6.91 48.906 17.219 1 88.31 252 TYR B CA 1
ATOM 5815 C C . TYR B 1 252 ? -7.449 47.5 17.062 1 88.31 252 TYR B C 1
ATOM 5817 O O . TYR B 1 252 ? -6.812 46.531 17.484 1 88.31 252 TYR B O 1
ATOM 5825 N N . LYS B 1 253 ? -8.484 47.312 16.438 1 84.94 253 LYS B N 1
ATOM 5826 C CA . LYS B 1 253 ? -9.117 46.031 16.25 1 84.94 253 LYS B CA 1
ATOM 5827 C C . LYS B 1 253 ? -8.273 45.125 15.344 1 84.94 253 LYS B C 1
ATOM 5829 O O . LYS B 1 253 ? -8.188 43.906 15.562 1 84.94 253 LYS B O 1
ATOM 5834 N N . SER B 1 254 ? -7.695 45.688 14.344 1 86.31 254 SER B N 1
ATOM 5835 C CA . SER B 1 254 ? -6.918 44.938 13.375 1 86.31 254 SER B CA 1
ATOM 5836 C C . SER B 1 254 ? -5.66 44.344 14.008 1 86.31 254 SER B C 1
ATOM 5838 O O . SER B 1 254 ? -5.109 43.375 13.508 1 86.31 254 SER B O 1
ATOM 5840 N N . MET B 1 255 ? -5.258 44.906 15.102 1 87.81 255 MET B N 1
ATOM 5841 C CA . MET B 1 255 ? -4.039 44.438 15.758 1 87.81 255 MET B CA 1
ATOM 5842 C C . MET B 1 255 ? -4.23 43.062 16.328 1 87.81 255 MET B C 1
ATOM 5844 O O . MET B 1 255 ? -3.277 42.281 16.422 1 87.81 255 MET B O 1
ATOM 5848 N N . TYR B 1 256 ? -5.398 42.656 16.594 1 87.56 256 TYR B N 1
ATOM 5849 C CA . TYR B 1 256 ? -5.688 41.375 17.203 1 87.56 256 TYR B CA 1
ATOM 5850 C C . TYR B 1 256 ? -5.598 40.25 16.172 1 87.56 256 TYR B C 1
ATOM 5852 O O . TYR B 1 256 ? -5.539 39.094 16.531 1 87.56 256 TYR B O 1
ATOM 5860 N N . LEU B 1 257 ? -5.484 40.562 14.906 1 87.88 257 LEU B N 1
ATOM 5861 C CA . LEU B 1 257 ? -5.328 39.562 13.844 1 87.88 257 LEU B CA 1
ATOM 5862 C C . LEU B 1 257 ? -3.857 39.281 13.602 1 87.88 257 LEU B C 1
ATOM 5864 O O . LEU B 1 257 ? -3.523 38.219 13.031 1 87.88 257 LEU B O 1
ATOM 5868 N N . LEU B 1 258 ? -3.062 40.125 14.086 1 89.94 258 LEU B N 1
ATOM 5869 C CA . LEU B 1 258 ? -1.663 40.094 13.672 1 89.94 258 LEU B CA 1
ATOM 5870 C C . LEU B 1 258 ? -0.967 38.844 14.188 1 89.94 258 LEU B C 1
ATOM 5872 O O . LEU B 1 258 ? -0.206 38.219 13.453 1 89.94 258 LEU B O 1
ATOM 5876 N N . PRO B 1 259 ? -1.224 38.438 15.43 1 91.06 259 PRO B N 1
ATOM 5877 C CA . PRO B 1 259 ? -0.534 37.25 15.898 1 91.06 259 PRO B CA 1
ATOM 5878 C C . PRO B 1 259 ? -0.823 36.031 15.023 1 91.06 259 PRO B C 1
ATOM 5880 O O . PRO B 1 259 ? 0.104 35.344 14.602 1 91.06 259 PRO B O 1
ATOM 5883 N N . SER B 1 260 ? -2.037 35.75 14.695 1 91 260 SER B N 1
ATOM 5884 C CA . SER B 1 260 ? -2.414 34.594 13.867 1 91 260 SER B CA 1
ATOM 5885 C C . SER B 1 260 ? -1.91 34.781 12.438 1 91 260 SER B C 1
ATOM 5887 O O . SER B 1 260 ? -1.434 33.812 11.828 1 91 260 SER B O 1
ATOM 5889 N N . LEU B 1 261 ? -2.014 35.969 11.953 1 90 261 LEU B N 1
ATOM 5890 C CA . LEU B 1 261 ? -1.562 36.25 10.594 1 90 261 LEU B CA 1
ATOM 5891 C C . LEU B 1 261 ? -0.061 36.031 10.461 1 90 261 LEU B C 1
ATOM 5893 O O . LEU B 1 261 ? 0.393 35.406 9.492 1 90 261 LEU B O 1
ATOM 5897 N N . MET B 1 262 ? 0.627 36.594 11.398 1 90.56 262 MET B N 1
ATOM 5898 C CA . MET B 1 262 ? 2.08 36.469 11.352 1 90.56 262 MET B CA 1
ATOM 5899 C C . MET B 1 262 ? 2.5 35 11.5 1 90.56 262 MET B C 1
ATOM 5901 O O . MET B 1 262 ? 3.471 34.562 10.875 1 90.56 262 MET B O 1
ATOM 5905 N N . TYR B 1 263 ? 1.794 34.312 12.305 1 92.06 263 TYR B N 1
ATOM 5906 C CA . TYR B 1 263 ? 2.047 32.875 12.461 1 92.06 263 TYR B CA 1
ATOM 5907 C C . TYR B 1 263 ? 1.858 32.125 11.133 1 92.06 263 TYR B C 1
ATOM 5909 O O . TYR B 1 263 ? 2.672 31.281 10.773 1 92.06 263 TYR B O 1
ATOM 5917 N N . ARG B 1 264 ? 0.859 32.438 10.414 1 91.44 264 ARG B N 1
ATOM 5918 C CA . ARG B 1 264 ? 0.563 31.797 9.141 1 91.44 264 ARG B CA 1
ATOM 5919 C C . ARG B 1 264 ? 1.612 32.156 8.094 1 91.44 264 ARG B C 1
ATOM 5921 O O . ARG B 1 264 ? 2.047 31.297 7.32 1 91.44 264 ARG B O 1
ATOM 5928 N N . ILE B 1 265 ? 1.964 33.406 8.078 1 90.25 265 ILE B N 1
ATOM 5929 C CA . ILE B 1 265 ? 2.986 33.844 7.133 1 90.25 265 ILE B CA 1
ATOM 5930 C C . ILE B 1 265 ? 4.289 33.094 7.395 1 90.25 265 ILE B C 1
ATOM 5932 O O . ILE B 1 265 ? 4.938 32.625 6.461 1 90.25 265 ILE B O 1
ATOM 5936 N N . GLU B 1 266 ? 4.594 33.031 8.641 1 90.81 266 GLU B N 1
ATOM 5937 C CA . GLU B 1 266 ? 5.805 32.312 9.016 1 90.81 266 GLU B CA 1
ATOM 5938 C C . GLU B 1 266 ? 5.727 30.844 8.57 1 90.81 266 GLU B C 1
ATOM 5940 O O . GLU B 1 266 ? 6.699 30.297 8.047 1 90.81 266 GLU B O 1
ATOM 5945 N N . SER B 1 267 ? 4.598 30.219 8.766 1 93.62 267 SER B N 1
ATOM 5946 C CA . SER B 1 267 ? 4.402 28.812 8.383 1 93.62 267 SER B CA 1
ATOM 5947 C C . SER B 1 267 ? 4.543 28.641 6.875 1 93.62 267 SER B C 1
ATOM 5949 O O . SER B 1 267 ? 5.148 27.656 6.418 1 93.62 267 SER B O 1
ATOM 5951 N N . LEU B 1 268 ? 4.035 29.531 6.133 1 92.31 268 LEU B N 1
ATOM 5952 C CA . LEU B 1 268 ? 4.105 29.453 4.676 1 92.31 268 LEU B CA 1
ATOM 5953 C C . LEU B 1 268 ? 5.531 29.688 4.191 1 92.31 268 LEU B C 1
ATOM 5955 O O . LEU B 1 268 ? 5.973 29.062 3.223 1 92.31 268 LEU B O 1
ATOM 5959 N N . MET B 1 269 ? 6.184 30.594 4.852 1 93.06 269 MET B N 1
ATOM 5960 C CA . MET B 1 269 ? 7.578 30.844 4.5 1 93.06 269 MET B CA 1
ATOM 5961 C C . MET B 1 269 ? 8.438 29.609 4.73 1 93.06 269 MET B C 1
ATOM 5963 O O . MET B 1 269 ? 9.289 29.266 3.906 1 93.06 269 MET B O 1
ATOM 5967 N N . LEU B 1 270 ? 8.195 29 5.84 1 93.75 270 LEU B N 1
ATOM 5968 C CA . LEU B 1 270 ? 8.922 27.781 6.141 1 93.75 270 LEU B CA 1
ATOM 5969 C C . LEU B 1 270 ? 8.609 26.703 5.109 1 93.75 270 LEU B C 1
ATOM 5971 O O . LEU B 1 270 ? 9.508 25.969 4.684 1 93.75 270 LEU B O 1
ATOM 5975 N N . SER B 1 271 ? 7.375 26.516 4.727 1 94.69 271 SER B N 1
ATOM 5976 C CA . SER B 1 271 ? 6.977 25.562 3.695 1 94.69 271 SER B CA 1
ATOM 5977 C C . SER B 1 271 ? 7.656 25.875 2.365 1 94.69 271 SER B C 1
ATOM 5979 O O . SER B 1 271 ? 8.086 24.953 1.654 1 94.69 271 SER B O 1
ATOM 5981 N N . SER B 1 272 ? 7.723 27.172 2.068 1 91.62 272 SER B N 1
ATOM 5982 C CA . SER B 1 272 ? 8.383 27.594 0.836 1 91.62 272 SER B CA 1
ATOM 5983 C C . SER B 1 272 ? 9.867 27.266 0.868 1 91.62 272 SER B C 1
ATOM 5985 O O . SER B 1 272 ? 10.445 26.859 -0.142 1 91.62 272 SER B O 1
ATOM 5987 N N . GLN B 1 273 ? 10.445 27.531 1.995 1 93.75 273 GLN B N 1
ATOM 5988 C CA . GLN B 1 273 ? 11.859 27.203 2.164 1 93.75 273 GLN B CA 1
ATOM 5989 C C . GLN B 1 273 ? 12.109 25.703 1.958 1 93.75 273 GLN B C 1
ATOM 5991 O O . GLN B 1 273 ? 13.062 25.328 1.282 1 93.75 273 GLN B O 1
ATOM 5996 N N . LEU B 1 274 ? 11.273 24.891 2.516 1 95.44 274 LEU B N 1
ATOM 5997 C CA . LEU B 1 274 ? 11.414 23.453 2.363 1 95.44 274 LEU B CA 1
ATOM 5998 C C . LEU B 1 274 ? 11.242 23.047 0.904 1 95.44 274 LEU B C 1
ATOM 6000 O O . LEU B 1 274 ? 12 22.219 0.396 1 95.44 274 LEU B O 1
ATOM 6004 N N . ARG B 1 275 ? 10.25 23.547 0.289 1 92.5 275 ARG B N 1
ATOM 6005 C CA . ARG B 1 275 ? 10.031 23.281 -1.129 1 92.5 275 ARG B CA 1
ATOM 6006 C C . ARG B 1 275 ? 11.281 23.609 -1.946 1 92.5 275 ARG B C 1
ATOM 6008 O O . ARG B 1 275 ? 11.656 22.844 -2.842 1 92.5 275 ARG B O 1
ATOM 6015 N N . ALA B 1 276 ? 11.883 24.75 -1.611 1 91.06 276 ALA B N 1
ATOM 6016 C CA . ALA B 1 276 ? 13.094 25.172 -2.316 1 91.06 276 ALA B CA 1
ATOM 6017 C C . ALA B 1 276 ? 14.234 24.172 -2.068 1 91.06 276 ALA B C 1
ATOM 6019 O O . ALA B 1 276 ? 15.031 23.906 -2.969 1 91.06 276 ALA B O 1
ATOM 6020 N N . GLU B 1 277 ? 14.281 23.734 -0.877 1 91.88 277 GLU B N 1
ATOM 6021 C CA . GLU B 1 277 ? 15.305 22.75 -0.54 1 91.88 277 GLU B CA 1
ATOM 6022 C C . GLU B 1 277 ? 15.094 21.438 -1.309 1 91.88 277 GLU B C 1
ATOM 6024 O O . GLU B 1 277 ? 16.062 20.812 -1.755 1 91.88 277 GLU B O 1
ATOM 6029 N N . ILE B 1 278 ? 13.859 21 -1.421 1 92.19 278 ILE B N 1
ATOM 6030 C CA . ILE B 1 278 ? 13.531 19.734 -2.086 1 92.19 278 ILE B CA 1
ATOM 6031 C C . ILE B 1 278 ? 13.758 19.875 -3.59 1 92.19 278 ILE B C 1
ATOM 6033 O O . ILE B 1 278 ? 14.32 18.984 -4.223 1 92.19 278 ILE B O 1
ATOM 6037 N N . ASN B 1 279 ? 13.242 20.953 -4.18 1 84.31 279 ASN B N 1
ATOM 6038 C CA . ASN B 1 279 ? 13.32 21.141 -5.621 1 84.31 279 ASN B CA 1
ATOM 6039 C C . ASN B 1 279 ? 14.742 21.484 -6.066 1 84.31 279 ASN B C 1
ATOM 6041 O O . ASN B 1 279 ? 15.109 21.219 -7.211 1 84.31 279 ASN B O 1
ATOM 6045 N N . GLY B 1 280 ? 15.461 21.859 -5.176 1 70.94 280 GLY B N 1
ATOM 6046 C CA . GLY B 1 280 ? 16.797 22.297 -5.543 1 70.94 280 GLY B CA 1
ATOM 6047 C C . GLY B 1 280 ? 16.781 23.469 -6.512 1 70.94 280 GLY B C 1
ATOM 6048 O O . GLY B 1 280 ? 16.078 24.453 -6.297 1 70.94 280 GLY B O 1
ATOM 6049 N N . HIS B 1 281 ? 17.578 23.312 -7.504 1 59.69 281 HIS B N 1
ATOM 6050 C CA . HIS B 1 281 ? 17.766 24.391 -8.477 1 59.69 281 HIS B CA 1
ATOM 6051 C C . HIS B 1 281 ? 16.781 24.25 -9.633 1 59.69 281 HIS B C 1
ATOM 6053 O O . HIS B 1 281 ? 16.719 25.141 -10.5 1 59.69 281 HIS B O 1
ATOM 6059 N N . THR B 1 282 ? 15.977 23.203 -9.586 1 59.56 282 THR B N 1
ATOM 6060 C CA . THR B 1 282 ? 15.109 23.016 -10.75 1 59.56 282 THR B CA 1
ATOM 6061 C C . THR B 1 282 ? 13.656 23.281 -10.391 1 59.56 282 THR B C 1
ATOM 6063 O O . THR B 1 282 ? 13.133 22.719 -9.43 1 59.56 282 THR B O 1
ATOM 6066 N N . ASP B 1 283 ? 13.234 24.453 -10.57 1 62.75 283 ASP B N 1
ATOM 6067 C CA . ASP B 1 283 ? 11.82 24.75 -10.352 1 62.75 283 ASP B CA 1
ATOM 6068 C C . ASP B 1 283 ? 10.93 23.938 -11.289 1 62.75 283 ASP B C 1
ATOM 6070 O O . ASP B 1 283 ? 10.164 24.5 -12.062 1 62.75 283 ASP B O 1
ATOM 6074 N N . ILE B 1 284 ? 11.188 22.609 -11.312 1 67.75 284 ILE B N 1
ATOM 6075 C CA . ILE B 1 284 ? 10.5 21.781 -12.297 1 67.75 284 ILE B CA 1
ATOM 6076 C C . ILE B 1 284 ? 9.07 21.516 -11.836 1 67.75 284 ILE B C 1
ATOM 6078 O O . ILE B 1 284 ? 8.133 21.547 -12.641 1 67.75 284 ILE B O 1
ATOM 6082 N N . PHE B 1 285 ? 8.977 21.469 -10.406 1 78.06 285 PHE B N 1
ATOM 6083 C CA . PHE B 1 285 ? 7.633 21.141 -9.945 1 78.06 285 PHE B CA 1
ATOM 6084 C C . PHE B 1 285 ? 7 22.344 -9.242 1 78.06 285 PHE B C 1
ATOM 6086 O O . PHE B 1 285 ? 7.637 22.984 -8.406 1 78.06 285 PHE B O 1
ATOM 6093 N N . LYS B 1 286 ? 6.027 22.906 -9.688 1 81.12 286 LYS B N 1
ATOM 6094 C CA . LYS B 1 286 ? 5.32 24.031 -9.078 1 81.12 286 LYS B CA 1
ATOM 6095 C C . LYS B 1 286 ? 4.336 23.547 -8.016 1 81.12 286 LYS B C 1
ATOM 6097 O O . LYS B 1 286 ? 3.125 23.734 -8.148 1 81.12 286 LYS B O 1
ATOM 6102 N N . ILE B 1 287 ? 4.91 22.984 -6.918 1 88 287 ILE B N 1
ATOM 6103 C CA . ILE B 1 287 ? 4.078 22.5 -5.82 1 88 287 ILE B CA 1
ATOM 6104 C C . ILE B 1 287 ? 3.656 23.672 -4.941 1 88 287 ILE B C 1
ATOM 6106 O O . ILE B 1 287 ? 4.5 24.453 -4.484 1 88 287 ILE B O 1
ATOM 6110 N N . PRO B 1 288 ? 2.475 23.891 -4.695 1 87.5 288 PRO B N 1
ATOM 6111 C CA . PRO B 1 288 ? 2.035 24.984 -3.83 1 87.5 288 PRO B CA 1
ATOM 6112 C C . PRO B 1 288 ? 2.549 24.859 -2.398 1 87.5 288 PRO B C 1
ATOM 6114 O O . PRO B 1 288 ? 2.545 23.75 -1.838 1 87.5 288 PRO B O 1
ATOM 6117 N N . SER B 1 289 ? 2.945 25.969 -1.833 1 90.56 289 SER B N 1
ATOM 6118 C CA . SER B 1 289 ? 3.418 25.969 -0.452 1 90.56 289 SER B CA 1
ATOM 6119 C C . SER B 1 289 ? 2.307 25.578 0.514 1 90.56 289 SER B C 1
ATOM 6121 O O . SER B 1 289 ? 2.57 25 1.57 1 90.56 289 SER B O 1
ATOM 6123 N N . SER B 1 290 ? 1.12 25.906 0.152 1 91.12 290 SER B N 1
ATOM 6124 C CA . SER B 1 290 ? -0.019 25.547 0.99 1 91.12 290 SER B CA 1
ATOM 6125 C C . SER B 1 290 ? -0.151 24.031 1.124 1 91.12 290 SER B C 1
ATOM 6127 O O . SER B 1 290 ? -0.517 23.531 2.188 1 91.12 290 SER B O 1
ATOM 6129 N N . LEU B 1 291 ? 0.153 23.391 0.046 1 92.75 291 LEU B N 1
ATOM 6130 C CA . LEU B 1 291 ? 0.093 21.938 0.063 1 92.75 291 LEU B CA 1
ATOM 6131 C C . LEU B 1 291 ? 1.196 21.359 0.941 1 92.75 291 LEU B C 1
ATOM 6133 O O . LEU B 1 291 ? 0.97 20.391 1.671 1 92.75 291 LEU B O 1
ATOM 6137 N N . VAL B 1 292 ? 2.332 21.938 0.819 1 95.88 292 VAL B N 1
ATOM 6138 C CA . VAL B 1 292 ? 3.449 21.516 1.664 1 95.88 292 VAL B CA 1
ATOM 6139 C C . VAL B 1 292 ? 3.121 21.797 3.129 1 95.88 292 VAL B C 1
ATOM 6141 O O . VAL B 1 292 ? 3.4 20.984 4.004 1 95.88 292 VAL B O 1
ATOM 6144 N N . LEU B 1 293 ? 2.502 22.969 3.377 1 96.19 293 LEU B N 1
ATOM 6145 C CA . LEU B 1 293 ? 2.1 23.328 4.734 1 96.19 293 LEU B CA 1
ATOM 6146 C C . LEU B 1 293 ? 1.118 22.297 5.293 1 96.19 293 LEU B C 1
ATOM 6148 O O . LEU B 1 293 ? 1.227 21.906 6.457 1 96.19 293 LEU B O 1
ATOM 6152 N N . GLU B 1 294 ? 0.218 21.891 4.488 1 94.94 294 GLU B N 1
ATOM 6153 C CA . GLU B 1 294 ? -0.742 20.875 4.91 1 94.94 294 GLU B CA 1
ATOM 6154 C C . GLU B 1 294 ? -0.038 19.578 5.305 1 94.94 294 GLU B C 1
ATOM 6156 O O . GLU B 1 294 ? -0.389 18.969 6.309 1 94.94 294 GLU B O 1
ATOM 6161 N N . ALA B 1 295 ? 0.913 19.203 4.551 1 97.56 295 ALA B N 1
ATOM 6162 C CA . ALA B 1 295 ? 1.646 17.969 4.785 1 97.56 295 ALA B CA 1
ATOM 6163 C C . ALA B 1 295 ? 2.463 18.047 6.07 1 97.56 295 ALA B C 1
ATOM 6165 O O . ALA B 1 295 ? 2.807 17.016 6.66 1 97.56 295 ALA B O 1
ATOM 6166 N N . LEU B 1 296 ? 2.746 19.281 6.52 1 97.75 296 LEU B N 1
ATOM 6167 C CA . LEU B 1 296 ? 3.602 19.484 7.688 1 97.75 296 LEU B CA 1
ATOM 6168 C C . LEU B 1 296 ? 2.764 19.734 8.938 1 97.75 296 LEU B C 1
ATOM 6170 O O . LEU B 1 296 ? 3.309 19.891 10.031 1 97.75 296 LEU B O 1
ATOM 6174 N N . THR B 1 297 ? 1.473 19.797 8.836 1 96.62 297 THR B N 1
ATOM 6175 C CA . THR B 1 297 ? 0.593 20.156 9.938 1 96.62 297 THR B CA 1
ATOM 6176 C C . THR B 1 297 ? -0.102 18.922 10.508 1 96.62 297 THR B C 1
ATOM 6178 O O . THR B 1 297 ? -0.834 18.234 9.797 1 96.62 297 THR B O 1
ATOM 6181 N N . THR B 1 298 ? 0.145 18.625 11.734 1 95.06 298 THR B N 1
ATOM 6182 C CA . THR B 1 298 ? -0.468 17.453 12.383 1 95.06 298 THR B CA 1
ATOM 6183 C C . THR B 1 298 ? -1.862 17.797 12.898 1 95.06 298 THR B C 1
ATOM 6185 O O . THR B 1 298 ? -2.262 18.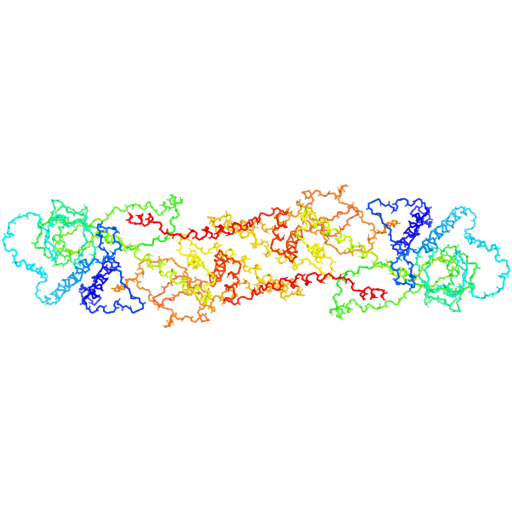969 12.891 1 95.06 298 THR B O 1
ATOM 6188 N N . LEU B 1 299 ? -2.535 16.797 13.398 1 90.94 299 LEU B N 1
ATOM 6189 C CA . LEU B 1 299 ? -3.865 16.969 13.969 1 90.94 299 LEU B CA 1
ATOM 6190 C C . LEU B 1 299 ? -3.801 17.766 15.273 1 90.94 299 LEU B C 1
ATOM 6192 O O . LEU B 1 299 ? -4.766 18.438 15.641 1 90.94 299 LEU B O 1
ATOM 6196 N N . ARG B 1 300 ? -2.691 17.75 15.922 1 90.5 300 ARG B N 1
ATOM 6197 C CA . ARG B 1 300 ? -2.537 18.406 17.203 1 90.5 300 ARG B CA 1
ATOM 6198 C C . ARG B 1 300 ? -2.598 19.922 17.062 1 90.5 300 ARG B C 1
ATOM 6200 O O . ARG B 1 300 ? -2.779 20.641 18.047 1 90.5 300 ARG B O 1
ATOM 6207 N N . CYS B 1 301 ? -2.457 20.406 15.852 1 91.69 301 CYS B N 1
ATOM 6208 C CA . CYS B 1 301 ? -2.516 21.844 15.602 1 91.69 301 CYS B CA 1
ATOM 6209 C C . CYS B 1 301 ? -3.955 22.344 15.617 1 91.69 301 CYS B C 1
ATOM 6211 O O . CYS B 1 301 ? -4.195 23.547 15.703 1 91.69 301 CYS B O 1
ATOM 6213 N N . CYS B 1 302 ? -4.902 21.438 15.492 1 87.5 302 CYS B N 1
ATOM 6214 C CA . CYS B 1 302 ? -6.328 21.734 15.57 1 87.5 302 CYS B CA 1
ATOM 6215 C C . CYS B 1 302 ? -6.734 22.75 14.516 1 87.5 302 CYS B C 1
ATOM 6217 O O . CYS B 1 302 ? -7.52 23.656 14.789 1 87.5 302 CYS B O 1
ATOM 6219 N N . GLU B 1 303 ? -6.113 22.703 13.469 1 89.56 303 GLU B N 1
ATOM 6220 C CA . GLU B 1 303 ? -6.477 23.578 12.359 1 89.56 303 GLU B CA 1
ATOM 6221 C C . GLU B 1 303 ? -7.461 22.891 11.414 1 89.56 303 GLU B C 1
ATOM 6223 O O . GLU B 1 303 ? -7.836 21.734 11.633 1 89.56 303 GLU B O 1
ATOM 6228 N N . LYS B 1 304 ? -7.934 23.625 10.414 1 82.75 304 LYS B N 1
ATOM 6229 C CA . LYS B 1 304 ? -8.938 23.125 9.484 1 82.75 304 LYS B CA 1
ATOM 6230 C C . LYS B 1 304 ? -8.359 22.047 8.57 1 82.75 304 LYS B C 1
ATOM 6232 O O . LYS B 1 304 ? -9.102 21.234 8 1 82.75 304 LYS B O 1
ATOM 6237 N N . PHE B 1 305 ? -7.098 22.047 8.43 1 86.56 305 PHE B N 1
ATOM 6238 C CA . PHE B 1 305 ? -6.441 21.031 7.605 1 86.56 305 PHE B CA 1
ATOM 6239 C C . PHE B 1 305 ? -5.398 20.281 8.414 1 86.56 305 PHE B C 1
ATOM 6241 O O . PHE B 1 305 ? -4.957 20.75 9.469 1 86.56 305 PHE B O 1
ATOM 6248 N N . SER B 1 306 ? -5.078 19.125 8.023 1 92.5 306 SER B N 1
ATOM 6249 C CA . SER B 1 306 ? -4.039 18.297 8.625 1 92.5 306 SER B CA 1
ATOM 6250 C C . SER B 1 306 ? -3.391 17.391 7.586 1 92.5 306 SER B C 1
ATOM 6252 O O . SER B 1 306 ? -3.883 17.266 6.465 1 92.5 306 SER B O 1
ATOM 6254 N N . MET B 1 307 ? -2.404 16.781 7.965 1 95.88 307 MET B N 1
ATOM 6255 C CA . MET B 1 307 ? -1.603 15.977 7.043 1 95.88 307 MET B CA 1
ATOM 6256 C C . MET B 1 307 ? -2.205 14.594 6.867 1 95.88 307 MET B C 1
ATOM 6258 O O . MET B 1 307 ? -1.732 13.805 6.043 1 95.88 307 MET B O 1
ATOM 6262 N N . GLU B 1 308 ? -3.301 14.227 7.516 1 94.31 308 GLU B N 1
ATOM 6263 C CA . GLU B 1 308 ? -3.764 12.844 7.637 1 94.31 308 GLU B CA 1
ATOM 6264 C C . GLU B 1 308 ? -4.145 12.266 6.277 1 94.31 308 GLU B C 1
ATOM 6266 O O . GLU B 1 308 ? -3.771 11.141 5.949 1 94.31 308 GLU B O 1
ATOM 6271 N N . ARG B 1 309 ? -4.875 12.992 5.5 1 93.06 309 ARG B N 1
ATOM 6272 C CA . ARG B 1 309 ? -5.305 12.508 4.191 1 93.06 309 ARG B CA 1
ATOM 6273 C C . ARG B 1 309 ? -4.113 12.344 3.254 1 93.06 309 ARG B C 1
ATOM 6275 O O . ARG B 1 309 ? -4.035 11.359 2.51 1 93.06 309 ARG B O 1
ATOM 6282 N N . LEU B 1 310 ? -3.209 13.328 3.297 1 94.88 310 LEU B N 1
ATOM 6283 C CA . LEU B 1 310 ? -2.012 13.258 2.469 1 94.88 310 LEU B CA 1
ATOM 6284 C C . LEU B 1 310 ? -1.122 12.094 2.898 1 94.88 310 LEU B C 1
ATOM 6286 O O . LEU B 1 310 ? -0.469 11.469 2.062 1 94.88 310 LEU B O 1
ATOM 6290 N N . GLU B 1 311 ? -1.068 11.898 4.23 1 96.88 311 GLU B N 1
ATOM 6291 C CA . GLU B 1 311 ? -0.319 10.773 4.773 1 96.88 311 GLU B CA 1
ATOM 6292 C C . GLU B 1 311 ? -0.82 9.453 4.203 1 96.88 311 GLU B C 1
ATOM 6294 O O . GLU B 1 311 ? -0.023 8.609 3.787 1 96.88 311 GLU B O 1
ATOM 6299 N N . LEU B 1 312 ? -2.137 9.297 4.172 1 94.94 312 LEU B N 1
ATOM 6300 C CA . LEU B 1 312 ? -2.752 8.078 3.66 1 94.94 312 LEU B CA 1
ATOM 6301 C C . LEU B 1 312 ? -2.41 7.871 2.188 1 94.94 312 LEU B C 1
ATOM 6303 O O . LEU B 1 312 ? -2.043 6.77 1.779 1 94.94 312 LEU B O 1
ATOM 6307 N N . LEU B 1 313 ? -2.562 8.883 1.405 1 93.62 313 LEU B N 1
ATOM 6308 C CA . LEU B 1 313 ? -2.227 8.812 -0.012 1 93.62 313 LEU B CA 1
ATOM 6309 C C . LEU B 1 313 ? -0.737 8.555 -0.205 1 93.62 313 LEU B C 1
ATOM 6311 O O . LEU B 1 313 ? -0.351 7.711 -1.019 1 93.62 313 LEU B O 1
ATOM 6315 N N . GLY B 1 314 ? 0.086 9.297 0.553 1 95.69 314 GLY B N 1
ATOM 6316 C CA . GLY B 1 314 ? 1.529 9.156 0.443 1 95.69 314 GLY B CA 1
ATOM 6317 C C . GLY B 1 314 ? 2.02 7.754 0.764 1 95.69 314 GLY B C 1
ATOM 6318 O O . GLY B 1 314 ? 2.947 7.254 0.125 1 95.69 314 GLY B O 1
ATOM 6319 N N . ASP B 1 315 ? 1.437 7.133 1.76 1 95.31 315 ASP B N 1
ATOM 6320 C CA . ASP B 1 315 ? 1.771 5.758 2.123 1 95.31 315 ASP B CA 1
ATOM 6321 C C . ASP B 1 315 ? 1.582 4.816 0.938 1 95.31 315 ASP B C 1
ATOM 6323 O O . ASP B 1 315 ? 2.424 3.951 0.684 1 95.31 315 ASP B O 1
ATOM 6327 N N . SER B 1 316 ? 0.467 4.973 0.256 1 93.38 316 SER B N 1
ATOM 6328 C CA . SER B 1 316 ? 0.17 4.129 -0.898 1 93.38 316 SER B CA 1
ATOM 6329 C C . SER B 1 316 ? 1.154 4.383 -2.035 1 93.38 316 SER B C 1
ATOM 6331 O O . SER B 1 316 ? 1.597 3.443 -2.701 1 93.38 316 SER B O 1
ATOM 6333 N N . VAL B 1 317 ? 1.47 5.609 -2.285 1 92.12 317 VAL B N 1
ATOM 6334 C CA . VAL B 1 317 ? 2.402 5.969 -3.348 1 92.12 317 VAL B CA 1
ATOM 6335 C C . VAL B 1 317 ? 3.789 5.414 -3.029 1 92.12 317 VAL B C 1
ATOM 6337 O O . VAL B 1 317 ? 4.465 4.871 -3.906 1 92.12 317 VAL B O 1
ATOM 6340 N N . LEU B 1 318 ? 4.16 5.566 -1.769 1 94.69 318 LEU B N 1
ATOM 6341 C CA . LEU B 1 318 ? 5.461 5.078 -1.325 1 94.69 318 LEU B CA 1
ATOM 6342 C C . LEU B 1 318 ? 5.57 3.568 -1.515 1 94.69 318 LEU B C 1
ATOM 6344 O O . LEU B 1 318 ? 6.543 3.078 -2.098 1 94.69 318 LEU B O 1
ATOM 6348 N N . LYS B 1 319 ? 4.605 2.861 -1.067 1 92.88 319 LYS B N 1
ATOM 6349 C CA . LYS B 1 319 ? 4.605 1.404 -1.165 1 92.88 319 LYS B CA 1
ATOM 6350 C C . LYS B 1 319 ? 4.598 0.951 -2.623 1 92.88 319 LYS B C 1
ATOM 6352 O O . LYS B 1 319 ? 5.27 -0.021 -2.979 1 92.88 319 LYS B O 1
ATOM 6357 N N . TYR B 1 320 ? 3.828 1.607 -3.389 1 91.44 320 TYR B N 1
ATOM 6358 C CA . TYR B 1 320 ? 3.773 1.315 -4.816 1 91.44 320 TYR B CA 1
ATOM 6359 C C . TYR B 1 320 ? 5.141 1.51 -5.465 1 91.44 320 TYR B C 1
ATOM 6361 O O . TYR B 1 320 ? 5.637 0.62 -6.16 1 91.44 320 TYR B O 1
ATOM 6369 N N . ALA B 1 321 ? 5.727 2.656 -5.234 1 90.31 321 ALA B N 1
ATOM 6370 C CA . ALA B 1 321 ? 7.008 2.998 -5.848 1 90.31 321 ALA B CA 1
ATOM 6371 C C . ALA B 1 321 ? 8.102 2.033 -5.398 1 90.31 321 ALA B C 1
ATOM 6373 O O . ALA B 1 321 ? 8.883 1.547 -6.223 1 90.31 321 ALA B O 1
ATOM 6374 N N . VAL B 1 322 ? 8.18 1.736 -4.137 1 92.38 322 VAL B N 1
ATOM 6375 C CA . VAL B 1 322 ? 9.203 0.856 -3.586 1 92.38 322 VAL B CA 1
ATOM 6376 C C . VAL B 1 322 ? 9.008 -0.564 -4.109 1 92.38 322 VAL B C 1
ATOM 6378 O O . VAL B 1 322 ? 9.969 -1.247 -4.461 1 92.38 322 VAL B O 1
ATOM 6381 N N . SER B 1 323 ? 7.723 -1.021 -4.121 1 90.31 323 SER B N 1
ATOM 6382 C CA . SER B 1 323 ? 7.426 -2.359 -4.617 1 90.31 323 SER B CA 1
ATOM 6383 C C . SER B 1 323 ? 7.855 -2.518 -6.074 1 90.31 323 SER B C 1
ATOM 6385 O O . SER B 1 323 ? 8.445 -3.531 -6.441 1 90.31 323 SER B O 1
ATOM 6387 N N . CYS B 1 324 ? 7.527 -1.553 -6.867 1 86.25 324 CYS B N 1
ATOM 6388 C CA . CYS B 1 324 ? 7.926 -1.577 -8.273 1 86.25 324 CYS B CA 1
ATOM 6389 C C . CYS B 1 324 ? 9.445 -1.634 -8.406 1 86.25 324 CYS B C 1
ATOM 6391 O O . CYS B 1 324 ? 9.969 -2.42 -9.195 1 86.25 324 CYS B O 1
ATOM 6393 N N . HIS B 1 325 ? 10.094 -0.832 -7.598 1 87.12 325 HIS B N 1
ATOM 6394 C CA . HIS B 1 325 ? 11.555 -0.785 -7.633 1 87.12 325 HIS B CA 1
ATOM 6395 C C . HIS B 1 325 ? 12.156 -2.135 -7.258 1 87.12 325 HIS B C 1
ATOM 6397 O O . HIS B 1 325 ? 13.039 -2.637 -7.957 1 87.12 325 HIS B O 1
ATOM 6403 N N . LEU B 1 326 ? 11.68 -2.711 -6.195 1 89.06 326 LEU B N 1
ATOM 6404 C CA . LEU B 1 326 ? 12.211 -3.977 -5.707 1 89.06 326 LEU B CA 1
ATOM 6405 C C . LEU B 1 326 ? 11.906 -5.109 -6.684 1 89.06 326 LEU B C 1
ATOM 6407 O O . LEU B 1 326 ? 12.75 -5.984 -6.906 1 89.06 326 LEU B O 1
ATOM 6411 N N . PHE B 1 327 ? 10.711 -5.129 -7.266 1 88.69 327 PHE B N 1
ATOM 6412 C CA . PHE B 1 327 ? 10.305 -6.152 -8.219 1 88.69 327 PHE B CA 1
ATOM 6413 C C . PHE B 1 327 ? 11.234 -6.168 -9.43 1 88.69 327 PHE B C 1
ATOM 6415 O O . PHE B 1 327 ? 11.594 -7.238 -9.922 1 88.69 327 PHE B O 1
ATOM 6422 N N . LEU B 1 328 ? 11.594 -4.973 -9.836 1 81.5 328 LEU B N 1
ATOM 6423 C CA . LEU B 1 328 ? 12.438 -4.828 -11.016 1 81.5 328 LEU B CA 1
ATOM 6424 C C . LEU B 1 328 ? 13.906 -5.074 -10.672 1 81.5 328 LEU B C 1
ATOM 6426 O O . LEU B 1 328 ? 14.633 -5.699 -11.445 1 81.5 328 LEU B O 1
ATOM 6430 N N . LYS B 1 329 ? 14.352 -4.648 -9.578 1 82.5 329 LYS B N 1
ATOM 6431 C CA . LYS B 1 329 ? 15.75 -4.73 -9.164 1 82.5 329 LYS B CA 1
ATOM 6432 C C . LYS B 1 329 ? 16.141 -6.172 -8.836 1 82.5 329 LYS B C 1
ATOM 6434 O O . LYS B 1 329 ? 17.266 -6.594 -9.102 1 82.5 329 LYS B O 1
ATOM 6439 N N . TYR B 1 330 ? 15.18 -6.914 -8.289 1 85 330 TYR B N 1
ATOM 6440 C CA . TYR B 1 330 ? 15.469 -8.273 -7.844 1 85 330 TYR B CA 1
ATOM 6441 C C . TYR B 1 330 ? 14.547 -9.281 -8.516 1 85 330 TYR B C 1
ATOM 6443 O O . TYR B 1 330 ? 13.648 -9.828 -7.883 1 85 330 TYR B O 1
ATOM 6451 N N . PRO B 1 331 ? 14.836 -9.688 -9.68 1 78.25 331 PRO B N 1
ATOM 6452 C CA . PRO B 1 331 ? 13.945 -10.586 -10.414 1 78.25 331 PRO B CA 1
ATOM 6453 C C . PRO B 1 331 ? 14.016 -12.031 -9.914 1 78.25 331 PRO B C 1
ATOM 6455 O O . PRO B 1 331 ? 13.094 -12.812 -10.148 1 78.25 331 PRO B O 1
ATOM 6458 N N . LYS B 1 332 ? 15.062 -12.414 -9.188 1 78.06 332 LYS B N 1
ATOM 6459 C CA . LYS B 1 332 ? 15.273 -13.812 -8.836 1 78.06 332 LYS B CA 1
ATOM 6460 C C . LYS B 1 332 ? 14.984 -14.055 -7.355 1 78.06 332 LYS B C 1
ATOM 6462 O O . LYS B 1 332 ? 14.984 -15.203 -6.895 1 78.06 332 LYS B O 1
ATOM 6467 N N . ILE B 1 333 ? 14.766 -12.977 -6.66 1 78.56 333 ILE B N 1
ATOM 6468 C CA . ILE B 1 333 ? 14.578 -13.141 -5.223 1 78.56 333 ILE B CA 1
ATOM 6469 C C . ILE B 1 333 ? 13.148 -13.594 -4.938 1 78.56 333 ILE B C 1
ATOM 6471 O O . ILE B 1 333 ? 12.203 -13.125 -5.582 1 78.56 333 ILE B O 1
ATOM 6475 N N . HIS B 1 334 ? 13.062 -14.523 -3.939 1 81.19 334 HIS B N 1
ATOM 6476 C CA . HIS B 1 334 ? 11.766 -15.047 -3.543 1 81.19 334 HIS B CA 1
ATOM 6477 C C . HIS B 1 334 ? 10.914 -13.961 -2.889 1 81.19 334 HIS B C 1
ATOM 6479 O O . HIS B 1 334 ? 11.445 -12.969 -2.387 1 81.19 334 HIS B O 1
ATOM 6485 N N . GLU B 1 335 ? 9.602 -14.211 -2.916 1 81.5 335 GLU B N 1
ATOM 6486 C CA . GLU B 1 335 ? 8.617 -13.266 -2.398 1 81.5 335 GLU B CA 1
ATOM 6487 C C . GLU B 1 335 ? 8.922 -12.891 -0.949 1 81.5 335 GLU B C 1
ATOM 6489 O O . GLU B 1 335 ? 8.805 -11.727 -0.566 1 81.5 335 GLU B O 1
ATOM 6494 N N . GLY B 1 336 ? 9.328 -13.922 -0.153 1 82.69 336 GLY B N 1
ATOM 6495 C CA . GLY B 1 336 ? 9.609 -13.648 1.248 1 82.69 336 GLY B CA 1
ATOM 6496 C C . GLY B 1 336 ? 10.664 -12.578 1.451 1 82.69 336 GLY B C 1
ATOM 6497 O O . GLY B 1 336 ? 10.477 -11.664 2.264 1 82.69 336 GLY B O 1
ATOM 6498 N N . HIS B 1 337 ? 11.68 -12.594 0.652 1 87.62 337 HIS B N 1
ATOM 6499 C CA . HIS B 1 337 ? 12.75 -11.609 0.744 1 87.62 337 HIS B CA 1
ATOM 6500 C C . HIS B 1 337 ? 12.305 -10.266 0.172 1 87.62 337 HIS B C 1
ATOM 6502 O O . HIS B 1 337 ? 12.672 -9.211 0.699 1 87.62 337 HIS B O 1
ATOM 6508 N N . LEU B 1 338 ? 11.547 -10.328 -0.877 1 89.06 338 LEU B N 1
ATOM 6509 C CA . LEU B 1 338 ? 11.031 -9.102 -1.48 1 89.06 338 LEU B CA 1
ATOM 6510 C C . LEU B 1 338 ? 10.125 -8.359 -0.508 1 89.06 338 LEU B C 1
ATOM 6512 O O . LEU B 1 338 ? 10.219 -7.141 -0.374 1 89.06 338 LEU B O 1
ATOM 6516 N N . SER B 1 339 ? 9.297 -9.086 0.147 1 91 339 SER B N 1
ATOM 6517 C CA . SER B 1 339 ? 8.391 -8.516 1.139 1 91 339 SER B CA 1
ATOM 6518 C C . SER B 1 339 ? 9.156 -7.898 2.301 1 91 339 SER B C 1
ATOM 6520 O O . SER B 1 339 ? 8.797 -6.828 2.793 1 91 339 SER B O 1
ATOM 6522 N N . ALA B 1 340 ? 10.195 -8.57 2.709 1 92.31 340 ALA B N 1
ATOM 6523 C CA . ALA B 1 340 ? 11.023 -8.07 3.801 1 92.31 340 ALA B CA 1
ATOM 6524 C C . ALA B 1 340 ? 11.727 -6.773 3.41 1 92.31 340 ALA B C 1
ATOM 6526 O O . ALA B 1 340 ? 11.789 -5.828 4.203 1 92.31 340 ALA B O 1
ATOM 6527 N N . LYS B 1 341 ? 12.242 -6.781 2.242 1 91.62 341 LYS B N 1
ATOM 6528 C CA . LYS B 1 341 ? 12.914 -5.582 1.754 1 91.62 341 LYS B CA 1
ATOM 6529 C C . LYS B 1 341 ? 11.938 -4.41 1.647 1 91.62 341 LYS B C 1
ATOM 6531 O O . LYS B 1 341 ? 12.297 -3.271 1.952 1 91.62 341 LYS B O 1
ATOM 6536 N N . ARG B 1 342 ? 10.773 -4.703 1.166 1 91.38 342 ARG B N 1
ATOM 6537 C CA . ARG B 1 342 ? 9.75 -3.666 1.09 1 91.38 342 ARG B CA 1
ATOM 6538 C C . ARG B 1 342 ? 9.406 -3.133 2.477 1 91.38 342 ARG B C 1
ATOM 6540 O O . ARG B 1 342 ? 9.344 -1.919 2.684 1 91.38 342 ARG B O 1
ATOM 6547 N N . GLN B 1 343 ? 9.164 -4.039 3.402 1 93.06 343 GLN B N 1
ATOM 6548 C CA . GLN B 1 343 ? 8.812 -3.656 4.766 1 93.06 343 GLN B CA 1
ATOM 6549 C C . GLN B 1 343 ? 9.906 -2.799 5.395 1 93.06 343 GLN B C 1
ATOM 6551 O O . GLN B 1 343 ? 9.617 -1.833 6.105 1 93.06 343 GLN B O 1
ATOM 6556 N N . TYR B 1 344 ? 11.109 -3.125 5.086 1 93.12 344 TYR B N 1
ATOM 6557 C CA . TYR B 1 344 ? 12.234 -2.367 5.613 1 93.12 344 TYR B CA 1
ATOM 6558 C C . TYR B 1 344 ? 12.258 -0.954 5.047 1 93.12 344 TYR B C 1
ATOM 6560 O O . TYR B 1 344 ? 12.508 0.01 5.773 1 93.12 344 TYR B O 1
ATOM 6568 N N . ALA B 1 345 ? 11.961 -0.837 3.838 1 91.69 345 ALA B N 1
ATOM 6569 C CA . ALA B 1 345 ? 12.047 0.443 3.139 1 91.69 345 ALA B CA 1
ATOM 6570 C C . ALA B 1 345 ? 10.922 1.38 3.564 1 91.69 345 ALA B C 1
ATOM 6572 O O . ALA B 1 345 ? 11.094 2.602 3.578 1 91.69 345 ALA B O 1
ATOM 6573 N N . VAL B 1 346 ? 9.742 0.785 3.982 1 93.5 346 VAL B N 1
ATOM 6574 C CA . VAL B 1 346 ? 8.57 1.633 4.191 1 93.5 346 VAL B CA 1
ATOM 6575 C C . VAL B 1 346 ? 8.242 1.702 5.684 1 93.5 346 VAL B C 1
ATOM 6577 O O . VAL B 1 346 ? 7.32 2.41 6.09 1 93.5 346 VAL B O 1
ATOM 6580 N N . ARG B 1 347 ? 9.039 1.063 6.516 1 93.75 347 ARG B N 1
ATOM 6581 C CA . ARG B 1 347 ? 8.727 1.041 7.941 1 93.75 347 ARG B CA 1
ATOM 6582 C C . ARG B 1 347 ? 8.961 2.406 8.578 1 93.75 347 ARG B C 1
ATOM 6584 O O . ARG B 1 347 ? 9.758 3.203 8.07 1 93.75 347 ARG B O 1
ATOM 6591 N N . ASN B 1 348 ? 8.344 2.65 9.648 1 94.12 348 ASN B N 1
ATOM 6592 C CA . ASN B 1 348 ? 8.367 3.943 10.32 1 94.12 348 ASN B CA 1
ATOM 6593 C C . ASN B 1 348 ? 9.781 4.328 10.742 1 94.12 348 ASN B C 1
ATOM 6595 O O . ASN B 1 348 ? 10.164 5.496 10.633 1 94.12 348 ASN B O 1
ATOM 6599 N N . SER B 1 349 ? 10.547 3.406 11.25 1 94.44 349 SER B N 1
ATOM 6600 C CA . SER B 1 349 ? 11.898 3.707 11.703 1 94.44 349 SER B CA 1
ATOM 6601 C C . SER B 1 349 ? 12.773 4.199 10.555 1 94.44 349 SER B C 1
ATOM 6603 O O . SER B 1 349 ? 13.562 5.133 10.727 1 94.44 349 SER B O 1
ATOM 6605 N N . THR B 1 350 ? 12.617 3.543 9.398 1 95.5 350 THR B N 1
ATOM 6606 C CA . THR B 1 350 ? 13.383 3.955 8.227 1 95.5 350 THR B CA 1
ATOM 6607 C C . THR B 1 350 ? 12.953 5.344 7.758 1 95.5 350 THR B C 1
ATOM 6609 O O . THR B 1 350 ? 13.789 6.191 7.461 1 95.5 350 THR B O 1
ATOM 6612 N N . LEU B 1 351 ? 11.656 5.566 7.719 1 96.75 351 LEU B N 1
ATOM 6613 C CA . LEU B 1 351 ? 11.141 6.859 7.281 1 96.75 351 LEU B CA 1
ATOM 6614 C C . LEU B 1 351 ? 11.539 7.957 8.258 1 96.75 351 LEU B C 1
ATOM 6616 O O . LEU B 1 351 ? 11.812 9.086 7.855 1 96.75 351 LEU B O 1
ATOM 6620 N N . HIS B 1 352 ? 11.516 7.609 9.555 1 95.94 352 HIS B N 1
ATOM 6621 C CA . HIS B 1 352 ? 11.977 8.539 10.586 1 95.94 352 HIS B CA 1
ATOM 6622 C C . HIS B 1 352 ? 13.414 8.969 10.328 1 95.94 352 HIS B C 1
ATOM 6624 O O . HIS B 1 352 ? 13.742 10.156 10.406 1 95.94 352 HIS B O 1
ATOM 6630 N N . LYS B 1 353 ? 14.258 8.023 10.031 1 95.5 353 LYS B N 1
ATOM 6631 C CA . LYS B 1 353 ? 15.664 8.312 9.758 1 95.5 353 LYS B CA 1
ATOM 6632 C C . LYS B 1 353 ? 15.812 9.172 8.508 1 95.5 353 LYS B C 1
ATOM 6634 O O . LYS B 1 353 ? 16.578 10.141 8.5 1 95.5 353 LYS B O 1
ATOM 6639 N N . CYS B 1 354 ? 15.055 8.844 7.453 1 96.12 354 CYS B N 1
ATOM 6640 C CA . CYS B 1 354 ? 15.094 9.633 6.227 1 96.12 354 CYS B CA 1
ATOM 6641 C C . CYS B 1 354 ? 14.688 11.078 6.488 1 96.12 354 CYS B C 1
ATOM 6643 O O . CYS B 1 354 ? 15.312 12.008 5.965 1 96.12 354 CYS B O 1
ATOM 6645 N N . GLY B 1 355 ? 13.648 11.273 7.293 1 96.31 355 GLY B N 1
ATOM 6646 C CA . GLY B 1 355 ? 13.18 12.609 7.625 1 96.31 355 GLY B CA 1
ATOM 6647 C C . GLY B 1 355 ? 14.164 13.391 8.469 1 96.31 355 GLY B C 1
ATOM 6648 O O . GLY B 1 355 ? 14.43 14.562 8.188 1 96.31 355 GLY B O 1
ATOM 6649 N N . THR B 1 356 ? 14.734 12.758 9.508 1 94.94 356 THR B N 1
ATOM 6650 C CA . THR B 1 356 ? 15.648 13.438 10.414 1 94.94 356 THR B CA 1
ATOM 6651 C C . THR B 1 356 ? 16.969 13.742 9.719 1 94.94 356 THR B C 1
ATOM 6653 O O . THR B 1 356 ? 17.609 14.75 10.016 1 94.94 356 THR B O 1
ATOM 6656 N N . ASP B 1 357 ? 17.375 12.898 8.758 1 94.69 357 ASP B N 1
ATOM 6657 C CA . ASP B 1 357 ? 18.594 13.141 7.988 1 94.69 357 ASP B CA 1
ATOM 6658 C C . ASP B 1 357 ? 18.469 14.43 7.172 1 94.69 357 ASP B C 1
ATOM 6660 O O . ASP B 1 357 ? 19.484 15.055 6.836 1 94.69 357 ASP B O 1
ATOM 6664 N N . ARG B 1 358 ? 17.266 14.859 6.875 1 95.19 358 ARG B N 1
ATOM 6665 C CA . ARG B 1 358 ? 17.031 16.078 6.102 1 95.19 358 ARG B CA 1
ATOM 6666 C C . ARG B 1 358 ? 16.484 17.188 6.992 1 95.19 358 ARG B C 1
ATOM 6668 O O . ARG B 1 358 ? 15.984 18.203 6.496 1 95.19 358 ARG B O 1
ATOM 6675 N N . ASN B 1 359 ? 16.453 16.984 8.281 1 93.44 359 ASN B N 1
ATOM 6676 C CA . ASN B 1 359 ? 16.031 17.953 9.281 1 93.44 359 ASN B CA 1
ATOM 6677 C C . ASN B 1 359 ? 14.562 18.344 9.102 1 93.44 359 ASN B C 1
ATOM 6679 O O . ASN B 1 359 ? 14.203 19.516 9.234 1 93.44 359 ASN B O 1
ATOM 6683 N N . LEU B 1 360 ? 13.727 17.359 8.766 1 95.44 360 LEU B N 1
ATOM 6684 C CA . LEU B 1 360 ? 12.312 17.641 8.555 1 95.44 360 LEU B CA 1
ATOM 6685 C C . LEU B 1 360 ? 11.625 18.016 9.859 1 95.44 360 LEU B C 1
ATOM 6687 O O . LEU B 1 360 ? 10.609 18.719 9.852 1 95.44 360 LEU B O 1
ATOM 6691 N N . GLN B 1 361 ? 12.125 17.578 11.031 1 92.88 361 GLN B N 1
ATOM 6692 C CA . GLN B 1 361 ? 11.523 17.812 12.336 1 92.88 361 GLN B CA 1
ATOM 6693 C C . GLN B 1 361 ? 11.414 19.312 12.633 1 92.88 361 GLN B C 1
ATOM 6695 O O . GLN B 1 361 ? 10.508 19.75 13.336 1 92.88 361 GLN B O 1
ATOM 6700 N N . GLY B 1 362 ? 12.305 20.078 12.039 1 92 362 GLY B N 1
ATOM 6701 C CA . GLY B 1 362 ? 12.297 21.516 12.273 1 92 362 GLY B CA 1
ATOM 6702 C C . GLY B 1 362 ? 11.164 22.219 11.547 1 92 362 GLY B C 1
ATOM 6703 O O . GLY B 1 362 ? 10.766 23.312 11.93 1 92 362 GLY B O 1
ATOM 6704 N N . TYR B 1 363 ? 10.617 21.578 10.523 1 95.31 363 TYR B N 1
ATOM 6705 C CA . TYR B 1 363 ? 9.578 22.188 9.711 1 95.31 363 TYR B CA 1
ATOM 6706 C C . TYR B 1 363 ? 8.188 21.766 10.18 1 95.31 363 TYR B C 1
ATOM 6708 O O . TYR B 1 363 ? 7.191 22.422 9.859 1 95.31 363 TYR B O 1
ATOM 6716 N N . ILE B 1 364 ? 8.078 20.703 10.953 1 96 364 ILE B N 1
ATOM 6717 C CA . ILE B 1 364 ? 6.805 20.078 11.305 1 96 364 ILE B CA 1
ATOM 6718 C C . ILE B 1 364 ? 6.098 20.906 12.375 1 96 364 ILE B C 1
ATOM 6720 O O . ILE B 1 364 ? 6.73 21.391 13.32 1 96 364 ILE B O 1
ATOM 6724 N N . ARG B 1 365 ? 4.852 21.109 12.164 1 94.12 365 ARG B N 1
ATOM 6725 C CA . ARG B 1 365 ? 3.988 21.75 13.141 1 94.12 365 ARG B CA 1
ATOM 6726 C C . ARG B 1 365 ? 3.188 20.734 13.93 1 94.12 365 ARG B C 1
ATOM 6728 O O . ARG B 1 365 ? 2.338 20.031 13.375 1 94.12 365 ARG B O 1
ATOM 6735 N N . ASP B 1 366 ? 3.424 20.625 15.211 1 92.19 366 ASP B N 1
ATOM 6736 C CA . ASP B 1 366 ? 2.838 19.531 15.977 1 92.19 366 ASP B CA 1
ATOM 6737 C C . ASP B 1 366 ? 2.121 20.062 17.219 1 92.19 366 ASP B C 1
ATOM 6739 O O . ASP B 1 366 ? 1.907 19.312 18.172 1 92.19 366 ASP B O 1
ATOM 6743 N N . SER B 1 367 ? 1.863 21.375 17.297 1 90.25 367 SER B N 1
ATOM 6744 C CA . SER B 1 367 ? 1.091 21.953 18.391 1 90.25 367 SER B CA 1
ATOM 6745 C C . SER B 1 367 ? 0.243 23.125 17.906 1 90.25 367 SER B C 1
ATOM 6747 O O . SER B 1 367 ? 0.583 23.781 16.906 1 90.25 367 SER B O 1
ATOM 6749 N N . ALA B 1 368 ? -0.746 23.312 18.672 1 90.31 368 ALA B N 1
ATOM 6750 C CA . ALA B 1 368 ? -1.621 24.438 18.328 1 90.31 368 ALA B CA 1
ATOM 6751 C C . ALA B 1 368 ? -0.919 25.766 18.562 1 90.31 368 ALA B C 1
ATOM 6753 O O . ALA B 1 368 ? -0.153 25.922 19.516 1 90.31 368 ALA B O 1
ATOM 6754 N N . PHE B 1 369 ? -1.243 26.688 17.719 1 91.12 369 PHE B N 1
ATOM 6755 C CA . PHE B 1 369 ? -0.702 28.031 17.859 1 91.12 369 PHE B CA 1
ATOM 6756 C C . PHE B 1 369 ? -1.197 28.688 19.141 1 91.12 369 PHE B C 1
ATOM 6758 O O . PHE B 1 369 ? -2.395 28.656 19.438 1 91.12 369 PHE B O 1
ATOM 6765 N N . ASP B 1 370 ? -0.281 29.172 19.938 1 89.81 370 ASP B N 1
ATOM 6766 C CA . ASP B 1 370 ? -0.617 29.938 21.125 1 89.81 370 ASP B CA 1
ATOM 6767 C C . ASP B 1 370 ? -0.345 31.422 20.922 1 89.81 370 ASP B C 1
ATOM 6769 O O . ASP B 1 370 ? 0.792 31.891 21.062 1 89.81 370 ASP B O 1
ATOM 6773 N N . PRO B 1 371 ? -1.383 32.188 20.719 1 89.88 371 PRO B N 1
ATOM 6774 C CA . PRO B 1 371 ? -1.201 33.594 20.438 1 89.88 371 PRO B CA 1
ATOM 6775 C C . PRO B 1 371 ? -0.573 34.375 21.609 1 89.88 371 PRO B C 1
ATOM 6777 O O . PRO B 1 371 ? 0.015 35.438 21.406 1 89.88 371 PRO B O 1
ATOM 6780 N N . ARG B 1 372 ? -0.715 33.875 22.828 1 88.25 372 ARG B N 1
ATOM 6781 C CA . ARG B 1 372 ? -0.165 34.562 24 1 88.25 372 ARG B CA 1
ATOM 6782 C C . ARG B 1 372 ? 1.358 34.5 24 1 88.25 372 ARG B C 1
ATOM 6784 O O . ARG B 1 372 ? 2.018 35.281 24.688 1 88.25 372 ARG B O 1
ATOM 6791 N N . ARG B 1 373 ? 1.834 33.625 23.188 1 89 373 ARG B N 1
ATOM 6792 C CA . ARG B 1 373 ? 3.281 33.438 23.172 1 89 373 ARG B CA 1
ATOM 6793 C C . ARG B 1 373 ? 3.898 34.156 21.953 1 89 373 ARG B C 1
ATOM 6795 O O . ARG B 1 373 ? 5.121 34.188 21.812 1 89 373 ARG B O 1
ATOM 6802 N N . TRP B 1 374 ? 3.07 34.625 21.156 1 89.75 374 TRP B N 1
ATOM 6803 C CA . TRP B 1 374 ? 3.584 35.406 20.047 1 89.75 374 TRP B CA 1
ATOM 6804 C C . TRP B 1 374 ? 4.086 36.781 20.547 1 89.75 374 TRP B C 1
ATOM 6806 O O . TRP B 1 374 ? 3.396 37.469 21.297 1 89.75 374 TRP B O 1
ATOM 6816 N N . VAL B 1 375 ? 5.23 37.125 20.172 1 90.88 375 VAL B N 1
ATOM 6817 C CA . VAL B 1 375 ? 5.824 38.375 20.625 1 90.88 375 VAL B CA 1
ATOM 6818 C C . VAL B 1 375 ? 6.277 39.188 19.406 1 90.88 375 VAL B C 1
ATOM 6820 O O . VAL B 1 375 ? 7.078 38.719 18.594 1 90.88 375 VAL B O 1
ATOM 6823 N N . ALA B 1 376 ? 5.738 40.375 19.281 1 92.38 376 ALA B N 1
ATOM 6824 C CA . ALA B 1 376 ? 6.191 41.25 18.219 1 92.38 376 ALA B CA 1
ATOM 6825 C C . ALA B 1 376 ? 7.543 41.875 18.578 1 92.38 376 ALA B C 1
ATOM 6827 O O . ALA B 1 376 ? 7.922 41.938 19.75 1 92.38 376 ALA B O 1
ATOM 6828 N N . PRO B 1 377 ? 8.32 42.312 17.516 1 91.75 377 PRO B N 1
ATOM 6829 C CA . PRO B 1 377 ? 9.547 43.031 17.828 1 91.75 377 PRO B CA 1
ATOM 6830 C C . PRO B 1 377 ? 9.297 44.281 18.703 1 91.75 377 PRO B C 1
ATOM 6832 O O . PRO B 1 377 ? 8.391 45.062 18.422 1 91.75 377 PRO B O 1
ATOM 6835 N N . GLY B 1 378 ? 10.031 44.375 19.766 1 91.31 378 GLY B N 1
ATOM 6836 C CA . GLY B 1 378 ? 9.859 45.5 20.672 1 91.31 378 GLY B CA 1
ATOM 6837 C C . GLY B 1 378 ? 8.938 45.188 21.828 1 91.31 378 GLY B C 1
ATOM 6838 O O . GLY B 1 378 ? 8.719 46.031 22.703 1 91.31 378 GLY B O 1
ATOM 6839 N N . GLN B 1 379 ? 8.383 44.062 21.812 1 92.44 379 GLN B N 1
ATOM 6840 C CA . GLN B 1 379 ? 7.484 43.625 22.875 1 92.44 379 GLN B CA 1
ATOM 6841 C C . GLN B 1 379 ? 8.211 42.75 23.875 1 92.44 379 GLN B C 1
ATOM 6843 O O . GLN B 1 379 ? 9.047 41.906 23.5 1 92.44 379 GLN B O 1
ATOM 6848 N N . ASP B 1 380 ? 7.832 42.906 25.078 1 90.44 380 ASP B N 1
ATOM 6849 C CA . ASP B 1 380 ? 8.352 42.031 26.125 1 90.44 380 ASP B CA 1
ATOM 6850 C C . ASP B 1 380 ? 7.508 40.781 26.281 1 90.44 380 ASP B C 1
ATOM 6852 O O . ASP B 1 380 ? 6.285 40.812 26.156 1 90.44 380 ASP B O 1
ATOM 6856 N N . CYS B 1 381 ? 8.156 39.688 26.5 1 86.56 381 CYS B N 1
ATOM 6857 C CA . CYS B 1 381 ? 7.445 38.406 26.641 1 86.56 381 CYS B CA 1
ATOM 6858 C C . CYS B 1 381 ? 6.848 38.281 28.031 1 86.56 381 CYS B C 1
ATOM 6860 O O . CYS B 1 381 ? 7.574 38.312 29.031 1 86.56 381 CYS B O 1
ATOM 6862 N N . VAL B 1 382 ? 5.547 38.062 28.094 1 87.62 382 VAL B N 1
ATOM 6863 C CA . VAL B 1 382 ? 4.848 37.969 29.375 1 87.62 382 VAL B CA 1
ATOM 6864 C C . VAL B 1 382 ? 4.734 36.5 29.797 1 87.62 382 VAL B C 1
ATOM 6866 O O . VAL B 1 382 ? 4.594 36.219 30.984 1 87.62 382 VAL B O 1
ATOM 6869 N N . HIS B 1 383 ? 4.84 35.625 28.859 1 88.5 383 HIS B N 1
ATOM 6870 C CA . HIS B 1 383 ? 4.695 34.219 29.156 1 88.5 383 HIS B CA 1
ATOM 6871 C C . HIS B 1 383 ? 5.926 33.438 28.703 1 88.5 383 HIS B C 1
ATOM 6873 O O . HIS B 1 383 ? 5.844 32.594 27.812 1 88.5 383 HIS B O 1
ATOM 6879 N N . PRO B 1 384 ? 6.961 33.656 29.375 1 87.69 384 PRO B N 1
ATOM 6880 C CA . PRO B 1 384 ? 8.18 32.938 29 1 87.69 384 PRO B CA 1
ATOM 6881 C C . PRO B 1 384 ? 8.141 31.469 29.391 1 87.69 384 PRO B C 1
ATOM 6883 O O . PRO B 1 384 ? 7.492 31.109 30.375 1 87.69 384 PRO B O 1
ATOM 6886 N N . VAL B 1 385 ? 8.664 30.656 28.609 1 88.19 385 VAL B N 1
ATOM 6887 C CA . VAL B 1 385 ? 8.867 29.234 28.906 1 88.19 385 VAL B CA 1
ATOM 6888 C C . VAL B 1 385 ? 10.359 28.906 28.875 1 88.19 385 VAL B C 1
ATOM 6890 O O . VAL B 1 385 ? 10.891 28.484 27.844 1 88.19 385 VAL B O 1
ATOM 6893 N N . PRO B 1 386 ? 10.977 29.078 30.016 1 87.62 386 PRO B N 1
ATOM 6894 C CA . PRO B 1 386 ? 12.422 28.859 30.047 1 87.62 386 PRO B CA 1
ATOM 6895 C C . PRO B 1 386 ? 12.812 27.453 29.609 1 87.62 386 PRO B C 1
ATOM 6897 O O . PRO B 1 386 ? 12.094 26.484 29.906 1 87.62 386 PRO B O 1
ATOM 6900 N N . CYS B 1 387 ? 13.891 27.422 28.891 1 87.5 387 CYS B N 1
ATOM 6901 C CA . CYS B 1 387 ? 14.383 26.141 28.406 1 87.5 387 CYS B CA 1
ATOM 6902 C C . CYS B 1 387 ? 15.031 25.344 29.531 1 87.5 387 CYS B C 1
ATOM 6904 O O . CYS B 1 387 ? 16.031 25.766 30.109 1 87.5 387 CYS B O 1
ATOM 6906 N N . ASP B 1 388 ? 14.461 24.266 29.938 1 82.69 388 ASP B N 1
ATOM 6907 C CA . ASP B 1 388 ? 15.031 23.359 30.922 1 82.69 388 ASP B CA 1
ATOM 6908 C C . ASP B 1 388 ? 15.461 22.047 30.281 1 82.69 388 ASP B C 1
ATOM 6910 O O . ASP B 1 388 ? 15.438 21 30.922 1 82.69 388 ASP B O 1
ATOM 6914 N N . CYS B 1 389 ? 15.859 22.109 29.016 1 82 389 CYS B N 1
ATOM 6915 C CA . CYS B 1 389 ? 16.141 20.891 28.266 1 82 389 CYS B CA 1
ATOM 6916 C C . CYS B 1 389 ? 17.594 20.484 28.391 1 82 389 CYS B C 1
ATOM 6918 O O . CYS B 1 389 ? 17.984 19.391 27.984 1 82 389 CYS B O 1
ATOM 6920 N N . GLY B 1 390 ? 18.422 21.219 29.047 1 78.44 390 GLY B N 1
ATOM 6921 C CA . GLY B 1 390 ? 19.828 20.891 29.281 1 78.44 390 GLY B CA 1
ATOM 6922 C C . GLY B 1 390 ? 20.688 21.125 28.047 1 78.44 390 GLY B C 1
ATOM 6923 O O . GLY B 1 390 ? 21.781 20.547 27.938 1 78.44 390 GLY B O 1
ATOM 6924 N N . LEU B 1 391 ? 20.109 21.703 27.031 1 81.62 391 LEU B N 1
ATOM 6925 C CA . LEU B 1 391 ? 20.859 21.984 25.812 1 81.62 391 LEU B CA 1
ATOM 6926 C C . LEU B 1 391 ? 21.094 23.484 25.641 1 81.62 391 LEU B C 1
ATOM 6928 O O . LEU B 1 391 ? 20.219 24.281 25.969 1 81.62 391 LEU B O 1
ATOM 6932 N N . GLU B 1 392 ? 22.312 23.812 25.312 1 77.56 392 GLU B N 1
ATOM 6933 C CA . GLU B 1 392 ? 22.625 25.219 25.094 1 77.56 392 GLU B CA 1
ATOM 6934 C C . GLU B 1 392 ? 22.484 25.594 23.609 1 77.56 392 GLU B C 1
ATOM 6936 O O . GLU B 1 392 ? 22.328 26.766 23.281 1 77.56 392 GLU B O 1
ATOM 6941 N N . THR B 1 393 ? 22.438 24.531 22.781 1 81.12 393 THR B N 1
ATOM 6942 C CA . THR B 1 393 ? 22.375 24.812 21.344 1 81.12 393 THR B CA 1
ATOM 6943 C C . THR B 1 393 ? 20.953 24.656 20.812 1 81.12 393 THR B C 1
ATOM 6945 O O . THR B 1 393 ? 20.125 24 21.453 1 81.12 393 THR B O 1
ATOM 6948 N N . LEU B 1 394 ? 20.688 25.438 19.75 1 79.75 394 LEU B N 1
ATOM 6949 C CA . LEU B 1 394 ? 19.391 25.328 19.062 1 79.75 394 LEU B CA 1
ATOM 6950 C C . LEU B 1 394 ? 19.219 23.938 18.453 1 79.75 394 LEU B C 1
ATOM 6952 O O . LEU B 1 394 ? 18.125 23.391 18.453 1 79.75 394 LEU B O 1
ATOM 6956 N N . GLU B 1 395 ? 20.359 23.375 18.047 1 82.19 395 GLU B N 1
ATOM 6957 C CA . GLU B 1 395 ? 20.344 22.062 17.422 1 82.19 395 GLU B CA 1
ATOM 6958 C C . GLU B 1 395 ? 20.375 20.953 18.453 1 82.19 395 GLU B C 1
ATOM 6960 O O . GLU B 1 395 ? 21.109 21.031 19.438 1 82.19 395 GLU B O 1
ATOM 6965 N N . VAL B 1 396 ? 19.516 20.094 18.375 1 84.19 396 VAL B N 1
ATOM 6966 C CA . VAL B 1 396 ? 19.406 18.984 19.312 1 84.19 396 VAL B CA 1
ATOM 6967 C C . VAL B 1 396 ? 20.031 17.734 18.703 1 84.19 396 VAL B C 1
ATOM 6969 O O . VAL B 1 396 ? 19.656 17.297 17.609 1 84.19 396 VAL B O 1
ATOM 6972 N N . PRO B 1 397 ? 21.016 17.234 19.359 1 81.38 397 PRO B N 1
ATOM 6973 C CA . PRO B 1 397 ? 21.516 15.93 18.922 1 81.38 397 PRO B CA 1
ATOM 6974 C C . PRO B 1 397 ? 20.484 14.82 19.109 1 81.38 397 PRO B C 1
ATOM 6976 O O . PRO B 1 397 ? 20.219 14.406 20.25 1 81.38 397 PRO B O 1
ATOM 6979 N N . LEU B 1 398 ? 19.938 14.328 18.125 1 83.62 398 LEU B N 1
ATOM 6980 C CA . LEU B 1 398 ? 18.797 13.414 18.172 1 83.62 398 LEU B CA 1
ATOM 6981 C C . LEU B 1 398 ? 19.203 12.07 18.766 1 83.62 398 LEU B C 1
ATOM 6983 O O . LEU B 1 398 ? 18.375 11.359 19.328 1 83.62 398 LEU B O 1
ATOM 6987 N N . ASP B 1 399 ? 20.406 11.672 18.625 1 79.5 399 ASP B N 1
ATOM 6988 C CA . ASP B 1 399 ? 20.875 10.391 19.141 1 79.5 399 ASP B CA 1
ATOM 6989 C C . ASP B 1 399 ? 20.859 10.367 20.656 1 79.5 399 ASP B C 1
ATOM 6991 O O . ASP B 1 399 ? 20.672 9.312 21.266 1 79.5 399 ASP B O 1
ATOM 6995 N N . LYS B 1 400 ? 21.047 11.477 21.297 1 77.94 400 LYS B N 1
ATOM 6996 C CA . LYS B 1 400 ? 21.172 11.555 22.75 1 77.94 400 LYS B CA 1
ATOM 6997 C C . LYS B 1 400 ? 19.828 11.906 23.391 1 77.94 400 LYS B C 1
ATOM 6999 O O . LYS B 1 400 ? 19.625 11.648 24.578 1 77.94 400 LYS B O 1
ATOM 7004 N N . PHE B 1 401 ? 18.938 12.461 22.578 1 79.44 401 PHE B N 1
ATOM 7005 C CA . PHE B 1 401 ? 17.703 12.961 23.172 1 79.44 401 PHE B CA 1
ATOM 7006 C C . PHE B 1 401 ? 16.516 12.164 22.672 1 79.44 401 PHE B C 1
ATOM 7008 O O . PHE B 1 401 ? 15.672 12.695 21.938 1 79.44 401 PHE B O 1
ATOM 7015 N N . HIS B 1 402 ? 16.484 10.938 22.953 1 81.5 402 HIS B N 1
ATOM 7016 C CA . HIS B 1 402 ? 15.375 10.023 22.703 1 81.5 402 HIS B CA 1
ATOM 7017 C C . HIS B 1 402 ? 14.852 9.422 24.016 1 81.5 402 HIS B C 1
ATOM 7019 O O . HIS B 1 402 ? 15.641 9.102 24.906 1 81.5 402 HIS B O 1
ATOM 7025 N N . THR B 1 403 ? 13.602 9.539 24.203 1 79.5 403 THR B N 1
ATOM 7026 C CA . THR B 1 403 ? 13.047 9.023 25.453 1 79.5 403 THR B CA 1
ATOM 7027 C C . THR B 1 403 ? 11.758 8.25 25.188 1 79.5 403 THR B C 1
ATOM 7029 O O . THR B 1 403 ? 11.07 8.5 24.188 1 79.5 403 THR B O 1
ATOM 7032 N N . GLU B 1 404 ? 11.492 7.25 25.891 1 78.25 404 GLU B N 1
ATOM 7033 C CA . GLU B 1 404 ? 10.234 6.508 25.844 1 78.25 404 GLU B CA 1
ATOM 7034 C C . GLU B 1 404 ? 9.352 6.855 27.047 1 78.25 404 GLU B C 1
ATOM 7036 O O . GLU B 1 404 ? 8.336 6.199 27.281 1 78.25 404 GLU B O 1
ATOM 7041 N N . ASP B 1 405 ? 9.773 7.84 27.719 1 75.88 405 ASP B N 1
ATOM 7042 C CA . ASP B 1 405 ? 9.039 8.266 28.906 1 75.88 405 ASP B CA 1
ATOM 7043 C C . ASP B 1 405 ? 7.715 8.914 28.531 1 75.88 405 ASP B C 1
ATOM 7045 O O . ASP B 1 405 ? 7.691 9.953 27.859 1 75.88 405 ASP B O 1
ATOM 7049 N N . PRO B 1 406 ? 6.594 8.336 28.906 1 71.31 406 PRO B N 1
ATOM 7050 C CA . PRO B 1 406 ? 5.289 8.891 28.562 1 71.31 406 PRO B CA 1
ATOM 7051 C C . PRO B 1 406 ? 5 10.211 29.266 1 71.31 406 PRO B C 1
ATOM 7053 O O . PRO B 1 406 ? 4.09 10.945 28.875 1 71.31 406 PRO B O 1
ATOM 7056 N N . LYS B 1 407 ? 5.832 10.547 30.297 1 75.19 407 LYS B N 1
ATOM 7057 C CA . LYS B 1 407 ? 5.566 11.75 31.094 1 75.19 407 LYS B CA 1
ATOM 7058 C C . LYS B 1 407 ? 5.996 13.008 30.344 1 75.19 407 LYS B C 1
ATOM 7060 O O . LYS B 1 407 ? 5.566 14.109 30.672 1 75.19 407 LYS B O 1
ATOM 7065 N N . LYS B 1 408 ? 6.844 12.805 29.359 1 78.25 408 LYS B N 1
ATOM 7066 C CA . LYS B 1 408 ? 7.297 13.977 28.609 1 78.25 408 LYS B CA 1
ATOM 7067 C C . LYS B 1 408 ? 6.18 14.531 27.719 1 78.25 408 LYS B C 1
ATOM 7069 O O . LYS B 1 408 ? 5.508 13.773 27.016 1 78.25 408 LYS B O 1
ATOM 7074 N N . VAL B 1 409 ? 5.934 15.812 27.953 1 78.94 409 VAL B N 1
ATOM 7075 C CA . VAL B 1 409 ? 4.855 16.453 27.219 1 78.94 409 VAL B CA 1
ATOM 7076 C C . VAL B 1 409 ? 5.316 16.766 25.781 1 78.94 409 VAL B C 1
ATOM 7078 O O . VAL B 1 409 ? 6.332 17.438 25.594 1 78.94 409 VAL B O 1
ATOM 7081 N N . VAL B 1 410 ? 4.578 16.281 24.891 1 80.19 410 VAL B N 1
ATOM 7082 C CA . VAL B 1 410 ? 4.902 16.438 23.469 1 80.19 410 VAL B CA 1
ATOM 7083 C C . VAL B 1 410 ? 4.328 17.766 22.969 1 80.19 410 VAL B C 1
ATOM 7085 O O . VAL B 1 410 ? 3.215 18.141 23.328 1 80.19 410 VAL B O 1
ATOM 7088 N N . GLY B 1 411 ? 5.039 18.5 22.172 1 75.06 411 GLY B N 1
ATOM 7089 C CA . GLY B 1 411 ? 4.551 19.656 21.438 1 75.06 411 GLY B CA 1
ATOM 7090 C C . GLY B 1 411 ? 4.758 20.969 22.172 1 75.06 411 GLY B C 1
ATOM 7091 O O . GLY B 1 411 ? 4.414 22.031 21.656 1 75.06 411 GLY B O 1
ATOM 7092 N N . LYS B 1 412 ? 5.23 20.906 23.438 1 78.75 412 LYS B N 1
ATOM 7093 C CA . LYS B 1 412 ? 5.469 22.156 24.156 1 78.75 412 LYS B CA 1
ATOM 7094 C C . LYS B 1 412 ? 6.848 22.719 23.844 1 78.75 412 LYS B C 1
ATOM 7096 O O . LYS B 1 412 ? 7.863 22.062 24.047 1 78.75 412 LYS B O 1
ATOM 7101 N N . LEU B 1 413 ? 6.82 23.938 23.266 1 85.31 413 LEU B N 1
ATOM 7102 C CA . LEU B 1 413 ? 8.047 24.594 22.828 1 85.31 413 LEU B CA 1
ATOM 7103 C C . LEU B 1 413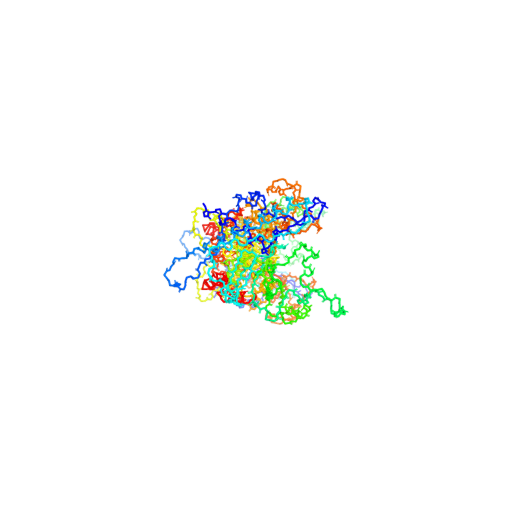 ? 8.648 25.422 23.969 1 85.31 413 LEU B C 1
ATOM 7105 O O . LEU B 1 413 ? 7.926 26.141 24.672 1 85.31 413 LEU B O 1
ATOM 7109 N N . CYS B 1 414 ? 9.938 25.234 24.203 1 88 414 CYS B N 1
ATOM 7110 C CA . CYS B 1 414 ? 10.625 26.141 25.125 1 88 414 CYS B CA 1
ATOM 7111 C C . CYS B 1 414 ? 11.078 27.406 24.406 1 88 414 CYS B C 1
ATOM 7113 O O . CYS B 1 414 ? 10.906 27.531 23.188 1 88 414 CYS B O 1
ATOM 7115 N N . ASP B 1 415 ? 11.617 28.344 25.094 1 85.88 415 ASP B N 1
ATOM 7116 C CA . ASP B 1 415 ? 11.977 29.656 24.547 1 85.88 415 ASP B CA 1
ATOM 7117 C C . ASP B 1 415 ? 13.164 29.547 23.594 1 85.88 415 ASP B C 1
ATOM 7119 O O . ASP B 1 415 ? 13.43 30.469 22.812 1 85.88 415 ASP B O 1
ATOM 7123 N N . ARG B 1 416 ? 13.844 28.422 23.609 1 85 416 ARG B N 1
ATOM 7124 C CA . ARG B 1 416 ? 14.961 28.219 22.688 1 85 416 ARG B CA 1
ATOM 7125 C C . ARG B 1 416 ? 14.523 27.438 21.453 1 85 416 ARG B C 1
ATOM 7127 O O . ARG B 1 416 ? 15.336 27.156 20.562 1 85 416 ARG B O 1
ATOM 7134 N N . GLY B 1 417 ? 13.336 27.062 21.484 1 83.75 417 GLY B N 1
ATOM 7135 C CA . GLY B 1 417 ? 12.797 26.422 20.297 1 83.75 417 GLY B CA 1
ATOM 7136 C C . GLY B 1 417 ? 12.828 24.906 20.391 1 83.75 417 GLY B C 1
ATOM 7137 O O . GLY B 1 417 ? 12.555 24.219 19.406 1 83.75 417 GLY B O 1
ATOM 7138 N N . HIS B 1 418 ? 13.172 24.359 21.578 1 88.38 418 HIS B N 1
ATOM 7139 C CA . HIS B 1 418 ? 13.227 22.906 21.734 1 88.38 418 HIS B CA 1
ATOM 7140 C C . HIS B 1 418 ? 11.836 22.328 21.969 1 88.38 418 HIS B C 1
ATOM 7142 O O . HIS B 1 418 ? 11.016 22.922 22.656 1 88.38 418 HIS B O 1
ATOM 7148 N N . ARG B 1 419 ? 11.602 21.188 21.453 1 87.69 419 ARG B N 1
ATOM 7149 C CA . ARG B 1 419 ? 10.359 20.469 21.734 1 87.69 419 ARG B CA 1
ATOM 7150 C C . ARG B 1 419 ? 10.531 18.969 21.547 1 87.69 419 ARG B C 1
ATOM 7152 O O . ARG B 1 419 ? 11.375 18.531 20.766 1 87.69 419 ARG B O 1
ATOM 7159 N N . TRP B 1 420 ? 9.695 18.25 22.281 1 88.12 420 TRP B N 1
ATOM 7160 C CA . TRP B 1 420 ? 9.633 16.797 22.125 1 88.12 420 TRP B CA 1
ATOM 7161 C C . TRP B 1 420 ? 8.602 16.406 21.078 1 88.12 420 TRP B C 1
ATOM 7163 O O . TRP B 1 420 ? 7.527 17.016 21 1 88.12 420 TRP B O 1
ATOM 7173 N N . MET B 1 421 ? 8.961 15.477 20.266 1 90.19 421 MET B N 1
ATOM 7174 C CA . MET B 1 421 ? 8.062 14.992 19.219 1 90.19 421 MET B CA 1
ATOM 7175 C C . MET B 1 421 ? 8.117 13.477 19.125 1 90.19 421 MET B C 1
ATOM 7177 O O . MET B 1 421 ? 9.172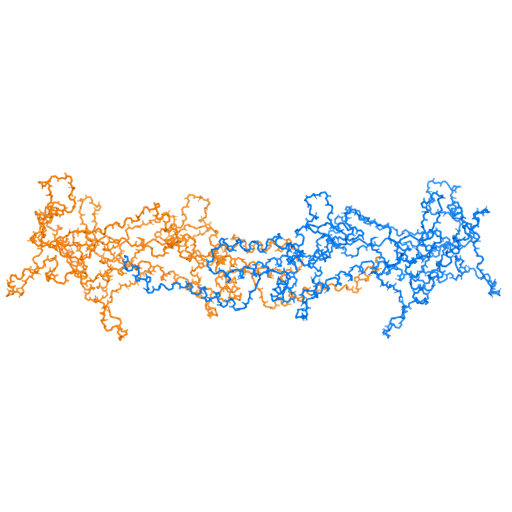 12.875 19.328 1 90.19 421 MET B O 1
ATOM 7181 N N . CYS B 1 422 ? 6.953 12.891 18.828 1 89.62 422 CYS B N 1
ATOM 7182 C CA . CYS B 1 422 ? 6.934 11.453 18.609 1 89.62 422 CYS B CA 1
ATOM 7183 C C . CYS B 1 422 ? 7.641 11.094 17.312 1 89.62 422 CYS B C 1
ATOM 7185 O O . CYS B 1 422 ? 7.484 11.781 16.297 1 89.62 422 CYS B O 1
ATOM 7187 N N . SER B 1 423 ? 8.375 9.977 17.328 1 89.5 423 SER B N 1
ATOM 7188 C CA . SER B 1 423 ? 9.102 9.531 16.141 1 89.5 423 SER B CA 1
ATOM 7189 C C . SER B 1 423 ? 8.148 9.227 14.992 1 89.5 423 SER B C 1
ATOM 7191 O O . SER B 1 423 ? 8.469 9.477 13.828 1 89.5 423 SER B O 1
ATOM 7193 N N . LYS B 1 424 ? 7.023 8.711 15.305 1 93.56 424 LYS B N 1
ATOM 7194 C CA . LYS B 1 424 ? 6.047 8.352 14.281 1 93.56 424 LYS B CA 1
ATOM 7195 C C . LYS B 1 424 ? 5.547 9.586 13.531 1 93.56 424 LYS B C 1
ATOM 7197 O O . LYS B 1 424 ? 5.211 9.508 12.352 1 93.56 424 LYS B O 1
ATOM 7202 N N . THR B 1 425 ? 5.559 10.719 14.234 1 95.06 425 THR B N 1
ATOM 7203 C CA . THR B 1 425 ? 5.074 11.953 13.617 1 95.06 425 THR B CA 1
ATOM 7204 C C . THR B 1 425 ? 5.953 12.344 12.438 1 95.06 425 THR B C 1
ATOM 7206 O O . THR B 1 425 ? 5.453 12.781 11.398 1 95.06 425 THR B O 1
ATOM 7209 N N . ILE B 1 426 ? 7.215 12.188 12.609 1 96.5 426 ILE B N 1
ATOM 7210 C CA . ILE B 1 426 ? 8.148 12.531 11.539 1 96.5 426 ILE B CA 1
ATOM 7211 C C . ILE B 1 426 ? 7.941 11.594 10.352 1 96.5 426 ILE B C 1
ATOM 7213 O O . ILE B 1 426 ? 7.898 12.039 9.203 1 96.5 426 ILE B O 1
ATOM 7217 N N . ALA B 1 427 ? 7.82 10.32 10.641 1 97.38 427 ALA B N 1
ATOM 7218 C CA . ALA B 1 427 ? 7.574 9.344 9.586 1 97.38 427 ALA B CA 1
ATOM 7219 C C . ALA B 1 427 ? 6.273 9.641 8.844 1 97.38 427 ALA B C 1
ATOM 7221 O O . ALA B 1 427 ? 6.227 9.578 7.617 1 97.38 427 ALA B O 1
ATOM 7222 N N . ASP B 1 428 ? 5.223 9.945 9.562 1 97.38 428 ASP B N 1
ATOM 7223 C CA . ASP B 1 428 ? 3.936 10.305 8.977 1 97.38 428 ASP B CA 1
ATOM 7224 C C . ASP B 1 428 ? 4.066 11.531 8.07 1 97.38 428 ASP B C 1
ATOM 7226 O O . ASP B 1 428 ? 3.42 11.609 7.023 1 97.38 428 ASP B O 1
ATOM 7230 N N . CYS B 1 429 ? 4.859 12.461 8.508 1 97.81 429 CYS B N 1
ATOM 7231 C CA . CYS B 1 429 ? 5.047 13.672 7.723 1 97.81 429 CYS B CA 1
ATOM 7232 C C . CYS B 1 429 ? 5.777 13.367 6.418 1 97.81 429 CYS B C 1
ATOM 7234 O O . CYS B 1 429 ? 5.504 13.984 5.391 1 97.81 429 CYS B O 1
ATOM 7236 N N . VAL B 1 430 ? 6.75 12.438 6.488 1 98 430 VAL B N 1
ATOM 7237 C CA . VAL B 1 430 ? 7.441 12.008 5.277 1 98 430 VAL B CA 1
ATOM 7238 C C . VAL B 1 430 ? 6.43 11.469 4.27 1 98 430 VAL B C 1
ATOM 7240 O O . VAL B 1 430 ? 6.441 11.859 3.098 1 98 430 VAL B O 1
ATOM 7243 N N . GLU B 1 431 ? 5.59 10.609 4.723 1 97.88 431 GLU B N 1
ATOM 7244 C CA . GLU B 1 431 ? 4.547 10.047 3.867 1 97.88 431 GLU B CA 1
ATOM 7245 C C . GLU B 1 431 ? 3.631 11.148 3.326 1 97.88 431 GLU B C 1
ATOM 7247 O O . GLU B 1 431 ? 3.295 11.156 2.141 1 97.88 431 GLU B O 1
ATOM 7252 N N . ALA B 1 432 ? 3.246 12.062 4.184 1 97.88 432 ALA B N 1
ATOM 7253 C CA . ALA B 1 432 ? 2.354 13.148 3.791 1 97.88 432 ALA B CA 1
ATOM 7254 C C . ALA B 1 432 ? 2.998 14.039 2.729 1 97.88 432 ALA B C 1
ATOM 7256 O O . ALA B 1 432 ? 2.324 14.5 1.803 1 97.88 432 ALA B O 1
ATOM 7257 N N . LEU B 1 433 ? 4.285 14.297 2.873 1 97.69 433 LEU B N 1
ATOM 7258 C CA . LEU B 1 433 ? 4.996 15.102 1.885 1 97.69 433 LEU B CA 1
ATOM 7259 C C . LEU B 1 433 ? 5.02 14.398 0.53 1 97.69 433 LEU B C 1
ATOM 7261 O O . LEU B 1 433 ? 4.859 15.039 -0.51 1 97.69 433 LEU B O 1
ATOM 7265 N N . ILE B 1 434 ? 5.25 13.109 0.584 1 96.12 434 ILE B N 1
ATOM 7266 C CA . ILE B 1 434 ? 5.18 12.336 -0.654 1 96.12 434 ILE B CA 1
ATOM 7267 C C . ILE B 1 434 ? 3.799 12.508 -1.285 1 96.12 434 ILE B C 1
ATOM 7269 O O . ILE B 1 434 ? 3.684 12.742 -2.49 1 96.12 434 ILE B O 1
ATOM 7273 N N . GLY B 1 435 ? 2.779 12.391 -0.474 1 95.12 435 GLY B N 1
ATOM 7274 C CA . GLY B 1 435 ? 1.425 12.617 -0.954 1 95.12 435 GLY B CA 1
ATOM 7275 C C . GLY B 1 435 ? 1.224 14 -1.548 1 95.12 435 GLY B C 1
ATOM 7276 O O . GLY B 1 435 ? 0.57 14.148 -2.582 1 95.12 435 GLY B O 1
ATOM 7277 N N . ALA B 1 436 ? 1.763 15.016 -0.896 1 95.69 436 ALA B N 1
ATOM 7278 C CA . ALA B 1 436 ? 1.632 16.391 -1.373 1 95.69 436 ALA B CA 1
ATOM 7279 C C . ALA B 1 436 ? 2.281 16.562 -2.744 1 95.69 436 ALA B C 1
ATOM 7281 O O . ALA B 1 436 ? 1.706 17.188 -3.637 1 95.69 436 ALA B O 1
ATOM 7282 N N . TYR B 1 437 ? 3.436 16.047 -2.891 1 92.38 437 TYR B N 1
ATOM 7283 C CA . TYR B 1 437 ? 4.125 16.156 -4.172 1 92.38 437 TYR B CA 1
ATOM 7284 C C . TYR B 1 437 ? 3.414 15.336 -5.242 1 92.38 437 TYR B C 1
ATOM 7286 O O . TYR B 1 437 ? 3.418 15.711 -6.418 1 92.38 437 TYR B O 1
ATOM 7294 N N . TYR B 1 438 ? 2.885 14.266 -4.871 1 90.19 438 TYR B N 1
ATOM 7295 C CA . TYR B 1 438 ? 2.1 13.484 -5.82 1 90.19 438 TYR B CA 1
ATOM 7296 C C . TYR B 1 438 ? 0.895 14.273 -6.312 1 90.19 438 TYR B C 1
ATOM 7298 O O . TYR B 1 438 ? 0.627 14.32 -7.516 1 90.19 438 TYR B O 1
ATOM 7306 N N . VAL B 1 439 ? 0.185 14.867 -5.375 1 89.19 439 VAL B N 1
ATOM 7307 C CA . VAL B 1 439 ? -1.007 15.641 -5.711 1 89.19 439 VAL B CA 1
ATOM 7308 C C . VAL B 1 439 ? -0.621 16.828 -6.582 1 89.19 439 VAL B C 1
ATOM 7310 O O . VAL B 1 439 ? -1.305 17.141 -7.562 1 89.19 439 VAL B O 1
ATOM 7313 N N . GLY B 1 440 ? 0.429 17.453 -6.227 1 85.12 440 GLY B N 1
ATOM 7314 C CA . GLY B 1 440 ? 0.838 18.672 -6.918 1 85.12 440 GLY B CA 1
ATOM 7315 C C . GLY B 1 440 ? 1.506 18.391 -8.25 1 85.12 440 GLY B C 1
ATOM 7316 O O . GLY B 1 440 ? 1.374 19.188 -9.188 1 85.12 440 GLY B O 1
ATOM 7317 N N . GLY B 1 441 ? 2.289 17.281 -8.359 1 82.25 441 GLY B N 1
ATOM 7318 C CA . GLY B 1 441 ? 3.102 17.094 -9.547 1 82.25 441 GLY B CA 1
ATOM 7319 C C . GLY B 1 441 ? 3.041 15.672 -10.086 1 82.25 441 GLY B C 1
ATOM 7320 O O . GLY B 1 441 ? 3.801 15.305 -10.984 1 82.25 441 GLY B O 1
ATOM 7321 N N . GLY B 1 442 ? 2.25 14.875 -9.562 1 82.94 442 GLY B N 1
ATOM 7322 C CA . GLY B 1 442 ? 2.119 13.508 -10.039 1 82.94 442 GLY B CA 1
ATOM 7323 C C . GLY B 1 442 ? 3.201 12.578 -9.516 1 82.94 442 GLY B C 1
ATOM 7324 O O . GLY B 1 442 ? 3.869 12.898 -8.531 1 82.94 442 GLY B O 1
ATOM 7325 N N . LEU B 1 443 ? 3.295 11.422 -10.211 1 82.75 443 LEU B N 1
ATOM 7326 C CA . LEU B 1 443 ? 4.215 10.383 -9.758 1 82.75 443 LEU B CA 1
ATOM 7327 C C . LEU B 1 443 ? 5.664 10.844 -9.906 1 82.75 443 LEU B C 1
ATOM 7329 O O . LEU B 1 443 ? 6.5 10.547 -9.047 1 82.75 443 LEU B O 1
ATOM 7333 N N . ILE B 1 444 ? 5.941 11.531 -10.883 1 82.75 444 ILE B N 1
ATOM 7334 C CA . ILE B 1 444 ? 7.305 11.984 -11.141 1 82.75 444 ILE B CA 1
ATOM 7335 C C . ILE B 1 444 ? 7.77 12.898 -10.008 1 82.75 444 ILE B C 1
ATOM 7337 O O . ILE B 1 444 ? 8.898 12.766 -9.523 1 82.75 444 ILE B O 1
ATOM 7341 N N . ALA B 1 445 ? 6.902 13.82 -9.578 1 87.81 445 ALA B N 1
ATOM 7342 C CA . ALA B 1 445 ? 7.238 14.719 -8.477 1 87.81 445 ALA B CA 1
ATOM 7343 C C . ALA B 1 445 ? 7.426 13.945 -7.172 1 87.81 445 ALA B C 1
ATOM 7345 O O . ALA B 1 445 ? 8.328 14.25 -6.387 1 87.81 445 ALA B O 1
ATOM 7346 N N . ALA B 1 446 ? 6.523 12.953 -6.973 1 90.75 446 ALA B N 1
ATOM 7347 C CA . ALA B 1 446 ? 6.633 12.125 -5.77 1 90.75 446 ALA B CA 1
ATOM 7348 C C . ALA B 1 446 ? 7.957 11.375 -5.742 1 90.75 446 ALA B C 1
ATOM 7350 O O . ALA B 1 446 ? 8.602 11.281 -4.695 1 90.75 446 ALA B O 1
ATOM 7351 N N . LEU B 1 447 ? 8.391 10.875 -6.918 1 89 447 LEU B N 1
ATOM 7352 C CA . LEU B 1 447 ? 9.648 10.148 -7.012 1 89 447 LEU B CA 1
ATOM 7353 C C . LEU B 1 447 ? 10.836 11.07 -6.758 1 89 447 LEU B C 1
ATOM 7355 O O . LEU B 1 447 ? 11.82 10.672 -6.137 1 89 447 LEU B O 1
ATOM 7359 N N . HIS B 1 448 ? 10.719 12.25 -7.25 1 89.19 448 HIS B N 1
ATOM 7360 C CA . HIS B 1 448 ? 11.758 13.242 -6.996 1 89.19 448 HIS B CA 1
ATOM 7361 C C . HIS B 1 448 ? 11.914 13.508 -5.504 1 89.19 448 HIS B C 1
ATOM 7363 O O . HIS B 1 448 ? 13.039 13.578 -4.996 1 89.19 448 HIS B O 1
ATOM 7369 N N . MET B 1 449 ? 10.781 13.68 -4.855 1 92.12 449 MET B N 1
ATOM 7370 C CA . MET B 1 449 ? 10.773 13.906 -3.412 1 92.12 449 MET B CA 1
ATOM 7371 C C . MET B 1 449 ? 11.375 12.719 -2.67 1 92.12 449 MET B C 1
ATOM 7373 O O . MET B 1 449 ? 12.148 12.891 -1.728 1 92.12 449 MET B O 1
ATOM 7377 N N . MET B 1 450 ? 11.039 11.5 -3.057 1 94.25 450 MET B N 1
ATOM 7378 C CA . MET B 1 450 ? 11.57 10.289 -2.441 1 94.25 450 MET B CA 1
ATOM 7379 C C . MET B 1 450 ? 13.078 10.195 -2.627 1 94.25 450 MET B C 1
ATOM 7381 O O . MET B 1 450 ? 13.805 9.82 -1.703 1 94.25 450 MET B O 1
ATOM 7385 N N . LYS B 1 451 ? 13.523 10.547 -3.791 1 91.25 451 LYS B N 1
ATOM 7386 C CA . LYS B 1 451 ? 14.961 10.555 -4.055 1 91.25 451 LYS B CA 1
ATOM 7387 C C . LYS B 1 451 ? 15.68 11.555 -3.15 1 91.25 451 LYS B C 1
ATOM 7389 O O . LYS B 1 451 ? 16.766 11.258 -2.637 1 91.25 451 LYS B O 1
ATOM 7394 N N . TRP B 1 452 ? 15.094 12.75 -3.031 1 92.94 452 TRP B N 1
ATOM 7395 C CA . TRP B 1 452 ? 15.656 13.758 -2.145 1 92.94 452 TRP B CA 1
ATOM 7396 C C . TRP B 1 452 ? 15.773 13.227 -0.718 1 92.94 452 TRP B C 1
ATOM 7398 O O . TRP B 1 452 ? 16.75 13.523 -0.018 1 92.94 452 TRP B O 1
ATOM 7408 N N . LEU B 1 453 ? 14.789 12.398 -0.274 1 94.44 453 LEU B N 1
ATOM 7409 C CA . LEU B 1 453 ? 14.773 11.82 1.067 1 94.44 453 LEU B CA 1
ATOM 7410 C C . LEU B 1 453 ? 15.781 10.688 1.185 1 94.44 453 LEU B C 1
ATOM 7412 O O . LEU B 1 453 ? 16.078 10.227 2.289 1 94.44 453 LEU B O 1
ATOM 7416 N N . GLY B 1 454 ? 16.266 10.195 0.033 1 91.75 454 GLY B N 1
ATOM 7417 C CA . GLY B 1 454 ? 17.219 9.102 0.036 1 91.75 454 GLY B CA 1
ATOM 7418 C C . GLY B 1 454 ? 16.562 7.738 -0.066 1 91.75 454 GLY B C 1
ATOM 7419 O O . GLY B 1 454 ? 17.172 6.719 0.26 1 91.75 454 GLY B O 1
ATOM 7420 N N . ILE B 1 455 ? 15.32 7.707 -0.399 1 90 455 ILE B N 1
ATOM 7421 C CA . ILE B 1 455 ? 14.617 6.438 -0.58 1 90 455 ILE B CA 1
ATOM 7422 C C . ILE B 1 455 ? 14.875 5.902 -1.985 1 90 455 ILE B C 1
ATOM 7424 O O . ILE B 1 455 ? 14.664 6.605 -2.975 1 90 455 ILE B O 1
ATOM 7428 N N . ASP B 1 456 ? 15.469 4.75 -2.047 1 77.75 456 ASP B N 1
ATOM 7429 C CA . ASP B 1 456 ? 15.766 4.141 -3.342 1 77.75 456 ASP B CA 1
ATOM 7430 C C . ASP B 1 456 ? 14.484 3.801 -4.098 1 77.75 456 ASP B C 1
ATOM 7432 O O . ASP B 1 456 ? 13.711 2.947 -3.664 1 77.75 456 ASP B O 1
ATOM 7436 N N . SER B 1 457 ? 14.07 4.547 -4.961 1 64.69 457 SER B N 1
ATOM 7437 C CA . SER B 1 457 ? 12.875 4.32 -5.762 1 64.69 457 SER B CA 1
ATOM 7438 C C . SER B 1 457 ? 13.164 4.504 -7.246 1 64.69 457 SER B C 1
ATOM 7440 O O . SER B 1 457 ? 12.289 4.934 -8.008 1 64.69 457 SER B O 1
ATOM 7442 N N . GLY B 1 458 ? 14.523 4.418 -7.684 1 57.91 458 GLY B N 1
ATOM 7443 C CA . GLY B 1 458 ? 14.898 4.68 -9.062 1 57.91 458 GLY B CA 1
ATOM 7444 C C . GLY B 1 458 ? 14.078 3.887 -10.062 1 57.91 458 GLY B C 1
ATOM 7445 O O . GLY B 1 458 ? 14.195 2.66 -10.141 1 57.91 458 GLY B O 1
ATOM 7446 N N . LEU B 1 459 ? 12.781 4.188 -10.305 1 54.69 459 LEU B N 1
ATOM 7447 C CA . LEU B 1 459 ? 11.984 3.682 -11.414 1 54.69 459 LEU B CA 1
ATOM 7448 C C . LEU B 1 459 ? 12.43 4.301 -12.734 1 54.69 459 LEU B C 1
ATOM 7450 O O . LEU B 1 459 ? 11.953 5.375 -13.109 1 54.69 459 LEU B O 1
ATOM 7454 N N . GLU B 1 460 ? 13.727 4.316 -13.016 1 47.31 460 GLU B N 1
ATOM 7455 C CA . GLU B 1 460 ? 13.977 4.848 -14.352 1 47.31 460 GLU B CA 1
ATOM 7456 C C . GLU B 1 460 ? 13.008 4.258 -15.375 1 47.31 460 GLU B C 1
ATOM 7458 O O . GLU B 1 460 ? 12.734 3.057 -15.352 1 47.31 460 GLU B O 1
ATOM 7463 N N . PRO B 1 461 ? 12.242 4.984 -15.914 1 45.38 461 PRO B N 1
ATOM 7464 C CA . PRO B 1 461 ? 11.344 4.492 -16.969 1 45.38 461 PRO B CA 1
ATOM 7465 C C . PRO B 1 461 ? 11.914 3.291 -17.719 1 45.38 461 PRO B C 1
ATOM 7467 O O . PRO B 1 461 ? 11.164 2.4 -18.125 1 45.38 461 PRO B O 1
ATOM 7470 N N . SER B 1 462 ? 13.148 3.354 -17.922 1 45.59 462 SER B N 1
ATOM 7471 C CA . SER B 1 462 ? 13.828 2.299 -18.656 1 45.59 462 SER B CA 1
ATOM 7472 C C . SER B 1 462 ? 13.75 0.965 -17.922 1 45.59 462 SER B C 1
ATOM 7474 O O . SER B 1 462 ? 13.719 -0.095 -18.562 1 45.59 462 SER B O 1
ATOM 7476 N N . MET B 1 463 ? 13.773 1.042 -16.719 1 46.81 463 MET B N 1
ATOM 7477 C CA . MET B 1 463 ? 13.797 -0.197 -15.938 1 46.81 463 MET B CA 1
ATOM 7478 C C . MET B 1 463 ? 12.453 -0.907 -16 1 46.81 463 MET B C 1
ATOM 7480 O O . MET B 1 463 ? 12.383 -2.135 -15.93 1 46.81 463 MET B O 1
ATOM 7484 N N . VAL B 1 464 ? 11.43 -0.136 -16.016 1 44.41 464 VAL B N 1
ATOM 7485 C CA . VAL B 1 464 ? 10.109 -0.714 -16.203 1 44.41 464 VAL B CA 1
ATOM 7486 C C . VAL B 1 464 ? 10.078 -1.553 -17.484 1 44.41 464 VAL B C 1
ATOM 7488 O O . VAL B 1 464 ? 9.555 -2.668 -17.484 1 44.41 464 VAL B O 1
ATOM 7491 N N . ASP B 1 465 ? 10.656 -0.944 -18.5 1 42.88 465 ASP B N 1
ATOM 7492 C CA . ASP B 1 465 ? 10.758 -1.669 -19.766 1 42.88 465 ASP B CA 1
ATOM 7493 C C . ASP B 1 465 ? 11.578 -2.947 -19.609 1 42.88 465 ASP B C 1
ATOM 7495 O O . ASP B 1 465 ? 11.227 -3.992 -20.156 1 42.88 465 ASP B O 1
ATOM 7499 N N . GLU B 1 466 ? 12.562 -2.85 -18.922 1 43.78 466 GLU B N 1
ATOM 7500 C CA . GLU B 1 466 ? 13.438 -4.008 -18.75 1 43.78 466 GLU B CA 1
ATOM 7501 C C . GLU B 1 466 ? 12.75 -5.102 -17.938 1 43.78 466 GLU B C 1
ATOM 7503 O O . GLU B 1 466 ? 12.898 -6.289 -18.234 1 43.78 466 GLU B O 1
ATOM 7508 N N . ALA B 1 467 ? 12.18 -4.672 -16.953 1 44.06 467 ALA B N 1
ATOM 7509 C CA . ALA B 1 467 ? 11.461 -5.645 -16.141 1 44.06 467 ALA B CA 1
ATOM 7510 C C . ALA B 1 467 ? 10.383 -6.359 -16.953 1 44.06 467 ALA B C 1
ATOM 7512 O O . ALA B 1 467 ? 10.18 -7.562 -16.781 1 44.06 467 ALA B O 1
ATOM 7513 N N . ILE B 1 468 ? 9.688 -5.578 -17.75 1 43.06 468 ILE B N 1
ATOM 7514 C CA . ILE B 1 468 ? 8.758 -6.18 -18.703 1 43.06 468 ILE B CA 1
ATOM 7515 C C . ILE B 1 468 ? 9.484 -7.234 -19.531 1 43.06 468 ILE B C 1
ATOM 7517 O O . ILE B 1 468 ? 8.961 -8.328 -19.734 1 43.06 468 ILE B O 1
ATOM 7521 N N . THR B 1 469 ? 10.641 -6.77 -20 1 41.69 469 THR B N 1
ATOM 7522 C CA . THR B 1 469 ? 11.406 -7.68 -20.859 1 41.69 469 THR B CA 1
ATOM 7523 C C . THR B 1 469 ? 11.852 -8.906 -20.062 1 41.69 469 THR B C 1
ATOM 7525 O O . THR B 1 469 ? 11.828 -10.023 -20.578 1 41.69 469 THR B O 1
ATOM 7528 N N . ALA B 1 470 ? 12.305 -8.664 -18.906 1 41.03 470 ALA B N 1
ATOM 7529 C CA . ALA B 1 470 ? 12.805 -9.797 -18.125 1 41.03 470 ALA B CA 1
ATOM 7530 C C . ALA B 1 470 ? 11.664 -10.734 -17.734 1 41.03 470 ALA B C 1
ATOM 7532 O O . ALA B 1 470 ? 11.836 -11.953 -17.719 1 41.03 470 ALA B O 1
ATOM 7533 N N . ALA B 1 471 ? 10.617 -10.164 -17.219 1 41.75 471 ALA B N 1
ATOM 7534 C CA . ALA B 1 471 ? 9.438 -10.977 -16.922 1 41.75 471 ALA B CA 1
ATOM 7535 C C . ALA B 1 471 ? 8.969 -11.742 -18.156 1 41.75 471 ALA B C 1
ATOM 7537 O O . ALA B 1 471 ? 8.508 -12.883 -18.047 1 41.75 471 ALA B O 1
ATOM 7538 N N . SER B 1 472 ? 8.914 -11 -19.25 1 38.03 472 SER B N 1
ATOM 7539 C CA . SER B 1 472 ? 8.625 -11.695 -20.5 1 38.03 472 SER B CA 1
ATOM 7540 C C . SER B 1 472 ? 9.609 -12.844 -20.734 1 38.03 472 SER B C 1
ATOM 7542 O O . SER B 1 472 ? 9.242 -13.875 -21.312 1 38.03 472 SER B O 1
ATOM 7544 N N . LEU B 1 473 ? 10.852 -12.516 -20.453 1 35.28 473 LEU B N 1
ATOM 7545 C CA . LEU B 1 473 ? 11.898 -13.484 -20.781 1 35.28 473 LEU B CA 1
ATOM 7546 C C . LEU B 1 473 ? 11.812 -14.703 -19.875 1 35.28 473 LEU B C 1
ATOM 7548 O O . LEU B 1 473 ? 12.508 -15.695 -20.094 1 35.28 473 LEU B O 1
ATOM 7552 N N . HIS B 1 474 ? 11.344 -14.477 -18.719 1 35.5 474 HIS B N 1
ATOM 7553 C CA . HIS B 1 474 ? 11.234 -15.789 -18.078 1 35.5 474 HIS B CA 1
ATOM 7554 C C . HIS B 1 474 ? 10.281 -16.688 -18.844 1 35.5 474 HIS B C 1
ATOM 7556 O O . HIS B 1 474 ? 9.703 -17.625 -18.266 1 35.5 474 HIS B O 1
ATOM 7562 N N . THR B 1 475 ? 9.711 -16.234 -19.875 1 33.91 475 THR B N 1
ATOM 7563 C CA . THR B 1 475 ? 9.109 -17.203 -20.781 1 33.91 475 THR B CA 1
ATOM 7564 C C . THR B 1 475 ? 9.984 -18.453 -20.875 1 33.91 475 THR B C 1
ATOM 7566 O O . THR B 1 475 ? 11.078 -18.406 -21.438 1 33.91 475 THR B O 1
ATOM 7569 N N . TYR B 1 476 ? 10.047 -19.125 -19.922 1 33.66 476 TYR B N 1
ATOM 7570 C CA . TYR B 1 476 ? 10.711 -20.422 -20 1 33.66 476 TYR B CA 1
ATOM 7571 C C . TYR B 1 476 ? 10.398 -21.125 -21.312 1 33.66 476 TYR B C 1
ATOM 7573 O O . TYR B 1 476 ? 9.273 -21.562 -21.547 1 33.66 476 TYR B O 1
ATOM 7581 N N . THR B 1 477 ? 10.711 -20.562 -22.375 1 34.94 477 THR B N 1
ATOM 7582 C CA . THR B 1 477 ? 10.773 -21.516 -23.484 1 34.94 477 THR B CA 1
ATOM 7583 C C . THR B 1 477 ? 11.578 -22.75 -23.094 1 34.94 477 THR B C 1
ATOM 7585 O O . THR B 1 477 ? 12.758 -22.641 -22.75 1 34.94 477 THR B O 1
ATOM 7588 N N . PRO B 1 478 ? 10.977 -23.766 -22.719 1 36.16 478 PRO B N 1
ATOM 7589 C CA . PRO B 1 478 ? 11.797 -24.953 -22.5 1 36.16 478 PRO B CA 1
ATOM 7590 C C . PRO B 1 478 ? 12.953 -25.047 -23.5 1 36.16 478 PRO B C 1
ATOM 7592 O O . PRO B 1 478 ? 12.75 -24.922 -24.703 1 36.16 478 PRO B O 1
ATOM 7595 N N . LYS B 1 479 ? 14.039 -24.594 -23.172 1 40 479 LYS B N 1
ATOM 7596 C CA . LYS B 1 479 ? 15.203 -24.734 -24.047 1 40 479 LYS B CA 1
ATOM 7597 C C . LYS B 1 479 ? 15.328 -26.172 -24.547 1 40 479 LYS B C 1
ATOM 7599 O O . LYS B 1 479 ? 14.906 -27.109 -23.875 1 40 479 LYS B O 1
ATOM 7604 N N . LEU B 1 480 ? 15.484 -26.25 -25.766 1 42.31 480 LEU B N 1
ATOM 7605 C CA . LEU B 1 480 ? 15.773 -27.516 -26.438 1 42.31 480 LEU B CA 1
ATOM 7606 C C . LEU B 1 480 ? 16.641 -28.406 -25.562 1 42.31 480 LEU B C 1
ATOM 7608 O O . LEU B 1 480 ? 16.453 -29.625 -25.531 1 42.31 480 LEU B O 1
ATOM 7612 N N . ASN B 1 481 ? 17.453 -27.75 -24.828 1 42.16 481 ASN B N 1
ATOM 7613 C CA . ASN B 1 481 ? 18.359 -28.562 -24 1 42.16 481 ASN B CA 1
ATOM 7614 C C . ASN B 1 481 ? 17.625 -29.156 -22.812 1 42.16 481 ASN B C 1
ATOM 7616 O O . ASN B 1 481 ? 17.984 -30.234 -22.344 1 42.16 481 ASN B O 1
ATOM 7620 N N . GLU B 1 482 ? 16.703 -28.547 -22.312 1 43.59 482 GLU B N 1
ATOM 7621 C CA . GLU B 1 482 ? 15.984 -29.094 -21.172 1 43.59 482 GLU B CA 1
ATOM 7622 C C . GLU B 1 482 ? 15.102 -30.266 -21.578 1 43.59 482 GLU B C 1
ATOM 7624 O O . GLU B 1 482 ? 14.938 -31.219 -20.828 1 43.59 482 GLU B O 1
ATOM 7629 N N . ILE B 1 483 ? 14.578 -30.141 -22.688 1 40.38 483 ILE B N 1
ATOM 7630 C CA . ILE B 1 483 ? 13.914 -31.312 -23.266 1 40.38 483 ILE B CA 1
ATOM 7631 C C . ILE B 1 483 ? 14.93 -32.438 -23.453 1 40.38 483 ILE B C 1
ATOM 7633 O O . ILE B 1 483 ? 14.633 -33.594 -23.172 1 40.38 483 ILE B O 1
ATOM 7637 N N . ALA B 1 484 ? 16.094 -32.031 -23.922 1 43.06 484 ALA B N 1
ATOM 7638 C CA . ALA B 1 484 ? 17.141 -33.031 -24.109 1 43.06 484 ALA B CA 1
ATOM 7639 C C . ALA B 1 484 ? 17.5 -33.719 -22.781 1 43.06 484 ALA B C 1
ATOM 7641 O O . ALA B 1 484 ? 17.703 -34.938 -22.734 1 43.06 484 ALA B O 1
ATOM 7642 N N . ILE B 1 485 ? 17.5 -32.938 -21.766 1 42.03 485 ILE B N 1
ATOM 7643 C CA . ILE B 1 485 ? 17.859 -33.5 -20.469 1 42.03 485 ILE B CA 1
ATOM 7644 C C . ILE B 1 485 ? 16.75 -34.438 -19.984 1 42.03 485 ILE B C 1
ATOM 7646 O O . ILE B 1 485 ? 17.016 -35.469 -19.391 1 42.03 485 ILE B O 1
ATOM 7650 N N . LEU B 1 486 ? 15.641 -34.031 -20.234 1 39.38 486 LEU B N 1
ATOM 7651 C CA . LEU B 1 486 ? 14.508 -34.875 -19.844 1 39.38 486 LEU B CA 1
ATOM 7652 C C . LEU B 1 486 ? 14.492 -36.188 -20.641 1 39.38 486 LEU B C 1
ATOM 7654 O O . LEU B 1 486 ? 14.133 -37.25 -20.109 1 39.38 486 LEU B O 1
ATOM 7658 N N . GLU B 1 487 ? 14.891 -36.031 -21.906 1 41.28 487 GLU B N 1
ATOM 7659 C CA . GLU B 1 487 ? 15.031 -37.219 -22.734 1 41.28 487 GLU B CA 1
ATOM 7660 C C . GLU B 1 487 ? 16.141 -38.125 -22.219 1 41.28 487 GLU B C 1
ATOM 7662 O O . GLU B 1 487 ? 16.078 -39.344 -22.359 1 41.28 487 GLU B O 1
ATOM 7667 N N . THR B 1 488 ? 17.141 -37.469 -21.719 1 40.69 488 THR B N 1
ATOM 7668 C CA . THR B 1 488 ? 18.266 -38.312 -21.281 1 40.69 488 THR B CA 1
ATOM 7669 C C . THR B 1 488 ? 17.922 -39.031 -19.984 1 40.69 488 THR B C 1
ATOM 7671 O O . THR B 1 488 ? 18.609 -39.969 -19.609 1 40.69 488 THR B O 1
ATOM 7674 N N . LYS B 1 489 ? 17 -38.469 -19.266 1 39.69 489 LYS B N 1
ATOM 7675 C CA . LYS B 1 489 ? 16.719 -39.219 -18.016 1 39.69 489 LYS B CA 1
ATOM 7676 C C . LYS B 1 489 ? 15.719 -40.344 -18.25 1 39.69 489 LYS B C 1
ATOM 7678 O O . LYS B 1 489 ? 14.727 -40.156 -18.969 1 39.69 489 LYS B O 1
#